Protein 5FJZ (pdb70)

Sequence (1070 aa):
VPENNGILISSIKEVINAEFSRDGTIHSSELKGVLELRINDHHDLSHSNLKLADSIDVRRDKSFQFKTHPNIDKQSFLSTKLISLRDKSKAFPANDQSLGVLRWRKVAPAEDDSLIPLTLTTAVSPSESQQGFDVIIEYESVLETELADVIFTIPVFPQEPVDINTESSTCSDAEVVNMDQEMGTSIKIISKIAANDAGALAFTIEAPYEDALYPMTVSSFQESTRDKLAKSFTGMAIQSVVMANDHDQELPYDDVITSLKSDEYLVQVPENNGILISIKEVINAEFSRDGTIHSSELKGVLELRINDHHDLSHSNLKLADSIIDVRDKKSFQFKTHPNIDKQSFLSTKLISSLRDKSKAFPANDQSLGVLRWRKVAPAEDDSLIPLTLTTAVSPSESQQGFDVIIEYESVLETELADVIFTIPVFPQEPVDINTESSSDAEVVNMDQEMGTSIKIISKIAANDAGALAFTIEAPYEDALYPMTVSSFQESTRDKLAKSFTGMAIQSVVMANDHDQELPYDVITSSLKSDEYLVQVPENNGILISSIKEVINAEFSSRDGTIHSSELKGVLELRINDHHDLSHSNLKLADDSIDDVRDKSFQFKTHPNIDKKQSFLSTKLISLRDKSKAFPANDQSLGVLRWRKVAPAEDDSLIPLTLTTAVSPSESQQGFDVIIEYESVLETELADVIFTIPVFPQEPVDINTESSTCSSDAEVVNMDQEMGTSIKIISKIAANDAGALAFTIEAPYEDALYPMTVSFQESTRDKLAKSFTGMAIQSVVMANDHDQELPYDVITSLKSDEYLVQVPENNGILISSIKEVINAEFSRDGTIHSSELKGVLELRINDHDLSHSNLKLLADSIDVRDKSFQFKTHPNIDKQSFLSTKLISLRDKSKAFPANDQSLGVLRWRKVAPAEDDSLIPLTLTTAVSPSESQQGFDVIIEYESVLETELADVIFTIPVFPQEPVDINTESSTCSDAEVVNMDQEMGTSIKIISKIAANDAGALAFTIEAPYEDALYPMTVSSFQESTRDKLAKSFTGMAIQSVVMANDHDQELPYDVITSLKSDEYLVQDWNWEVDWNWEVDWNWEVDWNWEV

Structure (mmCIF, N/CA/C/O backbone):
data_5FJZ
#
_entry.id   5FJZ
#
_cell.length_a   72.810
_cell.length_b   72.810
_cell.length_c   343.290
_cell.angle_alpha   90.00
_cell.angle_beta   90.00
_cell.angle_gamma   120.00
#
_symmetry.space_group_name_H-M   'P 31 2 1'
#
loop_
_entity.id
_entity.type
_entity.pdbx_description
1 polymer 'COATOMER SUBUNIT DELTA'
2 polymer 'PROTEIN TRANSPORT PROTEIN DSL1'
3 water water
#
loop_
_atom_site.group_PDB
_atom_site.id
_atom_site.type_symbol
_atom_site.label_atom_id
_atom_site.label_alt_id
_atom_site.label_comp_id
_atom_site.label_asym_id
_atom_site.label_entity_id
_atom_site.label_seq_id
_atom_site.pdbx_PDB_ins_code
_atom_site.Cartn_x
_atom_site.Cartn_y
_atom_site.Cartn_z
_atom_site.occupancy
_atom_site.B_iso_or_equiv
_atom_site.auth_seq_id
_atom_site.auth_comp_id
_atom_site.auth_asym_id
_atom_site.auth_atom_id
_atom_site.pdbx_PDB_model_num
ATOM 1 N N . VAL A 1 9 ? 14.768 0.955 -28.064 1.00 45.36 285 VAL A N 1
ATOM 2 C CA . VAL A 1 9 ? 15.779 -0.106 -28.299 1.00 43.72 285 VAL A CA 1
ATOM 3 C C . VAL A 1 9 ? 15.127 -1.339 -28.927 1.00 36.21 285 VAL A C 1
ATOM 4 O O . VAL A 1 9 ? 14.330 -2.011 -28.312 1.00 40.55 285 VAL A O 1
ATOM 8 N N . PRO A 1 10 ? 15.478 -1.635 -30.168 1.00 32.84 286 PRO A N 1
ATOM 9 C CA . PRO A 1 10 ? 14.938 -2.831 -30.823 1.00 30.41 286 PRO A CA 1
ATOM 10 C C . PRO A 1 10 ? 15.304 -4.114 -30.086 1.00 29.23 286 PRO A C 1
ATOM 11 O O . PRO A 1 10 ? 16.364 -4.184 -29.487 1.00 31.74 286 PRO A O 1
ATOM 15 N N . GLU A 1 11 ? 14.421 -5.104 -30.092 1.00 31.44 287 GLU A N 1
ATOM 16 C CA . GLU A 1 11 ? 14.697 -6.377 -29.437 1.00 35.19 287 GLU A CA 1
ATOM 17 C C . GLU A 1 11 ? 15.617 -7.235 -30.288 1.00 30.90 287 GLU A C 1
ATOM 18 O O . GLU A 1 11 ? 15.570 -7.217 -31.514 1.00 33.18 287 GLU A O 1
ATOM 24 N N . ASN A 1 12 ? 16.501 -7.922 -29.608 1.00 24.88 288 ASN A N 1
ATOM 25 C CA . ASN A 1 12 ? 17.467 -8.805 -30.202 1.00 26.28 288 ASN A CA 1
ATOM 26 C C . ASN A 1 12 ? 17.089 -10.194 -29.774 1.00 28.54 288 ASN A C 1
ATOM 27 O O . ASN A 1 12 ? 17.004 -10.454 -28.580 1.00 28.17 288 ASN A O 1
ATOM 32 N N . ASN A 1 13 ? 16.925 -11.117 -30.728 1.00 26.51 289 ASN A N 1
ATOM 33 C CA . ASN A 1 13 ? 16.552 -12.504 -30.363 1.00 29.61 289 ASN A CA 1
ATOM 34 C C . ASN A 1 13 ? 17.734 -13.487 -30.386 1.00 30.43 289 ASN A C 1
ATOM 35 O O . ASN A 1 13 ? 17.593 -14.721 -30.190 1.00 26.26 289 ASN A O 1
ATOM 40 N N . GLY A 1 14 ? 18.920 -12.924 -30.615 1.00 29.63 290 GLY A N 1
ATOM 41 C CA . GLY A 1 14 ? 20.167 -13.651 -30.681 1.00 29.01 290 GLY A CA 1
ATOM 42 C C . GLY A 1 14 ? 21.267 -12.849 -31.342 1.00 26.89 290 GLY A C 1
ATOM 43 O O . GLY A 1 14 ? 22.244 -12.379 -30.699 1.00 25.44 290 GLY A O 1
ATOM 44 N N . ILE A 1 15 ? 21.134 -12.694 -32.638 1.00 22.76 291 ILE A N 1
ATOM 45 C CA . ILE A 1 15 ? 21.955 -11.797 -33.449 1.00 22.47 291 ILE A CA 1
ATOM 46 C C . ILE A 1 15 ? 21.072 -10.727 -34.050 1.00 22.30 291 ILE A C 1
ATOM 47 O O . ILE A 1 15 ? 20.079 -11.031 -34.715 1.00 22.64 291 ILE A O 1
ATOM 52 N N . LEU A 1 16 ? 21.486 -9.459 -33.889 1.00 20.55 292 LEU A N 1
ATOM 53 C CA . LEU A 1 16 ? 20.830 -8.362 -34.571 1.00 19.52 292 LEU A CA 1
ATOM 54 C C . LEU A 1 16 ? 21.840 -7.507 -35.228 1.00 17.63 292 LEU A C 1
ATOM 55 O O . LEU A 1 16 ? 22.759 -6.986 -34.549 1.00 20.45 292 LEU A O 1
ATOM 60 N N . ILE A 1 17 ? 21.682 -7.317 -36.556 1.00 18.02 293 ILE A N 1
ATOM 61 C CA . ILE A 1 17 ? 22.588 -6.501 -37.329 1.00 16.63 293 ILE A CA 1
ATOM 62 C C . ILE A 1 17 ? 21.885 -5.208 -37.722 1.00 17.48 293 ILE A C 1
ATOM 63 O O . ILE A 1 17 ? 20.752 -5.243 -38.209 1.00 20.68 293 ILE A O 1
ATOM 68 N N . SER A 1 18 ? 22.529 -4.056 -37.462 1.00 17.75 294 SER A N 1
ATOM 69 C CA A SER A 1 18 ? 21.962 -2.761 -37.767 0.50 20.30 294 SER A CA 1
ATOM 70 C CA B SER A 1 18 ? 21.949 -2.770 -37.760 0.50 16.90 294 SER A CA 1
ATOM 71 C C . SER A 1 18 ? 22.833 -2.088 -38.803 1.00 20.50 294 SER A C 1
ATOM 72 O O . SER A 1 18 ? 24.037 -1.934 -38.612 1.00 22.26 294 SER A O 1
ATOM 77 N N . ILE A 1 19 ? 22.220 -1.666 -39.938 1.00 17.18 295 ILE A N 1
ATOM 78 C CA . ILE A 1 19 ? 22.953 -0.955 -40.933 1.00 19.19 295 ILE A CA 1
ATOM 79 C C . ILE A 1 19 ? 22.430 0.477 -40.931 1.00 22.14 295 ILE A C 1
ATOM 80 O O . ILE A 1 19 ? 21.224 0.723 -41.285 1.00 23.41 295 ILE A O 1
ATOM 85 N N . LYS A 1 20 ? 23.265 1.399 -40.460 1.00 18.21 296 LYS A N 1
ATOM 86 C CA . LYS A 1 20 ? 22.779 2.770 -40.174 1.00 18.51 296 LYS A CA 1
ATOM 87 C C . LYS A 1 20 ? 23.463 3.749 -41.054 1.00 18.18 296 LYS A C 1
ATOM 88 O O . LYS A 1 20 ? 24.704 3.761 -41.108 1.00 20.61 296 LYS A O 1
ATOM 94 N N . GLU A 1 21 ? 22.716 4.519 -41.834 1.00 15.03 297 GLU A N 1
ATOM 95 C CA . GLU A 1 21 ? 23.275 5.576 -42.697 1.00 17.38 297 GLU A CA 1
ATOM 96 C C . GLU A 1 21 ? 22.765 6.943 -42.344 1.00 16.50 297 GLU A C 1
ATOM 97 O O . GLU A 1 21 ? 21.577 7.127 -41.910 1.00 16.23 297 GLU A O 1
ATOM 103 N N . VAL A 1 22 ? 23.673 7.901 -42.359 1.00 16.10 298 VAL A N 1
ATOM 104 C CA . VAL A 1 22 ? 23.380 9.311 -42.058 1.00 15.41 298 VAL A CA 1
ATOM 105 C C . VAL A 1 22 ? 23.808 10.198 -43.210 1.00 16.07 298 VAL A C 1
ATOM 106 O O . VAL A 1 22 ? 24.866 10.029 -43.755 1.00 15.03 298 VAL A O 1
ATOM 110 N N . ILE A 1 23 ? 22.906 11.091 -43.627 1.00 13.68 299 ILE A N 1
ATOM 111 C CA . ILE A 1 23 ? 23.110 11.893 -44.821 1.00 13.74 299 ILE A CA 1
ATOM 112 C C . ILE A 1 23 ? 23.155 13.354 -44.435 1.00 15.82 299 ILE A C 1
ATOM 113 O O . ILE A 1 23 ? 22.206 13.849 -43.821 1.00 16.00 299 ILE A O 1
ATOM 118 N N . ASN A 1 24 ? 24.201 14.031 -44.878 1.00 15.47 300 ASN A N 1
ATOM 119 C CA . ASN A 1 24 ? 24.321 15.463 -44.893 1.00 15.89 300 ASN A CA 1
ATOM 120 C C . ASN A 1 24 ? 24.180 15.953 -46.354 1.00 16.13 300 ASN A C 1
ATOM 121 O O . ASN A 1 24 ? 24.723 15.314 -47.323 1.00 12.98 300 ASN A O 1
ATOM 126 N N . ALA A 1 25 ? 23.494 17.075 -46.503 1.00 15.47 301 ALA A N 1
ATOM 127 C CA . ALA A 1 25 ? 23.339 17.684 -47.810 1.00 13.90 301 ALA A CA 1
ATOM 128 C C . ALA A 1 25 ? 23.097 19.186 -47.636 1.00 14.81 301 ALA A C 1
ATOM 129 O O . ALA A 1 25 ? 22.358 19.618 -46.698 1.00 17.40 301 ALA A O 1
ATOM 131 N N . GLU A 1 26 ? 23.648 20.005 -48.511 1.00 15.74 302 GLU A N 1
ATOM 132 C CA . GLU A 1 26 ? 23.409 21.450 -48.524 1.00 13.61 302 GLU A CA 1
ATOM 133 C C . GLU A 1 26 ? 23.005 21.987 -49.913 1.00 14.58 302 GLU A C 1
ATOM 134 O O . GLU A 1 26 ? 23.576 21.561 -50.958 1.00 14.90 302 GLU A O 1
ATOM 140 N N . PHE A 1 27 ? 22.053 22.874 -49.903 1.00 13.90 303 PHE A N 1
ATOM 141 C CA . PHE A 1 27 ? 21.407 23.432 -51.166 1.00 13.52 303 PHE A CA 1
ATOM 142 C C . PHE A 1 27 ? 21.450 24.922 -51.102 1.00 15.26 303 PHE A C 1
ATOM 143 O O . PHE A 1 27 ? 21.435 25.513 -50.025 1.00 16.69 303 PHE A O 1
ATOM 151 N N . SER A 1 28 ? 21.696 25.597 -52.253 1.00 18.10 304 SER A N 1
ATOM 152 C CA . SER A 1 28 ? 21.424 26.960 -52.342 1.00 20.08 304 SER A CA 1
ATOM 153 C C . SER A 1 28 ? 19.900 27.201 -52.271 1.00 18.48 304 SER A C 1
ATOM 154 O O . SER A 1 28 ? 19.095 26.295 -52.448 1.00 17.10 304 SER A O 1
ATOM 157 N N . ARG A 1 29 ? 19.472 28.444 -52.079 1.00 20.39 305 ARG A N 1
ATOM 158 C CA . ARG A 1 29 ? 18.005 28.692 -51.932 1.00 19.85 305 ARG A CA 1
ATOM 159 C C . ARG A 1 29 ? 17.253 28.311 -53.180 1.00 22.89 305 ARG A C 1
ATOM 160 O O . ARG A 1 29 ? 16.105 27.896 -53.063 1.00 28.51 305 ARG A O 1
ATOM 168 N N . ASP A 1 30 ? 17.890 28.360 -54.349 1.00 24.21 306 ASP A N 1
ATOM 169 C CA . ASP A 1 30 ? 17.249 27.967 -55.591 1.00 25.51 306 ASP A CA 1
ATOM 170 C C . ASP A 1 30 ? 17.331 26.482 -55.898 1.00 23.27 306 ASP A C 1
ATOM 171 O O . ASP A 1 30 ? 16.840 26.052 -56.914 1.00 22.78 306 ASP A O 1
ATOM 176 N N . GLY A 1 31 ? 17.818 25.682 -54.951 1.00 22.06 307 GLY A N 1
ATOM 177 C CA . GLY A 1 31 ? 17.843 24.281 -55.098 1.00 17.36 307 GLY A CA 1
ATOM 178 C C . GLY A 1 31 ? 19.133 23.750 -55.714 1.00 20.11 307 GLY A C 1
ATOM 179 O O . GLY A 1 31 ? 19.226 22.560 -55.937 1.00 23.43 307 GLY A O 1
ATOM 180 N N . THR A 1 32 ? 20.094 24.596 -56.024 1.00 17.92 308 THR A N 1
ATOM 181 C CA . THR A 1 32 ? 21.349 24.042 -56.574 1.00 17.83 308 THR A CA 1
ATOM 182 C C . THR A 1 32 ? 22.078 23.277 -55.474 1.00 17.34 308 THR A C 1
ATOM 183 O O . THR A 1 32 ? 22.294 23.851 -54.398 1.00 19.83 308 THR A O 1
ATOM 187 N N . ILE A 1 33 ? 22.478 22.056 -55.747 1.00 16.12 309 ILE A N 1
ATOM 188 C CA . ILE A 1 33 ? 23.210 21.211 -54.773 1.00 17.41 309 ILE A CA 1
ATOM 189 C C . ILE A 1 33 ? 24.604 21.770 -54.576 1.00 17.45 309 ILE A C 1
ATOM 190 O O . ILE A 1 33 ? 25.385 21.928 -55.526 1.00 16.80 309 ILE A O 1
ATOM 195 N N . HIS A 1 34 ? 24.958 22.109 -53.340 1.00 13.72 310 HIS A N 1
ATOM 196 C CA . HIS A 1 34 ? 26.349 22.401 -52.961 1.00 12.71 310 HIS A CA 1
ATOM 197 C C . HIS A 1 34 ? 27.243 21.259 -52.576 1.00 15.29 310 HIS A C 1
ATOM 198 O O . HIS A 1 34 ? 28.365 21.200 -53.026 1.00 14.18 310 HIS A O 1
ATOM 205 N N . SER A 1 35 ? 26.705 20.255 -51.841 1.00 13.36 311 SER A N 1
ATOM 206 C CA . SER A 1 35 ? 27.509 19.205 -51.294 1.00 13.89 311 SER A CA 1
ATOM 207 C C . SER A 1 35 ? 26.660 18.248 -50.622 1.00 13.23 311 SER A C 1
ATOM 208 O O . SER A 1 35 ? 25.468 18.533 -50.334 1.00 13.27 311 SER A O 1
ATOM 211 N N . SER A 1 36 ? 27.227 17.064 -50.389 1.00 13.60 312 SER A N 1
ATOM 212 C CA . SER A 1 36 ? 26.599 16.022 -49.678 1.00 15.67 312 SER A CA 1
ATOM 213 C C . SER A 1 36 ? 27.656 15.073 -49.096 1.00 16.83 312 SER A C 1
ATOM 214 O O . SER A 1 36 ? 28.779 14.957 -49.576 1.00 17.48 312 SER A O 1
ATOM 217 N N . GLU A 1 37 ? 27.253 14.362 -48.064 1.00 16.15 313 GLU A N 1
ATOM 218 C CA . GLU A 1 37 ? 28.099 13.421 -47.390 1.00 16.87 313 GLU A CA 1
ATOM 219 C C . GLU A 1 37 ? 27.275 12.400 -46.677 1.00 16.47 313 GLU A C 1
ATOM 220 O O . GLU A 1 37 ? 26.381 12.711 -45.868 1.00 14.36 313 GLU A O 1
ATOM 226 N N . LEU A 1 38 ? 27.528 11.148 -47.004 1.00 15.21 314 LEU A N 1
ATOM 227 C CA . LEU A 1 38 ? 26.868 10.011 -46.429 1.00 18.29 314 LEU A CA 1
ATOM 228 C C . LEU A 1 38 ? 27.860 9.269 -45.506 1.00 16.42 314 LEU A C 1
ATOM 229 O O . LEU A 1 38 ? 28.935 8.884 -45.945 1.00 21.82 314 LEU A O 1
ATOM 234 N N . LYS A 1 39 ? 27.414 8.912 -44.318 1.00 16.70 315 LYS A N 1
ATOM 235 C CA . LYS A 1 39 ? 28.228 8.107 -43.382 1.00 15.67 315 LYS A CA 1
ATOM 236 C C . LYS A 1 39 ? 27.521 6.928 -43.011 1.00 14.16 315 LYS A C 1
ATOM 237 O O . LYS A 1 39 ? 26.274 6.982 -42.769 1.00 15.00 315 LYS A O 1
ATOM 243 N N . GLY A 1 40 ? 28.180 5.777 -42.987 1.00 12.70 316 GLY A N 1
ATOM 244 C CA . GLY A 1 40 ? 27.459 4.552 -42.561 1.00 13.66 316 GLY A CA 1
ATOM 245 C C . GLY A 1 40 ? 28.202 3.733 -41.561 1.00 13.88 316 GLY A C 1
ATOM 246 O O . GLY A 1 40 ? 29.403 3.807 -41.522 1.00 14.91 316 GLY A O 1
ATOM 247 N N . VAL A 1 41 ? 27.474 2.915 -40.828 1.00 16.06 317 VAL A N 1
ATOM 248 C CA . VAL A 1 41 ? 28.075 1.949 -39.930 1.00 16.27 317 VAL A CA 1
ATOM 249 C C . VAL A 1 41 ? 27.278 0.701 -39.951 1.00 14.14 317 VAL A C 1
ATOM 250 O O . VAL A 1 41 ? 26.013 0.722 -40.010 1.00 15.35 317 VAL A O 1
ATOM 254 N N . LEU A 1 42 ? 27.961 -0.442 -39.792 1.00 14.80 318 LEU A N 1
ATOM 255 C CA . LEU A 1 42 ? 27.370 -1.712 -39.587 1.00 18.80 318 LEU A CA 1
ATOM 256 C C . LEU A 1 42 ? 27.635 -2.133 -38.135 1.00 16.70 318 LEU A C 1
ATOM 257 O O . LEU A 1 42 ? 28.769 -2.254 -37.734 1.00 17.42 318 LEU A O 1
ATOM 262 N N . GLU A 1 43 ? 26.574 -2.282 -37.349 1.00 16.85 319 GLU A N 1
ATOM 263 C CA . GLU A 1 43 ? 26.646 -2.628 -35.947 1.00 17.72 319 GLU A CA 1
ATOM 264 C C . GLU A 1 43 ? 26.109 -4.035 -35.745 1.00 18.89 319 GLU A C 1
ATOM 265 O O . GLU A 1 43 ? 25.097 -4.452 -36.354 1.00 16.64 319 GLU A O 1
ATOM 271 N N . LEU A 1 44 ? 26.781 -4.770 -34.886 1.00 18.37 320 LEU A N 1
ATOM 272 C CA . LEU A 1 44 ? 26.406 -6.114 -34.497 1.00 15.57 320 LEU A CA 1
ATOM 273 C C . LEU A 1 44 ? 26.064 -6.170 -33.014 1.00 19.73 320 LEU A C 1
ATOM 274 O O . LEU A 1 44 ? 26.839 -5.667 -32.213 1.00 18.24 320 LEU A O 1
ATOM 279 N N . ARG A 1 45 ? 24.912 -6.739 -32.678 1.00 15.40 321 ARG A N 1
ATOM 280 C CA . ARG A 1 45 ? 24.505 -7.027 -31.320 1.00 19.10 321 ARG A CA 1
ATOM 281 C C . ARG A 1 45 ? 24.327 -8.546 -31.225 1.00 20.81 321 ARG A C 1
ATOM 282 O O . ARG A 1 45 ? 23.587 -9.182 -32.016 1.00 24.92 321 ARG A O 1
ATOM 290 N N . ILE A 1 46 ? 24.958 -9.121 -30.230 1.00 20.59 322 ILE A N 1
ATOM 291 C CA . ILE A 1 46 ? 24.798 -10.514 -29.910 1.00 20.33 322 ILE A CA 1
ATOM 292 C C . ILE A 1 46 ? 24.435 -10.733 -28.448 1.00 23.96 322 ILE A C 1
ATOM 293 O O . ILE A 1 46 ? 25.070 -10.191 -27.553 1.00 19.89 322 ILE A O 1
ATOM 298 N N . ASN A 1 47 ? 23.369 -11.488 -28.194 1.00 18.72 323 ASN A N 1
ATOM 299 C CA . ASN A 1 47 ? 22.950 -11.662 -26.821 1.00 24.74 323 ASN A CA 1
ATOM 300 C C . ASN A 1 47 ? 22.812 -13.116 -26.420 1.00 26.83 323 ASN A C 1
ATOM 301 O O . ASN A 1 47 ? 22.350 -13.391 -25.331 1.00 29.68 323 ASN A O 1
ATOM 306 N N . ASP A 1 48 ? 23.320 -14.011 -27.266 1.00 29.08 324 ASP A N 1
ATOM 307 C CA . ASP A 1 48 ? 23.349 -15.481 -26.989 1.00 29.24 324 ASP A CA 1
ATOM 308 C C . ASP A 1 48 ? 24.740 -15.974 -27.226 1.00 31.13 324 ASP A C 1
ATOM 309 O O . ASP A 1 48 ? 25.261 -15.921 -28.347 1.00 29.89 324 ASP A O 1
ATOM 314 N N . HIS A 1 49 ? 25.383 -16.438 -26.171 1.00 28.88 325 HIS A N 1
ATOM 315 C CA A HIS A 1 49 ? 26.756 -16.877 -26.229 0.50 32.09 325 HIS A CA 1
ATOM 316 C CA B HIS A 1 49 ? 26.799 -16.885 -26.258 0.50 31.08 325 HIS A CA 1
ATOM 317 C C . HIS A 1 49 ? 27.027 -17.957 -27.324 1.00 29.34 325 HIS A C 1
ATOM 318 O O . HIS A 1 49 ? 28.097 -18.053 -27.866 1.00 29.81 325 HIS A O 1
ATOM 331 N N . ASP A 1 50 ? 26.025 -18.790 -27.577 1.00 29.32 326 ASP A N 1
ATOM 332 C CA . ASP A 1 50 ? 26.126 -19.824 -28.601 1.00 34.54 326 ASP A CA 1
ATOM 333 C C . ASP A 1 50 ? 26.253 -19.248 -29.986 1.00 32.83 326 ASP A C 1
ATOM 334 O O . ASP A 1 50 ? 26.631 -19.944 -30.890 1.00 35.54 326 ASP A O 1
ATOM 339 N N . LEU A 1 51 ? 25.962 -17.953 -30.147 1.00 31.00 327 LEU A N 1
ATOM 340 C CA . LEU A 1 51 ? 26.036 -17.312 -31.445 1.00 29.05 327 LEU A CA 1
ATOM 341 C C . LEU A 1 51 ? 27.239 -16.362 -31.643 1.00 27.67 327 LEU A C 1
ATOM 342 O O . LEU A 1 51 ? 27.322 -15.675 -32.649 1.00 24.12 327 LEU A O 1
ATOM 347 N N . SER A 1 52 ? 28.162 -16.339 -30.664 1.00 25.72 328 SER A N 1
ATOM 348 C CA . SER A 1 52 ? 29.171 -15.349 -30.547 1.00 25.37 328 SER A CA 1
ATOM 349 C C . SER A 1 52 ? 30.386 -15.686 -31.386 1.00 30.02 328 SER A C 1
ATOM 350 O O . SER A 1 52 ? 31.188 -14.814 -31.642 1.00 26.61 328 SER A O 1
ATOM 353 N N . HIS A 1 53 ? 30.509 -16.940 -31.819 1.00 30.12 329 HIS A N 1
ATOM 354 C CA . HIS A 1 53 ? 31.645 -17.362 -32.684 1.00 34.06 329 HIS A CA 1
ATOM 355 C C . HIS A 1 53 ? 31.188 -17.396 -34.122 1.00 34.94 329 HIS A C 1
ATOM 356 O O . HIS A 1 53 ? 31.150 -18.450 -34.748 1.00 36.71 329 HIS A O 1
ATOM 363 N N . SER A 1 54 ? 30.777 -16.228 -34.604 1.00 31.41 330 SER A N 1
ATOM 364 C CA . SER A 1 54 ? 30.057 -16.092 -35.849 1.00 30.42 330 SER A CA 1
ATOM 365 C C . SER A 1 54 ? 30.775 -15.148 -36.768 1.00 28.51 330 SER A C 1
ATOM 366 O O . SER A 1 54 ? 31.661 -14.359 -36.363 1.00 27.45 330 SER A O 1
ATOM 369 N N . ASN A 1 55 ? 30.487 -15.282 -38.059 1.00 27.53 331 ASN A N 1
ATOM 370 C CA . ASN A 1 55 ? 31.000 -14.404 -39.052 1.00 22.88 331 ASN A CA 1
ATOM 371 C C . ASN A 1 55 ? 29.873 -13.954 -39.958 1.00 22.24 331 ASN A C 1
ATOM 372 O O . ASN A 1 55 ? 28.873 -14.655 -40.138 1.00 25.74 331 ASN A O 1
ATOM 377 N N . LEU A 1 56 ? 29.975 -12.733 -40.480 1.00 23.26 332 LEU A N 1
ATOM 378 C CA . LEU A 1 56 ? 28.859 -12.136 -41.260 1.00 28.12 332 LEU A CA 1
ATOM 379 C C . LEU A 1 56 ? 29.307 -12.127 -42.685 1.00 27.42 332 LEU A C 1
ATOM 380 O O . LEU A 1 56 ? 30.417 -11.762 -42.934 1.00 28.77 332 LEU A O 1
ATOM 385 N N . LYS A 1 57 ? 28.444 -12.563 -43.609 1.00 34.72 333 LYS A N 1
ATOM 386 C CA . LYS A 1 57 ? 28.768 -12.481 -45.033 1.00 33.84 333 LYS A CA 1
ATOM 387 C C . LYS A 1 57 ? 27.948 -11.357 -45.603 1.00 22.92 333 LYS A C 1
ATOM 388 O O . LYS A 1 57 ? 26.740 -11.381 -45.515 1.00 23.21 333 LYS A O 1
ATOM 394 N N . LEU A 1 58 ? 28.617 -10.363 -46.174 1.00 26.08 334 LEU A N 1
ATOM 395 C CA . LEU A 1 58 ? 27.877 -9.271 -46.784 1.00 25.62 334 LEU A CA 1
ATOM 396 C C . LEU A 1 58 ? 27.298 -9.729 -48.109 1.00 26.01 334 LEU A C 1
ATOM 397 O O . LEU A 1 58 ? 27.867 -10.606 -48.740 1.00 24.97 334 LEU A O 1
ATOM 402 N N . ALA A 1 59 ? 26.235 -9.064 -48.557 1.00 27.73 335 ALA A N 1
ATOM 403 C CA . ALA A 1 59 ? 25.564 -9.392 -49.850 1.00 24.28 335 ALA A CA 1
ATOM 404 C C . ALA A 1 59 ? 26.526 -9.305 -51.030 1.00 20.35 335 ALA A C 1
ATOM 405 O O . ALA A 1 59 ? 27.487 -8.501 -51.090 1.00 18.94 335 ALA A O 1
ATOM 407 N N . ASP A 1 60 ? 26.353 -10.262 -51.933 1.00 23.43 336 ASP A N 1
ATOM 408 C CA . ASP A 1 60 ? 27.273 -10.407 -53.061 1.00 23.83 336 ASP A CA 1
ATOM 409 C C . ASP A 1 60 ? 27.222 -9.146 -53.929 1.00 23.37 336 ASP A C 1
ATOM 410 O O . ASP A 1 60 ? 28.195 -8.819 -54.648 1.00 31.64 336 ASP A O 1
ATOM 415 N N . SER A 1 61 ? 26.113 -8.413 -53.856 1.00 28.45 337 SER A N 1
ATOM 416 C CA . SER A 1 61 ? 25.948 -7.177 -54.689 1.00 28.40 337 SER A CA 1
ATOM 417 C C . SER A 1 61 ? 26.802 -6.012 -54.247 1.00 30.61 337 SER A C 1
ATOM 418 O O . SER A 1 61 ? 26.860 -5.017 -54.944 1.00 29.79 337 SER A O 1
ATOM 421 N N . ILE A 1 62 ? 27.460 -6.119 -53.096 1.00 29.96 338 ILE A N 1
ATOM 422 C CA . ILE A 1 62 ? 28.236 -4.980 -52.575 1.00 30.67 338 ILE A CA 1
ATOM 423 C C . ILE A 1 62 ? 29.585 -5.008 -53.151 1.00 26.76 338 ILE A C 1
ATOM 424 O O . ILE A 1 62 ? 30.287 -6.055 -53.110 1.00 23.43 338 ILE A O 1
ATOM 429 N N . ASP A 1 63 ? 30.045 -3.839 -53.530 1.00 20.62 339 ASP A N 1
ATOM 430 C CA . ASP A 1 63 ? 31.447 -3.739 -53.898 1.00 19.21 339 ASP A CA 1
ATOM 431 C C . ASP A 1 63 ? 32.341 -3.201 -52.741 1.00 21.90 339 ASP A C 1
ATOM 432 O O . ASP A 1 63 ? 32.525 -1.988 -52.577 1.00 25.93 339 ASP A O 1
ATOM 437 N N . VAL A 1 64 ? 33.076 -4.112 -52.133 1.00 20.40 340 VAL A N 1
ATOM 438 C CA . VAL A 1 64 ? 33.978 -3.747 -51.003 1.00 26.42 340 VAL A CA 1
ATOM 439 C C . VAL A 1 64 ? 35.333 -3.118 -51.446 1.00 23.18 340 VAL A C 1
ATOM 440 O O . VAL A 1 64 ? 36.113 -2.676 -50.607 1.00 24.33 340 VAL A O 1
ATOM 444 N N . ARG A 1 65 ? 35.581 -3.086 -52.772 1.00 23.69 341 ARG A N 1
ATOM 445 C CA A ARG A 1 65 ? 36.793 -2.422 -53.298 0.50 22.28 341 ARG A CA 1
ATOM 446 C CA B ARG A 1 65 ? 36.785 -2.449 -53.352 0.50 21.95 341 ARG A CA 1
ATOM 447 C C . ARG A 1 65 ? 36.479 -1.074 -53.923 1.00 19.99 341 ARG A C 1
ATOM 448 O O . ARG A 1 65 ? 37.293 -0.482 -54.624 1.00 19.61 341 ARG A O 1
ATOM 463 N N . ASP A 1 66 ? 35.297 -0.541 -53.641 1.00 17.43 342 ASP A N 1
ATOM 464 C CA . ASP A 1 66 ? 34.963 0.797 -54.129 1.00 19.08 342 ASP A CA 1
ATOM 465 C C . ASP A 1 66 ? 35.640 1.766 -53.141 1.00 19.84 342 ASP A C 1
ATOM 466 O O . ASP A 1 66 ? 35.163 1.967 -52.024 1.00 17.20 342 ASP A O 1
ATOM 471 N N . LYS A 1 67 ? 36.727 2.343 -53.587 1.00 18.13 343 LYS A N 1
ATOM 472 C CA . LYS A 1 67 ? 37.516 3.180 -52.685 1.00 23.16 343 LYS A CA 1
ATOM 473 C C . LYS A 1 67 ? 36.748 4.486 -52.281 1.00 21.10 343 LYS A C 1
ATOM 474 O O . LYS A 1 67 ? 37.099 5.130 -51.288 1.00 22.32 343 LYS A O 1
ATOM 480 N N . SER A 1 68 ? 35.800 4.919 -53.118 1.00 19.52 344 SER A N 1
ATOM 481 C CA . SER A 1 68 ? 35.097 6.198 -52.810 1.00 17.93 344 SER A CA 1
ATOM 482 C C . SER A 1 68 ? 34.261 6.013 -51.532 1.00 17.19 344 SER A C 1
ATOM 483 O O . SER A 1 68 ? 33.797 7.043 -50.970 1.00 18.18 344 SER A O 1
ATOM 486 N N . PHE A 1 69 ? 34.043 4.785 -51.067 1.00 14.43 345 PHE A N 1
ATOM 487 C CA . PHE A 1 69 ? 33.367 4.527 -49.801 1.00 18.87 345 PHE A CA 1
ATOM 488 C C . PHE A 1 69 ? 34.256 4.485 -48.533 1.00 15.32 345 PHE A C 1
ATOM 489 O O . PHE A 1 69 ? 33.717 4.555 -47.458 1.00 16.05 345 PHE A O 1
ATOM 497 N N . GLN A 1 70 ? 35.567 4.495 -48.707 1.00 18.73 346 GLN A N 1
ATOM 498 C CA . GLN A 1 70 ? 36.585 4.270 -47.656 1.00 21.36 346 GLN A CA 1
ATOM 499 C C . GLN A 1 70 ? 36.051 3.325 -46.578 1.00 19.74 346 GLN A C 1
ATOM 500 O O . GLN A 1 70 ? 35.841 3.768 -45.451 1.00 20.27 346 GLN A O 1
ATOM 506 N N . PHE A 1 71 ? 35.776 2.110 -46.956 1.00 19.50 347 PHE A N 1
ATOM 507 C CA . PHE A 1 71 ? 35.356 1.038 -46.062 1.00 18.88 347 PHE A CA 1
ATOM 508 C C . PHE A 1 71 ? 36.479 0.864 -45.026 1.00 19.71 347 PHE A C 1
ATOM 509 O O . PHE A 1 71 ? 37.658 0.835 -45.346 1.00 21.77 347 PHE A O 1
ATOM 517 N N . LYS A 1 72 ? 36.086 0.855 -43.779 1.00 17.13 348 LYS A N 1
ATOM 518 C CA . LYS A 1 72 ? 37.089 0.847 -42.675 1.00 20.78 348 LYS A CA 1
ATOM 519 C C . LYS A 1 72 ? 36.554 -0.132 -41.684 1.00 17.24 348 LYS A C 1
ATOM 520 O O . LYS A 1 72 ? 35.400 -0.035 -41.257 1.00 15.33 348 LYS A O 1
ATOM 526 N N . THR A 1 73 ? 37.334 -1.166 -41.422 1.00 18.93 349 THR A N 1
ATOM 527 C CA . THR A 1 73 ? 36.964 -2.195 -40.466 1.00 22.77 349 THR A CA 1
ATOM 528 C C . THR A 1 73 ? 37.504 -1.809 -39.074 1.00 19.55 349 THR A C 1
ATOM 529 O O . THR A 1 73 ? 38.477 -1.074 -38.882 1.00 20.95 349 THR A O 1
ATOM 533 N N . HIS A 1 74 ? 36.746 -2.217 -38.107 1.00 20.63 350 HIS A N 1
ATOM 534 C CA . HIS A 1 74 ? 37.152 -1.998 -36.711 1.00 22.72 350 HIS A CA 1
ATOM 535 C C . HIS A 1 74 ? 38.526 -2.617 -36.494 1.00 20.65 350 HIS A C 1
ATOM 536 O O . HIS A 1 74 ? 38.824 -3.682 -37.096 1.00 23.32 350 HIS A O 1
ATOM 543 N N . PRO A 1 75 ? 39.392 -1.989 -35.654 1.00 22.04 351 PRO A N 1
ATOM 544 C CA . PRO A 1 75 ? 40.709 -2.608 -35.367 1.00 23.78 351 PRO A CA 1
ATOM 545 C C . PRO A 1 75 ? 40.731 -4.108 -35.068 1.00 19.94 351 PRO A C 1
ATOM 546 O O . PRO A 1 75 ? 41.655 -4.809 -35.544 1.00 21.93 351 PRO A O 1
ATOM 550 N N . ASN A 1 76 ? 39.713 -4.643 -34.421 1.00 22.21 352 ASN A N 1
ATOM 551 C CA . ASN A 1 76 ? 39.609 -6.077 -34.117 1.00 28.23 352 ASN A CA 1
ATOM 552 C C . ASN A 1 76 ? 39.054 -6.960 -35.215 1.00 27.11 352 ASN A C 1
ATOM 553 O O . ASN A 1 76 ? 38.975 -8.171 -35.048 1.00 27.14 352 ASN A O 1
ATOM 558 N N . ILE A 1 77 ? 38.670 -6.376 -36.331 1.00 27.59 353 ILE A N 1
ATOM 559 C CA . ILE A 1 77 ? 38.052 -7.097 -37.434 1.00 24.41 353 ILE A CA 1
ATOM 560 C C . ILE A 1 77 ? 39.204 -7.276 -38.434 1.00 20.68 353 ILE A C 1
ATOM 561 O O . ILE A 1 77 ? 40.033 -6.402 -38.639 1.00 22.72 353 ILE A O 1
ATOM 566 N N . ASP A 1 78 ? 39.188 -8.416 -39.095 1.00 27.20 354 ASP A N 1
ATOM 567 C CA . ASP A 1 78 ? 40.191 -8.808 -40.102 1.00 29.13 354 ASP A CA 1
ATOM 568 C C . ASP A 1 78 ? 39.930 -8.140 -41.496 1.00 28.10 354 ASP A C 1
ATOM 569 O O . ASP A 1 78 ? 38.976 -8.510 -42.208 1.00 27.43 354 ASP A O 1
ATOM 574 N N . LYS A 1 79 ? 40.713 -7.110 -41.786 1.00 28.37 355 LYS A N 1
ATOM 575 C CA . LYS A 1 79 ? 40.548 -6.316 -43.010 1.00 31.53 355 LYS A CA 1
ATOM 576 C C . LYS A 1 79 ? 40.711 -7.170 -44.256 1.00 34.31 355 LYS A C 1
ATOM 577 O O . LYS A 1 79 ? 39.933 -7.046 -45.212 1.00 26.48 355 LYS A O 1
ATOM 583 N N . GLN A 1 80 ? 41.679 -8.096 -44.228 1.00 41.14 356 GLN A N 1
ATOM 584 C CA . GLN A 1 80 ? 41.945 -8.931 -45.428 1.00 35.24 356 GLN A CA 1
ATOM 585 C C . GLN A 1 80 ? 40.797 -9.815 -45.780 1.00 33.17 356 GLN A C 1
ATOM 586 O O . GLN A 1 80 ? 40.450 -9.904 -46.969 1.00 34.06 356 GLN A O 1
ATOM 592 N N . SER A 1 81 ? 40.177 -10.468 -44.793 1.00 31.98 357 SER A N 1
ATOM 593 C CA . SER A 1 81 ? 38.948 -11.253 -45.042 1.00 34.88 357 SER A CA 1
ATOM 594 C C . SER A 1 81 ? 37.743 -10.415 -45.545 1.00 30.48 357 SER A C 1
ATOM 595 O O . SER A 1 81 ? 36.936 -10.907 -46.324 1.00 29.63 357 SER A O 1
ATOM 598 N N . PHE A 1 82 ? 37.621 -9.190 -45.072 1.00 26.87 358 PHE A N 1
ATOM 599 C CA . PHE A 1 82 ? 36.552 -8.333 -45.579 1.00 24.42 358 PHE A CA 1
ATOM 600 C C . PHE A 1 82 ? 36.749 -8.019 -47.079 1.00 26.93 358 PHE A C 1
ATOM 601 O O . PHE A 1 82 ? 35.832 -8.134 -47.943 1.00 30.06 358 PHE A O 1
ATOM 609 N N . LEU A 1 83 ? 37.977 -7.639 -47.388 1.00 23.86 359 LEU A N 1
ATOM 610 C CA . LEU A 1 83 ? 38.356 -7.303 -48.761 1.00 30.39 359 LEU A CA 1
ATOM 611 C C . LEU A 1 83 ? 38.324 -8.518 -49.707 1.00 34.31 359 LEU A C 1
ATOM 612 O O . LEU A 1 83 ? 37.822 -8.417 -50.841 1.00 35.65 359 LEU A O 1
ATOM 617 N N . SER A 1 84 ? 38.787 -9.664 -49.219 1.00 37.44 360 SER A N 1
ATOM 618 C CA . SER A 1 84 ? 38.868 -10.904 -50.032 1.00 37.95 360 SER A CA 1
ATOM 619 C C . SER A 1 84 ? 37.570 -11.576 -50.292 1.00 34.64 360 SER A C 1
ATOM 620 O O . SER A 1 84 ? 37.285 -11.948 -51.428 1.00 35.58 360 SER A O 1
ATOM 623 N N . THR A 1 85 ? 36.740 -11.708 -49.271 1.00 38.72 361 THR A N 1
ATOM 624 C CA . THR A 1 85 ? 35.500 -12.487 -49.370 1.00 35.18 361 THR A CA 1
ATOM 625 C C . THR A 1 85 ? 34.238 -11.832 -48.834 1.00 34.56 361 THR A C 1
ATOM 626 O O . THR A 1 85 ? 33.204 -12.518 -48.746 1.00 30.43 361 THR A O 1
ATOM 630 N N . LYS A 1 86 ? 34.306 -10.546 -48.459 1.00 27.37 362 LYS A N 1
ATOM 631 C CA . LYS A 1 86 ? 33.131 -9.799 -47.948 1.00 26.47 362 LYS A CA 1
ATOM 632 C C . LYS A 1 86 ? 32.643 -10.353 -46.653 1.00 25.31 362 LYS A C 1
ATOM 633 O O . LYS A 1 86 ? 31.435 -10.457 -46.434 1.00 24.38 362 LYS A O 1
ATOM 639 N N . LEU A 1 87 ? 33.601 -10.794 -45.864 1.00 24.68 363 LEU A N 1
ATOM 640 C CA . LEU A 1 87 ? 33.381 -11.528 -44.601 1.00 28.16 363 LEU A CA 1
ATOM 641 C C . LEU A 1 87 ? 33.775 -10.639 -43.452 1.00 21.46 363 LEU A C 1
ATOM 642 O O . LEU A 1 87 ? 34.738 -9.919 -43.548 1.00 28.16 363 LEU A O 1
ATOM 647 N N . ILE A 1 88 ? 32.892 -10.532 -42.471 1.00 27.14 364 ILE A N 1
ATOM 648 C CA . ILE A 1 88 ? 33.216 -9.832 -41.234 1.00 25.74 364 ILE A CA 1
ATOM 649 C C . ILE A 1 88 ? 33.566 -10.940 -40.232 1.00 23.34 364 ILE A C 1
ATOM 650 O O . ILE A 1 88 ? 32.688 -11.713 -39.878 1.00 29.14 364 ILE A O 1
ATOM 655 N N . SER A 1 89 ? 34.787 -10.875 -39.727 1.00 23.54 365 SER A N 1
ATOM 656 C CA . SER A 1 89 ? 35.394 -11.925 -38.885 1.00 27.52 365 SER A CA 1
ATOM 657 C C . SER A 1 89 ? 36.434 -11.254 -38.019 1.00 25.12 365 SER A C 1
ATOM 658 O O . SER A 1 89 ? 37.017 -10.236 -38.417 1.00 25.17 365 SER A O 1
ATOM 661 N N . LEU A 1 90 ? 36.719 -11.827 -36.843 1.00 28.87 366 LEU A N 1
ATOM 662 C CA . LEU A 1 90 ? 37.760 -11.268 -35.947 1.00 28.15 366 LEU A CA 1
ATOM 663 C C . LEU A 1 90 ? 39.182 -11.465 -36.457 1.00 27.85 366 LEU A C 1
ATOM 664 O O . LEU A 1 90 ? 39.481 -12.469 -37.073 1.00 28.79 366 LEU A O 1
ATOM 669 N N . ARG A 1 91 ? 40.039 -10.471 -36.220 1.00 32.67 367 ARG A N 1
ATOM 670 C CA . ARG A 1 91 ? 41.466 -10.528 -36.620 1.00 33.19 367 ARG A CA 1
ATOM 671 C C . ARG A 1 91 ? 42.183 -11.592 -35.727 1.00 36.49 367 ARG A C 1
ATOM 672 O O . ARG A 1 91 ? 42.986 -12.369 -36.225 1.00 30.11 367 ARG A O 1
ATOM 680 N N . ASP A 1 92 ? 41.763 -11.766 -34.470 1.00 33.93 368 ASP A N 1
ATOM 681 C CA . ASP A 1 92 ? 42.246 -12.889 -33.597 1.00 36.14 368 ASP A CA 1
ATOM 682 C C . ASP A 1 92 ? 41.290 -14.043 -33.650 1.00 28.65 368 ASP A C 1
ATOM 683 O O . ASP A 1 92 ? 40.206 -13.991 -33.072 1.00 28.06 368 ASP A O 1
ATOM 688 N N . LYS A 1 93 ? 41.661 -15.123 -34.346 1.00 32.02 369 LYS A N 1
ATOM 689 C CA . LYS A 1 93 ? 40.677 -16.204 -34.660 1.00 37.49 369 LYS A CA 1
ATOM 690 C C . LYS A 1 93 ? 40.322 -17.042 -33.410 1.00 32.53 369 LYS A C 1
ATOM 691 O O . LYS A 1 93 ? 39.374 -17.791 -33.407 1.00 35.16 369 LYS A O 1
ATOM 697 N N . SER A 1 94 ? 41.081 -16.905 -32.325 1.00 31.83 370 SER A N 1
ATOM 698 C CA . SER A 1 94 ? 40.685 -17.601 -31.126 1.00 34.30 370 SER A CA 1
ATOM 699 C C . SER A 1 94 ? 39.617 -16.843 -30.314 1.00 32.59 370 SER A C 1
ATOM 700 O O . SER A 1 94 ? 39.155 -17.371 -29.346 1.00 32.62 370 SER A O 1
ATOM 703 N N . LYS A 1 95 ? 39.272 -15.599 -30.653 1.00 28.80 371 LYS A N 1
ATOM 704 C CA . LYS A 1 95 ? 38.319 -14.873 -29.818 1.00 30.88 371 LYS A CA 1
ATOM 705 C C . LYS A 1 95 ? 36.931 -14.936 -30.371 1.00 30.94 371 LYS A C 1
ATOM 706 O O . LYS A 1 95 ? 36.734 -15.452 -31.440 1.00 38.09 371 LYS A O 1
ATOM 712 N N . ALA A 1 96 ? 35.957 -14.415 -29.637 1.00 28.77 372 ALA A N 1
ATOM 713 C CA . ALA A 1 96 ? 34.572 -14.407 -30.094 1.00 33.68 372 ALA A CA 1
ATOM 714 C C . ALA A 1 96 ? 34.028 -13.016 -29.876 1.00 29.22 372 ALA A C 1
ATOM 715 O O . ALA A 1 96 ? 34.668 -12.188 -29.197 1.00 26.65 372 ALA A O 1
ATOM 717 N N . PHE A 1 97 ? 32.867 -12.722 -30.452 1.00 27.86 373 PHE A N 1
ATOM 718 C CA . PHE A 1 97 ? 32.298 -11.398 -30.255 1.00 21.67 373 PHE A CA 1
ATOM 719 C C . PHE A 1 97 ? 31.733 -11.251 -28.872 1.00 20.84 373 PHE A C 1
ATOM 720 O O . PHE A 1 97 ? 31.058 -12.152 -28.364 1.00 22.20 373 PHE A O 1
ATOM 728 N N . PRO A 1 98 ? 31.969 -10.123 -28.232 1.00 21.38 374 PRO A N 1
ATOM 729 C CA . PRO A 1 98 ? 31.155 -9.897 -27.052 1.00 20.07 374 PRO A CA 1
ATOM 730 C C . PRO A 1 98 ? 29.666 -10.167 -27.234 1.00 22.75 374 PRO A C 1
ATOM 731 O O . PRO A 1 98 ? 29.063 -9.672 -28.172 1.00 23.15 374 PRO A O 1
ATOM 735 N N . ALA A 1 99 ? 29.081 -10.903 -26.292 1.00 20.13 375 ALA A N 1
ATOM 736 C CA . ALA A 1 99 ? 27.758 -11.416 -26.381 1.00 22.10 375 ALA A CA 1
ATOM 737 C C . ALA A 1 99 ? 26.884 -11.000 -25.227 1.00 21.28 375 ALA A C 1
ATOM 738 O O . ALA A 1 99 ? 25.968 -11.718 -24.869 1.00 27.80 375 ALA A O 1
ATOM 740 N N . ASN A 1 100 ? 27.088 -9.778 -24.721 1.00 20.36 376 ASN A N 1
ATOM 741 C CA . ASN A 1 100 ? 26.145 -9.153 -23.794 1.00 22.64 376 ASN A CA 1
ATOM 742 C C . ASN A 1 100 ? 25.384 -7.947 -24.396 1.00 21.35 376 ASN A C 1
ATOM 743 O O . ASN A 1 100 ? 25.182 -6.917 -23.723 1.00 22.87 376 ASN A O 1
ATOM 748 N N . ASP A 1 101 ? 24.838 -8.182 -25.593 1.00 19.66 377 ASP A N 1
ATOM 749 C CA . ASP A 1 101 ? 23.989 -7.291 -26.311 1.00 21.38 377 ASP A CA 1
ATOM 750 C C . ASP A 1 101 ? 24.559 -5.876 -26.470 1.00 19.50 377 ASP A C 1
ATOM 751 O O . ASP A 1 101 ? 23.828 -4.938 -26.526 1.00 24.51 377 ASP A O 1
ATOM 756 N N . GLN A 1 102 ? 25.859 -5.760 -26.558 1.00 18.76 378 GLN A N 1
ATOM 757 C CA . GLN A 1 102 ? 26.531 -4.467 -26.832 1.00 19.89 378 GLN A CA 1
ATOM 758 C C . GLN A 1 102 ? 26.562 -4.192 -28.294 1.00 17.54 378 GLN A C 1
ATOM 759 O O . GLN A 1 102 ? 26.747 -5.123 -29.134 1.00 19.69 378 GLN A O 1
ATOM 765 N N . SER A 1 103 ? 26.414 -2.923 -28.636 1.00 15.70 379 SER A N 1
ATOM 766 C CA . SER A 1 103 ? 26.390 -2.539 -30.070 1.00 17.25 379 SER A CA 1
ATOM 767 C C . SER A 1 103 ? 27.839 -2.467 -30.517 1.00 20.12 379 SER A C 1
ATOM 768 O O . SER A 1 103 ? 28.626 -1.599 -30.065 1.00 23.12 379 SER A O 1
ATOM 771 N N . LEU A 1 104 ? 28.216 -3.358 -31.394 1.00 15.78 380 LEU A N 1
ATOM 772 C CA . LEU A 1 104 ? 29.589 -3.466 -31.839 1.00 17.76 380 LEU A CA 1
ATOM 773 C C . LEU A 1 104 ? 29.709 -2.927 -33.266 1.00 18.47 380 LEU A C 1
ATOM 774 O O . LEU A 1 104 ? 29.165 -3.529 -34.206 1.00 17.50 380 LEU A O 1
ATOM 779 N N . GLY A 1 105 ? 30.327 -1.752 -33.418 1.00 17.80 381 GLY A N 1
ATOM 780 C CA . GLY A 1 105 ? 30.605 -1.138 -34.740 1.00 19.31 381 GLY A CA 1
ATOM 781 C C . GLY A 1 105 ? 31.710 -1.905 -35.440 1.00 18.63 381 GLY A C 1
ATOM 782 O O . GLY A 1 105 ? 32.832 -2.056 -34.885 1.00 19.72 381 GLY A O 1
ATOM 783 N N . VAL A 1 106 ? 31.396 -2.550 -36.546 1.00 17.81 382 VAL A N 1
ATOM 784 C CA . VAL A 1 106 ? 32.400 -3.458 -37.161 1.00 17.68 382 VAL A CA 1
ATOM 785 C C . VAL A 1 106 ? 32.937 -2.904 -38.460 1.00 19.91 382 VAL A C 1
ATOM 786 O O . VAL A 1 106 ? 34.002 -3.291 -38.923 1.00 19.36 382 VAL A O 1
ATOM 790 N N . LEU A 1 107 ? 32.143 -2.075 -39.099 1.00 17.86 383 LEU A N 1
ATOM 791 C CA . LEU A 1 107 ? 32.476 -1.561 -40.393 1.00 17.76 383 LEU A CA 1
ATOM 792 C C . LEU A 1 107 ? 31.855 -0.192 -40.541 1.00 13.23 383 LEU A C 1
ATOM 793 O O . LEU A 1 107 ? 30.700 0.031 -40.113 1.00 17.60 383 LEU A O 1
ATOM 798 N N . ARG A 1 108 ? 32.574 0.714 -41.139 1.00 15.00 384 ARG A N 1
ATOM 799 C CA . ARG A 1 108 ? 32.115 2.079 -41.423 1.00 16.32 384 ARG A CA 1
ATOM 800 C C . ARG A 1 108 ? 32.504 2.485 -42.845 1.00 15.30 384 ARG A C 1
ATOM 801 O O . ARG A 1 108 ? 33.421 1.908 -43.463 1.00 13.89 384 ARG A O 1
ATOM 809 N N . TRP A 1 109 ? 31.760 3.440 -43.383 1.00 16.06 385 TRP A N 1
ATOM 810 C CA . TRP A 1 109 ? 31.944 3.940 -44.719 1.00 13.15 385 TRP A CA 1
ATOM 811 C C . TRP A 1 109 ? 31.568 5.387 -44.755 1.00 13.57 385 TRP A C 1
ATOM 812 O O . TRP A 1 109 ? 30.835 5.859 -43.928 1.00 12.93 385 TRP A O 1
ATOM 823 N N . ARG A 1 110 ? 32.067 6.094 -45.759 1.00 14.32 386 ARG A N 1
ATOM 824 C CA . ARG A 1 110 ? 31.781 7.487 -45.963 1.00 15.87 386 ARG A CA 1
ATOM 825 C C . ARG A 1 110 ? 31.983 7.859 -47.412 1.00 15.55 386 ARG A C 1
ATOM 826 O O . ARG A 1 110 ? 33.029 7.549 -47.987 1.00 16.23 386 ARG A O 1
ATOM 834 N N . LYS A 1 111 ? 31.049 8.607 -47.954 1.00 15.34 387 LYS A N 1
ATOM 835 C CA . LYS A 1 111 ? 31.213 9.052 -49.331 1.00 15.94 387 LYS A CA 1
ATOM 836 C C . LYS A 1 111 ? 30.709 10.435 -49.434 1.00 15.07 387 LYS A C 1
ATOM 837 O O . LYS A 1 111 ? 29.730 10.822 -48.748 1.00 14.34 387 LYS A O 1
ATOM 843 N N . VAL A 1 112 ? 31.395 11.215 -50.267 1.00 15.97 388 VAL A N 1
ATOM 844 C CA . VAL A 1 112 ? 31.088 12.582 -50.490 1.00 16.81 388 VAL A CA 1
ATOM 845 C C . VAL A 1 112 ? 30.667 12.826 -51.936 1.00 18.93 388 VAL A C 1
ATOM 846 O O . VAL A 1 112 ? 31.116 12.152 -52.877 1.00 19.60 388 VAL A O 1
ATOM 850 N N . ALA A 1 113 ? 29.923 13.888 -52.123 1.00 18.51 389 ALA A N 1
ATOM 851 C CA . ALA A 1 113 ? 29.616 14.306 -53.500 1.00 18.34 389 ALA A CA 1
ATOM 852 C C . ALA A 1 113 ? 29.590 15.804 -53.558 1.00 18.23 389 ALA A C 1
ATOM 853 O O . ALA A 1 113 ? 29.316 16.527 -52.535 1.00 16.50 389 ALA A O 1
ATOM 855 N N . PRO A 1 114 ? 30.031 16.374 -54.699 1.00 15.08 390 PRO A N 1
ATOM 856 C CA . PRO A 1 114 ? 30.232 17.809 -54.839 1.00 15.26 390 PRO A CA 1
ATOM 857 C C . PRO A 1 114 ? 28.974 18.597 -55.365 1.00 16.41 390 PRO A C 1
ATOM 858 O O . PRO A 1 114 ? 27.881 18.053 -55.384 1.00 17.66 390 PRO A O 1
ATOM 862 N N . ALA A 1 115 ? 29.198 19.811 -55.770 1.00 17.81 391 ALA A N 1
ATOM 863 C CA . ALA A 1 115 ? 28.148 20.700 -56.261 1.00 18.32 391 ALA A CA 1
ATOM 864 C C . ALA A 1 115 ? 27.459 20.050 -57.477 1.00 19.96 391 ALA A C 1
ATOM 865 O O . ALA A 1 115 ? 28.101 19.335 -58.262 1.00 18.71 391 ALA A O 1
ATOM 867 N N . GLU A 1 116 ? 26.158 20.163 -57.489 1.00 22.28 392 GLU A N 1
ATOM 868 C CA . GLU A 1 116 ? 25.292 19.705 -58.596 1.00 21.81 392 GLU A CA 1
ATOM 869 C C . GLU A 1 116 ? 25.273 18.164 -58.785 1.00 25.52 392 GLU A C 1
ATOM 870 O O . GLU A 1 116 ? 24.868 17.698 -59.817 1.00 26.18 392 GLU A O 1
ATOM 876 N N . ASP A 1 117 ? 25.671 17.373 -57.775 1.00 24.17 393 ASP A N 1
ATOM 877 C CA . ASP A 1 117 ? 25.658 15.930 -57.903 1.00 25.02 393 ASP A CA 1
ATOM 878 C C . ASP A 1 117 ? 24.647 15.373 -56.922 1.00 24.66 393 ASP A C 1
ATOM 879 O O . ASP A 1 117 ? 24.794 15.634 -55.705 1.00 23.81 393 ASP A O 1
ATOM 884 N N . ASP A 1 118 ? 23.621 14.674 -57.421 1.00 24.25 394 ASP A N 1
ATOM 885 C CA . ASP A 1 118 ? 22.507 14.206 -56.607 1.00 24.51 394 ASP A CA 1
ATOM 886 C C . ASP A 1 118 ? 22.579 12.751 -56.241 1.00 23.68 394 ASP A C 1
ATOM 887 O O . ASP A 1 118 ? 21.602 12.196 -55.673 1.00 23.55 394 ASP A O 1
ATOM 892 N N . SER A 1 119 ? 23.704 12.098 -56.512 1.00 22.03 395 SER A N 1
ATOM 893 C CA . SER A 1 119 ? 23.756 10.664 -56.337 1.00 25.70 395 SER A CA 1
ATOM 894 C C . SER A 1 119 ? 23.549 10.172 -54.924 1.00 26.68 395 SER A C 1
ATOM 895 O O . SER A 1 119 ? 23.019 9.038 -54.702 1.00 21.27 395 SER A O 1
ATOM 898 N N . LEU A 1 120 ? 23.868 11.015 -53.938 1.00 18.83 396 LEU A N 1
ATOM 899 C CA . LEU A 1 120 ? 23.699 10.621 -52.549 1.00 18.40 396 LEU A CA 1
ATOM 900 C C . LEU A 1 120 ? 22.456 11.186 -51.868 1.00 15.89 396 LEU A C 1
ATOM 901 O O . LEU A 1 120 ? 22.302 10.967 -50.659 1.00 16.60 396 LEU A O 1
ATOM 906 N N . ILE A 1 121 ? 21.659 11.995 -52.583 1.00 16.61 397 ILE A N 1
ATOM 907 C CA . ILE A 1 121 ? 20.559 12.775 -51.965 1.00 16.72 397 ILE A CA 1
ATOM 908 C C . ILE A 1 121 ? 19.221 12.028 -52.075 1.00 17.42 397 ILE A C 1
ATOM 909 O O . ILE A 1 121 ? 18.799 11.713 -53.197 1.00 20.37 397 ILE A O 1
ATOM 914 N N . PRO A 1 122 ? 18.595 11.704 -50.951 1.00 16.26 398 PRO A N 1
ATOM 915 C CA . PRO A 1 122 ? 17.277 11.109 -51.033 1.00 19.98 398 PRO A CA 1
ATOM 916 C C . PRO A 1 122 ? 16.136 12.157 -51.313 1.00 19.55 398 PRO A C 1
ATOM 917 O O . PRO A 1 122 ? 15.071 11.775 -51.773 1.00 20.68 398 PRO A O 1
ATOM 921 N N . LEU A 1 123 ? 16.337 13.378 -50.875 1.00 16.54 399 LEU A N 1
ATOM 922 C CA . LEU A 1 123 ? 15.312 14.445 -50.902 1.00 16.40 399 LEU A CA 1
ATOM 923 C C . LEU A 1 123 ? 15.892 15.761 -51.355 1.00 15.75 399 LEU A C 1
ATOM 924 O O . LEU A 1 123 ? 16.703 16.373 -50.655 1.00 16.19 399 LEU A O 1
ATOM 929 N N . THR A 1 124 ? 15.517 16.233 -52.544 1.00 17.57 400 THR A N 1
ATOM 930 C CA . THR A 1 124 ? 15.980 17.502 -53.079 1.00 17.67 400 THR A CA 1
ATOM 931 C C . THR A 1 124 ? 15.066 18.588 -52.613 1.00 19.13 400 THR A C 1
ATOM 932 O O . THR A 1 124 ? 13.936 18.338 -52.319 1.00 16.75 400 THR A O 1
ATOM 936 N N . LEU A 1 125 ? 15.644 19.778 -52.414 1.00 18.19 401 LEU A N 1
ATOM 937 C CA . LEU A 1 125 ? 14.960 20.938 -51.849 1.00 18.06 401 LEU A CA 1
ATOM 938 C C . LEU A 1 125 ? 15.185 22.214 -52.654 1.00 17.70 401 LEU A C 1
ATOM 939 O O . LEU A 1 125 ? 16.274 22.433 -53.189 1.00 19.80 401 LEU A O 1
ATOM 944 N N . THR A 1 126 ? 14.163 23.082 -52.723 1.00 17.00 402 THR A N 1
ATOM 945 C CA . THR A 1 126 ? 14.230 24.330 -53.301 1.00 18.25 402 THR A CA 1
ATOM 946 C C . THR A 1 126 ? 13.296 25.246 -52.557 1.00 18.37 402 THR A C 1
ATOM 947 O O . THR A 1 126 ? 12.282 24.778 -52.004 1.00 15.93 402 THR A O 1
ATOM 951 N N . THR A 1 127 ? 13.606 26.512 -52.541 1.00 16.28 403 THR A N 1
ATOM 952 C CA . THR A 1 127 ? 12.737 27.458 -51.842 1.00 19.67 403 THR A CA 1
ATOM 953 C C . THR A 1 127 ? 12.380 28.631 -52.738 1.00 20.67 403 THR A C 1
ATOM 954 O O . THR A 1 127 ? 13.180 29.041 -53.573 1.00 20.22 403 THR A O 1
ATOM 958 N N . ALA A 1 128 ? 11.208 29.215 -52.456 1.00 19.20 404 ALA A N 1
ATOM 959 C CA . ALA A 1 128 ? 10.758 30.445 -53.081 1.00 21.76 404 ALA A CA 1
ATOM 960 C C . ALA A 1 128 ? 10.149 31.299 -51.991 1.00 22.12 404 ALA A C 1
ATOM 961 O O . ALA A 1 128 ? 9.429 30.837 -51.152 1.00 21.15 404 ALA A O 1
ATOM 963 N N . VAL A 1 129 ? 10.553 32.541 -51.942 1.00 19.59 405 VAL A N 1
ATOM 964 C CA . VAL A 1 129 ? 10.129 33.436 -50.878 1.00 21.56 405 VAL A CA 1
ATOM 965 C C . VAL A 1 129 ? 9.618 34.755 -51.495 1.00 21.71 405 VAL A C 1
ATOM 966 O O . VAL A 1 129 ? 10.198 35.222 -52.452 1.00 23.60 405 VAL A O 1
ATOM 970 N N . SER A 1 130 ? 8.589 35.355 -50.906 1.00 26.47 406 SER A N 1
ATOM 971 C CA . SER A 1 130 ? 8.151 36.697 -51.291 1.00 26.28 406 SER A CA 1
ATOM 972 C C . SER A 1 130 ? 7.442 37.385 -50.099 1.00 28.71 406 SER A C 1
ATOM 973 O O . SER A 1 130 ? 6.947 36.718 -49.202 1.00 23.76 406 SER A O 1
ATOM 976 N N . PRO A 1 131 ? 7.421 38.730 -50.081 1.00 30.62 407 PRO A N 1
ATOM 977 C CA . PRO A 1 131 ? 6.873 39.443 -48.936 1.00 31.41 407 PRO A CA 1
ATOM 978 C C . PRO A 1 131 ? 5.433 39.119 -48.808 1.00 32.79 407 PRO A C 1
ATOM 979 O O . PRO A 1 131 ? 4.788 38.979 -49.812 1.00 33.13 407 PRO A O 1
ATOM 983 N N . SER A 1 132 ? 4.947 38.950 -47.602 1.00 36.84 408 SER A N 1
ATOM 984 C CA . SER A 1 132 ? 3.561 38.591 -47.407 1.00 40.67 408 SER A CA 1
ATOM 985 C C . SER A 1 132 ? 2.634 39.792 -47.470 1.00 45.88 408 SER A C 1
ATOM 986 O O . SER A 1 132 ? 3.032 40.933 -47.280 1.00 36.94 408 SER A O 1
ATOM 989 N N . GLU A 1 133 ? 1.392 39.465 -47.806 1.00 54.17 409 GLU A N 1
ATOM 990 C CA . GLU A 1 133 ? 0.299 40.405 -47.963 1.00 66.58 409 GLU A CA 1
ATOM 991 C C . GLU A 1 133 ? -0.499 40.556 -46.654 1.00 61.36 409 GLU A C 1
ATOM 992 O O . GLU A 1 133 ? -1.484 41.270 -46.617 1.00 58.82 409 GLU A O 1
ATOM 998 N N . SER A 1 134 ? -0.069 39.895 -45.584 1.00 62.98 410 SER A N 1
ATOM 999 C CA . SER A 1 134 ? -0.816 39.961 -44.318 1.00 62.60 410 SER A CA 1
ATOM 1000 C C . SER A 1 134 ? 0.068 40.167 -43.096 1.00 58.40 410 SER A C 1
ATOM 1001 O O . SER A 1 134 ? -0.197 41.046 -42.259 1.00 58.42 410 SER A O 1
ATOM 1004 N N . GLN A 1 135 ? 1.063 39.289 -42.958 1.00 44.00 411 GLN A N 1
ATOM 1005 C CA . GLN A 1 135 ? 1.984 39.332 -41.831 1.00 42.49 411 GLN A CA 1
ATOM 1006 C C . GLN A 1 135 ? 3.136 40.257 -42.175 1.00 41.29 411 GLN A C 1
ATOM 1007 O O . GLN A 1 135 ? 3.294 40.618 -43.343 1.00 43.23 411 GLN A O 1
ATOM 1013 N N . GLN A 1 136 ? 3.921 40.642 -41.169 1.00 47.04 412 GLN A N 1
ATOM 1014 C CA . GLN A 1 136 ? 5.179 41.391 -41.345 1.00 47.28 412 GLN A CA 1
ATOM 1015 C C . GLN A 1 136 ? 6.347 40.400 -41.586 1.00 43.05 412 GLN A C 1
ATOM 1016 O O . GLN A 1 136 ? 7.179 40.076 -40.706 1.00 34.14 412 GLN A O 1
ATOM 1022 N N . GLY A 1 137 ? 6.398 39.914 -42.816 1.00 34.93 413 GLY A N 1
ATOM 1023 C CA . GLY A 1 137 ? 7.243 38.753 -43.089 1.00 34.49 413 GLY A CA 1
ATOM 1024 C C . GLY A 1 137 ? 6.948 38.197 -44.448 1.00 28.23 413 GLY A C 1
ATOM 1025 O O . GLY A 1 137 ? 6.763 38.967 -45.384 1.00 27.02 413 GLY A O 1
ATOM 1026 N N . PHE A 1 138 ? 7.005 36.878 -44.556 1.00 25.42 414 PHE A N 1
ATOM 1027 C CA . PHE A 1 138 ? 7.211 36.265 -45.836 1.00 22.78 414 PHE A CA 1
ATOM 1028 C C . PHE A 1 138 ? 6.366 35.037 -46.123 1.00 20.48 414 PHE A C 1
ATOM 1029 O O . PHE A 1 138 ? 6.064 34.255 -45.257 1.00 21.21 414 PHE A O 1
ATOM 1037 N N . ASP A 1 139 ? 5.984 34.904 -47.402 1.00 20.98 415 ASP A N 1
ATOM 1038 C CA . ASP A 1 139 ? 5.282 33.784 -47.926 1.00 19.09 415 ASP A CA 1
ATOM 1039 C C . ASP A 1 139 ? 6.373 32.861 -48.512 1.00 20.98 415 ASP A C 1
ATOM 1040 O O . ASP A 1 139 ? 7.130 33.222 -49.421 1.00 21.16 415 ASP A O 1
ATOM 1045 N N . VAL A 1 140 ? 6.541 31.714 -47.873 1.00 17.97 416 VAL A N 1
ATOM 1046 C CA . VAL A 1 140 ? 7.541 30.766 -48.198 1.00 17.76 416 VAL A CA 1
ATOM 1047 C C . VAL A 1 140 ? 6.973 29.571 -48.848 1.00 18.38 416 VAL A C 1
ATOM 1048 O O . VAL A 1 140 ? 5.949 29.038 -48.393 1.00 18.04 416 VAL A O 1
ATOM 1052 N N . ILE A 1 141 ? 7.679 29.053 -49.851 1.00 16.68 417 ILE A N 1
ATOM 1053 C CA . ILE A 1 141 ? 7.368 27.783 -50.423 1.00 18.06 417 ILE A CA 1
ATOM 1054 C C . ILE A 1 141 ? 8.647 26.927 -50.437 1.00 16.95 417 ILE A C 1
ATOM 1055 O O . ILE A 1 141 ? 9.684 27.322 -50.974 1.00 18.50 417 ILE A O 1
ATOM 1060 N N . ILE A 1 142 ? 8.542 25.790 -49.810 1.00 17.12 418 ILE A N 1
ATOM 1061 C CA . ILE A 1 142 ? 9.579 24.794 -49.853 1.00 19.73 418 ILE A CA 1
ATOM 1062 C C . ILE A 1 142 ? 9.093 23.689 -50.753 1.00 19.30 418 ILE A C 1
ATOM 1063 O O . ILE A 1 142 ? 8.128 22.945 -50.445 1.00 19.88 418 ILE A O 1
ATOM 1068 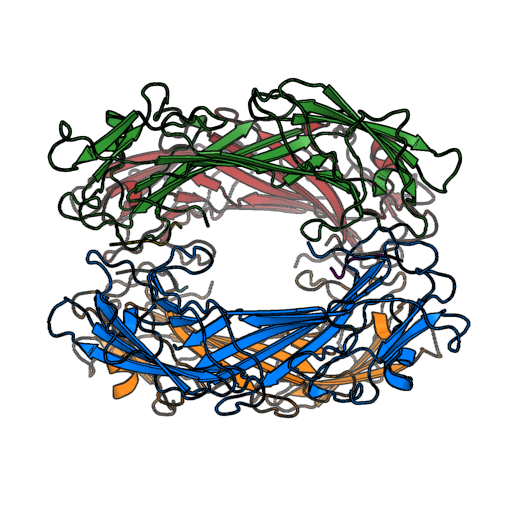N N . GLU A 1 143 ? 9.863 23.454 -51.794 1.00 16.11 419 GLU A N 1
ATOM 1069 C CA . GLU A 1 143 ? 9.593 22.350 -52.688 1.00 21.66 419 GLU A CA 1
ATOM 1070 C C . GLU A 1 143 ? 10.571 21.257 -52.530 1.00 17.51 419 GLU A C 1
ATOM 1071 O O . GLU A 1 143 ? 11.723 21.468 -52.406 1.00 23.84 419 GLU A O 1
ATOM 1077 N N . TYR A 1 144 ? 10.045 20.075 -52.463 1.00 18.06 420 TYR A N 1
ATOM 1078 C CA . TYR A 1 144 ? 10.818 18.873 -52.229 1.00 18.88 420 TYR A CA 1
ATOM 1079 C C . TYR A 1 144 ? 10.481 17.789 -53.249 1.00 21.65 420 TYR A C 1
ATOM 1080 O O . TYR A 1 144 ? 9.345 17.702 -53.765 1.00 21.84 420 TYR A O 1
ATOM 1089 N N . GLU A 1 145 ? 11.467 16.939 -53.546 1.00 20.97 421 GLU A N 1
ATOM 1090 C CA . GLU A 1 145 ? 11.287 15.777 -54.353 1.00 19.73 421 GLU A CA 1
ATOM 1091 C C . GLU A 1 145 ? 12.074 14.608 -53.768 1.00 20.74 421 GLU A C 1
ATOM 1092 O O . GLU A 1 145 ? 13.285 14.734 -53.526 1.00 22.01 421 GLU A O 1
ATOM 1098 N N . SER A 1 146 ? 11.374 13.531 -53.476 1.00 16.42 422 SER A N 1
ATOM 1099 C CA . SER A 1 146 ? 11.937 12.297 -52.989 1.00 18.53 422 SER A CA 1
ATOM 1100 C C . SER A 1 146 ? 12.330 11.400 -54.117 1.00 25.17 422 SER A C 1
ATOM 1101 O O . SER A 1 146 ? 11.554 11.214 -55.063 1.00 25.21 422 SER A O 1
ATOM 1104 N N . VAL A 1 147 ? 13.505 10.799 -54.006 1.00 23.42 423 VAL A N 1
ATOM 1105 C CA . VAL A 1 147 ? 13.857 9.669 -54.858 1.00 24.39 423 VAL A CA 1
ATOM 1106 C C . VAL A 1 147 ? 13.852 8.313 -54.131 1.00 25.64 423 VAL A C 1
ATOM 1107 O O . VAL A 1 147 ? 14.294 7.316 -54.627 1.00 27.46 423 VAL A O 1
ATOM 1111 N N . LEU A 1 148 ? 13.295 8.265 -52.939 1.00 25.48 424 LEU A N 1
ATOM 1112 C CA . LEU A 1 148 ? 13.213 7.027 -52.239 1.00 27.72 424 LEU A CA 1
ATOM 1113 C C . LEU A 1 148 ? 12.057 6.156 -52.732 1.00 25.03 424 LEU A C 1
ATOM 1114 O O . LEU A 1 148 ? 11.042 6.676 -53.217 1.00 24.10 424 LEU A O 1
ATOM 1119 N N . GLU A 1 149 ? 12.212 4.850 -52.555 1.00 32.72 425 GLU A N 1
ATOM 1120 C CA . GLU A 1 149 ? 11.161 3.848 -52.900 1.00 32.92 425 GLU A CA 1
ATOM 1121 C C . GLU A 1 149 ? 10.186 3.647 -51.792 1.00 34.71 425 GLU A C 1
ATOM 1122 O O . GLU A 1 149 ? 9.219 2.898 -51.949 1.00 34.48 425 GLU A O 1
ATOM 1128 N N . THR A 1 150 ? 10.435 4.266 -50.648 1.00 33.28 426 THR A N 1
ATOM 1129 C CA . THR A 1 150 ? 9.495 4.143 -49.536 1.00 37.00 426 THR A CA 1
ATOM 1130 C C . THR A 1 150 ? 9.143 5.534 -49.086 1.00 33.74 426 THR A C 1
ATOM 1131 O O . THR A 1 150 ? 9.814 6.495 -49.453 1.00 27.12 426 THR A O 1
ATOM 1135 N N . GLU A 1 151 ? 8.046 5.637 -48.352 1.00 31.37 427 GLU A N 1
ATOM 1136 C CA . GLU A 1 151 ? 7.538 6.916 -47.877 1.00 31.09 427 GLU A CA 1
ATOM 1137 C C . GLU A 1 151 ? 8.469 7.438 -46.768 1.00 32.03 427 GLU A C 1
ATOM 1138 O O . GLU A 1 151 ? 9.102 6.645 -46.044 1.00 27.36 427 GLU A O 1
ATOM 1144 N N . LEU A 1 152 ? 8.586 8.765 -46.654 1.00 28.29 428 LEU A N 1
ATOM 1145 C CA . LEU A 1 152 ? 9.138 9.367 -45.453 1.00 26.83 428 LEU A CA 1
ATOM 1146 C C . LEU A 1 152 ? 7.971 9.890 -44.617 1.00 26.30 428 LEU A C 1
ATOM 1147 O O . LEU A 1 152 ? 7.095 10.622 -45.141 1.00 27.78 428 LEU A O 1
ATOM 1152 N N . ALA A 1 153 ? 7.935 9.499 -43.348 1.00 23.90 429 ALA A N 1
ATOM 1153 C CA . ALA A 1 153 ? 6.862 9.916 -42.460 1.00 26.41 429 ALA A CA 1
ATOM 1154 C C . ALA A 1 153 ? 7.375 10.964 -41.497 1.00 24.10 429 ALA A C 1
ATOM 1155 O O . ALA A 1 153 ? 8.578 10.949 -41.153 1.00 25.36 429 ALA A O 1
ATOM 1157 N N . ASP A 1 154 ? 6.521 11.894 -41.107 1.00 23.88 430 ASP A N 1
ATOM 1158 C CA . ASP A 1 154 ? 6.871 12.898 -40.075 1.00 22.90 430 ASP A CA 1
ATOM 1159 C C . ASP A 1 154 ? 8.161 13.620 -40.358 1.00 21.59 430 ASP A C 1
ATOM 1160 O O . ASP A 1 154 ? 9.078 13.710 -39.496 1.00 23.50 430 ASP A O 1
ATOM 1165 N N . VAL A 1 155 ? 8.236 14.252 -41.516 1.00 20.62 431 VAL A N 1
ATOM 1166 C CA . VAL A 1 155 ? 9.365 15.103 -41.935 1.00 21.12 431 VAL A CA 1
ATOM 1167 C C . VAL A 1 155 ? 9.186 16.538 -41.396 1.00 21.02 431 VAL A C 1
ATOM 1168 O O . VAL A 1 155 ? 8.109 17.116 -41.462 1.00 21.73 431 VAL A O 1
ATOM 1172 N N . ILE A 1 156 ? 10.227 17.064 -40.802 1.00 20.45 432 ILE A N 1
ATOM 1173 C CA . ILE A 1 156 ? 10.193 18.310 -40.084 1.00 18.81 432 ILE A CA 1
ATOM 1174 C C . ILE A 1 156 ? 11.080 19.346 -40.742 1.00 19.66 432 ILE A C 1
ATOM 1175 O O . ILE A 1 156 ? 12.293 19.132 -41.000 1.00 20.84 432 ILE A O 1
ATOM 1180 N N . PHE A 1 157 ? 10.466 20.471 -41.081 1.00 18.50 433 PHE A N 1
ATOM 1181 C CA . PHE A 1 157 ? 11.209 21.648 -41.572 1.00 15.42 433 PHE A CA 1
ATOM 1182 C C . PHE A 1 157 ? 11.345 22.723 -40.503 1.00 14.89 433 PHE A C 1
ATOM 1183 O O . PHE A 1 157 ? 10.338 23.065 -39.832 1.00 16.26 433 PHE A O 1
ATOM 1191 N N . THR A 1 158 ? 12.547 23.213 -40.304 1.00 14.69 434 THR A N 1
ATOM 1192 C CA . THR A 1 158 ? 12.823 24.206 -39.240 1.00 16.58 434 THR A CA 1
ATOM 1193 C C . THR A 1 158 ? 13.334 25.490 -39.878 1.00 15.80 434 THR A C 1
ATOM 1194 O O . THR A 1 158 ? 14.237 25.498 -40.673 1.00 16.61 434 THR A O 1
ATOM 1198 N N . ILE A 1 159 ? 12.705 26.589 -39.501 1.00 13.88 435 ILE A N 1
ATOM 1199 C CA . ILE A 1 159 ? 13.028 27.901 -39.895 1.00 15.39 435 ILE A CA 1
ATOM 1200 C C . ILE A 1 159 ? 13.574 28.610 -38.677 1.00 17.83 435 ILE A C 1
ATOM 1201 O O . ILE A 1 159 ? 12.898 28.652 -37.631 1.00 16.50 435 ILE A O 1
ATOM 1206 N N . PRO A 1 160 ? 14.780 29.239 -38.781 1.00 16.82 436 PRO A N 1
ATOM 1207 C CA . PRO A 1 160 ? 15.496 29.849 -37.602 1.00 20.74 436 PRO A CA 1
ATOM 1208 C C . PRO A 1 160 ? 15.036 31.253 -37.127 1.00 20.73 436 PRO A C 1
ATOM 1209 O O . PRO A 1 160 ? 15.852 32.156 -36.895 1.00 18.47 436 PRO A O 1
ATOM 1213 N N . VAL A 1 161 ? 13.745 31.353 -36.860 1.00 22.04 437 VAL A N 1
ATOM 1214 C CA . VAL A 1 161 ? 13.137 32.589 -36.430 1.00 21.64 437 VAL A CA 1
ATOM 1215 C C . VAL A 1 161 ? 12.162 32.214 -35.355 1.00 19.82 437 VAL A C 1
ATOM 1216 O O . VAL A 1 161 ? 11.765 31.050 -35.232 1.00 16.11 437 VAL A O 1
ATOM 1220 N N . PHE A 1 162 ? 11.809 33.184 -34.530 1.00 21.31 438 PHE A N 1
ATOM 1221 C CA . PHE A 1 162 ? 10.842 32.950 -33.456 1.00 20.48 438 PHE A CA 1
ATOM 1222 C C . PHE A 1 162 ? 9.778 34.058 -33.542 1.00 22.85 438 PHE A C 1
ATOM 1223 O O . PHE A 1 162 ? 9.969 35.117 -32.923 1.00 24.87 438 PHE A O 1
ATOM 1231 N N . PRO A 1 163 ? 8.734 33.865 -34.344 1.00 24.88 439 PRO A N 1
ATOM 1232 C CA . PRO A 1 163 ? 7.922 35.049 -34.643 1.00 29.90 439 PRO A CA 1
ATOM 1233 C C . PRO A 1 163 ? 6.937 35.344 -33.526 1.00 36.79 439 PRO A C 1
ATOM 1234 O O . PRO A 1 163 ? 6.506 34.415 -32.855 1.00 37.48 439 PRO A O 1
ATOM 1238 N N . GLN A 1 164 ? 6.601 36.621 -33.345 1.00 38.92 440 GLN A N 1
ATOM 1239 C CA . GLN A 1 164 ? 5.510 37.032 -32.432 1.00 44.45 440 GLN A CA 1
ATOM 1240 C C . GLN A 1 164 ? 4.216 36.333 -32.897 1.00 41.27 440 GLN A C 1
ATOM 1241 O O . GLN A 1 164 ? 3.642 35.519 -32.159 1.00 46.03 440 GLN A O 1
ATOM 1247 N N . GLU A 1 165 ? 3.873 36.488 -34.175 1.00 31.62 441 GLU A N 1
ATOM 1248 C CA . GLU A 1 165 ? 2.571 35.984 -34.707 1.00 31.77 441 GLU A CA 1
ATOM 1249 C C . GLU A 1 165 ? 2.638 34.495 -35.031 1.00 27.87 441 GLU A C 1
ATOM 1250 O O . GLU A 1 165 ? 3.677 34.034 -35.452 1.00 27.13 441 GLU A O 1
ATOM 1256 N N . PRO A 1 166 ? 1.523 33.763 -34.909 1.00 25.28 442 PRO A N 1
ATOM 1257 C CA . PRO A 1 166 ? 1.460 32.374 -35.394 1.00 27.82 442 PRO A CA 1
ATOM 1258 C C . PRO A 1 166 ? 1.788 32.186 -36.873 1.00 28.83 442 PRO A C 1
ATOM 1259 O O . PRO A 1 166 ? 1.390 32.997 -37.705 1.00 28.11 442 PRO A O 1
ATOM 1263 N N . VAL A 1 167 ? 2.460 31.082 -37.196 1.00 25.54 443 VAL A N 1
ATOM 1264 C CA . VAL A 1 167 ? 2.636 30.670 -38.597 1.00 22.53 443 VAL A CA 1
ATOM 1265 C C . VAL A 1 167 ? 1.301 30.274 -39.206 1.00 25.09 443 VAL A C 1
ATOM 1266 O O . VAL A 1 167 ? 0.561 29.557 -38.598 1.00 25.01 443 VAL A O 1
ATOM 1270 N N . ASP A 1 168 ? 1.064 30.659 -40.461 1.00 20.83 444 ASP A N 1
ATOM 1271 C CA . ASP A 1 168 ? -0.122 30.363 -41.221 1.00 26.67 444 ASP A CA 1
ATOM 1272 C C . ASP A 1 168 ? 0.269 29.456 -42.350 1.00 23.41 444 ASP A C 1
ATOM 1273 O O . ASP A 1 168 ? 1.071 29.836 -43.212 1.00 23.53 444 ASP A O 1
ATOM 1278 N N . ILE A 1 169 ? -0.151 28.223 -42.223 1.00 19.56 445 ILE A N 1
ATOM 1279 C CA . ILE A 1 169 ? 0.059 27.144 -43.215 1.00 20.73 445 ILE A CA 1
ATOM 1280 C C . ILE A 1 169 ? -0.834 27.423 -44.408 1.00 19.96 445 ILE A C 1
ATOM 1281 O O . ILE A 1 169 ? -2.048 27.602 -44.244 1.00 25.09 445 ILE A O 1
ATOM 1286 N N . ASN A 1 170 ? -0.256 27.563 -45.590 1.00 21.30 446 ASN A N 1
ATOM 1287 C CA . ASN A 1 170 ? -1.031 27.860 -46.799 1.00 22.24 446 ASN A CA 1
ATOM 1288 C C . ASN A 1 170 ? -1.381 26.558 -47.487 1.00 24.60 446 ASN A C 1
ATOM 1289 O O . ASN A 1 170 ? -0.652 26.001 -48.317 1.00 22.36 446 ASN A O 1
ATOM 1294 N N . THR A 1 171 ? -2.543 26.027 -47.101 1.00 26.63 447 THR A N 1
ATOM 1295 C CA . THR A 1 171 ? -2.967 24.702 -47.495 1.00 28.05 447 THR A CA 1
ATOM 1296 C C . THR A 1 171 ? -3.199 24.623 -49.015 1.00 29.79 447 THR A C 1
ATOM 1297 O O . THR A 1 171 ? -3.068 23.582 -49.594 1.00 23.71 447 THR A O 1
ATOM 1301 N N . GLU A 1 172 ? -3.484 25.760 -49.650 1.00 31.54 448 GLU A N 1
ATOM 1302 C CA . GLU A 1 172 ? -3.773 25.762 -51.107 1.00 34.55 448 GLU A CA 1
ATOM 1303 C C . GLU A 1 172 ? -2.519 25.522 -51.943 1.00 28.61 448 GLU A C 1
ATOM 1304 O O . GLU A 1 172 ? -2.607 25.202 -53.113 1.00 25.80 448 GLU A O 1
ATOM 1310 N N . SER A 1 173 ? -1.354 25.791 -51.358 1.00 24.29 449 SER A N 1
ATOM 1311 C CA . SER A 1 173 ? -0.098 25.578 -52.064 1.00 21.63 449 SER A CA 1
ATOM 1312 C C . SER A 1 173 ? 0.798 24.540 -51.375 1.00 19.31 449 SER A C 1
ATOM 1313 O O . SER A 1 173 ? 1.989 24.597 -51.540 1.00 21.20 449 SER A O 1
ATOM 1316 N N . SER A 1 174 ? 0.222 23.675 -50.544 1.00 19.78 450 SER A N 1
ATOM 1317 C CA . SER A 1 174 ? 0.912 22.601 -49.907 1.00 20.51 450 SER A CA 1
ATOM 1318 C C . SER A 1 174 ? 0.372 21.274 -50.347 1.00 23.03 450 SER A C 1
ATOM 1319 O O . SER A 1 174 ? -0.852 21.099 -50.600 1.00 28.37 450 SER A O 1
ATOM 1322 N N . THR A 1 175 ? 1.245 20.286 -50.363 1.00 20.36 451 THR A N 1
ATOM 1323 C CA . THR A 1 175 ? 0.843 18.957 -50.668 1.00 20.85 451 THR A CA 1
ATOM 1324 C C . THR A 1 175 ? 0.005 18.296 -49.545 1.00 25.05 451 THR A C 1
ATOM 1325 O O . THR A 1 175 ? -0.965 17.602 -49.831 1.00 30.87 451 THR A O 1
ATOM 1329 N N . CYS A 1 176 ? 0.422 18.414 -48.296 1.00 29.51 452 CYS A N 1
ATOM 1330 C CA . CYS A 1 176 ? -0.211 17.672 -47.169 1.00 35.03 452 CYS A CA 1
ATOM 1331 C C . CYS A 1 176 ? -1.057 18.739 -46.407 1.00 36.29 452 CYS A C 1
ATOM 1332 O O . CYS A 1 176 ? -0.492 19.513 -45.651 1.00 27.31 452 CYS A O 1
ATOM 1335 N N . SER A 1 177 ? -2.367 18.932 -46.708 1.00 44.99 453 SER A N 1
ATOM 1336 C CA . SER A 1 177 ? -3.191 19.851 -45.859 1.00 48.67 453 SER A CA 1
ATOM 1337 C C . SER A 1 177 ? -3.319 18.866 -44.735 1.00 50.02 453 SER A C 1
ATOM 1338 O O . SER A 1 177 ? -3.873 17.771 -44.953 1.00 64.96 453 SER A O 1
ATOM 1341 N N . ASP A 1 178 ? -2.827 19.260 -43.569 1.00 41.61 454 ASP A N 1
ATOM 1342 C CA . ASP A 1 178 ? -2.270 18.337 -42.578 1.00 45.47 454 ASP A CA 1
ATOM 1343 C C . ASP A 1 178 ? -0.982 18.838 -41.847 1.00 38.97 454 ASP A C 1
ATOM 1344 O O . ASP A 1 178 ? -0.698 18.439 -40.700 1.00 36.77 454 ASP A O 1
ATOM 1349 N N . ALA A 1 179 ? -0.204 19.695 -42.528 1.00 26.74 455 ALA A N 1
ATOM 1350 C CA . ALA A 1 179 ? 1.079 20.236 -42.012 1.00 26.02 455 ALA A CA 1
ATOM 1351 C C . ALA A 1 179 ? 0.753 20.980 -40.752 1.00 25.88 455 ALA A C 1
ATOM 1352 O O . ALA A 1 179 ? -0.306 21.593 -40.694 1.00 18.04 455 ALA A O 1
ATOM 1354 N N . GLU A 1 180 ? 1.652 20.971 -39.776 1.00 24.39 456 GLU A N 1
ATOM 1355 C CA . GLU A 1 180 ? 1.378 21.664 -38.535 1.00 26.51 456 GLU A CA 1
ATOM 1356 C C . GLU A 1 180 ? 2.684 22.040 -37.831 1.00 21.34 456 GLU A C 1
ATOM 1357 O O . GLU A 1 180 ? 3.643 21.325 -37.940 1.00 18.22 456 GLU A O 1
ATOM 1363 N N . VAL A 1 181 ? 2.647 23.132 -37.075 1.00 18.74 457 VAL A N 1
ATOM 1364 C CA . VAL A 1 181 ? 3.776 23.458 -36.251 1.00 20.66 457 VAL A CA 1
ATOM 1365 C C . VAL A 1 181 ? 3.894 22.408 -35.165 1.00 19.53 457 VAL A C 1
ATOM 1366 O O . VAL A 1 181 ? 2.868 21.915 -34.623 1.00 20.50 457 VAL A O 1
ATOM 1370 N N . VAL A 1 182 ? 5.131 22.075 -34.838 1.00 15.40 458 VAL A N 1
ATOM 1371 C CA . VAL A 1 182 ? 5.465 21.101 -33.810 1.00 16.27 458 VAL A CA 1
ATOM 1372 C C . VAL A 1 182 ? 6.644 21.590 -32.995 1.00 16.82 458 VAL A C 1
ATOM 1373 O O . VAL A 1 182 ? 7.443 22.409 -33.442 1.00 14.44 458 VAL A O 1
ATOM 1377 N N . ASN A 1 183 ? 6.726 21.083 -31.759 1.00 20.94 459 ASN A N 1
ATOM 1378 C CA . ASN A 1 183 ? 7.857 21.370 -30.981 1.00 19.87 459 ASN A CA 1
ATOM 1379 C C . ASN A 1 183 ? 8.947 20.349 -31.418 1.00 22.48 459 ASN A C 1
ATOM 1380 O O . ASN A 1 183 ? 8.715 19.186 -31.408 1.00 26.39 459 ASN A O 1
ATOM 1385 N N . MET A 1 184 ? 10.127 20.835 -31.670 1.00 25.56 460 MET A N 1
ATOM 1386 C CA . MET A 1 184 ? 11.216 20.026 -32.109 1.00 28.71 460 MET A CA 1
ATOM 1387 C C . MET A 1 184 ? 12.442 20.746 -31.585 1.00 29.45 460 MET A C 1
ATOM 1388 O O . MET A 1 184 ? 12.980 21.666 -32.197 1.00 29.59 460 MET A O 1
ATOM 1393 N N . ASP A 1 185 ? 12.959 20.319 -30.448 1.00 28.39 461 ASP A N 1
ATOM 1394 C CA . ASP A 1 185 ? 14.058 21.145 -29.961 1.00 32.62 461 ASP A CA 1
ATOM 1395 C C . ASP A 1 185 ? 15.509 20.724 -30.346 1.00 31.48 461 ASP A C 1
ATOM 1396 O O . ASP A 1 185 ? 16.435 21.395 -29.945 1.00 25.91 461 ASP A O 1
ATOM 1401 N N . GLN A 1 186 ? 15.652 19.702 -31.188 1.00 29.19 462 GLN A N 1
ATOM 1402 C CA . GLN A 1 186 ? 16.934 19.332 -31.842 1.00 31.18 462 GLN A CA 1
ATOM 1403 C C . GLN A 1 186 ? 17.394 20.407 -32.859 1.00 30.99 462 GLN A C 1
ATOM 1404 O O . GLN A 1 186 ? 18.514 20.372 -33.305 1.00 31.22 462 GLN A O 1
ATOM 1410 N N . GLU A 1 187 ? 16.504 21.295 -33.304 1.00 28.33 463 GLU A N 1
ATOM 1411 C CA . GLU A 1 187 ? 16.885 22.384 -34.187 1.00 29.60 463 GLU A CA 1
ATOM 1412 C C . GLU A 1 187 ? 16.329 23.666 -33.625 1.00 27.55 463 GLU A C 1
ATOM 1413 O O . GLU A 1 187 ? 15.248 23.695 -33.035 1.00 29.11 463 GLU A O 1
ATOM 1419 N N . MET A 1 188 ? 17.043 24.734 -33.809 1.00 29.02 464 MET A N 1
ATOM 1420 C CA . MET A 1 188 ? 16.630 25.999 -33.299 1.00 30.19 464 MET A CA 1
ATOM 1421 C C . MET A 1 188 ? 15.657 26.736 -34.248 1.00 25.07 464 MET A C 1
ATOM 1422 O O . MET A 1 188 ? 15.976 26.986 -35.411 1.00 24.59 464 MET A O 1
ATOM 1427 N N . GLY A 1 189 ? 14.540 27.202 -33.692 1.00 26.00 465 GLY A N 1
ATOM 1428 C CA . GLY A 1 189 ? 13.596 28.082 -34.442 1.00 22.21 465 GLY A CA 1
ATOM 1429 C C . GLY A 1 189 ? 12.231 27.462 -34.413 1.00 23.21 465 GLY A C 1
ATOM 1430 O O . GLY A 1 189 ? 11.845 26.812 -33.448 1.00 20.20 465 GLY A O 1
ATOM 1431 N N . THR A 1 190 ? 11.483 27.694 -35.480 1.00 19.29 466 THR A N 1
ATOM 1432 C CA . THR A 1 190 ? 10.109 27.252 -35.592 1.00 18.37 466 THR A CA 1
ATOM 1433 C C . THR A 1 190 ? 10.007 26.048 -36.546 1.00 18.31 466 THR A C 1
ATOM 1434 O O . THR A 1 190 ? 10.530 26.079 -37.633 1.00 17.45 466 THR A O 1
ATOM 1438 N N . SER A 1 191 ? 9.320 25.001 -36.117 1.00 18.69 467 SER A N 1
ATOM 1439 C CA . SER A 1 191 ? 9.328 23.715 -36.785 1.00 17.89 467 SER A CA 1
ATOM 1440 C C . SER A 1 191 ? 7.932 23.336 -37.264 1.00 17.61 467 SER A C 1
ATOM 1441 O O . SER A 1 191 ? 6.939 23.405 -36.506 1.00 20.80 467 SER A O 1
ATOM 1444 N N . ILE A 1 192 ? 7.878 22.881 -38.500 1.00 13.33 468 ILE A N 1
ATOM 1445 C CA . ILE A 1 192 ? 6.623 22.455 -39.172 1.00 13.80 468 ILE A CA 1
ATOM 1446 C C . ILE A 1 192 ? 6.790 21.052 -39.635 1.00 14.64 468 ILE A C 1
ATOM 1447 O O . ILE A 1 192 ? 7.736 20.719 -40.357 1.00 19.43 468 ILE A O 1
ATOM 1452 N N . LYS A 1 193 ? 5.847 20.206 -39.286 1.00 16.29 469 LYS A N 1
ATOM 1453 C CA . LYS A 1 193 ? 5.901 18.845 -39.661 1.00 14.95 469 LYS A CA 1
ATOM 1454 C C . LYS A 1 193 ? 4.943 18.540 -40.722 1.00 18.57 469 LYS A C 1
ATOM 1455 O O . LYS A 1 193 ? 3.789 18.947 -40.649 1.00 20.26 469 LYS A O 1
ATOM 1461 N N . ILE A 1 194 ? 5.370 17.707 -41.644 1.00 17.93 470 ILE A N 1
ATOM 1462 C CA A ILE A 1 194 ? 4.504 17.130 -42.640 0.50 21.35 470 ILE A CA 1
ATOM 1463 C CA B ILE A 1 194 ? 4.451 17.156 -42.602 0.50 18.75 470 ILE A CA 1
ATOM 1464 C C . ILE A 1 194 ? 4.353 15.637 -42.365 1.00 22.37 470 ILE A C 1
ATOM 1465 O O . ILE A 1 194 ? 5.330 14.939 -42.038 1.00 20.18 470 ILE A O 1
ATOM 1474 N N . SER A 1 195 ? 3.143 15.136 -42.494 1.00 22.02 471 SER A N 1
ATOM 1475 C CA . SER A 1 195 ? 2.853 13.739 -42.159 1.00 23.69 471 SER A CA 1
ATOM 1476 C C . SER A 1 195 ? 3.547 12.707 -43.003 1.00 24.06 471 SER A C 1
ATOM 1477 O O . SER A 1 195 ? 4.077 11.732 -42.474 1.00 17.94 471 SER A O 1
ATOM 1480 N N . LYS A 1 196 ? 3.594 12.935 -44.322 1.00 25.20 472 LYS A N 1
ATOM 1481 C CA . LYS A 1 196 ? 4.206 12.025 -45.260 1.00 26.18 472 LYS A CA 1
ATOM 1482 C C . LYS A 1 196 ? 4.793 12.722 -46.478 1.00 22.50 472 LYS A C 1
ATOM 1483 O O . LYS A 1 196 ? 4.205 13.694 -46.987 1.00 23.63 472 LYS A O 1
ATOM 1489 N N . ILE A 1 197 ? 5.847 12.139 -46.985 1.00 21.54 473 ILE A N 1
ATOM 1490 C CA . ILE A 1 197 ? 6.367 12.359 -48.341 1.00 25.37 473 ILE A CA 1
ATOM 1491 C C . ILE A 1 197 ? 6.388 11.005 -49.031 1.00 25.66 473 ILE A C 1
ATOM 1492 O O . ILE A 1 197 ? 7.229 10.153 -48.727 1.00 22.20 473 ILE A O 1
ATOM 1497 N N . ALA A 1 198 ? 5.443 10.817 -49.965 1.00 24.84 474 ALA A N 1
ATOM 1498 C CA . ALA A 1 198 ? 5.296 9.568 -50.674 1.00 27.87 474 ALA A CA 1
ATOM 1499 C C . ALA A 1 198 ? 6.551 9.201 -51.496 1.00 29.12 474 ALA A C 1
ATOM 1500 O O . ALA A 1 198 ? 7.334 10.077 -51.912 1.00 23.48 474 ALA A O 1
ATOM 1502 N N . ALA A 1 199 ? 6.775 7.897 -51.655 1.00 30.68 475 ALA A N 1
ATOM 1503 C CA . ALA A 1 199 ? 7.874 7.415 -52.494 1.00 35.18 475 ALA A CA 1
ATOM 1504 C C . ALA A 1 199 ? 7.852 8.099 -53.837 1.00 32.45 475 ALA A C 1
ATOM 1505 O O . ALA A 1 199 ? 6.785 8.233 -54.466 1.00 27.94 475 ALA A O 1
ATOM 1507 N N . ASN A 1 200 ? 9.013 8.556 -54.266 1.00 29.80 476 ASN A N 1
ATOM 1508 C CA . ASN A 1 200 ? 9.207 9.150 -55.588 1.00 28.56 476 ASN A CA 1
ATOM 1509 C C . ASN A 1 200 ? 8.402 10.414 -55.910 1.00 32.60 476 ASN A C 1
ATOM 1510 O O . ASN A 1 200 ? 8.324 10.852 -57.036 1.00 36.18 476 ASN A O 1
ATOM 1515 N N . ASP A 1 201 ? 7.824 11.030 -54.890 1.00 35.67 477 ASP A N 1
ATOM 1516 C CA . ASP A 1 201 ? 6.905 12.123 -55.126 1.00 31.57 477 ASP A CA 1
ATOM 1517 C C . ASP A 1 201 ? 7.630 13.455 -55.039 1.00 26.67 477 ASP A C 1
ATOM 1518 O O . ASP A 1 201 ? 8.582 13.586 -54.276 1.00 25.61 477 ASP A O 1
ATOM 1523 N N . ALA A 1 202 ? 7.072 14.447 -55.723 1.00 20.65 478 ALA A N 1
ATOM 1524 C CA . ALA A 1 202 ? 7.409 15.821 -55.590 1.00 22.55 478 ALA A CA 1
ATOM 1525 C C . ALA A 1 202 ? 6.220 16.597 -54.992 1.00 25.20 478 ALA A C 1
ATOM 1526 O O . ALA A 1 202 ? 5.044 16.376 -55.318 1.00 26.77 478 ALA A O 1
ATOM 1528 N N . GLY A 1 203 ? 6.517 17.429 -54.043 1.00 20.28 479 GLY A N 1
ATOM 1529 C CA . GLY A 1 203 ? 5.487 18.159 -53.318 1.00 18.34 479 GLY A CA 1
ATOM 1530 C C . GLY A 1 203 ? 6.007 19.451 -52.813 1.00 15.38 479 GLY A C 1
ATOM 1531 O O . GLY A 1 203 ? 7.139 19.859 -53.105 1.00 14.93 479 GLY A O 1
ATOM 1532 N N . ALA A 1 204 ? 5.210 20.096 -51.966 1.00 17.10 480 ALA A N 1
ATOM 1533 C CA . ALA A 1 204 ? 5.542 21.433 -51.499 1.00 17.04 480 ALA A CA 1
ATOM 1534 C C . ALA A 1 204 ? 4.931 21.702 -50.175 1.00 15.34 480 ALA A C 1
ATOM 1535 O O . ALA A 1 204 ? 3.784 21.208 -49.850 1.00 15.03 480 ALA A O 1
ATOM 1537 N N . LEU A 1 205 ? 5.616 22.529 -49.428 1.00 15.92 481 LEU A N 1
ATOM 1538 C CA . LEU A 1 205 ? 5.045 23.115 -48.188 1.00 17.32 481 LEU A CA 1
ATOM 1539 C C . LEU A 1 205 ? 5.066 24.619 -48.307 1.00 13.50 481 LEU A C 1
ATOM 1540 O O . LEU A 1 205 ? 6.135 25.232 -48.485 1.00 15.49 481 LEU A O 1
ATOM 1545 N N . ALA A 1 206 ? 3.942 25.249 -47.959 1.00 15.26 482 ALA A N 1
ATOM 1546 C CA . ALA A 1 206 ? 3.817 26.647 -48.079 1.00 13.31 482 ALA A CA 1
ATOM 1547 C C . ALA A 1 206 ? 3.236 27.275 -46.839 1.00 14.04 482 ALA A C 1
ATOM 1548 O O . ALA A 1 206 ? 2.266 26.761 -46.268 1.00 16.83 482 ALA A O 1
ATOM 1550 N N . PHE A 1 207 ? 3.820 28.374 -46.411 1.00 16.91 483 PHE A N 1
ATOM 1551 C CA . PHE A 1 207 ? 3.390 29.063 -45.193 1.00 17.73 483 PHE A CA 1
ATOM 1552 C C . PHE A 1 207 ? 3.825 30.467 -45.200 1.00 17.74 483 PHE A C 1
ATOM 1553 O O . PHE A 1 207 ? 4.707 30.858 -45.985 1.00 23.17 483 PHE A O 1
ATOM 1561 N N . THR A 1 208 ? 3.249 31.255 -44.280 1.00 17.58 484 THR A N 1
ATOM 1562 C CA . THR A 1 208 ? 3.644 32.568 -44.034 1.00 18.74 484 THR A CA 1
ATOM 1563 C C . THR A 1 208 ? 4.181 32.703 -42.609 1.00 17.77 484 THR A C 1
ATOM 1564 O O . THR A 1 208 ? 3.572 32.219 -41.700 1.00 19.33 484 THR A O 1
ATOM 1568 N N . ILE A 1 209 ? 5.305 33.328 -42.494 1.00 18.31 485 ILE A N 1
ATOM 1569 C CA . ILE A 1 209 ? 6.016 33.451 -41.234 1.00 22.01 485 ILE A CA 1
ATOM 1570 C C . ILE A 1 209 ? 6.616 34.820 -41.149 1.00 21.60 485 ILE A C 1
ATOM 1571 O O . ILE A 1 209 ? 7.109 35.370 -42.132 1.00 20.42 485 ILE A O 1
ATOM 1576 N N . GLU A 1 210 ? 6.611 35.403 -39.940 1.00 30.03 486 GLU A N 1
ATOM 1577 C CA . GLU A 1 210 ? 7.281 36.701 -39.678 1.00 29.66 486 GLU A CA 1
ATOM 1578 C C . GLU A 1 210 ? 8.793 36.573 -39.582 1.00 30.85 486 GLU A C 1
ATOM 1579 O O . GLU A 1 210 ? 9.262 35.687 -38.909 1.00 35.82 486 GLU A O 1
ATOM 1585 N N . ALA A 1 211 ? 9.525 37.479 -40.227 1.00 28.11 487 ALA A N 1
ATOM 1586 C CA . ALA A 1 211 ? 10.935 37.606 -40.086 1.00 30.29 487 ALA A CA 1
ATOM 1587 C C . ALA A 1 211 ? 11.309 39.026 -40.423 1.00 35.03 487 ALA A C 1
ATOM 1588 O O . ALA A 1 211 ? 10.608 39.681 -41.194 1.00 37.25 487 ALA A O 1
ATOM 1590 N N . PRO A 1 212 ? 12.466 39.499 -39.914 1.00 40.91 488 PRO A N 1
ATOM 1591 C CA . PRO A 1 212 ? 12.853 40.883 -40.157 1.00 38.84 488 PRO A CA 1
ATOM 1592 C C . PRO A 1 212 ? 13.395 41.182 -41.544 1.00 39.85 488 PRO A C 1
ATOM 1593 O O . PRO A 1 212 ? 13.272 42.313 -42.008 1.00 41.04 488 PRO A O 1
ATOM 1597 N N . TYR A 1 213 ? 14.018 40.202 -42.190 1.00 30.15 489 TYR A N 1
ATOM 1598 C CA . TYR A 1 213 ? 14.484 40.330 -43.587 1.00 27.86 489 TYR A CA 1
ATOM 1599 C C . TYR A 1 213 ? 14.633 38.908 -44.107 1.00 25.63 489 TYR A C 1
ATOM 1600 O O . TYR A 1 213 ? 14.682 37.977 -43.330 1.00 24.33 489 TYR A O 1
ATOM 1609 N N . GLU A 1 214 ? 14.569 38.773 -45.438 1.00 27.06 490 GLU A N 1
ATOM 1610 C CA . GLU A 1 214 ? 14.576 37.514 -46.135 1.00 27.03 490 GLU A CA 1
ATOM 1611 C C . GLU A 1 214 ? 15.706 36.577 -45.668 1.00 24.94 490 GLU A C 1
ATOM 1612 O O . GLU A 1 214 ? 15.458 35.402 -45.418 1.00 25.76 490 GLU A O 1
ATOM 1618 N N . ASP A 1 215 ? 16.914 37.102 -45.519 1.00 28.02 491 ASP A N 1
ATOM 1619 C CA . ASP A 1 215 ? 18.099 36.268 -45.209 1.00 26.70 491 ASP A CA 1
ATOM 1620 C C . ASP A 1 215 ? 18.010 35.630 -43.802 1.00 22.02 491 ASP A C 1
ATOM 1621 O O . ASP A 1 215 ? 18.657 34.629 -43.575 1.00 21.01 491 ASP A O 1
ATOM 1626 N N . ALA A 1 216 ? 17.128 36.131 -42.948 1.00 21.84 492 ALA A N 1
ATOM 1627 C CA . ALA A 1 216 ? 16.903 35.627 -41.616 1.00 21.88 492 ALA A CA 1
ATOM 1628 C C . ALA A 1 216 ? 16.151 34.320 -41.606 1.00 22.26 492 ALA A C 1
ATOM 1629 O O . ALA A 1 216 ? 16.133 33.577 -40.612 1.00 21.90 492 ALA A O 1
ATOM 1631 N N . LEU A 1 217 ? 15.518 34.014 -42.741 1.00 17.78 493 LEU A N 1
ATOM 1632 C CA . LEU A 1 217 ? 14.781 32.789 -42.850 1.00 19.11 493 LEU A CA 1
ATOM 1633 C C . LEU A 1 217 ? 15.728 31.609 -43.078 1.00 17.26 493 LEU A C 1
ATOM 1634 O O . LEU A 1 217 ? 15.269 30.483 -43.142 1.00 16.84 493 LEU A O 1
ATOM 1639 N N . TYR A 1 218 ? 17.032 31.866 -43.303 1.00 16.96 494 TYR A N 1
ATOM 1640 C CA . TYR A 1 218 ? 17.966 30.813 -43.664 1.00 18.48 494 TYR A CA 1
ATOM 1641 C C . TYR A 1 218 ? 19.100 30.679 -42.612 1.00 21.98 494 TYR A C 1
ATOM 1642 O O . TYR A 1 218 ? 19.379 31.655 -41.917 1.00 20.85 494 TYR A O 1
ATOM 1651 N N . PRO A 1 219 ? 19.710 29.485 -42.428 1.00 20.66 495 PRO A N 1
ATOM 1652 C CA . PRO A 1 219 ? 19.436 28.179 -43.074 1.00 20.45 495 PRO A CA 1
ATOM 1653 C C . PRO A 1 219 ? 18.102 27.527 -42.661 1.00 17.89 495 PRO A C 1
ATOM 1654 O O . PRO A 1 219 ? 17.695 27.525 -41.492 1.00 17.61 495 PRO A O 1
ATOM 1658 N N . MET A 1 220 ? 17.392 26.963 -43.610 1.00 19.27 496 MET A N 1
ATOM 1659 C CA . MET A 1 220 ? 16.257 26.124 -43.302 1.00 20.19 496 MET A CA 1
ATOM 1660 C C . MET A 1 220 ? 16.745 24.668 -43.225 1.00 18.71 496 MET A C 1
ATOM 1661 O O . MET A 1 220 ? 17.433 24.190 -44.126 1.00 21.29 496 MET A O 1
ATOM 1666 N N . THR A 1 221 ? 16.337 23.959 -42.184 1.00 17.97 497 THR A N 1
ATOM 1667 C CA . THR A 1 221 ? 16.815 22.630 -41.940 1.00 19.71 497 THR A CA 1
ATOM 1668 C C . THR A 1 221 ? 15.692 21.652 -42.107 1.00 19.87 497 THR A C 1
ATOM 1669 O O . THR A 1 221 ? 14.532 21.916 -41.717 1.00 23.76 497 THR A O 1
ATOM 1673 N N . VAL A 1 222 ? 16.000 20.496 -42.623 1.00 18.49 498 VAL A N 1
ATOM 1674 C CA . VAL A 1 222 ? 15.035 19.402 -42.704 1.00 19.69 498 VAL A CA 1
ATOM 1675 C C . VAL A 1 222 ? 15.494 18.189 -41.856 1.00 18.67 498 VAL A C 1
ATOM 1676 O O . VAL A 1 222 ? 16.715 17.883 -41.808 1.00 19.68 498 VAL A O 1
ATOM 1680 N N . SER A 1 223 ? 14.524 17.545 -41.224 1.00 17.36 499 SER A N 1
ATOM 1681 C CA A SER A 1 223 ? 14.775 16.401 -40.357 0.50 18.67 499 SER A CA 1
ATOM 1682 C CA B SER A 1 223 ? 14.793 16.380 -40.365 0.50 17.93 499 SER A CA 1
ATOM 1683 C C . SER A 1 223 ? 13.859 15.253 -40.753 1.00 18.94 499 SER A C 1
ATOM 1684 O O . SER A 1 223 ? 12.616 15.429 -40.782 1.00 18.31 499 SER A O 1
ATOM 1689 N N . PHE A 1 224 ? 14.458 14.090 -41.029 1.00 16.75 500 PHE A N 1
ATOM 1690 C CA . PHE A 1 224 ? 13.758 12.886 -41.352 1.00 18.06 500 PHE A CA 1
ATOM 1691 C C . PHE A 1 224 ? 14.565 11.650 -40.990 1.00 17.63 500 PHE A C 1
ATOM 1692 O O . PHE A 1 224 ? 15.774 11.707 -40.741 1.00 17.18 500 PHE A O 1
ATOM 1700 N N . GLN A 1 225 ? 13.857 10.551 -40.838 1.00 19.48 501 GLN A N 1
ATOM 1701 C CA . GLN A 1 225 ? 14.446 9.304 -40.385 1.00 24.43 501 GLN A CA 1
ATOM 1702 C C . GLN A 1 225 ? 13.519 8.208 -40.822 1.00 23.41 501 GLN A C 1
ATOM 1703 O O . GLN A 1 225 ? 12.335 8.248 -40.513 1.00 28.35 501 GLN A O 1
ATOM 1709 N N . GLU A 1 226 ? 14.052 7.160 -41.408 1.00 19.59 502 GLU A N 1
ATOM 1710 C CA . GLU A 1 226 ? 13.263 5.932 -41.613 1.00 27.56 502 GLU A CA 1
ATOM 1711 C C . GLU A 1 226 ? 14.041 4.663 -41.305 1.00 24.95 502 GLU A C 1
ATOM 1712 O O . GLU A 1 226 ? 15.245 4.654 -41.442 1.00 20.09 502 GLU A O 1
ATOM 1718 N N . SER A 1 227 ? 13.357 3.599 -40.865 1.00 24.37 503 SER A N 1
ATOM 1719 C CA . SER A 1 227 ? 14.017 2.310 -40.623 1.00 23.43 503 SER A CA 1
ATOM 1720 C C . SER A 1 227 ? 13.120 1.129 -40.984 1.00 23.40 503 SER A C 1
ATOM 1721 O O . SER A 1 227 ? 11.876 1.249 -40.949 1.00 24.39 503 SER A O 1
ATOM 1724 N N . THR A 1 228 ? 13.739 0.011 -41.308 1.00 25.46 504 THR A N 1
ATOM 1725 C CA . THR A 1 228 ? 13.020 -1.230 -41.691 1.00 26.13 504 THR A CA 1
ATOM 1726 C C . THR A 1 228 ? 13.689 -2.421 -40.965 1.00 26.58 504 THR A C 1
ATOM 1727 O O . THR A 1 228 ? 14.879 -2.510 -40.967 1.00 22.30 504 THR A O 1
ATOM 1731 N N . ARG A 1 229 ? 12.900 -3.287 -40.338 1.00 26.81 505 ARG A N 1
ATOM 1732 C CA . ARG A 1 229 ? 13.396 -4.553 -39.817 1.00 24.30 505 ARG A CA 1
ATOM 1733 C C . ARG A 1 229 ? 13.016 -5.657 -40.779 1.00 27.41 505 ARG A C 1
ATOM 1734 O O . ARG A 1 229 ? 11.819 -5.892 -40.977 1.00 22.45 505 ARG A O 1
ATOM 1742 N N . ASP A 1 230 ? 14.007 -6.309 -41.390 1.00 27.14 506 ASP A N 1
ATOM 1743 C CA . ASP A 1 230 ? 13.810 -7.372 -42.386 1.00 28.78 506 ASP A CA 1
ATOM 1744 C C . ASP A 1 230 ? 15.192 -7.959 -42.662 1.00 28.60 506 ASP A C 1
ATOM 1745 O O . ASP A 1 230 ? 16.095 -7.234 -43.055 1.00 29.94 506 ASP A O 1
ATOM 1750 N N . LYS A 1 231 ? 15.348 -9.287 -42.510 1.00 26.34 507 LYS A N 1
ATOM 1751 C CA . LYS A 1 231 ? 16.596 -9.973 -42.856 1.00 28.70 507 LYS A CA 1
ATOM 1752 C C . LYS A 1 231 ? 17.209 -9.586 -44.173 1.00 20.99 507 LYS A C 1
ATOM 1753 O O . LYS A 1 231 ? 18.447 -9.618 -44.361 1.00 27.20 507 LYS A O 1
ATOM 1759 N N . LEU A 1 232 ? 16.357 -9.311 -45.148 1.00 20.76 508 LEU A N 1
ATOM 1760 C CA . LEU A 1 232 ? 16.754 -9.070 -46.524 1.00 24.57 508 LEU A CA 1
ATOM 1761 C C . LEU A 1 232 ? 16.812 -7.553 -46.857 1.00 28.46 508 LEU A C 1
ATOM 1762 O O . LEU A 1 232 ? 17.123 -7.169 -47.980 1.00 24.68 508 LEU A O 1
ATOM 1767 N N . ALA A 1 233 ? 16.590 -6.704 -45.848 1.00 29.39 509 ALA A N 1
ATOM 1768 C CA . ALA A 1 233 ? 16.631 -5.246 -46.017 1.00 30.29 509 ALA A CA 1
ATOM 1769 C C . ALA A 1 233 ? 17.963 -4.830 -46.564 1.00 28.90 509 ALA A C 1
ATOM 1770 O O . ALA A 1 233 ? 19.005 -5.347 -46.147 1.00 27.55 509 ALA A O 1
ATOM 1772 N N . LYS A 1 234 ? 17.909 -3.841 -47.447 1.00 27.83 510 LYS A N 1
ATOM 1773 C CA . LYS A 1 234 ? 19.094 -3.186 -47.977 1.00 27.88 510 LYS A CA 1
ATOM 1774 C C . LYS A 1 234 ? 19.050 -1.739 -47.479 1.00 24.08 510 LYS A C 1
ATOM 1775 O O . LYS A 1 234 ? 17.996 -1.092 -47.622 1.00 25.69 510 LYS A O 1
ATOM 1781 N N . SER A 1 235 ? 20.192 -1.165 -47.129 1.00 22.80 511 SER A N 1
ATOM 1782 C CA . SER A 1 235 ? 20.345 0.259 -46.837 1.00 24.67 511 SER A CA 1
ATOM 1783 C C . SER A 1 235 ? 20.168 1.130 -48.060 1.00 22.75 511 SER A C 1
ATOM 1784 O O . SER A 1 235 ? 20.193 0.633 -49.224 1.00 24.95 511 SER A O 1
ATOM 1787 N N . PHE A 1 236 ? 20.124 2.432 -47.823 1.00 20.36 512 PHE A N 1
ATOM 1788 C CA . PHE A 1 236 ? 20.172 3.443 -48.891 1.00 20.57 512 PHE A CA 1
ATOM 1789 C C . PHE A 1 236 ? 21.262 3.189 -49.947 1.00 22.75 512 PHE A C 1
ATOM 1790 O O . PHE A 1 236 ? 21.029 3.347 -51.137 1.00 25.22 512 PHE A O 1
ATOM 1798 N N . THR A 1 237 ? 22.469 2.912 -49.530 1.00 21.61 513 THR A N 1
ATOM 1799 C CA . THR A 1 237 ? 23.561 2.782 -50.537 1.00 22.00 513 THR A CA 1
ATOM 1800 C C . THR A 1 237 ? 23.614 1.335 -51.044 1.00 21.41 513 THR A C 1
ATOM 1801 O O . THR A 1 237 ? 24.495 1.003 -51.818 1.00 23.66 513 THR A O 1
ATOM 1805 N N . GLY A 1 238 ? 22.718 0.473 -50.579 1.00 19.47 514 GLY A N 1
ATOM 1806 C CA . GLY A 1 238 ? 22.768 -0.964 -50.969 1.00 21.96 514 GLY A CA 1
ATOM 1807 C C . GLY A 1 238 ? 23.443 -1.941 -50.035 1.00 21.81 514 GLY A C 1
ATOM 1808 O O . GLY A 1 238 ? 23.600 -3.091 -50.379 1.00 23.07 514 GLY A O 1
ATOM 1809 N N . MET A 1 239 ? 23.919 -1.506 -48.850 1.00 21.90 515 MET A N 1
ATOM 1810 C CA . MET A 1 239 ? 24.489 -2.442 -47.913 1.00 21.37 515 MET A CA 1
ATOM 1811 C C . MET A 1 239 ? 23.439 -3.415 -47.372 1.00 20.92 515 MET A C 1
ATOM 1812 O O . MET A 1 239 ? 22.315 -3.035 -47.057 1.00 18.62 515 MET A O 1
ATOM 1817 N N . ALA A 1 240 ? 23.844 -4.676 -47.256 1.00 17.43 516 ALA A N 1
ATOM 1818 C CA . ALA A 1 240 ? 22.926 -5.746 -46.856 1.00 19.86 516 ALA A CA 1
ATOM 1819 C C . ALA A 1 240 ? 23.762 -7.003 -46.509 1.00 18.00 516 ALA A C 1
ATOM 1820 O O . ALA A 1 240 ? 24.920 -7.098 -46.813 1.00 21.20 516 ALA A O 1
ATOM 1822 N N . ILE A 1 241 ? 23.108 -7.952 -45.835 1.00 21.87 517 ILE A N 1
ATOM 1823 C CA . ILE A 1 241 ? 23.709 -9.149 -45.344 1.00 23.32 517 ILE A CA 1
ATOM 1824 C C . ILE A 1 241 ? 23.169 -10.331 -46.171 1.00 26.06 517 ILE A C 1
ATOM 1825 O O . ILE A 1 241 ? 21.966 -10.424 -46.438 1.00 23.02 517 ILE A O 1
ATOM 1830 N N . GLN A 1 242 ? 24.073 -11.218 -46.507 1.00 26.04 518 GLN A N 1
ATOM 1831 C CA . GLN A 1 242 ? 23.715 -12.464 -47.245 1.00 27.16 518 GLN A CA 1
ATOM 1832 C C . GLN A 1 242 ? 23.446 -13.611 -46.304 1.00 24.35 518 GLN A C 1
ATOM 1833 O O . GLN A 1 242 ? 22.472 -14.333 -46.420 1.00 20.90 518 GLN A O 1
ATOM 1839 N N . SER A 1 243 ? 24.339 -13.784 -45.337 1.00 20.78 519 SER A N 1
ATOM 1840 C CA . SER A 1 243 ? 24.091 -14.781 -44.331 1.00 22.88 519 SER A CA 1
ATOM 1841 C C . SER A 1 243 ? 24.982 -14.490 -43.130 1.00 21.69 519 SER A C 1
ATOM 1842 O O . SER A 1 243 ? 25.938 -13.675 -43.170 1.00 25.25 519 SER A O 1
ATOM 1845 N N . VAL A 1 244 ? 24.665 -15.220 -42.076 1.00 26.08 520 VAL A N 1
ATOM 1846 C CA . VAL A 1 244 ? 25.527 -15.306 -40.926 1.00 22.43 520 VAL A CA 1
ATOM 1847 C C . VAL A 1 244 ? 25.829 -16.826 -40.687 1.00 26.66 520 VAL A C 1
ATOM 1848 O O . VAL A 1 244 ? 24.933 -17.661 -40.736 1.00 22.36 520 VAL A O 1
ATOM 1852 N N . VAL A 1 245 ? 27.058 -17.097 -40.268 1.00 23.15 521 VAL A N 1
ATOM 1853 C CA . VAL A 1 245 ? 27.644 -18.366 -40.361 1.00 30.39 521 VAL A CA 1
ATOM 1854 C C . VAL A 1 245 ? 28.557 -18.564 -39.133 1.00 32.27 521 VAL A C 1
ATOM 1855 O O . VAL A 1 245 ? 29.127 -17.621 -38.624 1.00 32.21 521 VAL A O 1
ATOM 1859 N N . MET A 1 246 ? 28.733 -19.810 -38.727 1.00 34.62 522 MET A N 1
ATOM 1860 C CA . MET A 1 246 ? 29.730 -20.185 -37.731 1.00 31.43 522 MET A CA 1
ATOM 1861 C C . MET A 1 246 ? 31.088 -19.862 -38.266 1.00 33.02 522 MET A C 1
ATOM 1862 O O . MET A 1 246 ? 31.359 -20.127 -39.443 1.00 40.33 522 MET A O 1
ATOM 1867 N N . ALA A 1 247 ? 31.942 -19.290 -37.415 1.00 30.53 523 ALA A N 1
ATOM 1868 C CA . ALA A 1 247 ? 33.242 -18.841 -37.834 1.00 34.56 523 ALA A CA 1
ATOM 1869 C C . ALA A 1 247 ? 34.084 -20.021 -38.284 1.00 39.36 523 ALA A C 1
ATOM 1870 O O . ALA A 1 247 ? 34.921 -19.878 -39.161 1.00 39.13 523 ALA A O 1
ATOM 1872 N N . ASN A 1 248 ? 33.871 -21.180 -37.684 1.00 48.22 524 ASN A N 1
ATOM 1873 C CA . ASN A 1 248 ? 34.689 -22.342 -38.015 1.00 57.41 524 ASN A CA 1
ATOM 1874 C C . ASN A 1 248 ? 34.058 -23.296 -39.035 1.00 59.74 524 ASN A C 1
ATOM 1875 O O . ASN A 1 248 ? 34.709 -24.203 -39.527 1.00 59.88 524 ASN A O 1
ATOM 1880 N N . ASP A 1 249 ? 32.791 -23.064 -39.355 1.00 58.36 525 ASP A N 1
ATOM 1881 C CA . ASP A 1 249 ? 32.096 -23.857 -40.347 1.00 55.10 525 ASP A CA 1
ATOM 1882 C C . ASP A 1 249 ? 31.142 -22.993 -41.150 1.00 48.80 525 ASP A C 1
ATOM 1883 O O . ASP A 1 249 ? 29.970 -22.814 -40.773 1.00 37.81 525 ASP A O 1
ATOM 1888 N N . HIS A 1 250 ? 31.638 -22.489 -42.278 1.00 48.02 526 HIS A N 1
ATOM 1889 C CA . HIS A 1 250 ? 30.863 -21.568 -43.111 1.00 47.23 526 HIS A CA 1
ATOM 1890 C C . HIS A 1 250 ? 29.619 -22.169 -43.787 1.00 54.11 526 HIS A C 1
ATOM 1891 O O . HIS A 1 250 ? 28.832 -21.419 -44.323 1.00 70.16 526 HIS A O 1
ATOM 1898 N N . ASP A 1 251 ? 29.433 -23.484 -43.720 1.00 53.77 527 ASP A N 1
ATOM 1899 C CA . ASP A 1 251 ? 28.189 -24.154 -44.141 1.00 59.50 527 ASP A CA 1
ATOM 1900 C C . ASP A 1 251 ? 27.094 -24.117 -43.098 1.00 60.63 527 ASP A C 1
ATOM 1901 O O . ASP A 1 251 ? 25.925 -24.354 -43.421 1.00 65.14 527 ASP A O 1
ATOM 1906 N N . GLN A 1 252 ? 27.464 -23.845 -41.845 1.00 58.67 528 GLN A N 1
ATOM 1907 C CA . GLN A 1 252 ? 26.505 -23.807 -40.751 1.00 49.49 528 GLN A CA 1
ATOM 1908 C C . GLN A 1 252 ? 26.026 -22.360 -40.561 1.00 47.47 528 GLN A C 1
ATOM 1909 O O . GLN A 1 252 ? 26.739 -21.532 -39.994 1.00 34.07 528 GLN A O 1
ATOM 1915 N N . GLU A 1 253 ? 24.807 -22.092 -41.027 1.00 51.04 529 GLU A N 1
ATOM 1916 C CA . GLU A 1 253 ? 24.207 -20.776 -40.963 1.00 45.58 529 GLU A CA 1
ATOM 1917 C C . GLU A 1 253 ? 23.508 -20.606 -39.641 1.00 45.10 529 GLU A C 1
ATOM 1918 O O . GLU A 1 253 ? 23.061 -21.594 -39.021 1.00 39.49 529 GLU A O 1
ATOM 1924 N N . LEU A 1 254 ? 23.430 -19.351 -39.191 1.00 34.29 530 LEU A N 1
ATOM 1925 C CA . LEU A 1 254 ? 22.868 -19.045 -37.889 1.00 32.31 530 LEU A CA 1
ATOM 1926 C C . LEU A 1 254 ? 21.633 -18.145 -38.064 1.00 27.94 530 LEU A C 1
ATOM 1927 O O . LEU A 1 254 ? 21.583 -17.395 -39.004 1.00 26.39 530 LEU A O 1
ATOM 1932 N N . PRO A 1 255 ? 20.730 -18.135 -37.089 1.00 25.26 531 PRO A N 1
ATOM 1933 C CA . PRO A 1 255 ? 19.567 -17.269 -37.177 1.00 24.75 531 PRO A CA 1
ATOM 1934 C C . PRO A 1 255 ? 19.986 -15.806 -36.854 1.00 26.20 531 PRO A C 1
ATOM 1935 O O . PRO A 1 255 ? 20.882 -15.574 -36.040 1.00 25.64 531 PRO A O 1
ATOM 1939 N N . TYR A 1 256 ? 19.327 -14.858 -37.478 1.00 21.71 532 TYR A N 1
ATOM 1940 C CA . TYR A 1 256 ? 19.679 -13.433 -37.251 1.00 22.03 532 TYR A CA 1
ATOM 1941 C C . TYR A 1 256 ? 18.570 -12.544 -37.822 1.00 21.54 532 TYR A C 1
ATOM 1942 O O . TYR A 1 256 ? 17.687 -13.015 -38.531 1.00 22.45 532 TYR A O 1
ATOM 1951 N N . ASP A 1 257 ? 18.598 -11.265 -37.452 1.00 22.47 533 ASP A N 1
ATOM 1952 C CA A ASP A 1 257 ? 17.718 -10.259 -38.015 0.50 25.73 533 ASP A CA 1
ATOM 1953 C CA B ASP A 1 257 ? 17.708 -10.256 -38.060 0.50 22.11 533 ASP A CA 1
ATOM 1954 C C . ASP A 1 257 ? 18.539 -9.038 -38.379 1.00 21.91 533 ASP A C 1
ATOM 1955 O O . ASP A 1 257 ? 19.683 -8.867 -37.883 1.00 19.61 533 ASP A O 1
ATOM 1964 N N . VAL A 1 258 ? 17.966 -8.166 -39.202 1.00 21.10 534 VAL A N 1
ATOM 1965 C CA . VAL A 1 258 ? 18.637 -6.987 -39.722 1.00 20.50 534 VAL A CA 1
ATOM 1966 C C . VAL A 1 258 ? 17.643 -5.829 -39.637 1.00 19.00 534 VAL A C 1
ATOM 1967 O O . VAL A 1 258 ? 16.458 -6.005 -39.998 1.00 19.42 534 VAL A O 1
ATOM 1971 N N . ILE A 1 259 ? 18.138 -4.699 -39.135 1.00 19.00 535 ILE A N 1
ATOM 1972 C CA . ILE A 1 259 ? 17.484 -3.422 -39.225 1.00 19.34 535 ILE A CA 1
ATOM 1973 C C . ILE A 1 259 ? 18.294 -2.503 -40.118 1.00 22.24 535 ILE A C 1
ATOM 1974 O O . ILE A 1 259 ? 19.516 -2.367 -39.900 1.00 23.07 535 ILE A O 1
ATOM 1979 N N . THR A 1 260 ? 17.675 -1.860 -41.137 1.00 23.08 536 THR A N 1
ATOM 1980 C CA . THR A 1 260 ? 18.314 -0.758 -41.862 1.00 21.36 536 THR A CA 1
ATOM 1981 C C . THR A 1 260 ? 17.694 0.585 -41.537 1.00 23.33 536 THR A C 1
ATOM 1982 O O . THR A 1 260 ? 16.491 0.651 -41.203 1.00 20.26 536 THR A O 1
ATOM 1986 N N . SER A 1 261 ? 18.507 1.626 -41.519 1.00 18.37 537 SER A N 1
ATOM 1987 C CA . SER A 1 261 ? 18.017 3.036 -41.215 1.00 22.17 537 SER A CA 1
ATOM 1988 C C . SER A 1 261 ? 18.739 4.087 -42.035 1.00 20.77 537 SER A C 1
ATOM 1989 O O . SER A 1 261 ? 19.898 3.887 -42.481 1.00 19.47 537 SER A O 1
ATOM 1992 N N . LEU A 1 262 ? 18.053 5.226 -42.240 1.00 18.14 538 LEU A N 1
ATOM 1993 C CA . LEU A 1 262 ? 18.592 6.436 -42.892 1.00 17.83 538 LEU A CA 1
ATOM 1994 C C . LEU A 1 262 ? 18.015 7.640 -42.180 1.00 18.55 538 LEU A C 1
ATOM 1995 O O . LEU A 1 262 ? 16.800 7.625 -41.851 1.00 17.25 538 LEU A O 1
ATOM 2000 N N . LYS A 1 263 ? 18.900 8.522 -41.732 1.00 16.55 539 LYS A N 1
ATOM 2001 C CA . LYS A 1 263 ? 18.628 9.660 -40.892 1.00 20.24 539 LYS A CA 1
ATOM 2002 C C . LYS A 1 263 ? 19.338 10.840 -41.562 1.00 18.93 539 LYS A C 1
ATOM 2003 O O . LYS A 1 263 ? 20.515 10.742 -41.977 1.00 14.79 539 LYS A O 1
ATOM 2009 N N . SER A 1 264 ? 18.635 11.969 -41.667 1.00 15.39 540 SER A N 1
ATOM 2010 C CA . SER A 1 264 ? 19.313 13.251 -41.940 1.00 14.81 540 SER A CA 1
ATOM 2011 C C . SER A 1 264 ? 20.154 13.731 -40.755 1.00 15.84 540 SER A C 1
ATOM 2012 O O . SER A 1 264 ? 19.890 13.440 -39.615 1.00 19.54 540 SER A O 1
ATOM 2015 N N . ASP A 1 265 ? 21.206 14.459 -41.026 1.00 15.58 541 ASP A N 1
ATOM 2016 C CA . ASP A 1 265 ? 21.954 15.214 -39.973 1.00 16.91 541 ASP A CA 1
ATOM 2017 C C . ASP A 1 265 ? 21.993 16.692 -40.410 1.00 17.25 541 ASP A C 1
ATOM 2018 O O . ASP A 1 265 ? 21.013 17.413 -40.230 1.00 20.30 541 ASP A O 1
ATOM 2023 N N . GLU A 1 266 ? 23.037 17.156 -41.051 1.00 15.55 542 GLU A N 1
ATOM 2024 C CA . GLU A 1 266 ? 23.122 18.542 -41.485 1.00 17.16 542 GLU A CA 1
ATOM 2025 C C . GLU A 1 266 ? 22.562 18.673 -42.920 1.00 15.41 542 GLU A C 1
ATOM 2026 O O . GLU A 1 266 ? 23.270 18.467 -43.845 1.00 13.59 542 GLU A O 1
ATOM 2032 N N . TYR A 1 267 ? 21.254 18.901 -43.004 1.00 14.36 543 TYR A N 1
ATOM 2033 C CA . TYR A 1 267 ? 20.500 18.719 -44.195 1.00 14.64 543 TYR A CA 1
ATOM 2034 C C . TYR A 1 267 ? 19.758 20.037 -44.342 1.00 16.01 543 TYR A C 1
ATOM 2035 O O . TYR A 1 267 ? 18.712 20.264 -43.693 1.00 17.37 543 TYR A O 1
ATOM 2044 N N . LEU A 1 268 ? 20.323 20.913 -45.150 1.00 13.33 544 LEU A N 1
ATOM 204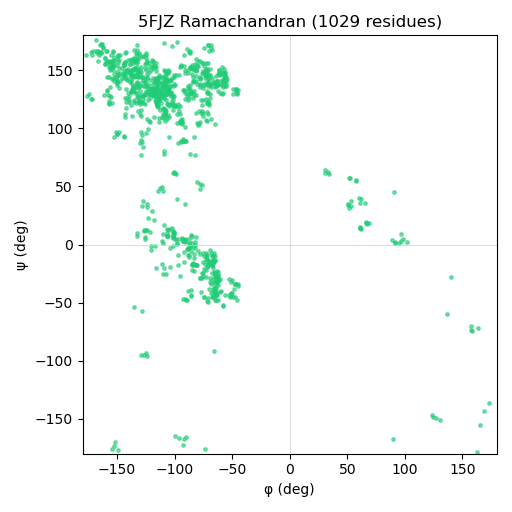5 C CA . LEU A 1 268 ? 19.834 22.270 -45.184 1.00 14.94 544 LEU A CA 1
ATOM 2046 C C . LEU A 1 268 ? 19.897 23.117 -46.487 1.00 16.59 544 LEU A C 1
ATOM 2047 O O . LEU A 1 268 ? 20.659 22.852 -47.331 1.00 14.95 544 LEU A O 1
ATOM 2052 N N . VAL A 1 269 ? 19.114 24.185 -46.485 1.00 14.91 545 VAL A N 1
ATOM 2053 C CA . VAL A 1 269 ? 19.129 25.199 -47.530 1.00 18.61 545 VAL A CA 1
ATOM 2054 C C . VAL A 1 269 ? 19.574 26.506 -46.969 1.00 16.86 545 VAL A C 1
ATOM 2055 O O . VAL A 1 269 ? 19.097 27.012 -45.963 1.00 16.84 545 VAL A O 1
ATOM 2059 N N . GLN A 1 270 ? 20.505 27.098 -47.660 1.00 22.20 546 GLN A N 1
ATOM 2060 C CA . GLN A 1 270 ? 21.237 28.208 -47.159 1.00 29.01 546 GLN A CA 1
ATOM 2061 C C . GLN A 1 270 ? 21.412 29.286 -48.228 1.00 33.82 546 GLN A C 1
ATOM 2062 O O . GLN A 1 270 ? 21.289 30.475 -47.955 1.00 33.75 546 GLN A O 1
ATOM 2069 N N . VAL B 1 9 ? 49.629 36.910 -31.288 1.00 34.68 285 VAL B N 1
ATOM 2070 C CA . VAL B 1 9 ? 48.635 37.886 -31.830 1.00 30.90 285 VAL B CA 1
ATOM 2071 C C . VAL B 1 9 ? 49.295 38.886 -32.758 1.00 30.10 285 VAL B C 1
ATOM 2072 O O . VAL B 1 9 ? 50.112 39.696 -32.327 1.00 26.35 285 VAL B O 1
ATOM 2076 N N . PRO B 1 10 ? 48.986 38.828 -34.042 1.00 26.60 286 PRO B N 1
ATOM 2077 C CA . PRO B 1 10 ? 49.590 39.772 -34.982 1.00 27.43 286 PRO B CA 1
ATOM 2078 C C . PRO B 1 10 ? 49.234 41.192 -34.561 1.00 29.64 286 PRO B C 1
ATOM 2079 O O . PRO B 1 10 ? 48.102 41.401 -34.064 1.00 30.09 286 PRO B O 1
ATOM 2083 N N . GLU B 1 11 ? 50.109 42.146 -34.820 1.00 26.84 287 GLU B N 1
ATOM 2084 C CA . GLU B 1 11 ? 49.853 43.523 -34.474 1.00 35.68 287 GLU B CA 1
ATOM 2085 C C . GLU B 1 11 ? 48.983 44.194 -35.589 1.00 30.48 287 GLU B C 1
ATOM 2086 O O . GLU B 1 11 ? 49.039 43.840 -36.768 1.00 26.59 287 GLU B O 1
ATOM 2092 N N . ASN B 1 12 ? 48.057 45.019 -35.124 1.00 29.58 288 ASN B N 1
ATOM 2093 C CA . ASN B 1 12 ? 47.093 45.719 -35.933 1.00 27.57 288 ASN B CA 1
ATOM 2094 C C . ASN B 1 12 ? 47.443 47.194 -35.870 1.00 27.36 288 ASN B C 1
ATOM 2095 O O . ASN B 1 12 ? 47.389 47.770 -34.788 1.00 24.87 288 ASN B O 1
ATOM 2100 N N . ASN B 1 13 ? 47.695 47.814 -37.041 1.00 24.59 289 ASN B N 1
ATOM 2101 C CA . ASN B 1 13 ? 48.046 49.196 -37.093 1.00 27.45 289 ASN B CA 1
ATOM 2102 C C . ASN B 1 13 ? 46.806 50.105 -37.249 1.00 30.63 289 ASN B C 1
ATOM 2103 O O . ASN B 1 13 ? 46.945 51.337 -37.310 1.00 28.83 289 ASN B O 1
ATOM 2108 N N . GLY B 1 14 ? 45.623 49.497 -37.264 1.00 23.94 290 GLY B N 1
ATOM 2109 C CA . GLY B 1 14 ? 44.338 50.249 -37.487 1.00 22.94 290 GLY B CA 1
ATOM 2110 C C . GLY B 1 14 ? 43.269 49.317 -38.003 1.00 24.23 290 GLY B C 1
ATOM 2111 O O . GLY B 1 14 ? 42.344 48.984 -37.289 1.00 23.60 290 GLY B O 1
ATOM 2112 N N . ILE B 1 15 ? 43.462 48.879 -39.268 1.00 20.67 291 ILE B N 1
ATOM 2113 C CA . ILE B 1 15 ? 42.691 47.832 -39.868 1.00 20.99 291 ILE B CA 1
ATOM 2114 C C . ILE B 1 15 ? 43.567 46.607 -40.194 1.00 17.73 291 ILE B C 1
ATOM 2115 O O . ILE B 1 15 ? 44.598 46.699 -40.849 1.00 21.74 291 ILE B O 1
ATOM 2120 N N . LEU B 1 16 ? 43.147 45.453 -39.718 1.00 21.35 292 LEU B N 1
ATOM 2121 C CA . LEU B 1 16 ? 43.832 44.189 -40.080 1.00 20.83 292 LEU B CA 1
ATOM 2122 C C . LEU B 1 16 ? 42.825 43.166 -40.515 1.00 16.82 292 LEU B C 1
ATOM 2123 O O . LEU B 1 16 ? 41.871 42.835 -39.776 1.00 19.31 292 LEU B O 1
ATOM 2128 N N . ILE B 1 17 ? 43.002 42.679 -41.732 1.00 16.05 293 ILE B N 1
ATOM 2129 C CA . ILE B 1 17 ? 42.141 41.746 -42.348 1.00 17.53 293 ILE B CA 1
ATOM 2130 C C . ILE B 1 17 ? 42.834 40.396 -42.405 1.00 18.66 293 ILE B C 1
ATOM 2131 O O . ILE B 1 17 ? 43.958 40.281 -42.923 1.00 18.69 293 ILE B O 1
ATOM 2136 N N . SER B 1 18 ? 42.178 39.371 -41.845 1.00 18.98 294 SER B N 1
ATOM 2137 C CA . SER B 1 18 ? 42.710 37.993 -41.871 1.00 20.83 294 SER B CA 1
ATOM 2138 C C . SER B 1 18 ? 41.812 37.106 -42.758 1.00 17.55 294 SER B C 1
ATOM 2139 O O . SER B 1 18 ? 40.578 37.004 -42.583 1.00 20.79 294 SER B O 1
ATOM 2142 N N . ILE B 1 19 ? 42.413 36.465 -43.750 1.00 15.12 295 ILE B N 1
ATOM 2143 C CA . ILE B 1 19 ? 41.738 35.523 -44.624 1.00 18.08 295 ILE B CA 1
ATOM 2144 C C . ILE B 1 19 ? 42.246 34.151 -44.259 1.00 20.94 295 ILE B C 1
ATOM 2145 O O . ILE B 1 19 ? 43.461 33.813 -44.511 1.00 18.33 295 ILE B O 1
ATOM 2150 N N . LYS B 1 20 ? 41.394 33.358 -43.583 1.00 16.41 296 LYS B N 1
ATOM 2151 C CA . LYS B 1 20 ? 41.822 32.069 -43.054 1.00 16.81 296 LYS B CA 1
ATOM 2152 C C . LYS B 1 20 ? 41.114 30.877 -43.738 1.00 18.88 296 LYS B C 1
ATOM 2153 O O . LYS B 1 20 ? 39.884 30.853 -43.747 1.00 14.94 296 LYS B O 1
ATOM 2159 N N . GLU B 1 21 ? 41.863 29.910 -44.326 1.00 15.52 297 GLU B N 1
ATOM 2160 C CA . GLU B 1 21 ? 41.303 28.716 -44.903 1.00 14.02 297 GLU B CA 1
ATOM 2161 C C . GLU B 1 21 ? 41.823 27.487 -44.153 1.00 12.95 297 GLU B C 1
ATOM 2162 O O . GLU B 1 21 ? 42.978 27.435 -43.697 1.00 12.34 297 GLU B O 1
ATOM 2168 N N . VAL B 1 22 ? 40.921 26.559 -43.977 1.00 12.83 298 VAL B N 1
ATOM 2169 C CA . VAL B 1 22 ? 41.203 25.260 -43.375 1.00 13.44 298 VAL B CA 1
ATOM 2170 C C . VAL B 1 22 ? 40.864 24.195 -44.336 1.00 13.91 298 VAL B C 1
ATOM 2171 O O . VAL B 1 22 ? 39.759 24.208 -44.957 1.00 18.33 298 VAL B O 1
ATOM 2175 N N . ILE B 1 23 ? 41.774 23.256 -44.532 1.00 13.73 299 ILE B N 1
ATOM 2176 C CA . ILE B 1 23 ? 41.590 22.189 -45.528 1.00 12.40 299 ILE B CA 1
ATOM 2177 C C . ILE B 1 23 ? 41.530 20.813 -44.834 1.00 13.18 299 ILE B C 1
ATOM 2178 O O . ILE B 1 23 ? 42.397 20.484 -44.106 1.00 15.33 299 ILE B O 1
ATOM 2183 N N . ASN B 1 24 ? 40.487 20.075 -45.146 1.00 11.89 300 ASN B N 1
ATOM 2184 C CA . ASN B 1 24 ? 40.357 18.709 -44.887 1.00 15.34 300 ASN B CA 1
ATOM 2185 C C . ASN B 1 24 ? 40.628 17.964 -46.213 1.00 15.87 300 ASN B C 1
ATOM 2186 O O . ASN B 1 24 ? 40.051 18.274 -47.282 1.00 17.14 300 ASN B O 1
ATOM 2191 N N . ALA B 1 25 ? 41.285 16.824 -46.051 1.00 14.43 301 ALA B N 1
ATOM 2192 C CA . ALA B 1 25 ? 41.452 15.872 -47.201 1.00 16.45 301 ALA B CA 1
ATOM 2193 C C . ALA B 1 25 ? 41.700 14.452 -46.716 1.00 18.08 301 ALA B C 1
ATOM 2194 O O . ALA B 1 25 ? 42.315 14.253 -45.648 1.00 19.44 301 ALA B O 1
ATOM 2196 N N . GLU B 1 26 ? 41.157 13.457 -47.439 1.00 19.18 302 GLU B N 1
ATOM 2197 C CA . GLU B 1 26 ? 41.339 12.016 -47.080 1.00 17.38 302 GLU B CA 1
ATOM 2198 C C . GLU B 1 26 ? 41.793 11.218 -48.300 1.00 17.81 302 GLU B C 1
ATOM 2199 O O . GLU B 1 26 ? 41.274 11.410 -49.428 1.00 19.06 302 GLU B O 1
ATOM 2205 N N . PHE B 1 27 ? 42.758 10.349 -48.072 1.00 20.25 303 PHE B N 1
ATOM 2206 C CA . PHE B 1 27 ? 43.390 9.500 -49.103 1.00 19.91 303 PHE B CA 1
ATOM 2207 C C . PHE B 1 27 ? 43.289 8.080 -48.712 1.00 21.05 303 PHE B C 1
ATOM 2208 O O . PHE B 1 27 ? 43.352 7.748 -47.528 1.00 19.92 303 PHE B O 1
ATOM 2216 N N . SER B 1 28 ? 43.154 7.198 -49.700 1.00 19.59 304 SER B N 1
ATOM 2217 C CA . SER B 1 28 ? 43.445 5.799 -49.465 1.00 24.13 304 SER B CA 1
ATOM 2218 C C . SER B 1 28 ? 44.992 5.584 -49.274 1.00 22.75 304 SER B C 1
ATOM 2219 O O . SER B 1 28 ? 45.766 6.414 -49.626 1.00 19.23 304 SER B O 1
ATOM 2222 N N . ARG B 1 29 ? 45.398 4.406 -48.787 1.00 23.95 305 ARG B N 1
ATOM 2223 C CA . ARG B 1 29 ? 46.841 4.193 -48.542 1.00 27.64 305 ARG B CA 1
ATOM 2224 C C . ARG B 1 29 ? 47.641 4.317 -49.784 1.00 25.97 305 ARG B C 1
ATOM 2225 O O . ARG B 1 29 ? 48.792 4.728 -49.740 1.00 25.98 305 ARG B O 1
ATOM 2233 N N . ASP B 1 30 ? 47.043 3.983 -50.947 1.00 31.24 306 ASP B N 1
ATOM 2234 C CA . ASP B 1 30 ? 47.770 4.053 -52.234 1.00 29.70 306 ASP B CA 1
ATOM 2235 C C . ASP B 1 30 ? 47.710 5.400 -52.859 1.00 27.00 306 ASP B C 1
ATOM 2236 O O . ASP B 1 30 ? 48.174 5.589 -53.977 1.00 25.18 306 ASP B O 1
ATOM 2241 N N . GLY B 1 31 ? 47.133 6.382 -52.146 1.00 22.61 307 GLY B N 1
ATOM 2242 C CA . GLY B 1 31 ? 47.140 7.767 -52.648 1.00 17.69 307 GLY B CA 1
ATOM 2243 C C . GLY B 1 31 ? 45.938 8.153 -53.397 1.00 14.30 307 GLY B C 1
ATOM 2244 O O . GLY B 1 31 ? 45.848 9.291 -53.824 1.00 17.97 307 GLY B O 1
ATOM 2245 N N . THR B 1 32 ? 44.960 7.259 -53.541 1.00 17.74 308 THR B N 1
ATOM 2246 C CA . THR B 1 32 ? 43.761 7.694 -54.302 1.00 19.86 308 THR B CA 1
ATOM 2247 C C . THR B 1 32 ? 42.978 8.708 -53.421 1.00 20.73 308 THR B C 1
ATOM 2248 O O . THR B 1 32 ? 42.743 8.409 -52.243 1.00 18.08 308 THR B O 1
ATOM 2252 N N . ILE B 1 33 ? 42.610 9.865 -53.980 1.00 20.02 309 ILE B N 1
ATOM 2253 C CA . ILE B 1 33 ? 41.847 10.871 -53.227 1.00 18.39 309 ILE B CA 1
ATOM 2254 C C . ILE B 1 33 ? 40.455 10.310 -52.986 1.00 18.12 309 ILE B C 1
ATOM 2255 O O . ILE B 1 33 ? 39.746 9.944 -53.910 1.00 19.12 309 ILE B O 1
ATOM 2260 N N . HIS B 1 34 ? 40.049 10.291 -51.708 1.00 18.00 310 HIS B N 1
ATOM 2261 C CA . HIS B 1 34 ? 38.693 10.031 -51.358 1.00 16.75 310 HIS B CA 1
ATOM 2262 C C . HIS B 1 34 ? 37.808 11.250 -51.375 1.00 16.10 310 HIS B C 1
ATOM 2263 O O . HIS B 1 34 ? 36.681 11.209 -51.839 1.00 14.49 310 HIS B O 1
ATOM 2270 N N . SER B 1 35 ? 38.279 12.359 -50.827 1.00 15.81 311 SER B N 1
ATOM 2271 C CA . SER B 1 35 ? 37.426 13.503 -50.565 1.00 16.81 311 SER B CA 1
ATOM 2272 C C . SER B 1 35 ? 38.287 14.660 -50.139 1.00 16.46 311 SER B C 1
ATOM 2273 O O . SER B 1 35 ? 39.376 14.478 -49.621 1.00 19.42 311 SER B O 1
ATOM 2276 N N . SER B 1 36 ? 37.690 15.861 -50.202 1.00 18.63 312 SER B N 1
ATOM 2277 C CA . SER B 1 36 ? 38.289 17.031 -49.559 1.00 17.77 312 SER B CA 1
ATOM 2278 C C . SER B 1 36 ? 37.188 18.096 -49.219 1.00 17.92 312 SER B C 1
ATOM 2279 O O . SER B 1 36 ? 36.071 18.100 -49.801 1.00 18.71 312 SER B O 1
ATOM 2282 N N . GLU B 1 37 ? 37.537 19.021 -48.348 1.00 17.00 313 GLU B N 1
ATOM 2283 C CA . GLU B 1 37 ? 36.606 20.102 -47.926 1.00 16.45 313 GLU B CA 1
ATOM 2284 C C . GLU B 1 37 ? 37.438 21.259 -47.421 1.00 17.65 313 GLU B C 1
ATOM 2285 O O . GLU B 1 37 ? 38.319 21.117 -46.519 1.00 15.14 313 GLU B O 1
ATOM 2291 N N . LEU B 1 38 ? 37.234 22.390 -48.063 1.00 16.77 314 LEU B N 1
ATOM 2292 C CA . LEU B 1 38 ? 37.866 23.654 -47.726 1.00 16.93 314 LEU B CA 1
ATOM 2293 C C . LEU B 1 38 ? 36.874 24.580 -47.041 1.00 15.15 314 LEU B C 1
ATOM 2294 O O . LEU B 1 38 ? 35.774 24.836 -47.548 1.00 17.99 314 LEU B O 1
ATOM 2299 N N . LYS B 1 39 ? 37.247 25.173 -45.945 1.00 15.13 315 LYS B N 1
ATOM 2300 C CA . LYS B 1 39 ? 36.363 26.145 -45.212 1.00 14.50 315 LYS B CA 1
ATOM 2301 C C . LYS B 1 39 ? 37.152 27.409 -45.016 1.00 14.15 315 LYS B C 1
ATOM 2302 O O . LYS B 1 39 ? 38.328 27.359 -44.764 1.00 14.57 315 LYS B O 1
ATOM 2308 N N . GLY B 1 40 ? 36.534 28.568 -45.241 1.00 13.10 316 GLY B N 1
ATOM 2309 C CA . GLY B 1 40 ? 37.256 29.809 -45.181 1.00 12.98 316 GLY B CA 1
ATOM 2310 C C . GLY B 1 40 ? 36.448 30.834 -44.370 1.00 16.08 316 GLY B C 1
ATOM 2311 O O . GLY B 1 40 ? 35.234 30.735 -44.319 1.00 12.67 316 GLY B O 1
ATOM 2312 N N . VAL B 1 41 ? 37.147 31.816 -43.846 1.00 13.68 317 VAL B N 1
ATOM 2313 C CA . VAL B 1 41 ? 36.564 32.933 -43.102 1.00 16.64 317 VAL B CA 1
ATOM 2314 C C . VAL B 1 41 ? 37.416 34.155 -43.368 1.00 15.01 317 VAL B C 1
ATOM 2315 O O . VAL B 1 41 ? 38.636 34.079 -43.420 1.00 16.94 317 VAL B O 1
ATOM 2319 N N . LEU B 1 42 ? 36.770 35.298 -43.518 1.00 16.05 318 LEU B N 1
ATOM 2320 C CA . LEU B 1 42 ? 37.373 36.602 -43.604 1.00 14.92 318 LEU B CA 1
ATOM 2321 C C . LEU B 1 42 ? 37.066 37.327 -42.308 1.00 16.95 318 LEU B C 1
ATOM 2322 O O . LEU B 1 42 ? 35.884 37.525 -41.965 1.00 15.10 318 LEU B O 1
ATOM 2327 N N . GLU B 1 43 ? 38.084 37.606 -41.503 1.00 17.05 319 GLU B N 1
ATOM 2328 C CA . GLU B 1 43 ? 37.984 38.251 -40.220 1.00 19.91 319 GLU B CA 1
ATOM 2329 C C . GLU B 1 43 ? 38.510 39.676 -40.322 1.00 19.89 319 GLU B C 1
ATOM 2330 O O . GLU B 1 43 ? 39.519 39.982 -41.017 1.00 19.21 319 GLU B O 1
ATOM 2336 N N . LEU B 1 44 ? 37.822 40.596 -39.634 1.00 17.21 320 LEU B N 1
ATOM 2337 C CA . LEU B 1 44 ? 38.189 42.014 -39.664 1.00 16.67 320 LEU B CA 1
ATOM 2338 C C . LEU B 1 44 ? 38.515 42.405 -38.220 1.00 16.35 320 LEU B C 1
ATOM 2339 O O . LEU B 1 44 ? 37.766 42.128 -37.346 1.00 18.35 320 LEU B O 1
ATOM 2344 N N . ARG B 1 45 ? 39.647 43.029 -37.984 1.00 17.10 321 ARG B N 1
ATOM 2345 C CA . ARG B 1 45 ? 39.963 43.669 -36.716 1.00 17.36 321 ARG B CA 1
ATOM 2346 C C . ARG B 1 45 ? 40.216 45.151 -36.948 1.00 20.37 321 ARG B C 1
ATOM 2347 O O . ARG B 1 45 ? 40.991 45.575 -37.880 1.00 19.57 321 ARG B O 1
ATOM 2355 N N . ILE B 1 46 ? 39.602 45.939 -36.093 1.00 17.96 322 ILE B N 1
ATOM 2356 C CA . ILE B 1 46 ? 39.713 47.374 -36.152 1.00 20.31 322 ILE B CA 1
ATOM 2357 C C . ILE B 1 46 ? 40.017 47.906 -34.751 1.00 20.27 322 ILE B C 1
ATOM 2358 O O . ILE B 1 46 ? 39.335 47.616 -33.778 1.00 21.99 322 ILE B O 1
ATOM 2363 N N . ASN B 1 47 ? 41.072 48.699 -34.663 1.00 21.80 323 ASN B N 1
ATOM 2364 C CA . ASN B 1 47 ? 41.439 49.200 -33.324 1.00 22.41 323 ASN B CA 1
ATOM 2365 C C . ASN B 1 47 ? 41.546 50.711 -33.225 1.00 25.39 323 ASN B C 1
ATOM 2366 O O . ASN B 1 47 ? 42.044 51.221 -32.236 1.00 31.64 323 ASN B O 1
ATOM 2371 N N . ASP B 1 48 ? 41.059 51.387 -34.250 1.00 29.96 324 ASP B N 1
ATOM 2372 C CA . ASP B 1 48 ? 41.055 52.865 -34.354 1.00 27.67 324 ASP B CA 1
ATOM 2373 C C . ASP B 1 48 ? 39.634 53.251 -34.771 1.00 31.54 324 ASP B C 1
ATOM 2374 O O . ASP B 1 48 ? 39.191 52.972 -35.851 1.00 30.58 324 ASP B O 1
ATOM 2379 N N . HIS B 1 49 ? 38.973 53.940 -33.873 1.00 29.24 325 HIS B N 1
ATOM 2380 C CA A HIS B 1 49 ? 37.623 54.394 -34.024 0.50 29.43 325 HIS B CA 1
ATOM 2381 C CA B HIS B 1 49 ? 37.597 54.387 -34.050 0.50 29.58 325 HIS B CA 1
ATOM 2382 C C . HIS B 1 49 ? 37.403 55.244 -35.313 1.00 29.85 325 HIS B C 1
ATOM 2383 O O . HIS B 1 49 ? 36.344 55.213 -35.933 1.00 31.07 325 HIS B O 1
ATOM 2396 N N . ASP B 1 50 ? 38.435 55.937 -35.741 1.00 28.43 326 ASP B N 1
ATOM 2397 C CA . ASP B 1 50 ? 38.399 56.667 -37.015 1.00 32.72 326 ASP B CA 1
ATOM 2398 C C . ASP B 1 50 ? 38.314 55.761 -38.233 1.00 32.54 326 ASP B C 1
ATOM 2399 O O . ASP B 1 50 ? 38.002 56.248 -39.308 1.00 32.11 326 ASP B O 1
ATOM 2404 N N . LEU B 1 51 ? 38.576 54.449 -38.080 1.00 29.12 327 LEU B N 1
ATOM 2405 C CA . LEU B 1 51 ? 38.576 53.535 -39.214 1.00 25.77 327 LEU B CA 1
ATOM 2406 C C . LEU B 1 51 ? 37.415 52.574 -39.211 1.00 29.90 327 LEU B C 1
ATOM 2407 O O . LEU B 1 51 ? 37.353 51.713 -40.069 1.00 33.05 327 LEU B O 1
ATOM 2412 N N . SER B 1 52 ? 36.445 52.791 -38.304 1.00 28.15 328 SER B N 1
ATOM 2413 C CA . SER B 1 52 ? 35.397 51.882 -38.031 1.00 27.83 328 SER B CA 1
ATOM 2414 C C . SER B 1 52 ? 34.221 52.017 -38.991 1.00 24.78 328 SER B C 1
ATOM 2415 O O . SER B 1 52 ? 33.429 51.114 -39.056 1.00 29.48 328 SER B O 1
ATOM 2418 N N . HIS B 1 53 ? 34.130 53.131 -39.696 1.00 23.74 329 HIS B N 1
ATOM 2419 C CA . HIS B 1 53 ? 33.081 53.369 -40.673 1.00 25.73 329 HIS B CA 1
ATOM 2420 C C . HIS B 1 53 ? 33.703 53.110 -42.032 1.00 29.90 329 HIS B C 1
ATOM 2421 O O . HIS B 1 53 ? 33.749 54.015 -42.919 1.00 28.56 329 HIS B O 1
ATOM 2428 N N . SER B 1 54 ? 34.140 51.870 -42.201 1.00 24.87 330 SER B N 1
ATOM 2429 C CA . SER B 1 54 ? 34.872 51.434 -43.377 1.00 25.74 330 SER B CA 1
ATOM 2430 C C . SER B 1 54 ? 34.115 50.322 -44.109 1.00 22.57 330 SER B C 1
ATOM 2431 O O . SER B 1 54 ? 33.235 49.640 -43.542 1.00 20.96 330 SER B O 1
ATOM 2434 N N . ASN B 1 55 ? 34.450 50.156 -45.393 1.00 22.21 331 ASN B N 1
ATOM 2435 C CA . ASN B 1 55 ? 33.968 49.048 -46.194 1.00 24.57 331 ASN B CA 1
ATOM 2436 C C . ASN B 1 55 ? 35.182 48.378 -46.888 1.00 24.39 331 ASN B C 1
ATOM 2437 O O . ASN B 1 55 ? 36.137 49.033 -47.234 1.00 25.27 331 ASN B O 1
ATOM 2442 N N . LEU B 1 56 ? 35.101 47.067 -47.114 1.00 23.36 332 LEU B N 1
ATOM 2443 C CA . LEU B 1 56 ? 36.203 46.316 -47.720 1.00 22.61 332 LEU B CA 1
ATOM 2444 C C . LEU B 1 56 ? 35.826 45.983 -49.131 1.00 22.37 332 LEU B C 1
ATOM 2445 O O . LEU B 1 56 ? 34.670 45.564 -49.350 1.00 19.79 332 LEU B O 1
ATOM 2450 N N . LYS B 1 57 ? 36.710 46.223 -50.091 1.00 20.73 333 LYS B N 1
ATOM 2451 C CA . LYS B 1 57 ? 36.401 45.841 -51.464 1.00 23.44 333 LYS B CA 1
ATOM 2452 C C . LYS B 1 57 ? 37.151 44.603 -51.722 1.00 18.85 333 LYS B C 1
ATOM 2453 O O . LYS B 1 57 ? 38.396 44.595 -51.648 1.00 21.26 333 LYS B O 1
ATOM 2459 N N . LEU B 1 58 ? 36.448 43.525 -52.069 1.00 18.65 334 LEU B N 1
ATOM 2460 C CA . LEU B 1 58 ? 37.136 42.296 -52.372 1.00 19.35 334 LEU B CA 1
ATOM 2461 C C . LEU B 1 58 ? 37.758 42.410 -53.767 1.00 19.26 334 LEU B C 1
ATOM 2462 O O . LEU B 1 58 ? 37.245 43.122 -54.621 1.00 19.14 334 LEU B O 1
ATOM 2467 N N . ALA B 1 59 ? 38.798 41.630 -54.013 1.00 22.16 335 ALA B N 1
ATOM 2468 C CA . ALA B 1 59 ? 39.426 41.588 -55.351 1.00 19.65 335 ALA B CA 1
ATOM 2469 C C . ALA B 1 59 ? 38.449 41.282 -56.457 1.00 20.32 335 ALA B C 1
ATOM 2470 O O . ALA B 1 59 ? 37.554 40.419 -56.350 1.00 15.87 335 ALA B O 1
ATOM 2472 N N . ASP B 1 60 ? 38.665 41.936 -57.593 1.00 20.50 336 ASP B N 1
ATOM 2473 C CA . ASP B 1 60 ? 37.790 41.765 -58.727 1.00 22.85 336 ASP B CA 1
ATOM 2474 C C . ASP B 1 60 ? 37.843 40.362 -59.255 1.00 21.44 336 ASP B C 1
ATOM 2475 O O . ASP B 1 60 ? 36.877 39.872 -59.876 1.00 23.67 336 ASP B O 1
ATOM 2480 N N . SER B 1 61 ? 38.942 39.655 -59.017 1.00 19.95 337 SER B N 1
ATOM 2481 C CA . SER B 1 61 ? 39.053 38.278 -59.501 1.00 19.29 337 SER B CA 1
ATOM 2482 C C . SER B 1 61 ? 38.128 37.279 -58.813 1.00 21.08 337 SER B C 1
ATOM 2483 O O . SER B 1 61 ? 38.055 36.167 -59.273 1.00 15.51 337 SER B O 1
ATOM 2486 N N . ILE B 1 62 ? 37.418 37.667 -57.763 1.00 16.77 338 ILE B N 1
ATOM 2487 C CA A ILE B 1 62 ? 36.599 36.674 -57.015 0.50 19.81 338 ILE B CA 1
ATOM 2488 C CA B ILE B 1 62 ? 36.596 36.676 -57.013 0.50 19.74 338 ILE B CA 1
ATOM 2489 C C . ILE B 1 62 ? 35.222 36.566 -57.638 1.00 17.32 338 ILE B C 1
ATOM 2490 O O . ILE B 1 62 ? 34.561 37.573 -57.814 1.00 22.61 338 ILE B O 1
ATOM 2499 N N . ASP B 1 63 ? 34.812 35.369 -58.013 1.00 18.91 339 ASP B N 1
ATOM 2500 C CA . ASP B 1 63 ? 33.425 35.172 -58.450 1.00 20.60 339 ASP B CA 1
ATOM 2501 C C . ASP B 1 63 ? 32.531 34.973 -57.208 1.00 20.12 339 ASP B C 1
ATOM 2502 O O . ASP B 1 63 ? 32.346 33.854 -56.777 1.00 20.82 339 ASP B O 1
ATOM 2507 N N . VAL B 1 64 ? 31.962 36.057 -56.716 1.00 22.29 340 VAL B N 1
ATOM 2508 C CA . VAL B 1 64 ? 31.073 36.016 -55.534 1.00 23.07 340 VAL B CA 1
ATOM 2509 C C . VAL B 1 64 ? 29.711 35.323 -55.783 1.00 22.02 340 VAL B C 1
ATOM 2510 O O . VAL B 1 64 ? 28.961 35.119 -54.815 1.00 25.44 340 VAL B O 1
ATOM 2514 N N . ARG B 1 65 ? 29.390 34.906 -57.027 1.00 19.72 341 ARG B N 1
ATOM 2515 C CA . ARG B 1 65 ? 28.140 34.243 -57.342 1.00 22.70 341 ARG B CA 1
ATOM 2516 C C . ARG B 1 65 ? 28.376 32.760 -57.599 1.00 22.49 341 ARG B C 1
ATOM 2517 O O . ARG B 1 65 ? 27.508 32.070 -58.038 1.00 22.80 341 ARG B O 1
ATOM 2525 N N . ASP B 1 66 ? 29.599 32.284 -57.358 1.00 17.99 342 ASP B N 1
ATOM 2526 C CA . ASP B 1 66 ? 29.898 30.874 -57.481 1.00 20.75 342 ASP B CA 1
ATOM 2527 C C . ASP B 1 66 ? 29.265 30.120 -56.318 1.00 19.73 342 ASP B C 1
ATOM 2528 O O . ASP B 1 66 ? 29.763 30.185 -55.190 1.00 21.54 342 ASP B O 1
ATOM 2533 N N . LYS B 1 67 ? 28.210 29.398 -56.646 1.00 17.19 343 LYS B N 1
ATOM 2534 C CA A LYS B 1 67 ? 27.428 28.739 -55.636 0.50 18.04 343 LYS B CA 1
ATOM 2535 C CA B LYS B 1 67 ? 27.372 28.697 -55.703 0.50 18.71 343 LYS B CA 1
ATOM 2536 C C . LYS B 1 67 ? 28.163 27.609 -54.975 1.00 16.84 343 LYS B C 1
ATOM 2537 O O . LYS B 1 67 ? 27.812 27.238 -53.854 1.00 15.54 343 LYS B O 1
ATOM 2548 N N . SER B 1 68 ? 29.186 27.050 -55.643 1.00 18.40 344 SER B N 1
ATOM 2549 C CA . SER B 1 68 ? 29.937 25.926 -55.061 1.00 18.87 344 SER B CA 1
ATOM 2550 C C . SER B 1 68 ? 30.752 26.375 -53.863 1.00 16.63 344 SER B C 1
ATOM 2551 O O . SER B 1 68 ? 31.163 25.514 -53.057 1.00 18.30 344 SER B O 1
ATOM 2554 N N . PHE B 1 69 ? 30.965 27.670 -53.710 1.00 14.25 345 PHE B N 1
ATOM 2555 C CA . PHE B 1 69 ? 31.569 28.251 -52.441 1.00 17.19 345 PHE B CA 1
ATOM 2556 C C . PHE B 1 69 ? 30.665 28.540 -51.234 1.00 15.19 345 PHE B C 1
ATOM 2557 O O . PHE B 1 69 ? 31.136 28.784 -50.181 1.00 15.17 345 PHE B O 1
ATOM 2565 N N . GLN B 1 70 ? 29.352 28.474 -51.458 1.00 17.62 346 GLN B N 1
ATOM 2566 C CA . GLN B 1 70 ? 28.325 28.950 -50.472 1.00 18.71 346 GLN B CA 1
ATOM 2567 C C . GLN B 1 70 ? 28.818 30.104 -49.623 1.00 17.28 346 GLN B C 1
ATOM 2568 O O . GLN B 1 70 ? 28.983 29.960 -48.423 1.00 16.07 346 GLN B O 1
ATOM 2574 N N . PHE B 1 71 ? 29.147 31.239 -50.270 1.00 15.17 347 PHE B N 1
ATOM 2575 C CA . PHE B 1 71 ? 29.550 32.419 -49.625 1.00 15.41 347 PHE B CA 1
ATOM 2576 C C . PHE B 1 71 ? 28.377 32.855 -48.719 1.00 16.29 347 PHE B C 1
ATOM 2577 O O . PHE B 1 71 ? 27.246 32.888 -49.105 1.00 15.58 347 PHE B O 1
ATOM 2585 N N . LYS B 1 72 ? 28.693 33.147 -47.471 1.00 17.03 348 LYS B N 1
ATOM 2586 C CA . LYS B 1 72 ? 27.715 33.509 -46.519 1.00 16.94 348 LYS B CA 1
ATOM 2587 C C . LYS B 1 72 ? 28.267 34.715 -45.779 1.00 17.07 348 LYS B C 1
ATOM 2588 O O . LYS B 1 72 ? 29.328 34.668 -45.176 1.00 14.78 348 LYS B O 1
ATOM 2594 N N . THR B 1 73 ? 27.521 35.787 -45.823 1.00 15.48 349 THR B N 1
ATOM 2595 C CA . THR B 1 73 ? 27.840 36.978 -45.040 1.00 17.49 349 THR B CA 1
ATOM 2596 C C . THR B 1 73 ? 27.300 36.930 -43.597 1.00 17.98 349 THR B C 1
ATOM 2597 O O . THR B 1 73 ? 26.304 36.257 -43.249 1.00 20.72 349 THR B O 1
ATOM 2601 N N . HIS B 1 74 ? 28.001 37.605 -42.727 1.00 16.12 350 HIS B N 1
ATOM 2602 C CA . HIS B 1 74 ? 27.540 37.661 -41.300 1.00 18.41 350 HIS B CA 1
ATOM 2603 C C . HIS B 1 74 ? 26.164 38.354 -41.277 1.00 17.71 350 HIS B C 1
ATOM 2604 O O . HIS B 1 74 ? 25.889 39.185 -42.174 1.00 14.27 350 HIS B O 1
ATOM 2611 N N . PRO B 1 75 ? 25.262 37.964 -40.350 1.00 19.94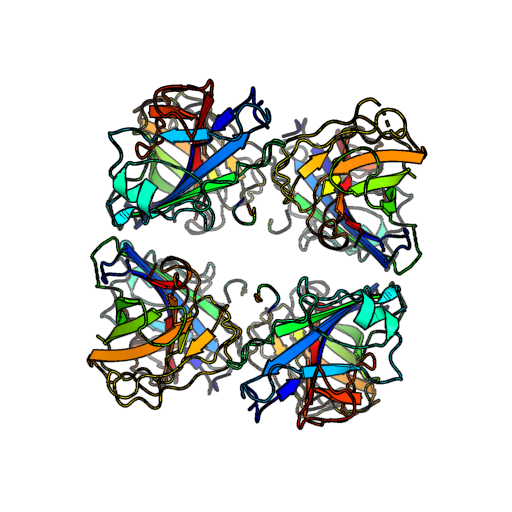 351 PRO B N 1
ATOM 2612 C CA . PRO B 1 75 ? 23.932 38.621 -40.340 1.00 19.63 351 PRO B CA 1
ATOM 2613 C C . PRO B 1 75 ? 23.947 40.168 -40.422 1.00 22.71 351 PRO B C 1
ATOM 2614 O O . PRO B 1 75 ? 23.050 40.725 -41.035 1.00 21.39 351 PRO B O 1
ATOM 2618 N N . ASN B 1 76 ? 24.945 40.829 -39.837 1.00 22.21 352 ASN B N 1
ATOM 2619 C CA . ASN B 1 76 ? 25.061 42.236 -39.821 1.00 24.52 352 ASN B CA 1
ATOM 2620 C C . ASN B 1 76 ? 25.736 42.811 -41.049 1.00 23.79 352 ASN B C 1
ATOM 2621 O O . ASN B 1 76 ? 25.772 44.007 -41.182 1.00 20.77 352 ASN B O 1
ATOM 2626 N N . ILE B 1 77 ? 26.117 41.963 -41.995 1.00 18.74 353 ILE B N 1
ATOM 2627 C CA . ILE B 1 77 ? 26.768 42.400 -43.236 1.00 18.47 353 ILE B CA 1
ATOM 2628 C C . ILE B 1 77 ? 25.722 42.338 -44.328 1.00 20.99 353 ILE B C 1
ATOM 2629 O O . ILE B 1 77 ? 24.827 41.483 -44.330 1.00 18.95 353 ILE B O 1
ATOM 2634 N N . ASP B 1 78 ? 25.782 43.324 -45.192 1.00 20.23 354 ASP B N 1
ATOM 2635 C CA . ASP B 1 78 ? 24.859 43.434 -46.300 1.00 25.04 354 ASP B CA 1
ATOM 2636 C C . ASP B 1 78 ? 25.160 42.462 -47.410 1.00 19.76 354 ASP B C 1
ATOM 2637 O O . ASP B 1 78 ? 26.100 42.674 -48.210 1.00 17.47 354 ASP B O 1
ATOM 2642 N N . LYS B 1 79 ? 24.265 41.458 -47.577 1.00 22.02 355 LYS B N 1
ATOM 2643 C CA . LYS B 1 79 ? 24.449 40.460 -48.617 1.00 25.06 355 LYS B CA 1
ATOM 2644 C C . LYS B 1 79 ? 24.397 41.068 -50.026 1.00 25.81 355 LYS B C 1
ATOM 2645 O O . LYS B 1 79 ? 25.157 40.683 -50.911 1.00 25.09 355 LYS B O 1
ATOM 2651 N N . GLN B 1 80 ? 23.476 42.000 -50.243 1.00 27.73 356 GLN B N 1
ATOM 2652 C CA . GLN B 1 80 ? 23.261 42.538 -51.593 1.00 33.26 356 GLN B CA 1
ATOM 2653 C C . GLN B 1 80 ? 24.452 43.261 -52.140 1.00 29.05 356 GLN B C 1
ATOM 2654 O O . GLN B 1 80 ? 24.788 43.084 -53.305 1.00 28.56 356 GLN B O 1
ATOM 2660 N N . SER B 1 81 ? 25.077 44.077 -51.289 1.00 25.99 357 SER B N 1
ATOM 2661 C CA . SER B 1 81 ? 26.278 44.735 -51.628 1.00 26.40 357 SER B CA 1
ATOM 2662 C C . SER B 1 81 ? 27.434 43.795 -51.902 1.00 22.27 357 SER B C 1
ATOM 2663 O O . SER B 1 81 ? 28.286 44.106 -52.737 1.00 24.86 357 SER B O 1
ATOM 2666 N N . PHE B 1 82 ? 27.479 42.661 -51.212 1.00 20.55 358 PHE B N 1
ATOM 2667 C CA . PHE B 1 82 ? 28.511 41.689 -51.435 1.00 18.63 358 PHE B CA 1
ATOM 2668 C C . PHE B 1 82 ? 28.357 41.077 -52.801 1.00 17.91 358 PHE B C 1
ATOM 2669 O O . PHE B 1 82 ? 29.316 41.019 -53.631 1.00 17.87 358 PHE B O 1
ATOM 2677 N N . LEU B 1 83 ? 27.111 40.731 -53.110 1.00 17.63 359 LEU B N 1
ATOM 2678 C CA . LEU B 1 83 ? 26.805 40.139 -54.403 1.00 20.87 359 LEU B CA 1
ATOM 2679 C C . LEU B 1 83 ? 27.022 41.121 -55.571 1.00 22.17 359 LEU B C 1
ATOM 2680 O O . LEU B 1 83 ? 27.501 40.731 -56.658 1.00 23.81 359 LEU B O 1
ATOM 2685 N N . SER B 1 84 ? 26.552 42.331 -55.388 1.00 22.11 360 SER B N 1
ATOM 2686 C CA . SER B 1 84 ? 26.530 43.321 -56.436 1.00 25.09 360 SER B CA 1
ATOM 2687 C C . SER B 1 84 ? 27.869 43.889 -56.802 1.00 25.10 360 SER B C 1
ATOM 2688 O O . SER B 1 84 ? 28.182 44.057 -57.978 1.00 24.91 360 SER B O 1
ATOM 2691 N N . THR B 1 85 ? 28.614 44.290 -55.798 1.00 27.58 361 THR B N 1
ATOM 2692 C CA . THR B 1 85 ? 29.875 45.028 -55.992 1.00 30.91 361 THR B CA 1
ATOM 2693 C C . THR B 1 85 ? 31.074 44.431 -55.317 1.00 26.52 361 THR B C 1
ATOM 2694 O O . THR B 1 85 ? 32.118 45.078 -55.296 1.00 22.78 361 THR B O 1
ATOM 2698 N N . LYS B 1 86 ? 30.921 43.257 -54.692 1.00 23.79 362 LYS B N 1
ATOM 2699 C CA . LYS B 1 86 ? 32.045 42.578 -53.972 1.00 23.92 362 LYS B CA 1
ATOM 2700 C C . LYS B 1 86 ? 32.533 43.448 -52.836 1.00 24.36 362 LYS B C 1
ATOM 2701 O O . LYS B 1 86 ? 33.733 43.562 -52.560 1.00 26.03 362 LYS B O 1
ATOM 2707 N N . LEU B 1 87 ? 31.582 44.088 -52.176 1.00 21.87 363 LEU B N 1
ATOM 2708 C CA . LEU B 1 87 ? 31.813 44.982 -51.106 1.00 25.42 363 LEU B CA 1
ATOM 2709 C C . LEU B 1 87 ? 31.377 44.342 -49.790 1.00 23.75 363 LEU B C 1
ATOM 2710 O O . LEU B 1 87 ? 30.363 43.688 -49.737 1.00 24.43 363 LEU B O 1
ATOM 2715 N N . ILE B 1 88 ? 32.170 44.514 -48.733 1.00 22.50 364 ILE B N 1
ATOM 2716 C CA . ILE B 1 88 ? 31.787 44.107 -47.378 1.00 18.47 364 ILE B CA 1
ATOM 2717 C C . ILE B 1 88 ? 31.449 45.396 -46.657 1.00 20.60 364 ILE B C 1
ATOM 2718 O O . ILE B 1 88 ? 32.286 46.257 -46.483 1.00 22.70 364 ILE B O 1
ATOM 2723 N N . SER B 1 89 ? 30.197 45.496 -46.209 1.00 23.50 365 SER B N 1
ATOM 2724 C CA A SER B 1 89 ? 29.605 46.741 -45.645 0.50 20.99 365 SER B CA 1
ATOM 2725 C CA B SER B 1 89 ? 29.621 46.743 -45.646 0.50 21.26 365 SER B CA 1
ATOM 2726 C C . SER B 1 89 ? 28.504 46.309 -44.705 1.00 21.37 365 SER B C 1
ATOM 2727 O O . SER B 1 89 ? 27.958 45.223 -44.856 1.00 20.70 365 SER B O 1
ATOM 2732 N N . LEU B 1 90 ? 28.153 47.133 -43.730 1.00 22.09 366 LEU B N 1
ATOM 2733 C CA . LEU B 1 90 ? 27.069 46.789 -42.772 1.00 25.68 366 LEU B CA 1
ATOM 2734 C C . LEU B 1 90 ? 25.682 46.871 -43.370 1.00 25.88 366 LEU B C 1
ATOM 2735 O O . LEU B 1 90 ? 25.421 47.701 -44.219 1.00 26.44 366 LEU B O 1
ATOM 2740 N N . ARG B 1 91 ? 24.799 45.958 -42.957 1.00 30.29 367 ARG B N 1
ATOM 2741 C CA . ARG B 1 91 ? 23.397 45.930 -43.440 1.00 32.62 367 ARG B CA 1
ATOM 2742 C C . ARG B 1 91 ? 22.648 47.173 -42.963 1.00 32.30 367 ARG B C 1
ATOM 2743 O O . ARG B 1 91 ? 21.848 47.742 -43.679 1.00 38.66 367 ARG B O 1
ATOM 2751 N N . ASP B 1 92 ? 22.944 47.590 -41.745 1.00 32.48 368 ASP B N 1
ATOM 2752 C CA . ASP B 1 92 ? 22.402 48.814 -41.171 1.00 37.37 368 ASP B CA 1
ATOM 2753 C C . ASP B 1 92 ? 23.422 49.921 -41.405 1.00 34.67 368 ASP B C 1
ATOM 2754 O O . ASP B 1 92 ? 24.441 49.996 -40.736 1.00 30.61 368 ASP B O 1
ATOM 2759 N N . LYS B 1 93 ? 23.130 50.804 -42.356 1.00 44.67 369 LYS B N 1
ATOM 2760 C CA . LYS B 1 93 ? 24.106 51.805 -42.816 1.00 39.71 369 LYS B CA 1
ATOM 2761 C C . LYS B 1 93 ? 24.405 52.888 -41.775 1.00 35.78 369 LYS B C 1
ATOM 2762 O O . LYS B 1 93 ? 25.448 53.580 -41.909 1.00 26.85 369 LYS B O 1
ATOM 2768 N N . SER B 1 94 ? 23.545 53.019 -40.745 1.00 29.44 370 SER B N 1
ATOM 2769 C CA . SER B 1 94 ? 23.792 53.903 -39.563 1.00 31.04 370 SER B CA 1
ATOM 2770 C C . SER B 1 94 ? 24.678 53.323 -38.454 1.00 37.29 370 SER B C 1
ATOM 2771 O O . SER B 1 94 ? 24.807 53.933 -37.384 1.00 35.98 370 SER B O 1
ATOM 2774 N N . LYS B 1 95 ? 25.208 52.110 -38.631 1.00 39.82 371 LYS B N 1
ATOM 2775 C CA . LYS B 1 95 ? 26.084 51.546 -37.594 1.00 34.99 371 LYS B CA 1
ATOM 2776 C C . LYS B 1 95 ? 27.501 51.497 -38.062 1.00 32.57 371 LYS B C 1
ATOM 2777 O O . LYS B 1 95 ? 27.781 51.850 -39.210 1.00 27.16 371 LYS B O 1
ATOM 2783 N N . ALA B 1 96 ? 28.445 51.128 -37.172 1.00 30.21 372 ALA B N 1
ATOM 2784 C CA . ALA B 1 96 ? 29.876 50.996 -37.535 1.00 24.73 372 ALA B CA 1
ATOM 2785 C C . ALA B 1 96 ? 30.409 49.688 -36.984 1.00 23.08 372 ALA B C 1
ATOM 2786 O O . ALA B 1 96 ? 29.789 49.127 -36.129 1.00 18.13 372 ALA B O 1
ATOM 2788 N N . PHE B 1 97 ? 31.577 49.256 -37.461 1.00 20.51 373 PHE B N 1
ATOM 2789 C CA . PHE B 1 97 ? 32.213 48.072 -36.924 1.00 19.70 373 PHE B CA 1
ATOM 2790 C C . PHE B 1 97 ? 32.685 48.320 -35.517 1.00 21.04 373 PHE B C 1
ATOM 2791 O O . PHE B 1 97 ? 33.358 49.322 -35.213 1.00 22.69 373 PHE B O 1
ATOM 2799 N N . PRO B 1 98 ? 32.427 47.365 -34.629 1.00 19.82 374 PRO B N 1
ATOM 2800 C CA . PRO B 1 98 ? 33.212 47.429 -33.397 1.00 19.32 374 PRO B CA 1
ATOM 2801 C C . PRO B 1 98 ? 34.711 47.652 -33.559 1.00 20.15 374 PRO B C 1
ATOM 2802 O O . PRO B 1 98 ? 35.365 46.991 -34.354 1.00 19.33 374 PRO B O 1
ATOM 2806 N N . ALA B 1 99 ? 35.265 48.569 -32.761 1.00 19.05 375 ALA B N 1
ATOM 2807 C CA . ALA B 1 99 ? 36.593 49.066 -32.965 1.00 20.96 375 ALA B CA 1
ATOM 2808 C C . ALA B 1 99 ? 37.467 48.969 -31.732 1.00 20.86 375 ALA B C 1
ATOM 2809 O O . ALA B 1 99 ? 38.382 49.785 -31.543 1.00 25.52 375 ALA B O 1
ATOM 2811 N N . ASN B 1 100 ? 37.307 47.889 -30.981 1.00 20.15 376 ASN B N 1
ATOM 2812 C CA . ASN B 1 100 ? 38.207 47.536 -29.886 1.00 19.65 376 ASN B CA 1
ATOM 2813 C C . ASN B 1 100 ? 39.002 46.230 -30.132 1.00 19.71 376 ASN B C 1
ATOM 2814 O O . ASN B 1 100 ? 39.108 45.370 -29.267 1.00 20.23 376 ASN B O 1
ATOM 2819 N N . ASP B 1 101 ? 39.553 46.138 -31.351 1.00 22.72 377 ASP B N 1
ATOM 2820 C CA . ASP B 1 101 ? 40.377 45.100 -31.814 1.00 20.74 377 ASP B CA 1
ATOM 2821 C C . ASP B 1 101 ? 39.793 43.698 -31.573 1.00 23.17 377 ASP B C 1
ATOM 2822 O O . ASP B 1 101 ? 40.545 42.779 -31.403 1.00 26.28 377 ASP B O 1
ATOM 2827 N N . GLN B 1 102 ? 38.484 43.556 -31.657 1.00 19.41 378 GLN B N 1
ATOM 2828 C CA . GLN B 1 102 ? 37.828 42.268 -31.680 1.00 21.47 378 GLN B CA 1
ATOM 2829 C C . GLN B 1 102 ? 37.868 41.644 -33.107 1.00 20.00 378 GLN B C 1
ATOM 2830 O O . GLN B 1 102 ? 37.739 42.353 -34.123 1.00 19.08 378 GLN B O 1
ATOM 2836 N N . SER B 1 103 ? 38.086 40.313 -33.178 1.00 19.75 379 SER B N 1
ATOM 2837 C CA . SER B 1 103 ? 38.064 39.607 -34.487 1.00 21.14 379 SER B CA 1
ATOM 2838 C C . SER B 1 103 ? 36.619 39.424 -34.939 1.00 22.30 379 SER B C 1
ATOM 2839 O O . SER B 1 103 ? 35.844 38.723 -34.306 1.00 21.39 379 SER B O 1
ATOM 2842 N N . LEU B 1 104 ? 36.256 40.084 -36.052 1.00 18.64 380 LEU B N 1
ATOM 2843 C CA . LEU B 1 104 ? 34.919 40.008 -36.532 1.00 18.24 380 LEU B CA 1
ATOM 2844 C C . LEU B 1 104 ? 34.854 39.165 -37.801 1.00 18.42 380 LEU B C 1
ATOM 2845 O O . LEU B 1 104 ? 35.466 39.560 -38.815 1.00 14.99 380 LEU B O 1
ATOM 2850 N N . GLY B 1 105 ? 34.218 37.993 -37.716 1.00 17.22 381 GLY B N 1
ATOM 2851 C CA . GLY B 1 105 ? 33.950 37.153 -38.855 1.00 19.75 381 GLY B CA 1
ATOM 2852 C C . GLY B 1 105 ? 32.891 37.825 -39.709 1.00 19.19 381 GLY B C 1
ATOM 2853 O O . GLY B 1 105 ? 31.761 38.106 -39.219 1.00 24.59 381 GLY B O 1
ATOM 2854 N N . VAL B 1 106 ? 33.213 38.137 -40.963 1.00 16.45 382 VAL B N 1
ATOM 2855 C CA . VAL B 1 106 ? 32.241 38.866 -41.846 1.00 16.93 382 VAL B CA 1
ATOM 2856 C C . VAL B 1 106 ? 31.793 38.083 -43.023 1.00 15.83 382 VAL B C 1
ATOM 2857 O O . VAL B 1 106 ? 30.767 38.392 -43.646 1.00 17.03 382 VAL B O 1
ATOM 2861 N N . LEU B 1 107 ? 32.567 37.045 -43.408 1.00 16.14 383 LEU B N 1
ATOM 2862 C CA . LEU B 1 107 ? 32.244 36.273 -44.594 1.00 14.51 383 LEU B CA 1
ATOM 2863 C C . LEU B 1 107 ? 32.820 34.890 -44.377 1.00 12.22 383 LEU B C 1
ATOM 2864 O O . LEU B 1 107 ? 33.964 34.753 -43.849 1.00 13.52 383 LEU B O 1
ATOM 2869 N N . ARG B 1 108 ? 32.090 33.893 -44.784 1.00 12.97 384 ARG B N 1
ATOM 2870 C CA . ARG B 1 108 ? 32.554 32.489 -44.778 1.00 14.87 384 ARG B CA 1
ATOM 2871 C C . ARG B 1 108 ? 32.281 31.812 -46.098 1.00 12.98 384 ARG B C 1
ATOM 2872 O O . ARG B 1 108 ? 31.359 32.229 -46.850 1.00 16.41 384 ARG B O 1
ATOM 2880 N N . TRP B 1 109 ? 32.986 30.739 -46.361 1.00 14.00 385 TRP B N 1
ATOM 2881 C CA . TRP B 1 109 ? 32.819 29.943 -47.530 1.00 14.07 385 TRP B CA 1
ATOM 2882 C C . TRP B 1 109 ? 33.224 28.558 -47.291 1.00 15.07 385 TRP B C 1
ATOM 2883 O O . TRP B 1 109 ? 33.909 28.285 -46.324 1.00 13.36 385 TRP B O 1
ATOM 2894 N N . ARG B 1 110 ? 32.771 27.662 -48.146 1.00 13.87 386 ARG B N 1
ATOM 2895 C CA . ARG B 1 110 ? 32.965 26.223 -47.956 1.00 14.19 386 ARG B CA 1
ATOM 2896 C C . ARG B 1 110 ? 32.830 25.546 -49.291 1.00 14.37 386 ARG B C 1
ATOM 2897 O O . ARG B 1 110 ? 31.871 25.753 -50.015 1.00 14.66 386 ARG B O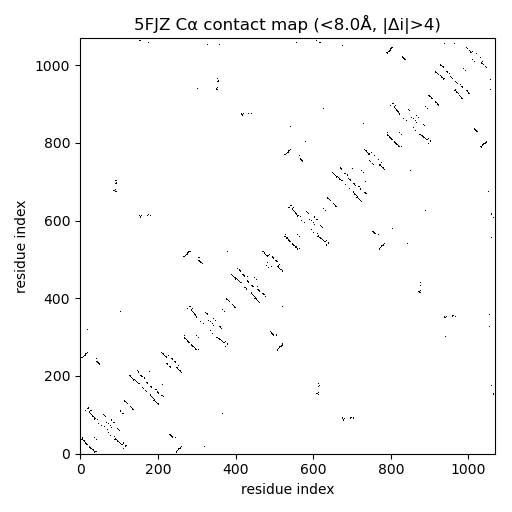 1
ATOM 2905 N N . LYS B 1 111 ? 33.819 24.730 -49.622 1.00 13.17 387 LYS B N 1
ATOM 2906 C CA . LYS B 1 111 ? 33.715 23.956 -50.857 1.00 13.99 387 LYS B CA 1
ATOM 2907 C C . LYS B 1 111 ? 34.182 22.545 -50.701 1.00 14.58 387 LYS B C 1
ATOM 2908 O O . LYS B 1 111 ? 35.127 22.336 -49.935 1.00 16.96 387 LYS B O 1
ATOM 2914 N N . VAL B 1 112 ? 33.555 21.608 -51.417 1.00 15.33 388 VAL B N 1
ATOM 2915 C CA . VAL B 1 112 ? 33.890 20.203 -51.313 1.00 14.42 388 VAL B CA 1
ATOM 2916 C C . VAL B 1 112 ? 34.374 19.650 -52.673 1.00 18.93 388 VAL B C 1
ATOM 2917 O O . VAL B 1 112 ? 33.941 20.119 -53.763 1.00 15.72 388 VAL B O 1
ATOM 2921 N N . ALA B 1 113 ? 35.113 18.567 -52.599 1.00 16.72 389 ALA B N 1
ATOM 2922 C CA . ALA B 1 113 ? 35.469 17.824 -53.835 1.00 18.45 389 ALA B CA 1
ATOM 2923 C C . ALA B 1 113 ? 35.501 16.364 -53.595 1.00 18.53 389 ALA B C 1
ATOM 2924 O O . ALA B 1 113 ? 35.670 15.918 -52.418 1.00 19.07 389 ALA B O 1
ATOM 2926 N N . PRO B 1 114 ? 35.174 15.557 -54.639 1.00 20.08 390 PRO B N 1
ATOM 2927 C CA . PRO B 1 114 ? 34.908 14.167 -54.473 1.00 20.93 390 PRO B CA 1
ATOM 2928 C C . PRO B 1 114 ? 36.138 13.324 -54.770 1.00 20.77 390 PRO B C 1
ATOM 2929 O O . PRO B 1 114 ? 37.259 13.866 -54.770 1.00 18.85 390 PRO B O 1
ATOM 2933 N N . ALA B 1 115 ? 35.926 12.022 -54.920 1.00 23.23 391 ALA B N 1
ATOM 2934 C CA . ALA B 1 115 ? 37.001 11.072 -55.138 1.00 26.78 391 ALA B CA 1
ATOM 2935 C C . ALA B 1 115 ? 37.807 11.507 -56.396 1.00 25.21 391 ALA B C 1
ATOM 2936 O O . ALA B 1 115 ? 37.225 11.994 -57.357 1.00 24.92 391 ALA B O 1
ATOM 2938 N N . GLU B 1 116 ? 39.113 11.436 -56.295 1.00 25.25 392 GLU B N 1
ATOM 2939 C CA . GLU B 1 116 ? 40.045 11.658 -57.393 1.00 32.34 392 GLU B CA 1
ATOM 2940 C C . GLU B 1 116 ? 40.121 13.057 -57.892 1.00 31.20 392 GLU B C 1
ATOM 2941 O O . GLU B 1 116 ? 40.543 13.265 -58.995 1.00 34.23 392 GLU B O 1
ATOM 2947 N N . ASP B 1 117 ? 39.662 14.037 -57.102 1.00 27.07 393 ASP B N 1
ATOM 2948 C CA . ASP B 1 117 ? 39.660 15.394 -57.590 1.00 21.79 393 ASP B CA 1
ATOM 2949 C C . ASP B 1 117 ? 40.610 16.113 -56.715 1.00 23.55 393 ASP B C 1
ATOM 2950 O O . ASP B 1 117 ? 40.374 16.132 -55.481 1.00 19.93 393 ASP B O 1
ATOM 2955 N N . ASP B 1 118 ? 41.680 16.683 -57.288 1.00 22.43 394 ASP B N 1
ATOM 2956 C CA . ASP B 1 118 ? 42.751 17.352 -56.496 1.00 27.14 394 ASP B CA 1
ATOM 2957 C C . ASP B 1 118 ? 42.669 18.865 -56.477 1.00 27.17 394 ASP B C 1
ATOM 2958 O O . ASP B 1 118 ? 43.608 19.572 -56.023 1.00 21.99 394 ASP B O 1
ATOM 2963 N N . SER B 1 119 ? 41.574 19.413 -56.933 1.00 22.94 395 SER B N 1
ATOM 2964 C CA . SER B 1 119 ? 41.496 20.867 -57.077 1.00 23.65 395 SER B CA 1
ATOM 2965 C C . SER B 1 119 ? 41.554 21.678 -55.779 1.00 22.69 395 SER B C 1
ATOM 2966 O O . SER B 1 119 ? 42.028 22.795 -55.787 1.00 23.06 395 SER B O 1
ATOM 2969 N N . LEU B 1 120 ? 41.120 21.103 -54.674 1.00 20.55 396 LEU B N 1
ATOM 2970 C CA . LEU B 1 120 ? 41.219 21.766 -53.347 1.00 23.17 396 LEU B CA 1
ATOM 2971 C C . LEU B 1 120 ? 42.411 21.329 -52.519 1.00 20.08 396 LEU B C 1
ATOM 2972 O O . LEU B 1 120 ? 42.580 21.819 -51.392 1.00 19.61 396 LEU B O 1
ATOM 2977 N N . ILE B 1 121 ? 43.245 20.427 -53.033 1.00 21.77 397 ILE B N 1
ATOM 2978 C CA . ILE B 1 121 ? 44.296 19.823 -52.202 1.00 20.98 397 ILE B CA 1
ATOM 2979 C C . ILE B 1 121 ? 45.649 20.500 -52.443 1.00 22.44 397 ILE B C 1
ATOM 2980 O O . ILE B 1 121 ? 46.107 20.494 -53.566 1.00 22.33 397 ILE B O 1
ATOM 2985 N N . PRO B 1 122 ? 46.257 21.102 -51.412 1.00 22.15 398 PRO B N 1
ATOM 2986 C CA . PRO B 1 122 ? 47.582 21.617 -51.528 1.00 22.59 398 PRO B CA 1
ATOM 2987 C C . PRO B 1 122 ? 48.701 20.584 -51.506 1.00 18.73 398 PRO B C 1
ATOM 2988 O O . PRO B 1 122 ? 49.786 20.811 -52.105 1.00 20.32 398 PRO B O 1
ATOM 2992 N N . LEU B 1 123 ? 48.465 19.402 -50.898 1.00 19.23 399 LEU B N 1
ATOM 2993 C CA . LEU B 1 123 ? 49.534 18.392 -50.741 1.00 18.23 399 LEU B CA 1
ATOM 2994 C C . LEU B 1 123 ? 49.015 16.983 -50.911 1.00 20.92 399 LEU B C 1
ATOM 2995 O O . LEU B 1 123 ? 48.166 16.530 -50.098 1.00 25.50 399 LEU B O 1
ATOM 3000 N N . THR B 1 124 ? 49.381 16.328 -52.012 1.00 18.77 400 THR B N 1
ATOM 3001 C CA . THR B 1 124 ? 48.968 14.972 -52.287 1.00 21.92 400 THR B CA 1
ATOM 3002 C C . THR B 1 124 ? 49.872 13.997 -51.580 1.00 21.41 400 THR B C 1
ATOM 3003 O O . THR B 1 124 ? 50.976 14.323 -51.241 1.00 26.22 400 THR B O 1
ATOM 3007 N N . LEU B 1 125 ? 49.352 12.837 -51.260 1.00 19.73 401 LEU B N 1
ATOM 3008 C CA . LEU B 1 125 ? 50.008 11.846 -50.361 1.00 20.79 401 LEU B CA 1
ATOM 3009 C C . LEU B 1 125 ? 49.823 10.458 -50.907 1.00 21.27 401 LEU B C 1
ATOM 3010 O O . LEU B 1 125 ? 48.710 10.076 -51.314 1.00 22.26 401 LEU B O 1
ATOM 3015 N N . THR B 1 126 ? 50.860 9.639 -50.812 1.00 25.89 402 THR B N 1
ATOM 3016 C CA . THR B 1 126 ? 50.753 8.200 -51.033 1.00 26.60 402 THR B CA 1
ATOM 3017 C C . THR B 1 126 ? 51.621 7.506 -49.986 1.00 23.59 402 THR B C 1
ATOM 3018 O O . THR B 1 126 ? 52.620 8.072 -49.519 1.00 26.43 402 THR B O 1
ATOM 3022 N N . THR B 1 127 ? 51.232 6.328 -49.565 1.00 25.65 403 THR B N 1
ATOM 3023 C CA . THR B 1 127 ? 52.040 5.589 -48.638 1.00 25.13 403 THR B CA 1
ATOM 3024 C C . THR B 1 127 ? 52.361 4.180 -49.157 1.00 27.13 403 THR B C 1
ATOM 3025 O O . THR B 1 127 ? 51.664 3.608 -49.954 1.00 25.49 403 THR B O 1
ATOM 3029 N N . ALA B 1 128 ? 53.458 3.646 -48.654 1.00 31.02 404 ALA B N 1
ATOM 3030 C CA . ALA B 1 128 ? 53.908 2.281 -48.951 1.00 31.51 404 ALA B CA 1
ATOM 3031 C C . ALA B 1 128 ? 54.483 1.756 -47.635 1.00 32.90 404 ALA B C 1
ATOM 3032 O O . ALA B 1 128 ? 55.293 2.420 -46.998 1.00 32.03 404 ALA B O 1
ATOM 3034 N N . VAL B 1 129 ? 54.113 0.544 -47.286 1.00 30.03 405 VAL B N 1
ATOM 3035 C CA . VAL B 1 129 ? 54.567 -0.056 -46.070 1.00 35.67 405 VAL B CA 1
ATOM 3036 C C . VAL B 1 129 ? 54.938 -1.501 -46.283 1.00 36.10 405 VAL B C 1
ATOM 3037 O O . VAL B 1 129 ? 54.193 -2.211 -46.985 1.00 28.61 405 VAL B O 1
ATOM 3041 N N . SER B 1 130 ? 55.999 -1.955 -45.609 1.00 33.01 406 SER B N 1
ATOM 3042 C CA . SER B 1 130 ? 56.322 -3.398 -45.606 1.00 35.46 406 SER B CA 1
ATOM 3043 C C . SER B 1 130 ? 57.184 -3.699 -44.340 1.00 36.50 406 SER B C 1
ATOM 3044 O O . SER B 1 130 ? 57.822 -2.787 -43.778 1.00 26.73 406 SER B O 1
ATOM 3047 N N . PRO B 1 131 ? 57.196 -4.976 -43.881 1.00 37.28 407 PRO B N 1
ATOM 3048 C CA . PRO B 1 131 ? 57.993 -5.331 -42.691 1.00 36.29 407 PRO B CA 1
ATOM 3049 C C . PRO B 1 131 ? 59.442 -4.923 -42.913 1.00 36.49 407 PRO B C 1
ATOM 3050 O O . PRO B 1 131 ? 59.926 -5.104 -44.015 1.00 38.63 407 PRO B O 1
ATOM 3054 N N . SER B 1 132 ? 60.112 -4.351 -41.926 1.00 26.89 408 SER B N 1
ATOM 3055 C CA . SER B 1 132 ? 61.499 -4.041 -42.089 1.00 28.05 408 SER B CA 1
ATOM 3056 C C . SER B 1 132 ? 62.359 -5.303 -42.071 1.00 31.82 408 SER B C 1
ATOM 3057 O O . SER B 1 132 ? 62.074 -6.218 -41.296 1.00 29.60 408 SER B O 1
ATOM 3060 N N . GLU B 1 133 ? 63.430 -5.296 -42.872 1.00 31.73 409 GLU B N 1
ATOM 3061 C CA . GLU B 1 133 ? 64.326 -6.432 -42.980 1.00 39.79 409 GLU B CA 1
ATOM 3062 C C . GLU B 1 133 ? 65.731 -6.235 -42.405 1.00 44.74 409 GLU B C 1
ATOM 3063 O O . GLU B 1 133 ? 66.611 -7.153 -42.462 1.00 41.37 409 GLU B O 1
ATOM 3069 N N . SER B 1 134 ? 65.941 -5.050 -41.821 1.00 37.60 410 SER B N 1
ATOM 3070 C CA . SER B 1 134 ? 67.214 -4.718 -41.234 1.00 39.39 410 SER B CA 1
ATOM 3071 C C . SER B 1 134 ? 67.055 -4.403 -39.735 1.00 36.80 410 SER B C 1
ATOM 3072 O O . SER B 1 134 ? 68.046 -4.224 -39.083 1.00 32.02 410 SER B O 1
ATOM 3075 N N . GLN B 1 135 ? 65.827 -4.368 -39.198 1.00 39.10 411 GLN B N 1
ATOM 3076 C CA . GLN B 1 135 ? 65.599 -4.043 -37.774 1.00 42.07 411 GLN B CA 1
ATOM 3077 C C . GLN B 1 135 ? 64.140 -4.387 -37.455 1.00 41.66 411 GLN B C 1
ATOM 3078 O O . GLN B 1 135 ? 63.409 -4.756 -38.344 1.00 39.19 411 GLN B O 1
ATOM 3084 N N . GLN B 1 136 ? 63.739 -4.245 -36.188 1.00 39.02 412 GLN B N 1
ATOM 3085 C CA . GLN B 1 136 ? 62.336 -4.463 -35.788 1.00 43.72 412 GLN B CA 1
ATOM 3086 C C . GLN B 1 136 ? 61.311 -3.462 -36.412 1.00 38.41 412 GLN B C 1
ATOM 3087 O O . GLN B 1 136 ? 61.599 -2.317 -36.539 1.00 34.03 412 GLN B O 1
ATOM 3093 N N . GLY B 1 137 ? 60.097 -3.896 -36.728 1.00 38.20 413 GLY B N 1
ATOM 3094 C CA . GLY B 1 137 ? 59.029 -3.001 -37.270 1.00 37.87 413 GLY B CA 1
ATOM 3095 C C . GLY B 1 137 ? 58.899 -2.780 -38.787 1.00 31.49 413 GLY B C 1
ATOM 3096 N N . PHE B 1 138 ? 58.084 -1.746 -39.153 1.00 27.10 414 PHE B N 1
ATOM 3097 C CA . PHE B 1 138 ? 57.637 -1.544 -40.489 1.00 26.44 414 PHE B CA 1
ATOM 3098 C C . PHE B 1 138 ? 58.397 -0.409 -41.133 1.00 28.02 414 PHE B C 1
ATOM 3099 O O . PHE B 1 138 ? 58.655 0.578 -40.497 1.00 28.87 414 PHE B O 1
ATOM 3107 N N . ASP B 1 139 ? 58.714 -0.558 -42.425 1.00 27.01 415 ASP B N 1
ATOM 3108 C CA . ASP B 1 139 ? 59.400 0.483 -43.204 1.00 26.88 415 ASP B CA 1
ATOM 3109 C C . ASP B 1 139 ? 58.278 1.160 -43.903 1.00 27.59 415 ASP B C 1
ATOM 3110 O O . ASP B 1 139 ? 57.567 0.555 -44.732 1.00 29.06 415 ASP B O 1
ATOM 3115 N N . VAL B 1 140 ? 58.149 2.441 -43.597 1.00 25.62 416 VAL B N 1
ATOM 3116 C CA . VAL B 1 140 ? 57.112 3.235 -44.158 1.00 21.85 416 VAL B CA 1
ATOM 3117 C C . VAL B 1 140 ? 57.729 4.224 -45.143 1.00 20.78 416 VAL B C 1
ATOM 3118 O O . VAL B 1 140 ? 58.767 4.828 -44.863 1.00 22.52 416 VAL B O 1
ATOM 3122 N N . ILE B 1 141 ? 57.020 4.463 -46.237 1.00 21.93 417 ILE B N 1
ATOM 3123 C CA . ILE B 1 141 ? 57.358 5.582 -47.118 1.00 22.09 417 ILE B CA 1
ATOM 3124 C C . ILE B 1 141 ? 56.115 6.396 -47.335 1.00 23.31 417 ILE B C 1
ATOM 3125 O O . ILE B 1 141 ? 55.091 5.868 -47.772 1.00 28.68 417 ILE B O 1
ATOM 3130 N N . ILE B 1 142 ? 56.229 7.664 -47.039 1.00 22.20 418 ILE B N 1
ATOM 3131 C CA . ILE B 1 142 ? 55.191 8.589 -47.331 1.00 23.57 418 ILE B CA 1
ATOM 3132 C C . ILE B 1 142 ? 55.668 9.483 -48.438 1.00 22.79 418 ILE B C 1
ATOM 3133 O O . ILE B 1 142 ? 56.657 10.252 -48.316 1.00 20.35 418 ILE B O 1
ATOM 3138 N N . GLU B 1 143 ? 54.988 9.409 -49.548 1.00 24.60 419 GLU B N 1
ATOM 3139 C CA . GLU B 1 143 ? 55.285 10.290 -50.652 1.00 28.48 419 GLU B CA 1
ATOM 3140 C C . GLU B 1 143 ? 54.354 11.432 -50.727 1.00 26.90 419 GLU B C 1
ATOM 3141 O O . GLU B 1 143 ? 53.167 11.257 -50.602 1.00 26.93 419 GLU B O 1
ATOM 3147 N N . TYR B 1 144 ? 54.894 12.600 -50.983 1.00 23.11 420 TYR B N 1
ATOM 3148 C CA . TYR B 1 144 ? 54.101 13.799 -51.017 1.00 28.28 420 TYR B CA 1
ATOM 3149 C C . TYR B 1 144 ? 54.440 14.650 -52.248 1.00 28.90 420 TYR B C 1
ATOM 3150 O O . TYR B 1 144 ? 55.568 14.591 -52.762 1.00 33.33 420 TYR B O 1
ATOM 3159 N N . GLU B 1 145 ? 53.466 15.417 -52.706 1.00 28.91 421 GLU B N 1
ATOM 3160 C CA . GLU B 1 145 ? 53.677 16.383 -53.771 1.00 27.66 421 GLU B CA 1
ATOM 3161 C C . GLU B 1 145 ? 52.849 17.634 -53.458 1.00 25.48 421 GLU B C 1
ATOM 3162 O O . GLU B 1 145 ? 51.642 17.552 -53.233 1.00 26.59 421 GLU B O 1
ATOM 3168 N N . SER B 1 146 ? 53.526 18.731 -53.374 1.00 20.19 422 SER B N 1
ATOM 3169 C CA . SER B 1 146 ? 52.903 20.041 -53.191 1.00 25.53 422 SER B CA 1
ATOM 3170 C C . SER B 1 146 ? 52.454 20.649 -54.503 1.00 27.13 422 SER B C 1
ATOM 3171 O O . SER B 1 146 ? 53.242 20.632 -55.489 1.00 33.51 422 SER B O 1
ATOM 3174 N N . VAL B 1 147 ? 51.273 21.286 -54.505 1.00 27.50 423 VAL B N 1
ATOM 3175 C CA . VAL B 1 147 ? 50.918 22.171 -55.626 1.00 30.13 423 VAL B CA 1
ATOM 3176 C C . VAL B 1 147 ? 50.908 23.640 -55.257 1.00 33.82 423 VAL B C 1
ATOM 3177 O O . VAL B 1 147 ? 50.385 24.494 -55.982 1.00 35.78 423 VAL B O 1
ATOM 3181 N N . LEU B 1 148 ? 51.529 23.985 -54.147 1.00 29.37 424 LEU B N 1
ATOM 3182 C CA . LEU B 1 148 ? 51.525 25.362 -53.735 1.00 29.21 424 LEU B CA 1
ATOM 3183 C C . LEU B 1 148 ? 52.627 26.096 -54.415 1.00 33.53 424 LEU B C 1
ATOM 3184 O O . LEU B 1 148 ? 53.642 25.481 -54.755 1.00 27.28 424 LEU B O 1
ATOM 3189 N N . GLU B 1 149 ? 52.441 27.413 -54.558 1.00 38.24 425 GLU B N 1
ATOM 3190 C CA . GLU B 1 149 ? 53.432 28.301 -55.160 1.00 36.98 425 GLU B CA 1
ATOM 3191 C C . GLU B 1 149 ? 54.390 28.828 -54.131 1.00 39.70 425 GLU B C 1
ATOM 3192 O O . GLU B 1 149 ? 55.332 29.562 -54.470 1.00 38.16 425 GLU B O 1
ATOM 3198 N N . THR B 1 150 ? 54.176 28.497 -52.860 1.00 34.92 426 THR B N 1
ATOM 3199 C CA . THR B 1 150 ? 55.129 28.882 -51.804 1.00 33.31 426 THR B CA 1
ATOM 3200 C C . THR B 1 150 ? 55.561 27.620 -51.057 1.00 33.55 426 THR B C 1
ATOM 3201 O O . THR B 1 150 ? 54.896 26.589 -51.195 1.00 31.20 426 THR B O 1
ATOM 3205 N N . GLU B 1 151 ? 56.649 27.720 -50.288 1.00 29.62 427 GLU B N 1
ATOM 3206 C CA . GLU B 1 151 ? 57.179 26.599 -49.524 1.00 32.45 427 GLU B CA 1
ATOM 3207 C C . GLU B 1 151 ? 56.285 26.300 -48.299 1.00 29.92 427 GLU B C 1
ATOM 3208 O O . GLU B 1 151 ? 55.623 27.207 -47.766 1.00 25.67 427 GLU B O 1
ATOM 3214 N N . LEU B 1 152 ? 56.178 25.024 -47.923 1.00 28.17 428 LEU B N 1
ATOM 3215 C CA . LEU B 1 152 ? 55.538 24.668 -46.616 1.00 27.73 428 LEU B CA 1
ATOM 3216 C C . LEU B 1 152 ? 56.676 24.334 -45.696 1.00 29.40 428 LEU B C 1
ATOM 3217 O O . LEU B 1 152 ? 57.534 23.510 -46.032 1.00 36.12 428 LEU B O 1
ATOM 3222 N N . ALA B 1 153 ? 56.698 24.974 -44.532 1.00 29.12 429 ALA B N 1
ATOM 3223 C CA . ALA B 1 153 ? 57.671 24.690 -43.556 1.00 27.29 429 ALA B CA 1
ATOM 3224 C C . ALA B 1 153 ? 57.072 23.876 -42.426 1.00 30.75 429 ALA B C 1
ATOM 3225 O O . ALA B 1 153 ? 55.915 24.059 -42.092 1.00 22.29 429 ALA B O 1
ATOM 3227 N N . ASP B 1 154 ? 57.889 23.018 -41.802 1.00 25.07 430 ASP B N 1
ATOM 3228 C CA . ASP B 1 154 ? 57.499 22.335 -40.540 1.00 28.15 430 ASP B CA 1
ATOM 3229 C C . ASP B 1 154 ? 56.228 21.510 -40.640 1.00 27.07 430 ASP B C 1
ATOM 3230 O O . ASP B 1 154 ? 55.277 21.690 -39.887 1.00 26.24 430 ASP B O 1
ATOM 3235 N N . VAL B 1 155 ? 56.217 20.607 -41.600 1.00 22.02 431 VAL B N 1
ATOM 3236 C CA . VAL B 1 155 ? 55.093 19.774 -41.883 1.00 22.75 431 VAL B CA 1
ATOM 3237 C C . VAL B 1 155 ? 55.212 18.543 -41.016 1.00 21.46 431 VAL B C 1
ATOM 3238 O O . VAL B 1 155 ? 56.290 17.936 -40.941 1.00 19.41 431 VAL B O 1
ATOM 3242 N N . ILE B 1 156 ? 54.138 18.194 -40.305 1.00 19.92 432 ILE B N 1
ATOM 3243 C CA . ILE B 1 156 ? 54.176 17.108 -39.293 1.00 21.42 432 ILE B CA 1
ATOM 3244 C C . ILE B 1 156 ? 53.333 15.929 -39.660 1.00 21.49 432 ILE B C 1
ATOM 3245 O O . ILE B 1 156 ? 52.177 16.065 -40.017 1.00 23.34 432 ILE B O 1
ATOM 3250 N N . PHE B 1 157 ? 53.960 14.755 -39.716 1.00 18.39 433 PHE B N 1
ATOM 3251 C CA . PHE B 1 157 ? 53.299 13.505 -40.005 1.00 20.39 433 PHE B CA 1
ATOM 3252 C C . PHE B 1 157 ? 53.174 12.718 -38.686 1.00 21.01 433 PHE B C 1
ATOM 3253 O O . PHE B 1 157 ? 54.143 12.600 -37.951 1.00 21.78 433 PHE B O 1
ATOM 3261 N N . THR B 1 158 ? 51.991 12.177 -38.427 1.00 19.28 434 THR B N 1
ATOM 3262 C CA . THR B 1 158 ? 51.713 11.462 -37.174 1.00 17.71 434 THR B CA 1
ATOM 3263 C C . THR B 1 158 ? 51.198 10.095 -37.434 1.00 16.44 434 THR B C 1
ATOM 3264 O O . THR B 1 158 ? 50.255 9.895 -38.211 1.00 14.83 434 THR B O 1
ATOM 3268 N N . ILE B 1 159 ? 51.834 9.124 -36.751 1.00 16.55 435 ILE B N 1
ATOM 3269 C CA . ILE B 1 159 ? 51.499 7.747 -36.897 1.00 19.32 435 ILE B CA 1
ATOM 3270 C C . ILE B 1 159 ? 50.921 7.298 -35.550 1.00 16.88 435 ILE B C 1
ATOM 3271 O O . ILE B 1 159 ? 51.527 7.605 -34.545 1.00 14.92 435 ILE B O 1
ATOM 3276 N N . PRO B 1 160 ? 49.711 6.739 -35.536 1.00 18.75 436 PRO B N 1
ATOM 3277 C CA . PRO B 1 160 ? 48.965 6.497 -34.260 1.00 20.08 436 PRO B CA 1
ATOM 3278 C C . PRO B 1 160 ? 49.451 5.251 -33.446 1.00 21.22 436 PRO B C 1
ATOM 3279 O O . PRO B 1 160 ? 48.652 4.466 -33.052 1.00 23.04 436 PRO B O 1
ATOM 3283 N N . VAL B 1 161 ? 50.750 5.190 -33.197 1.00 22.75 437 VAL B N 1
ATOM 3284 C CA . VAL B 1 161 ? 51.324 4.114 -32.441 1.00 20.70 437 VAL B CA 1
ATOM 3285 C C . VAL B 1 161 ? 52.258 4.750 -31.451 1.00 20.40 437 VAL B C 1
ATOM 3286 O O . VAL B 1 161 ? 52.676 5.918 -31.605 1.00 20.73 437 VAL B O 1
ATOM 3290 N N . PHE B 1 162 ? 52.613 3.989 -30.403 1.00 22.31 438 PHE B N 1
ATOM 3291 C CA . PHE B 1 162 ? 53.496 4.463 -29.376 1.00 24.88 438 PHE B CA 1
ATOM 3292 C C . PHE B 1 162 ? 54.599 3.422 -29.175 1.00 31.70 438 PHE B C 1
ATOM 3293 O O . PHE B 1 162 ? 54.523 2.634 -28.257 1.00 31.80 438 PHE B O 1
ATOM 3301 N N . PRO B 1 163 ? 55.594 3.378 -30.080 1.00 34.35 439 PRO B N 1
ATOM 3302 C CA . PRO B 1 163 ? 56.523 2.236 -29.996 1.00 38.06 439 PRO B CA 1
ATOM 3303 C C . PRO B 1 163 ? 57.472 2.270 -28.813 1.00 39.83 439 PRO B C 1
ATOM 3304 O O . PRO B 1 163 ? 57.921 3.337 -28.400 1.00 31.74 439 PRO B O 1
ATOM 3308 N N . GLN B 1 164 ? 57.830 1.065 -28.345 1.00 48.54 440 GLN B N 1
ATOM 3309 C CA . GLN B 1 164 ? 58.872 0.886 -27.329 1.00 53.30 440 GLN B CA 1
ATOM 3310 C C . GLN B 1 164 ? 60.186 1.524 -27.897 1.00 53.36 440 GLN B C 1
ATOM 3311 O O . GLN B 1 164 ? 60.741 2.434 -27.287 1.00 52.30 440 GLN B O 1
ATOM 3317 N N . GLU B 1 165 ? 60.582 1.129 -29.117 1.00 50.63 441 GLU B N 1
ATOM 3318 C CA . GLU B 1 165 ? 61.887 1.497 -29.737 1.00 50.92 441 GLU B CA 1
ATOM 3319 C C . GLU B 1 165 ? 61.847 2.853 -30.452 1.00 46.09 441 GLU B C 1
ATOM 3320 O O . GLU B 1 165 ? 60.808 3.176 -31.011 1.00 43.23 441 GLU B O 1
ATOM 3326 N N . PRO B 1 166 ? 62.967 3.630 -30.455 1.00 36.46 442 PRO B N 1
ATOM 3327 C CA . PRO B 1 166 ? 63.048 4.861 -31.245 1.00 36.13 442 PRO B CA 1
ATOM 3328 C C . PRO B 1 166 ? 62.803 4.664 -32.752 1.00 38.55 442 PRO B C 1
ATOM 3329 O O . PRO B 1 166 ? 63.233 3.684 -33.335 1.00 27.92 442 PRO B O 1
ATOM 3333 N N . VAL B 1 167 ? 62.090 5.606 -33.339 1.00 34.69 443 VAL B N 1
ATOM 3334 C CA . VAL B 1 167 ? 61.865 5.659 -34.742 1.00 30.51 443 VAL B CA 1
ATOM 3335 C C . VAL B 1 167 ? 63.193 5.867 -35.431 1.00 30.51 443 VAL B C 1
ATOM 3336 O O . VAL B 1 167 ? 63.953 6.731 -35.048 1.00 22.37 443 VAL B O 1
ATOM 3340 N N . ASP B 1 168 ? 63.405 5.129 -36.504 1.00 30.18 444 ASP B N 1
ATOM 3341 C CA . ASP B 1 168 ? 64.601 5.311 -37.319 1.00 27.49 444 ASP B CA 1
ATOM 3342 C C . ASP B 1 168 ? 64.229 5.969 -38.633 1.00 26.63 444 ASP B C 1
ATOM 3343 O O . ASP B 1 168 ? 63.538 5.388 -39.454 1.00 24.13 444 ASP B O 1
ATOM 3348 N N . ILE B 1 169 ? 64.721 7.168 -38.796 1.00 26.00 445 ILE B N 1
ATOM 3349 C CA . ILE B 1 169 ? 64.511 7.991 -40.025 1.00 33.31 445 ILE B CA 1
ATOM 3350 C C . ILE B 1 169 ? 65.448 7.438 -41.093 1.00 35.95 445 ILE B C 1
ATOM 3351 O O . ILE B 1 169 ? 66.650 7.355 -40.876 1.00 35.90 445 ILE B O 1
ATOM 3356 N N . ASN B 1 170 ? 64.912 7.058 -42.232 1.00 35.89 446 ASN B N 1
ATOM 3357 C CA . ASN B 1 170 ? 65.751 6.458 -43.267 1.00 40.78 446 ASN B CA 1
ATOM 3358 C C . ASN B 1 170 ? 66.191 7.586 -44.139 1.00 50.67 446 ASN B C 1
ATOM 3359 O O . ASN B 1 170 ? 65.565 7.961 -45.125 1.00 46.93 446 ASN B O 1
ATOM 3364 N N . THR B 1 171 ? 67.320 8.117 -43.680 1.00 62.75 447 THR B N 1
ATOM 3365 C CA . THR B 1 171 ? 67.938 9.328 -44.135 1.00 70.47 447 THR B CA 1
ATOM 3366 C C . THR B 1 171 ? 68.364 9.148 -45.628 1.00 73.20 447 THR B C 1
ATOM 3367 O O . THR B 1 171 ? 68.238 10.052 -46.475 1.00 63.24 447 THR B O 1
ATOM 3371 N N . GLU B 1 172 ? 68.720 7.923 -45.980 1.00 84.38 448 GLU B N 1
ATOM 3372 C CA . GLU B 1 172 ? 69.001 7.625 -47.378 1.00 87.34 448 GLU B CA 1
ATOM 3373 C C . GLU B 1 172 ? 67.832 7.963 -48.311 1.00 86.19 448 GLU B C 1
ATOM 3374 O O . GLU B 1 172 ? 68.054 8.544 -49.354 1.00 91.97 448 GLU B O 1
ATOM 3380 N N . SER B 1 173 ? 66.593 7.631 -47.948 1.00 78.97 449 SER B N 1
ATOM 3381 C CA . SER B 1 173 ? 65.478 7.758 -48.910 1.00 79.93 449 SER B CA 1
ATOM 3382 C C . SER B 1 173 ? 64.681 9.096 -48.808 1.00 77.17 449 SER B C 1
ATOM 3383 O O . SER B 1 173 ? 64.115 9.593 -49.801 1.00 77.13 449 SER B O 1
ATOM 3386 N N . SER B 1 174 ? 64.655 9.720 -47.633 1.00 69.71 450 SER B N 1
ATOM 3387 C CA . SER B 1 174 ? 63.908 10.978 -47.543 1.00 53.45 450 SER B CA 1
ATOM 3388 C C . SER B 1 174 ? 64.645 12.003 -48.456 1.00 61.15 450 SER B C 1
ATOM 3389 O O . SER B 1 174 ? 64.252 13.165 -48.621 1.00 65.67 450 SER B O 1
ATOM 3392 N N . SER B 1 177 ? 66.845 12.968 -44.642 1.00 47.93 453 SER B N 1
ATOM 3393 C CA . SER B 1 177 ? 68.033 13.694 -44.166 1.00 42.48 453 SER B CA 1
ATOM 3394 C C . SER B 1 177 ? 67.707 14.517 -42.900 1.00 42.32 453 SER B C 1
ATOM 3395 O O . SER B 1 177 ? 68.353 14.307 -41.890 1.00 45.94 453 SER B O 1
ATOM 3398 N N . ASP B 1 178 ? 66.756 15.461 -42.979 1.00 39.39 454 ASP B N 1
ATOM 3399 C CA . ASP B 1 178 ? 66.495 16.471 -41.888 1.00 38.39 454 ASP B CA 1
ATOM 3400 C C . ASP B 1 178 ? 65.334 16.190 -40.846 1.00 33.13 454 ASP B C 1
ATOM 3401 O O . ASP B 1 178 ? 65.222 16.798 -39.793 1.00 35.16 454 ASP B O 1
ATOM 3406 N N . ALA B 1 179 ? 64.483 15.271 -41.259 1.00 21.08 455 ALA B N 1
ATOM 3407 C CA . ALA B 1 179 ? 63.228 14.888 -40.603 1.00 21.92 455 ALA B CA 1
ATOM 3408 C C . ALA B 1 179 ? 63.598 14.509 -39.234 1.00 22.93 455 ALA B C 1
ATOM 3409 O O . ALA B 1 179 ? 64.724 13.988 -39.004 1.00 19.30 455 ALA B O 1
ATOM 3411 N N . GLU B 1 180 ? 62.708 14.730 -38.291 1.00 20.80 456 GLU B N 1
ATOM 3412 C CA . GLU B 1 180 ? 63.007 14.364 -36.898 1.00 25.04 456 GLU B CA 1
ATOM 3413 C C . GLU B 1 180 ? 61.733 14.127 -36.129 1.00 21.52 456 GLU B C 1
ATOM 3414 O O . GLU B 1 180 ? 60.727 14.793 -36.395 1.00 19.75 456 GLU B O 1
ATOM 3420 N N . VAL B 1 181 ? 61.797 13.294 -35.134 1.00 20.18 457 VAL B N 1
ATOM 3421 C CA . VAL B 1 181 ? 60.655 13.142 -34.273 1.00 24.29 457 VAL B CA 1
ATOM 3422 C C . VAL B 1 181 ? 60.498 14.381 -33.397 1.00 23.88 457 VAL B C 1
ATOM 3423 O O . VAL B 1 181 ? 61.470 15.051 -33.009 1.00 23.62 457 VAL B O 1
ATOM 3427 N N . VAL B 1 182 ? 59.225 14.779 -33.225 1.00 23.26 458 VAL B N 1
ATOM 3428 C CA . VAL B 1 182 ? 58.891 15.954 -32.422 1.00 20.65 458 VAL B CA 1
ATOM 3429 C C . VAL B 1 182 ? 57.686 15.605 -31.520 1.00 21.13 458 VAL B C 1
ATOM 3430 O O . VAL B 1 182 ? 56.895 14.683 -31.806 1.00 22.07 458 VAL B O 1
ATOM 3434 N N . ASN B 1 183 ? 57.537 16.369 -30.473 1.00 17.29 459 ASN B N 1
ATOM 3435 C CA . ASN B 1 183 ? 56.362 16.348 -29.645 1.00 22.30 459 ASN B CA 1
ATOM 3436 C C . ASN B 1 183 ? 55.280 17.241 -30.267 1.00 21.42 459 ASN B C 1
ATOM 3437 O O . ASN B 1 183 ? 55.532 18.356 -30.628 1.00 18.67 459 ASN B O 1
ATOM 3442 N N . MET B 1 184 ? 54.105 16.670 -30.469 1.00 24.95 460 MET B N 1
ATOM 3443 C CA . MET B 1 184 ? 53.019 17.351 -31.121 1.00 28.70 460 MET B CA 1
ATOM 3444 C C . MET B 1 184 ? 51.755 16.766 -30.521 1.00 25.46 460 MET B C 1
ATOM 3445 O O . MET B 1 184 ? 51.281 15.683 -30.934 1.00 26.51 460 MET B O 1
ATOM 3450 N N . ASP B 1 185 ? 51.190 17.394 -29.511 1.00 29.38 461 ASP B N 1
ATOM 3451 C CA . ASP B 1 185 ? 50.076 16.674 -28.880 1.00 33.13 461 ASP B CA 1
ATOM 3452 C C . ASP B 1 185 ? 48.664 16.930 -29.414 1.00 37.52 461 ASP B C 1
ATOM 3453 O O . ASP B 1 185 ? 47.723 16.346 -28.899 1.00 34.34 461 ASP B O 1
ATOM 3458 N N . GLN B 1 186 ? 48.564 17.729 -30.477 1.00 35.47 462 GLN B N 1
ATOM 3459 C CA . GLN B 1 186 ? 47.323 17.934 -31.234 1.00 33.00 462 GLN B CA 1
ATOM 3460 C C . GLN B 1 186 ? 46.895 16.694 -31.987 1.00 32.63 462 GLN B C 1
ATOM 3461 O O . GLN B 1 186 ? 45.774 16.636 -32.447 1.00 31.75 462 GLN B O 1
ATOM 3467 N N . GLU B 1 187 ? 47.790 15.721 -32.162 1.00 28.33 463 GLU B N 1
ATOM 3468 C CA . GLU B 1 187 ? 47.445 14.464 -32.770 1.00 29.09 463 GLU B CA 1
ATOM 3469 C C . GLU B 1 187 ? 48.041 13.358 -31.936 1.00 30.55 463 GLU B C 1
ATOM 3470 O O . GLU B 1 187 ? 49.040 13.509 -31.303 1.00 29.92 463 GLU B O 1
ATOM 3476 N N . MET B 1 188 ? 47.334 12.262 -31.875 1.00 28.36 464 MET B N 1
ATOM 3477 C CA . MET B 1 188 ? 47.730 11.171 -31.046 1.00 31.11 464 MET B CA 1
ATOM 3478 C C . MET B 1 188 ? 48.709 10.257 -31.785 1.00 22.55 464 MET B C 1
ATOM 3479 O O . MET B 1 188 ? 48.404 9.744 -32.865 1.00 26.81 464 MET B O 1
ATOM 3484 N N . GLY B 1 189 ? 49.810 9.980 -31.129 1.00 20.15 465 GLY B N 1
ATOM 3485 C CA . GLY B 1 189 ? 50.799 8.965 -31.634 1.00 21.53 465 GLY B CA 1
ATOM 3486 C C . GLY B 1 189 ? 52.170 9.547 -31.700 1.00 19.29 465 GLY B C 1
ATOM 3487 O O . GLY B 1 189 ? 52.512 10.443 -30.910 1.00 27.25 465 GLY B O 1
ATOM 3488 N N . THR B 1 190 ? 52.950 9.062 -32.652 1.00 17.86 466 THR B N 1
ATOM 3489 C CA . THR B 1 190 ? 54.344 9.501 -32.806 1.00 18.94 466 THR B CA 1
ATOM 3490 C C . THR B 1 190 ? 54.474 10.448 -34.017 1.00 15.91 466 THR B C 1
ATOM 3491 O O . THR B 1 190 ? 53.977 10.173 -35.117 1.00 19.79 466 THR B O 1
ATOM 3495 N N . SER B 1 191 ? 55.098 11.571 -33.808 1.00 15.93 467 SER B N 1
ATOM 3496 C CA . SER B 1 191 ? 55.069 12.617 -34.777 1.00 17.90 467 SER B CA 1
ATOM 3497 C C . SER B 1 191 ? 56.497 12.850 -35.327 1.00 17.46 467 SER B C 1
ATOM 3498 O O . SER B 1 191 ? 57.443 13.057 -34.547 1.00 18.68 467 SER B O 1
ATOM 3501 N N . ILE B 1 192 ? 56.560 13.031 -36.643 1.00 17.02 468 ILE B N 1
ATOM 3502 C CA . ILE B 1 192 ? 57.820 13.342 -37.372 1.00 16.47 468 ILE B CA 1
ATOM 3503 C C . ILE B 1 192 ? 57.686 14.595 -38.231 1.00 15.27 468 ILE B C 1
ATOM 3504 O O . ILE B 1 192 ? 56.693 14.728 -38.998 1.00 17.12 468 ILE B O 1
ATOM 3509 N N . LYS B 1 193 ? 58.601 15.532 -38.089 1.00 14.38 469 LYS B N 1
ATOM 3510 C CA . LYS B 1 193 ? 58.498 16.755 -38.719 1.00 16.45 469 LYS B CA 1
ATOM 3511 C C . LYS B 1 193 ? 59.461 16.823 -39.842 1.00 21.38 469 LYS B C 1
ATOM 3512 O O . LYS B 1 193 ? 60.593 16.457 -39.668 1.00 20.03 469 LYS B O 1
ATOM 3518 N N . ILE B 1 194 ? 59.005 17.342 -40.984 1.00 21.18 470 ILE B N 1
ATOM 3519 C CA A ILE B 1 194 ? 59.924 17.664 -42.068 0.50 21.89 470 ILE B CA 1
ATOM 3520 C CA B ILE B 1 194 ? 59.925 17.648 -42.068 0.50 20.84 470 ILE B CA 1
ATOM 3521 C C . ILE B 1 194 ? 60.107 19.149 -42.172 1.00 20.65 470 ILE B C 1
ATOM 3522 O O . ILE B 1 194 ? 59.131 19.945 -42.021 1.00 23.18 470 ILE B O 1
ATOM 3531 N N . SER B 1 195 ? 61.352 19.597 -42.346 1.00 25.74 471 SER B N 1
ATOM 3532 C CA . SER B 1 195 ? 61.651 21.034 -42.292 1.00 29.19 471 SER B CA 1
ATOM 3533 C C . SER B 1 195 ? 60.962 21.856 -43.416 1.00 27.11 471 SER B C 1
ATOM 3534 O O . SER B 1 195 ? 60.446 22.941 -43.111 1.00 24.78 471 SER B O 1
ATOM 3537 N N . LYS B 1 196 ? 60.961 21.351 -44.633 1.00 26.28 472 LYS B N 1
ATOM 3538 C CA . LYS B 1 196 ? 60.448 22.103 -45.805 1.00 30.15 472 LYS B CA 1
ATOM 3539 C C . LYS B 1 196 ? 59.954 21.238 -46.899 1.00 28.31 472 LYS B C 1
ATOM 3540 O O . LYS B 1 196 ? 60.479 20.100 -47.086 1.00 31.32 472 LYS B O 1
ATOM 3546 N N . ILE B 1 197 ? 58.878 21.705 -47.550 1.00 27.44 473 ILE B N 1
ATOM 3547 C CA . ILE B 1 197 ? 58.416 21.179 -48.800 1.00 25.45 473 ILE B CA 1
ATOM 3548 C C . ILE B 1 197 ? 58.378 22.415 -49.736 1.00 27.21 473 ILE B C 1
ATOM 3549 O O . ILE B 1 197 ? 57.509 23.245 -49.625 1.00 32.53 473 ILE B O 1
ATOM 3554 N N . ALA B 1 198 ? 59.324 22.465 -50.677 1.00 27.32 474 ALA B N 1
ATOM 3555 C CA . ALA B 1 198 ? 59.428 23.525 -51.648 1.00 24.90 474 ALA B CA 1
ATOM 3556 C C . ALA B 1 198 ? 58.147 23.659 -52.509 1.00 23.34 474 ALA B C 1
ATOM 3557 O O . ALA B 1 198 ? 57.418 22.676 -52.776 1.00 25.73 474 ALA B O 1
ATOM 3559 N N . ALA B 1 199 ? 57.900 24.864 -52.997 1.00 29.38 475 ALA B N 1
ATOM 3560 C CA . ALA B 1 199 ? 56.814 25.092 -53.950 1.00 29.91 475 ALA B CA 1
ATOM 3561 C C . ALA B 1 199 ? 56.850 24.090 -55.094 1.00 35.76 475 ALA B C 1
ATOM 3562 O O . ALA B 1 199 ? 57.924 23.835 -55.677 1.00 38.01 475 ALA B O 1
ATOM 3564 N N . ASN B 1 200 ? 55.698 23.471 -55.352 1.00 30.30 476 ASN B N 1
ATOM 3565 C CA . ASN B 1 200 ? 55.520 22.545 -56.462 1.00 38.99 476 ASN B CA 1
ATOM 3566 C C . ASN B 1 200 ? 56.414 21.280 -56.443 1.00 42.68 476 ASN B C 1
ATOM 3567 O O . ASN B 1 200 ? 56.488 20.565 -57.433 1.00 40.75 476 ASN B O 1
ATOM 3572 N N . ASP B 1 201 ? 57.052 20.993 -55.305 1.00 38.73 477 ASP B N 1
ATOM 3573 C CA . ASP B 1 201 ? 58.012 19.899 -55.213 1.00 40.18 477 ASP B CA 1
ATOM 3574 C C . ASP B 1 201 ? 57.368 18.597 -54.772 1.00 40.60 477 ASP B C 1
ATOM 3575 O O . ASP B 1 201 ? 56.308 18.587 -54.135 1.00 33.43 477 ASP B O 1
ATOM 3580 N N . ALA B 1 202 ? 57.997 17.504 -55.177 1.00 35.21 478 ALA B N 1
ATOM 3581 C CA . ALA B 1 202 ? 57.610 16.197 -54.750 1.00 36.40 478 ALA B CA 1
ATOM 3582 C C . ALA B 1 202 ? 58.761 15.638 -53.923 1.00 34.92 478 ALA B C 1
ATOM 3583 O O . ALA B 1 202 ? 59.922 15.895 -54.202 1.00 33.11 478 ALA B O 1
ATOM 3585 N N . GLY B 1 203 ? 58.433 14.902 -52.888 1.00 31.23 479 GLY B N 1
ATOM 3586 C CA . GLY B 1 203 ? 59.439 14.312 -52.003 1.00 28.16 479 GLY B CA 1
ATOM 3587 C C . GLY B 1 203 ? 58.937 13.072 -51.371 1.00 26.23 479 GLY B C 1
ATOM 3588 O O . GLY B 1 203 ? 57.798 12.618 -51.631 1.00 26.31 479 GLY B O 1
ATOM 3589 N N . ALA B 1 204 ? 59.723 12.539 -50.450 1.00 27.72 480 ALA B N 1
ATOM 3590 C CA . ALA B 1 204 ? 59.329 11.384 -49.702 1.00 28.07 480 ALA B CA 1
ATOM 3591 C C . ALA B 1 204 ? 59.901 11.389 -48.272 1.00 28.19 480 ALA B C 1
ATOM 3592 O O . ALA B 1 204 ? 60.956 11.937 -48.020 1.00 25.74 480 ALA B O 1
ATOM 3594 N N . LEU B 1 205 ? 59.147 10.812 -47.336 1.00 23.96 481 LEU B N 1
ATOM 3595 C CA . LEU B 1 205 ? 59.598 10.600 -45.978 1.00 25.78 481 LEU B CA 1
ATOM 3596 C C . LEU B 1 205 ? 59.607 9.162 -45.720 1.00 25.79 481 LEU B C 1
ATOM 3597 O O . LEU B 1 205 ? 58.560 8.465 -45.815 1.00 24.99 481 LEU B O 1
ATOM 3602 N N . ALA B 1 206 ? 60.745 8.696 -45.253 1.00 22.86 482 ALA B N 1
ATOM 3603 C CA . ALA B 1 206 ? 60.939 7.280 -45.101 1.00 21.45 482 ALA B CA 1
ATOM 3604 C C . ALA B 1 206 ? 61.491 6.976 -43.725 1.00 20.54 482 ALA B C 1
ATOM 3605 O O . ALA B 1 206 ? 62.456 7.638 -43.242 1.00 23.28 482 ALA B O 1
ATOM 3607 N N . PHE B 1 207 ? 60.831 6.085 -43.033 1.00 19.11 483 PHE B N 1
ATOM 3608 C CA . PHE B 1 207 ? 61.276 5.704 -41.641 1.00 20.12 483 PHE B CA 1
ATOM 3609 C C . PHE B 1 207 ? 60.829 4.291 -41.322 1.00 19.36 483 PHE B C 1
ATOM 3610 O O . PHE B 1 207 ? 60.034 3.708 -42.027 1.00 23.03 483 PHE B O 1
ATOM 3618 N N . THR B 1 208 ? 61.411 3.742 -40.236 1.00 20.44 484 THR B N 1
ATOM 3619 C CA . THR B 1 208 ? 61.023 2.516 -39.725 1.00 22.48 484 THR B CA 1
ATOM 3620 C C . THR B 1 208 ? 60.442 2.707 -38.330 1.00 21.23 484 THR B C 1
ATOM 3621 O O . THR B 1 208 ? 61.043 3.376 -37.529 1.00 22.68 484 THR B O 1
ATOM 3625 N N . ILE B 1 209 ? 59.281 2.112 -38.075 1.00 20.43 485 ILE B N 1
ATOM 3626 C CA . ILE B 1 209 ? 58.599 2.278 -36.775 1.00 20.89 485 ILE B CA 1
ATOM 3627 C C . ILE B 1 209 ? 58.023 0.946 -36.361 1.00 23.17 485 ILE B C 1
ATOM 3628 O O . ILE B 1 209 ? 57.538 0.195 -37.188 1.00 29.40 485 ILE B O 1
ATOM 3633 N N . GLU B 1 210 ? 57.982 0.691 -35.060 1.00 27.22 486 GLU B N 1
ATOM 3634 C CA . GLU B 1 210 ? 57.349 -0.514 -34.513 1.00 28.08 486 GLU B CA 1
ATOM 3635 C C . GLU B 1 210 ? 55.851 -0.380 -34.416 1.00 32.81 486 GLU B C 1
ATOM 3636 O O . GLU B 1 210 ? 55.345 0.628 -33.981 1.00 36.55 486 GLU B O 1
ATOM 3642 N N . ALA B 1 211 ? 55.152 -1.411 -34.770 1.00 31.87 487 ALA B N 1
ATOM 3643 C CA . ALA B 1 211 ? 53.690 -1.488 -34.620 1.00 37.01 487 ALA B CA 1
ATOM 3644 C C . ALA B 1 211 ? 53.333 -2.932 -34.548 1.00 34.63 487 ALA B C 1
ATOM 3645 O O . ALA B 1 211 ? 54.058 -3.763 -35.120 1.00 34.16 487 ALA B O 1
ATOM 3647 N N . PRO B 1 212 ? 52.160 -3.253 -33.966 1.00 46.47 488 PRO B N 1
ATOM 3648 C CA . PRO B 1 212 ? 51.779 -4.674 -33.836 1.00 44.91 488 PRO B CA 1
ATOM 3649 C C . PRO B 1 212 ? 51.296 -5.365 -35.111 1.00 47.13 488 PRO B C 1
ATOM 3650 O O . PRO B 1 212 ? 51.455 -6.578 -35.241 1.00 46.64 488 PRO B O 1
ATOM 3654 N N . TYR B 1 213 ? 50.735 -4.610 -36.044 1.00 41.16 489 TYR B N 1
ATOM 3655 C CA . TYR B 1 213 ? 50.357 -5.116 -37.363 1.00 43.59 489 TYR B CA 1
ATOM 3656 C C . TYR B 1 213 ? 50.233 -3.905 -38.268 1.00 39.13 489 TYR B C 1
ATOM 3657 O O . TYR B 1 213 ? 50.092 -2.762 -37.796 1.00 36.59 489 TYR B O 1
ATOM 3666 N N . GLU B 1 214 ? 50.296 -4.139 -39.564 1.00 33.05 490 GLU B N 1
ATOM 3667 C CA . GLU B 1 214 ? 50.293 -3.064 -40.568 1.00 34.62 490 GLU B CA 1
ATOM 3668 C C . GLU B 1 214 ? 49.140 -2.045 -40.409 1.00 32.56 490 GLU B C 1
ATOM 3669 O O . GLU B 1 214 ? 49.335 -0.821 -40.488 1.00 28.68 490 GLU B O 1
ATOM 3675 N N . ASP B 1 215 ? 47.927 -2.545 -40.184 1.00 36.20 491 ASP B N 1
ATOM 3676 C CA . ASP B 1 215 ? 46.740 -1.652 -40.154 1.00 37.25 491 ASP B CA 1
ATOM 3677 C C . ASP B 1 215 ? 46.759 -0.686 -38.965 1.00 29.57 491 ASP B C 1
ATOM 3678 O O . ASP B 1 215 ? 46.069 0.314 -39.000 1.00 32.90 491 ASP B O 1
ATOM 3683 N N . ALA B 1 216 ? 47.633 -0.928 -37.989 1.00 30.65 492 ALA B N 1
ATOM 3684 C CA . ALA B 1 216 ? 47.784 -0.099 -36.797 1.00 27.53 492 ALA B CA 1
ATOM 3685 C C . ALA B 1 216 ? 48.506 1.212 -37.114 1.00 28.18 492 ALA B C 1
ATOM 3686 O O . ALA B 1 216 ? 48.469 2.155 -36.349 1.00 22.42 492 ALA B O 1
ATOM 3688 N N . LEU B 1 217 ? 49.230 1.212 -38.212 1.00 25.92 493 LEU B N 1
ATOM 3689 C CA . LEU B 1 217 ? 49.922 2.387 -38.678 1.00 24.99 493 LEU B CA 1
ATOM 3690 C C . LEU B 1 217 ? 48.971 3.448 -39.263 1.00 19.10 493 LEU B C 1
ATOM 3691 O O . LEU B 1 217 ? 49.377 4.538 -39.507 1.00 19.11 493 LEU B O 1
ATOM 3696 N N . TYR B 1 218 ? 47.688 3.123 -39.458 1.00 23.80 494 TYR B N 1
ATOM 3697 C CA . TYR B 1 218 ? 46.742 4.045 -40.055 1.00 22.08 494 TYR B CA 1
ATOM 3698 C C . TYR B 1 218 ? 45.634 4.400 -39.064 1.00 23.93 494 TYR B C 1
ATOM 3699 O O . TYR B 1 218 ? 45.282 3.599 -38.217 1.00 22.50 494 TYR B O 1
ATOM 3708 N N . PRO B 1 219 ? 45.028 5.578 -39.200 1.00 20.85 495 PRO B N 1
ATOM 3709 C CA . PRO B 1 219 ? 45.217 6.671 -40.170 1.00 22.26 495 PRO B CA 1
ATOM 3710 C C . PRO B 1 219 ? 46.488 7.432 -39.850 1.00 20.61 495 PRO B C 1
ATOM 3711 O O . PRO B 1 219 ? 46.843 7.689 -38.686 1.00 22.65 495 PRO B O 1
ATOM 3715 N N . MET B 1 220 ? 47.224 7.764 -40.878 1.00 23.97 496 MET B N 1
ATOM 3716 C CA . MET B 1 220 ? 48.311 8.685 -40.740 1.00 22.17 496 MET B CA 1
ATOM 3717 C C . MET B 1 220 ? 47.841 10.106 -41.024 1.00 23.94 496 MET B C 1
ATOM 3718 O O . MET B 1 220 ? 47.155 10.352 -42.010 1.00 22.76 496 MET B O 1
ATOM 3723 N N . THR B 1 221 ? 48.220 11.029 -40.143 1.00 21.49 497 THR B N 1
ATOM 3724 C CA . THR B 1 221 ? 47.735 12.349 -40.176 1.00 22.89 497 THR B CA 1
ATOM 3725 C C . THR B 1 221 ? 48.830 13.306 -40.501 1.00 19.14 497 THR B C 1
ATOM 3726 O O . THR B 1 221 ? 49.978 13.147 -40.087 1.00 18.36 497 THR B O 1
ATOM 3730 N N . VAL B 1 222 ? 48.525 14.291 -41.322 1.00 18.99 498 VAL B N 1
ATOM 3731 C CA . VAL B 1 222 ? 49.483 15.345 -41.586 1.00 18.04 498 VAL B CA 1
ATOM 3732 C C . VAL B 1 222 ? 48.987 16.641 -40.988 1.00 21.70 498 VAL B C 1
ATOM 3733 O O . VAL B 1 222 ? 47.772 16.992 -41.129 1.00 21.94 498 VAL B O 1
ATOM 3737 N N . SER B 1 223 ? 49.914 17.437 -40.493 1.00 17.87 499 SER B N 1
ATOM 3738 C CA A SER B 1 223 ? 49.610 18.760 -39.931 0.50 20.75 499 SER B CA 1
ATOM 3739 C CA B SER B 1 223 ? 49.585 18.766 -39.923 0.50 18.23 499 SER B CA 1
ATOM 3740 C C . SER B 1 223 ? 50.533 19.833 -40.543 1.00 19.13 499 SER B C 1
ATOM 3741 O O . SER B 1 223 ? 51.783 19.638 -40.609 1.00 19.99 499 SER B O 1
ATOM 3746 N N . PHE B 1 224 ? 49.961 20.941 -41.037 1.00 17.93 500 PHE B N 1
ATOM 3747 C CA . PHE B 1 224 ? 50.707 22.051 -41.672 1.00 16.08 500 PHE B CA 1
ATOM 3748 C C . PHE B 1 224 ? 49.900 23.347 -41.503 1.00 19.57 500 PHE B C 1
ATOM 3749 O O . PHE B 1 224 ? 48.698 23.331 -41.467 1.00 17.54 500 PHE B O 1
ATOM 3757 N N . GLN B 1 225 ? 50.614 24.451 -41.501 1.00 19.37 501 GLN B N 1
ATOM 3758 C CA . GLN B 1 225 ? 50.030 25.773 -41.365 1.00 24.00 501 GLN B CA 1
ATOM 3759 C C . GLN B 1 225 ? 50.967 26.763 -41.989 1.00 25.73 501 GLN B C 1
ATOM 3760 O O . GLN B 1 225 ? 52.191 26.686 -41.781 1.00 22.71 501 GLN B O 1
ATOM 3766 N N . GLU B 1 226 ? 50.469 27.591 -42.908 1.00 24.76 502 GLU B N 1
ATOM 3767 C CA . GLU B 1 226 ? 51.310 28.641 -43.467 1.00 28.79 502 GLU B CA 1
ATOM 3768 C C . GLU B 1 226 ? 50.506 29.925 -43.441 1.00 28.93 502 GLU B C 1
ATOM 3769 O O . GLU B 1 226 ? 49.317 29.903 -43.641 1.00 23.55 502 GLU B O 1
ATOM 3775 N N . SER B 1 227 ? 51.175 31.035 -43.203 1.00 28.47 503 SER B N 1
ATOM 3776 C CA . SER B 1 227 ? 50.568 32.328 -43.310 1.00 29.83 503 SER B CA 1
ATOM 3777 C C . SER B 1 227 ? 51.505 33.313 -43.978 1.00 30.41 503 SER B C 1
ATOM 3778 O O . SER B 1 227 ? 52.732 33.113 -43.951 1.00 23.77 503 SER B O 1
ATOM 3781 N N . THR B 1 228 ? 50.927 34.349 -44.593 1.00 24.07 504 THR B N 1
ATOM 3782 C CA . THR B 1 228 ? 51.714 35.479 -45.110 1.00 28.87 504 THR B CA 1
ATOM 3783 C C . THR B 1 228 ? 51.048 36.795 -44.739 1.00 26.02 504 THR B C 1
ATOM 3784 O O . THR B 1 228 ? 49.820 36.906 -44.790 1.00 23.02 504 THR B O 1
ATOM 3788 N N . ARG B 1 229 ? 51.842 37.813 -44.454 1.00 25.02 505 ARG B N 1
ATOM 3789 C CA . ARG B 1 229 ? 51.300 39.211 -44.271 1.00 25.43 505 ARG B CA 1
ATOM 3790 C C . ARG B 1 229 ? 51.723 40.087 -45.429 1.00 25.33 505 ARG B C 1
ATOM 3791 O O . ARG B 1 229 ? 52.889 40.317 -45.594 1.00 30.50 505 ARG B O 1
ATOM 3799 N N . ASP B 1 230 ? 50.771 40.607 -46.204 1.00 22.14 506 ASP B N 1
ATOM 3800 C CA . ASP B 1 230 ? 51.017 41.409 -47.421 1.00 28.46 506 ASP B CA 1
ATOM 3801 C C . ASP B 1 230 ? 49.636 41.888 -47.866 1.00 25.23 506 ASP B C 1
ATOM 3802 O O . ASP B 1 230 ? 48.719 41.069 -48.026 1.00 24.40 506 ASP B O 1
ATOM 3807 N N . LYS B 1 231 ? 49.514 43.187 -48.103 1.00 26.93 507 LYS B N 1
ATOM 3808 C CA . LYS B 1 231 ? 48.297 43.772 -48.615 1.00 24.09 507 LYS B CA 1
ATOM 3809 C C . LYS B 1 231 ? 47.693 43.023 -49.794 1.00 25.38 507 LYS B C 1
ATOM 3810 O O . LYS B 1 231 ? 46.475 43.051 -49.970 1.00 22.32 507 LYS B O 1
ATOM 3816 N N . LEU B 1 232 ? 48.554 42.441 -50.641 1.00 23.20 508 LEU B N 1
ATOM 3817 C CA . LEU B 1 232 ? 48.161 41.788 -51.892 1.00 30.94 508 LEU B CA 1
ATOM 3818 C C . LEU B 1 232 ? 48.119 40.282 -51.780 1.00 30.25 508 LEU B C 1
ATOM 3819 O O . LEU B 1 232 ? 47.885 39.593 -52.781 1.00 30.81 508 LEU B O 1
ATOM 3824 N N . ALA B 1 233 ? 48.285 39.749 -50.565 1.00 28.26 509 ALA B N 1
ATOM 3825 C CA . ALA B 1 233 ? 48.234 38.289 -50.331 1.00 28.50 509 ALA B CA 1
ATOM 3826 C C . ALA B 1 233 ? 46.893 37.756 -50.707 1.00 25.61 509 ALA B C 1
ATOM 3827 O O . ALA B 1 233 ? 45.865 38.461 -50.565 1.00 27.90 509 ALA B O 1
ATOM 3829 N N . LYS B 1 234 ? 46.919 36.597 -51.364 1.00 27.58 510 LYS B N 1
ATOM 3830 C CA . LYS B 1 234 ? 45.744 35.914 -51.821 1.00 28.28 510 LYS B CA 1
ATOM 3831 C C . LYS B 1 234 ? 45.700 34.596 -51.055 1.00 24.81 510 LYS B C 1
ATOM 3832 O O . LYS B 1 234 ? 46.727 33.956 -50.958 1.00 26.68 510 LYS B O 1
ATOM 3838 N N . SER B 1 235 ? 44.512 34.157 -50.691 1.00 22.99 511 SER B N 1
ATOM 3839 C CA . SER B 1 235 ? 44.329 32.893 -50.028 1.00 20.71 511 SER B CA 1
ATOM 3840 C C . SER B 1 235 ? 44.505 31.743 -51.032 1.00 22.74 511 SER B C 1
ATOM 3841 O O . SER B 1 235 ? 44.554 31.959 -52.259 1.00 21.97 511 SER B O 1
ATOM 3844 N N . PHE B 1 236 ? 44.584 30.527 -50.500 1.00 21.51 512 PHE B N 1
ATOM 3845 C CA . PHE B 1 236 ? 44.662 29.327 -51.360 1.00 24.10 512 PHE B CA 1
ATOM 3846 C C . PHE B 1 236 ? 43.582 29.317 -52.424 1.00 22.58 512 PHE B C 1
ATOM 3847 O O . PHE B 1 236 ? 43.826 28.909 -53.583 1.00 24.25 512 PHE B O 1
ATOM 3855 N N . THR B 1 237 ? 42.373 29.688 -52.093 1.00 20.59 513 THR B N 1
ATOM 3856 C CA . THR B 1 237 ? 41.309 29.665 -53.118 1.00 21.35 513 THR B CA 1
ATOM 3857 C C . THR B 1 237 ? 41.232 30.956 -53.949 1.00 22.49 513 THR B C 1
ATOM 3858 O O . THR B 1 237 ? 40.447 31.007 -54.905 1.00 23.49 513 THR B O 1
ATOM 3862 N N . GLY B 1 238 ? 42.062 31.929 -53.653 1.00 20.39 514 GLY B N 1
ATOM 3863 C CA . GLY B 1 238 ? 42.080 33.196 -54.340 1.00 22.57 514 GLY B CA 1
ATOM 3864 C C . GLY B 1 238 ? 41.438 34.362 -53.688 1.00 22.35 514 GLY B C 1
ATOM 3865 O O . GLY B 1 238 ? 41.340 35.420 -54.296 1.00 26.34 514 GLY B O 1
ATOM 3866 N N . MET B 1 239 ? 40.923 34.187 -52.492 1.00 19.58 515 MET B N 1
ATOM 3867 C CA . MET B 1 239 ? 40.320 35.301 -51.773 1.00 18.95 515 MET B CA 1
ATOM 3868 C C . MET B 1 239 ? 41.375 36.354 -51.445 1.00 19.67 515 MET B C 1
ATOM 3869 O O . MET B 1 239 ? 42.501 36.059 -51.051 1.00 19.61 515 MET B O 1
ATOM 3874 N N . ALA B 1 240 ? 40.993 37.627 -51.676 1.00 17.06 516 ALA B N 1
ATOM 3875 C CA . ALA B 1 240 ? 41.936 38.736 -51.503 1.00 17.80 516 ALA B CA 1
ATOM 3876 C C . ALA B 1 240 ? 41.179 40.030 -51.440 1.00 19.56 516 ALA B C 1
ATOM 3877 O O . ALA B 1 240 ? 40.002 40.070 -51.838 1.00 18.99 516 ALA B O 1
ATOM 3879 N N . ILE B 1 241 ? 41.850 41.089 -50.980 1.00 18.99 517 ILE B N 1
ATOM 3880 C CA . ILE B 1 241 ? 41.298 42.391 -50.820 1.00 22.78 517 ILE B CA 1
ATOM 3881 C C . ILE B 1 241 ? 41.886 43.336 -51.888 1.00 25.18 517 ILE B C 1
ATOM 3882 O O . ILE B 1 241 ? 43.106 43.333 -52.145 1.00 25.19 517 ILE B O 1
ATOM 3887 N N . GLN B 1 242 ? 41.021 44.151 -52.479 1.00 25.26 518 GLN B N 1
ATOM 3888 C CA . GLN B 1 242 ? 41.407 45.174 -53.501 1.00 27.24 518 GLN B CA 1
ATOM 3889 C C . GLN B 1 242 ? 41.741 46.487 -52.818 1.00 27.85 518 GLN B C 1
ATOM 3890 O O . GLN B 1 242 ? 42.730 47.130 -53.112 1.00 27.29 518 GLN B O 1
ATOM 3896 N N . SER B 1 243 ? 40.876 46.907 -51.919 1.00 21.79 519 SER B N 1
ATOM 3897 C CA . SER B 1 243 ? 41.081 48.045 -51.160 1.00 21.29 519 SER B CA 1
ATOM 3898 C C . SER B 1 243 ? 40.162 48.066 -49.945 1.00 20.49 519 SER B C 1
ATOM 3899 O O . SER B 1 243 ? 39.184 47.320 -49.837 1.00 18.51 519 SER B O 1
ATOM 3902 N N . VAL B 1 244 ? 40.446 49.065 -49.103 1.00 22.36 520 VAL B N 1
ATOM 3903 C CA . VAL B 1 244 ? 39.551 49.454 -48.018 1.00 23.01 520 VAL B CA 1
ATOM 3904 C C . VAL B 1 244 ? 39.241 50.955 -48.178 1.00 24.22 520 VAL B C 1
ATOM 3905 O O . VAL B 1 244 ? 40.151 51.762 -48.369 1.00 26.57 520 VAL B O 1
ATOM 3909 N N . VAL B 1 245 ? 37.993 51.304 -47.956 1.00 24.68 521 VAL B N 1
ATOM 3910 C CA . VAL B 1 245 ? 37.434 52.551 -48.347 1.00 28.00 521 VAL B CA 1
ATOM 3911 C C . VAL B 1 245 ? 36.459 53.055 -47.262 1.00 27.25 521 VAL B C 1
ATOM 3912 O O . VAL B 1 245 ? 35.882 52.258 -46.469 1.00 22.97 521 VAL B O 1
ATOM 3916 N N . MET B 1 246 ? 36.330 54.353 -47.142 1.00 25.60 522 MET B N 1
ATOM 3917 C CA . MET B 1 246 ? 35.338 54.988 -46.219 1.00 28.32 522 MET B CA 1
ATOM 3918 C C . MET B 1 246 ? 33.974 54.612 -46.687 1.00 28.53 522 MET B C 1
ATOM 3919 O O . MET B 1 246 ? 33.730 54.549 -47.914 1.00 30.13 522 MET B O 1
ATOM 3924 N N . ALA B 1 247 ? 33.094 54.264 -45.753 1.00 26.67 523 ALA B N 1
ATOM 3925 C CA . ALA B 1 247 ? 31.750 53.776 -46.135 1.00 25.73 523 ALA B CA 1
ATOM 3926 C C . ALA B 1 247 ? 30.962 54.868 -46.846 1.00 28.91 523 ALA B C 1
ATOM 3927 O O . ALA B 1 247 ? 30.137 54.573 -47.662 1.00 30.07 523 ALA B O 1
ATOM 3929 N N . ASN B 1 248 ? 31.240 56.115 -46.512 1.00 31.39 524 ASN B N 1
ATOM 3930 C CA . ASN B 1 248 ? 30.529 57.243 -47.095 1.00 37.72 524 ASN B CA 1
ATOM 3931 C C . ASN B 1 248 ? 31.169 57.818 -48.312 1.00 39.18 524 ASN B C 1
ATOM 3932 O O . ASN B 1 248 ? 30.557 58.650 -48.995 1.00 34.34 524 ASN B O 1
ATOM 3937 N N . ASP B 1 249 ? 32.430 57.461 -48.539 1.00 31.83 525 ASP B N 1
ATOM 3938 C CA . ASP B 1 249 ? 33.145 57.959 -49.710 1.00 32.80 525 ASP B CA 1
ATOM 3939 C C . ASP B 1 249 ? 34.074 56.877 -50.251 1.00 32.79 525 ASP B C 1
ATOM 3940 O O . ASP B 1 249 ? 35.223 56.776 -49.807 1.00 30.03 525 ASP B O 1
ATOM 3945 N N . HIS B 1 250 ? 33.579 56.111 -51.208 1.00 32.65 526 HIS B N 1
ATOM 3946 C CA . HIS B 1 250 ? 34.359 55.024 -51.797 1.00 41.45 526 HIS B CA 1
ATOM 3947 C C . HIS B 1 250 ? 35.621 55.446 -52.572 1.00 43.62 526 HIS B C 1
ATOM 3948 O O . HIS B 1 250 ? 36.419 54.601 -52.890 1.00 43.86 526 HIS B O 1
ATOM 3955 N N . ASP B 1 251 ? 35.805 56.744 -52.820 1.00 43.34 527 ASP B N 1
ATOM 3956 C CA . ASP B 1 251 ? 37.053 57.329 -53.352 1.00 47.50 527 ASP B CA 1
ATOM 3957 C C . ASP B 1 251 ? 38.163 57.412 -52.296 1.00 45.17 527 ASP B C 1
ATOM 3958 O O . ASP B 1 251 ? 39.331 57.558 -52.647 1.00 41.14 527 ASP B O 1
ATOM 3963 N N . GLN B 1 252 ? 37.775 57.462 -51.019 1.00 41.14 528 GLN B N 1
ATOM 3964 C CA . GLN B 1 252 ? 38.719 57.713 -49.922 1.00 38.16 528 GLN B CA 1
ATOM 3965 C C . GLN B 1 252 ? 39.148 56.380 -49.372 1.00 40.52 528 GLN B C 1
ATOM 3966 O O . GLN B 1 252 ? 38.378 55.701 -48.665 1.00 33.56 528 GLN B O 1
ATOM 3972 N N . GLU B 1 253 ? 40.372 56.003 -49.718 1.00 38.12 529 GLU B N 1
ATOM 3973 C CA . GLU B 1 253 ? 40.933 54.748 -49.297 1.00 37.24 529 GLU B CA 1
ATOM 3974 C C . GLU B 1 253 ? 41.551 54.913 -47.915 1.00 33.26 529 GLU B C 1
ATOM 3975 O O . GLU B 1 253 ? 42.014 55.983 -47.547 1.00 30.08 529 GLU B O 1
ATOM 3981 N N . LEU B 1 254 ? 41.586 53.828 -47.176 1.00 26.13 530 LEU B N 1
ATOM 3982 C CA . LEU B 1 254 ? 42.102 53.821 -45.809 1.00 29.67 530 LEU B CA 1
ATOM 3983 C C . LEU B 1 254 ? 43.304 52.899 -45.710 1.00 29.23 530 LEU B C 1
ATOM 3984 O O . LEU B 1 254 ? 43.403 51.939 -46.477 1.00 25.48 530 LEU B O 1
ATOM 3989 N N . PRO B 1 255 ? 44.210 53.158 -44.755 1.00 28.93 531 PRO B N 1
ATOM 3990 C CA . PRO B 1 255 ? 45.317 52.231 -44.573 1.00 28.80 531 PRO B CA 1
ATOM 3991 C C . PRO B 1 255 ? 44.850 50.903 -44.002 1.00 25.55 531 PRO B C 1
ATOM 3992 O O . PRO B 1 255 ? 43.944 50.868 -43.145 1.00 25.87 531 PRO B O 1
ATOM 3996 N N . TYR B 1 256 ? 45.494 49.800 -44.399 1.00 24.94 532 TYR B N 1
ATOM 3997 C CA . TYR B 1 256 ? 45.165 48.498 -43.846 1.00 23.44 532 TYR B CA 1
ATOM 3998 C C . TYR B 1 256 ? 46.289 47.469 -44.105 1.00 23.66 532 TYR B C 1
ATOM 3999 O O . TYR B 1 256 ? 47.275 47.727 -44.886 1.00 20.96 532 TYR B O 1
ATOM 4008 N N . ASP B 1 257 ? 46.179 46.317 -43.473 1.00 21.87 533 ASP B N 1
ATOM 4009 C CA . ASP B 1 257 ? 47.052 45.174 -43.882 1.00 22.99 533 ASP B CA 1
ATOM 4010 C C . ASP B 1 257 ? 46.207 43.914 -43.968 1.00 19.68 533 ASP B C 1
ATOM 4011 O O . ASP B 1 257 ? 45.079 43.878 -43.417 1.00 16.65 533 ASP B O 1
ATOM 4016 N N . VAL B 1 258 ? 46.773 42.865 -44.570 1.00 22.37 534 VAL B N 1
ATOM 4017 C CA . VAL B 1 258 ? 46.095 41.564 -44.784 1.00 18.58 534 VAL B CA 1
ATOM 4018 C C . VAL B 1 258 ? 47.065 40.462 -44.446 1.00 18.48 534 VAL B C 1
ATOM 4019 O O . VAL B 1 258 ? 48.296 40.554 -44.780 1.00 17.71 534 VAL B O 1
ATOM 4023 N N . ILE B 1 259 ? 46.560 39.489 -43.710 1.00 16.56 535 ILE B N 1
ATOM 4024 C CA . ILE B 1 259 ? 47.203 38.237 -43.466 1.00 17.39 535 ILE B CA 1
ATOM 4025 C C . ILE B 1 259 ? 46.378 37.125 -44.069 1.00 18.07 535 ILE B C 1
ATOM 4026 O O . ILE B 1 259 ? 45.155 37.075 -43.844 1.00 21.86 535 ILE B O 1
ATOM 4031 N N . THR B 1 260 ? 46.999 36.239 -44.865 1.00 18.98 536 THR B N 1
ATOM 4032 C CA . THR B 1 260 ? 46.323 35.013 -45.287 1.00 20.06 536 THR B CA 1
ATOM 4033 C C . THR B 1 260 ? 46.909 33.807 -44.610 1.00 17.91 536 THR B C 1
ATOM 4034 O O . THR B 1 260 ? 48.101 33.813 -44.314 1.00 20.35 536 THR B O 1
ATOM 4038 N N . SER B 1 261 ? 46.079 32.788 -44.390 1.00 16.38 537 SER B N 1
ATOM 4039 C CA A SER B 1 261 ? 46.567 31.520 -43.825 0.50 16.60 537 SER B CA 1
ATOM 4040 C CA B SER B 1 261 ? 46.494 31.527 -43.769 0.50 17.14 537 SER B CA 1
ATOM 4041 C C . SER B 1 261 ? 45.849 30.329 -44.410 1.00 15.77 537 SER B C 1
ATOM 4042 O O . SER B 1 261 ? 44.732 30.435 -44.934 1.00 14.50 537 SER B O 1
ATOM 4047 N N . LEU B 1 262 ? 46.518 29.217 -44.339 1.00 17.05 538 LEU B N 1
ATOM 4048 C CA . LEU B 1 262 ? 46.013 27.885 -44.730 1.00 19.40 538 LEU B CA 1
ATOM 4049 C C . LEU B 1 262 ? 46.563 26.976 -43.662 1.00 17.35 538 LEU B C 1
ATOM 4050 O O . LEU B 1 262 ? 47.755 26.990 -43.367 1.00 19.80 538 LEU B O 1
ATOM 4055 N N . LYS B 1 263 ? 45.662 26.185 -43.117 1.00 19.30 539 LYS B N 1
ATOM 4056 C CA . LYS B 1 263 ? 45.899 25.240 -42.074 1.00 20.76 539 LYS B CA 1
ATOM 4057 C C . LYS B 1 263 ? 45.189 23.945 -42.417 1.00 18.90 539 LYS B C 1
ATOM 4058 O O . LYS B 1 263 ? 44.052 23.918 -42.921 1.00 20.96 539 LYS B O 1
ATOM 4064 N N . SER B 1 264 ? 45.859 22.830 -42.219 1.00 19.08 540 SER B N 1
ATOM 4065 C CA . SER B 1 264 ? 45.229 21.523 -42.318 1.00 19.23 540 SER B CA 1
ATOM 4066 C C . SER B 1 264 ? 44.365 21.319 -41.088 1.00 18.01 540 SER B C 1
ATOM 4067 O O . SER B 1 264 ? 44.609 21.849 -40.027 1.00 20.06 540 SER B O 1
ATOM 4070 N N . ASP B 1 265 ? 43.354 20.509 -41.224 1.00 16.61 541 ASP B N 1
ATOM 4071 C CA . ASP B 1 265 ? 42.636 20.003 -40.089 1.00 18.54 541 ASP B CA 1
ATOM 4072 C C . ASP B 1 265 ? 42.601 18.471 -40.199 1.00 16.86 541 ASP B C 1
ATOM 4073 O O . ASP B 1 265 ? 43.541 17.820 -39.769 1.00 20.59 541 ASP B O 1
ATOM 4078 N N . GLU B 1 266 ? 41.518 17.850 -40.762 1.00 17.33 542 GLU B N 1
ATOM 4079 C CA . GLU B 1 266 ? 41.416 16.417 -40.795 1.00 19.06 542 GLU B CA 1
ATOM 4080 C C . GLU B 1 266 ? 42.026 16.033 -42.162 1.00 20.27 542 GLU B C 1
ATOM 4081 O O . GLU B 1 266 ? 41.315 15.945 -43.162 1.00 15.76 542 GLU B O 1
ATOM 4087 N N . TYR B 1 267 ? 43.338 15.821 -42.128 1.00 17.58 543 TYR B N 1
ATOM 4088 C CA . TYR B 1 267 ? 44.099 15.647 -43.340 1.00 16.84 543 TYR B CA 1
ATOM 4089 C C . TYR B 1 267 ? 44.829 14.325 -43.186 1.00 17.37 543 TYR B C 1
ATOM 4090 O O . TYR B 1 267 ? 45.872 14.261 -42.493 1.00 20.18 543 TYR B O 1
ATOM 4099 N N . LEU B 1 268 ? 44.243 13.273 -43.723 1.00 15.60 544 LEU B N 1
ATOM 4100 C CA . LEU B 1 268 ? 44.779 11.959 -43.442 1.00 20.13 544 LEU B CA 1
ATOM 4101 C C . LEU B 1 268 ? 44.799 10.920 -44.527 1.00 21.36 544 LEU B C 1
ATOM 4102 O O . LEU B 1 268 ? 44.036 10.994 -45.510 1.00 18.70 544 LEU B O 1
ATOM 4107 N N . VAL B 1 269 ? 45.562 9.875 -44.270 1.00 21.16 545 VAL B N 1
ATOM 4108 C CA . VAL B 1 269 ? 45.540 8.669 -45.095 1.00 23.04 545 VAL B CA 1
ATOM 4109 C C . VAL B 1 269 ? 45.106 7.443 -44.277 1.00 21.35 545 VAL B C 1
ATOM 4110 O O . VAL B 1 269 ? 45.585 7.184 -43.196 1.00 19.65 545 VAL B O 1
ATOM 4114 N N . GLN B 1 270 ? 44.221 6.684 -44.861 1.00 23.32 546 GLN B N 1
ATOM 4115 C CA . GLN B 1 270 ? 43.431 5.670 -44.170 1.00 28.74 546 GLN B CA 1
ATOM 4116 C C . GLN B 1 270 ? 43.203 4.433 -45.084 1.00 36.16 546 GLN B C 1
ATOM 4117 O O . GLN B 1 270 ? 42.963 4.573 -46.318 1.00 28.42 546 GLN B O 1
ATOM 4124 N N . VAL C 1 9 ? 7.841 13.763 -27.446 1.00 36.37 285 VAL C N 1
ATOM 4125 C CA . VAL C 1 9 ? 7.507 15.174 -27.215 1.00 29.70 285 VAL C CA 1
ATOM 4126 C C . VAL C 1 9 ? 6.204 15.230 -26.416 1.00 28.97 285 VAL C C 1
ATOM 4127 O O . VAL C 1 9 ? 5.125 14.930 -26.915 1.00 29.35 285 VAL C O 1
ATOM 4131 N N . PRO C 1 10 ? 6.278 15.725 -25.191 1.00 23.85 286 PRO C N 1
ATOM 4132 C CA . PRO C 1 10 ? 5.011 15.901 -24.447 1.00 24.87 286 PRO C CA 1
ATOM 4133 C C . PRO C 1 10 ? 4.031 16.854 -25.125 1.00 25.74 286 PRO C C 1
ATOM 4134 O O . PRO C 1 10 ? 4.463 17.834 -25.758 1.00 20.60 286 PRO C O 1
ATOM 4138 N N . GLU C 1 11 ? 2.740 16.612 -24.982 1.00 24.93 287 GLU C N 1
ATOM 4139 C CA . GLU C 1 11 ? 1.789 17.509 -25.616 1.00 27.27 287 GLU C CA 1
ATOM 4140 C C . GLU C 1 11 ? 1.648 18.785 -24.800 1.00 22.91 287 GLU C C 1
ATOM 4141 O O . GLU C 1 11 ? 1.617 18.773 -23.576 1.00 21.65 287 GLU C O 1
ATOM 4147 N N . ASN C 1 12 ? 1.472 19.875 -25.517 1.00 22.45 288 ASN C N 1
ATOM 4148 C CA . ASN C 1 12 ? 1.155 21.201 -24.954 1.00 21.70 288 ASN C CA 1
ATOM 4149 C C . ASN C 1 12 ? -0.279 21.553 -25.319 1.00 23.12 288 ASN C C 1
ATOM 4150 O O . ASN C 1 12 ? -0.635 21.493 -26.467 1.00 19.45 288 ASN C O 1
ATOM 4155 N N . ASN C 1 13 ? -1.074 21.928 -24.320 1.00 22.39 289 ASN C N 1
ATOM 4156 C CA . ASN C 1 13 ? -2.465 22.256 -24.514 1.00 28.97 289 ASN C CA 1
ATOM 4157 C C . ASN C 1 13 ? -2.715 23.745 -24.442 1.00 30.13 289 ASN C C 1
ATOM 4158 O O . ASN C 1 13 ? -3.852 24.188 -24.347 1.00 28.23 289 ASN C O 1
ATOM 4163 N N . GLY C 1 14 ? -1.618 24.509 -24.479 1.00 24.66 290 GLY C N 1
ATOM 4164 C CA . GLY C 1 14 ? -1.652 25.940 -24.481 1.00 22.12 290 GLY C CA 1
ATOM 4165 C C . GLY C 1 14 ? -0.285 26.441 -23.962 1.00 20.02 290 GLY C C 1
ATOM 4166 O O . GLY C 1 14 ? 0.482 27.080 -24.677 1.00 19.15 290 GLY C O 1
ATOM 4167 N N . ILE C 1 15 ? -0.109 26.289 -22.647 1.00 15.81 291 ILE C N 1
ATOM 4168 C CA . ILE C 1 15 ? 1.109 26.696 -21.945 1.00 16.45 291 ILE C CA 1
ATOM 4169 C C . ILE C 1 15 ? 1.636 25.487 -21.252 1.00 14.96 291 ILE C C 1
ATOM 4170 O O . ILE C 1 15 ? 0.871 24.719 -20.561 1.00 16.27 291 ILE C O 1
ATOM 4175 N N . LEU C 1 16 ? 2.875 25.170 -21.549 1.00 14.40 292 LEU C N 1
ATOM 4176 C CA . LEU C 1 16 ? 3.510 24.035 -20.899 1.00 14.38 292 LEU C CA 1
ATOM 4177 C C . LEU C 1 16 ? 4.839 24.467 -20.371 1.00 14.39 292 LEU C C 1
ATOM 4178 O O . LEU C 1 16 ? 5.696 24.941 -21.129 1.00 16.19 292 LEU C O 1
ATOM 4183 N N . ILE C 1 17 ? 4.990 24.324 -19.056 1.00 15.55 293 ILE C N 1
ATOM 4184 C CA . ILE C 1 17 ? 6.213 24.691 -18.348 1.00 16.13 293 ILE C CA 1
ATOM 4185 C C . ILE C 1 17 ? 6.969 23.399 -18.008 1.00 16.56 293 ILE C C 1
ATOM 4186 O O . ILE C 1 17 ? 6.390 22.482 -17.379 1.00 17.00 293 ILE C O 1
ATOM 4191 N N . SER C 1 18 ? 8.264 23.344 -18.344 1.00 14.72 294 SER C N 1
ATOM 4192 C CA A SER C 1 18 ? 9.113 22.190 -18.067 0.50 17.34 294 SER C CA 1
ATOM 4193 C CA B SER C 1 18 ? 9.111 22.187 -18.047 0.50 15.70 294 SER C CA 1
ATOM 4194 C C . SER C 1 18 ? 10.283 22.598 -17.169 1.00 17.48 294 SER C C 1
ATOM 4195 O O . SER C 1 18 ? 10.943 23.617 -17.414 1.00 18.02 294 SER C O 1
ATOM 4200 N N . ILE C 1 19 ? 10.429 21.928 -16.049 1.00 16.00 295 ILE C N 1
ATOM 4201 C CA . ILE C 1 19 ? 11.451 22.251 -15.062 1.00 15.84 295 ILE C CA 1
ATOM 4202 C C . ILE C 1 19 ? 12.354 21.036 -15.108 1.00 16.96 295 ILE C C 1
ATOM 4203 O O . ILE C 1 19 ? 11.954 19.922 -14.666 1.00 20.21 295 ILE C O 1
ATOM 4208 N N . LYS C 1 20 ? 13.516 21.210 -15.728 1.00 18.00 296 LYS C N 1
ATOM 4209 C CA . LYS C 1 20 ? 14.404 20.085 -16.066 1.00 17.79 296 LYS C CA 1
ATOM 4210 C C . LYS C 1 20 ? 15.669 20.201 -15.277 1.00 16.78 296 LYS C C 1
ATOM 4211 O O . LYS C 1 20 ? 16.331 21.230 -15.316 1.00 18.40 296 LYS C O 1
ATOM 4217 N N . GLU C 1 21 ? 15.945 19.194 -14.419 1.00 16.35 297 GLU C N 1
ATOM 4218 C CA . GLU C 1 21 ? 17.185 19.150 -13.673 1.00 14.46 297 GLU C CA 1
ATOM 4219 C C . GLU C 1 21 ? 17.998 17.951 -14.110 1.00 12.45 297 GLU C C 1
ATOM 4220 O O . GLU C 1 21 ? 17.486 16.865 -14.429 1.00 14.59 297 GLU C O 1
ATOM 4226 N N . VAL C 1 22 ? 19.294 18.173 -14.154 1.00 14.33 298 VAL C N 1
ATOM 4227 C CA . VAL C 1 22 ? 20.268 17.161 -14.478 1.00 15.35 298 VAL C CA 1
ATOM 4228 C C . VAL C 1 22 ? 21.230 17.103 -13.308 1.00 14.90 298 VAL C C 1
ATOM 4229 O O . VAL C 1 22 ? 21.807 18.138 -12.868 1.00 17.69 298 VAL C O 1
ATOM 4233 N N . ILE C 1 23 ? 21.526 15.907 -12.902 1.00 16.17 299 ILE C N 1
ATOM 4234 C CA . ILE C 1 23 ? 22.437 15.686 -11.741 1.00 17.08 299 ILE C CA 1
ATOM 4235 C C . ILE C 1 23 ? 23.710 14.892 -12.114 1.00 15.46 299 ILE C C 1
ATOM 4236 O O . ILE C 1 23 ? 23.644 13.840 -12.711 1.00 15.55 299 ILE C O 1
ATOM 4241 N N . ASN C 1 24 ? 24.855 15.454 -11.730 1.00 14.15 300 ASN C N 1
ATOM 4242 C CA . ASN C 1 24 ? 26.147 14.801 -11.829 1.00 17.34 300 ASN C CA 1
ATOM 4243 C C . ASN C 1 24 ? 26.561 14.465 -10.414 1.00 16.36 300 ASN C C 1
ATOM 4244 O O . ASN C 1 24 ? 26.346 15.299 -9.424 1.00 15.35 300 ASN C O 1
ATOM 4249 N N . ALA C 1 25 ? 27.183 13.317 -10.274 1.00 15.07 301 ALA C N 1
ATOM 4250 C CA . ALA C 1 25 ? 27.676 12.908 -8.946 1.00 14.31 301 ALA C CA 1
ATOM 4251 C C . ALA C 1 25 ? 28.772 11.872 -9.157 1.00 14.52 301 ALA C C 1
ATOM 4252 O O . ALA C 1 25 ? 28.677 11.036 -10.058 1.00 16.56 301 ALA C O 1
ATOM 4254 N N . GLU C 1 26 ? 29.769 11.936 -8.294 1.00 17.98 302 GLU C N 1
ATOM 4255 C CA . GLU C 1 26 ? 30.872 10.962 -8.317 1.00 18.37 302 GLU C CA 1
ATOM 4256 C C . GLU C 1 26 ? 31.172 10.441 -6.925 1.00 19.29 302 GLU C C 1
ATOM 4257 O O . GLU C 1 26 ? 31.212 11.227 -5.960 1.00 16.62 302 GLU C O 1
ATOM 4263 N N . PHE C 1 27 ? 31.383 9.136 -6.875 1.00 15.16 303 PHE C N 1
ATOM 4264 C CA . PHE C 1 27 ? 31.572 8.360 -5.635 1.00 17.99 303 PHE C CA 1
ATOM 4265 C C . PHE C 1 27 ? 32.879 7.597 -5.758 1.00 16.80 303 PHE C C 1
ATOM 4266 O O . PHE C 1 27 ? 33.274 7.197 -6.847 1.00 19.42 303 PHE C O 1
ATOM 4274 N N . SER C 1 28 ? 33.627 7.500 -4.668 1.00 20.89 304 SER C N 1
ATOM 4275 C CA A SER C 1 28 ? 34.710 6.544 -4.592 0.50 21.42 304 SER C CA 1
ATOM 4276 C CA B SER C 1 28 ? 34.725 6.534 -4.651 0.50 20.57 304 SER C CA 1
ATOM 4277 C C . SER C 1 28 ? 34.091 5.134 -4.561 1.00 19.25 304 SER C C 1
ATOM 4278 O O . SER C 1 28 ? 32.892 4.950 -4.271 1.00 23.12 304 SER C O 1
ATOM 4283 N N . ARG C 1 29 ? 34.875 4.120 -4.726 1.00 22.28 305 ARG C N 1
ATOM 4284 C CA . ARG C 1 29 ? 34.315 2.741 -4.759 1.00 25.64 305 ARG C CA 1
ATOM 4285 C C . ARG C 1 29 ? 33.633 2.315 -3.453 1.00 25.99 305 ARG C C 1
ATOM 4286 O O . ARG C 1 29 ? 32.707 1.540 -3.511 1.00 28.21 305 ARG C O 1
ATOM 4294 N N . ASP C 1 30 ? 34.104 2.814 -2.318 1.00 27.36 306 ASP C N 1
ATOM 4295 C CA . ASP C 1 30 ? 33.491 2.531 -1.021 1.00 32.43 306 ASP C CA 1
ATOM 4296 C C . ASP C 1 30 ? 32.272 3.391 -0.717 1.00 30.17 306 ASP C C 1
ATOM 4297 O O . ASP C 1 30 ? 31.698 3.288 0.344 1.00 36.88 306 ASP C O 1
ATOM 4302 N N . GLY C 1 31 ? 31.819 4.192 -1.667 1.00 25.41 307 GLY C N 1
ATOM 4303 C CA . GLY C 1 31 ? 30.655 5.014 -1.460 1.00 22.80 307 GLY C CA 1
ATOM 4304 C C . GLY C 1 31 ? 30.930 6.405 -0.935 1.00 24.30 307 GLY C C 1
ATOM 4305 O O . GLY C 1 31 ? 29.980 7.159 -0.746 1.00 25.30 307 GLY C O 1
ATOM 4306 N N . THR C 1 32 ? 32.177 6.808 -0.737 1.00 19.53 308 THR C N 1
ATOM 4307 C CA . THR C 1 32 ? 32.418 8.191 -0.276 1.00 20.36 308 THR C CA 1
ATOM 4308 C C . THR C 1 32 ? 32.102 9.191 -1.406 1.00 20.73 308 THR C C 1
ATOM 4309 O O . THR C 1 32 ? 32.569 9.001 -2.516 1.00 19.06 308 THR C O 1
ATOM 4313 N N . ILE C 1 33 ? 31.311 10.222 -1.107 1.00 17.54 309 ILE C N 1
ATOM 4314 C CA . ILE C 1 33 ? 30.970 11.200 -2.122 1.00 19.01 309 ILE C CA 1
ATOM 4315 C C . ILE C 1 33 ? 32.184 12.095 -2.437 1.00 18.60 309 ILE C C 1
ATOM 4316 O O . ILE C 1 33 ? 32.762 12.680 -1.552 1.00 23.19 309 ILE C O 1
ATOM 4321 N N . HIS C 1 34 ? 32.562 12.170 -3.696 1.00 15.37 310 HIS C N 1
ATOM 4322 C CA . HIS C 1 34 ? 33.603 13.122 -4.169 1.00 15.12 310 HIS C CA 1
ATOM 4323 C C . HIS C 1 34 ? 33.049 14.497 -4.510 1.00 16.32 310 HIS C C 1
ATOM 4324 O O . HIS C 1 34 ? 33.628 15.496 -4.140 1.00 15.24 310 HIS C O 1
ATOM 4331 N N . SER C 1 35 ? 31.903 14.548 -5.195 1.00 15.61 311 SER C N 1
ATOM 4332 C CA . SER C 1 35 ? 31.372 15.783 -5.715 1.00 15.98 311 SER C CA 1
ATOM 4333 C C . SER C 1 35 ? 30.003 15.513 -6.272 1.00 16.87 311 SER C C 1
ATOM 4334 O O . SER C 1 35 ? 29.613 14.379 -6.538 1.00 15.33 311 SER C O 1
ATOM 4337 N N . SER C 1 36 ? 29.294 16.599 -6.503 1.00 18.85 312 SER C N 1
ATOM 4338 C CA . SER C 1 36 ? 28.013 16.571 -7.194 1.00 16.60 312 SER C CA 1
ATOM 4339 C C . SER C 1 36 ? 27.748 17.992 -7.779 1.00 17.08 312 SER C C 1
ATOM 4340 O O . SER C 1 36 ? 28.322 19.035 -7.387 1.00 15.30 312 SER C O 1
ATOM 4343 N N . GLU C 1 37 ? 26.897 18.012 -8.796 1.00 14.98 313 GLU C N 1
ATOM 4344 C CA . GLU C 1 37 ? 26.551 19.210 -9.464 1.00 16.58 313 GLU C CA 1
ATOM 4345 C C . GLU C 1 37 ? 25.177 18.983 -10.105 1.00 14.85 313 GLU C C 1
ATOM 4346 O O . GLU C 1 37 ? 24.965 18.056 -10.882 1.00 17.49 313 GLU C O 1
ATOM 4352 N N . LEU C 1 38 ? 24.300 19.915 -9.794 1.00 13.96 314 LEU C N 1
ATOM 4353 C CA . LEU C 1 38 ? 22.931 19.967 -10.330 1.00 15.57 314 LEU C CA 1
ATOM 4354 C C . LEU C 1 38 ? 22.714 21.192 -11.234 1.00 15.35 314 LEU C C 1
ATOM 4355 O O . LEU C 1 38 ? 23.073 22.303 -10.888 1.00 16.08 314 LEU C O 1
ATOM 4360 N N . LYS C 1 39 ? 22.209 20.960 -12.434 1.00 15.85 315 LYS C N 1
ATOM 4361 C CA . LYS C 1 39 ? 21.986 22.017 -13.370 1.00 18.33 315 LYS C CA 1
ATOM 4362 C C . LYS C 1 39 ? 20.533 21.985 -13.716 1.00 14.60 315 LYS C C 1
ATOM 4363 O O . LYS C 1 39 ? 19.971 20.923 -13.879 1.00 17.74 315 LYS C O 1
ATOM 4369 N N . GLY C 1 40 ? 19.924 23.158 -13.783 1.00 15.77 316 GLY C N 1
ATOM 4370 C CA . GLY C 1 40 ? 18.516 23.205 -14.028 1.00 12.57 316 GLY C CA 1
ATOM 4371 C C . GLY C 1 40 ? 18.138 24.234 -15.072 1.00 11.41 316 GLY C C 1
ATOM 4372 O O . GLY C 1 40 ? 18.841 25.245 -15.253 1.00 10.20 316 GLY C O 1
ATOM 4373 N N . VAL C 1 41 ? 17.056 23.984 -15.783 1.00 12.05 317 VAL C N 1
ATOM 4374 C CA . VAL C 1 41 ? 16.459 25.003 -16.683 1.00 13.73 317 VAL C CA 1
ATOM 4375 C C . VAL C 1 41 ? 14.933 24.964 -16.508 1.00 11.78 317 VAL C C 1
ATOM 4376 O O . VAL C 1 41 ? 14.321 23.916 -16.359 1.00 15.18 317 VAL C O 1
ATOM 4380 N N . LEU C 1 42 ? 14.325 26.102 -16.709 1.00 13.97 318 LEU C N 1
ATOM 4381 C CA . LEU C 1 42 ? 12.904 26.264 -16.772 1.00 13.91 318 LEU C CA 1
ATOM 4382 C C . LEU C 1 42 ? 12.580 26.654 -18.199 1.00 13.81 318 LEU C C 1
ATOM 4383 O O . LEU C 1 42 ? 13.039 27.699 -18.677 1.00 13.31 318 LEU C O 1
ATOM 4388 N N . GLU C 1 43 ? 11.851 25.791 -18.887 1.00 14.79 319 GLU C N 1
ATOM 4389 C CA . GLU C 1 43 ? 11.458 26.007 -20.327 1.00 15.53 319 GLU C CA 1
ATOM 4390 C C . GLU C 1 43 ? 9.963 26.270 -20.404 1.00 15.03 319 GLU C C 1
ATOM 4391 O O . GLU C 1 43 ? 9.160 25.690 -19.648 1.00 15.33 319 GLU C O 1
ATOM 4397 N N . LEU C 1 44 ? 9.619 27.257 -21.202 1.00 14.22 320 LEU C N 1
ATOM 4398 C CA . LEU C 1 44 ? 8.264 27.652 -21.426 1.00 13.97 320 LEU C CA 1
ATOM 4399 C C . LEU C 1 44 ? 7.944 27.296 -22.890 1.00 12.82 320 LEU C C 1
ATOM 4400 O O . LEU C 1 44 ? 8.688 27.634 -23.805 1.00 14.87 320 LEU C O 1
ATOM 4405 N N . ARG C 1 45 ? 6.837 26.629 -23.120 1.00 14.65 321 ARG C N 1
ATOM 4406 C CA . ARG C 1 45 ? 6.322 26.383 -24.465 1.00 13.89 321 ARG C CA 1
ATOM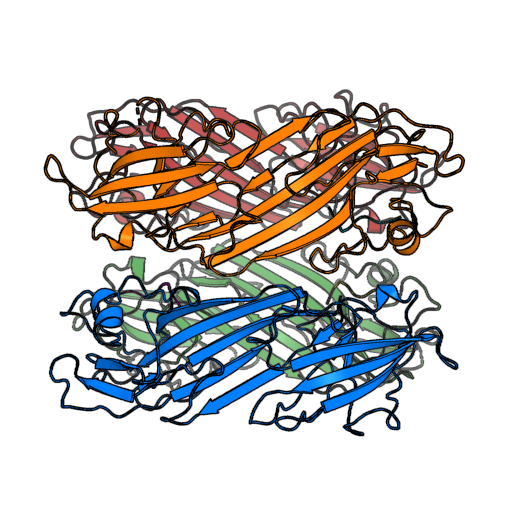 4407 C C . ARG C 1 45 ? 4.914 26.941 -24.520 1.00 16.16 321 ARG C C 1
ATOM 4408 O O . ARG C 1 45 ? 4.055 26.675 -23.619 1.00 15.37 321 ARG C O 1
ATOM 4416 N N . ILE C 1 46 ? 4.647 27.715 -25.557 1.00 15.63 322 ILE C N 1
ATOM 4417 C CA . ILE C 1 46 ? 3.336 28.297 -25.750 1.00 17.40 322 ILE C CA 1
ATOM 4418 C C . ILE C 1 46 ? 2.881 27.983 -27.175 1.00 16.86 322 ILE C C 1
ATOM 4419 O O . ILE C 1 46 ? 3.581 28.280 -28.165 1.00 17.99 322 ILE C O 1
ATOM 4424 N N . ASN C 1 47 ? 1.700 27.428 -27.290 1.00 16.63 323 ASN C N 1
ATOM 4425 C CA . ASN C 1 47 ? 1.210 27.151 -28.641 1.00 19.60 323 ASN C CA 1
ATOM 4426 C C . ASN C 1 47 ? -0.141 27.782 -28.988 1.00 24.62 323 ASN C C 1
ATOM 4427 O O . ASN C 1 47 ? -0.721 27.445 -30.010 1.00 29.26 323 ASN C O 1
ATOM 4432 N N . ASP C 1 48 ? -0.605 28.715 -28.151 1.00 24.28 324 ASP C N 1
ATOM 4433 C CA . ASP C 1 48 ? -1.904 29.425 -28.322 1.00 25.54 324 ASP C CA 1
ATOM 4434 C C . ASP C 1 48 ? -1.591 30.875 -28.175 1.00 23.56 324 ASP C C 1
ATOM 4435 O O . ASP C 1 48 ? -1.171 31.402 -27.116 1.00 19.41 324 ASP C O 1
ATOM 4440 N N . HIS C 1 49 ? -1.724 31.592 -29.260 1.00 24.54 325 HIS C N 1
ATOM 4441 C CA A HIS C 1 49 ? -1.371 32.971 -29.355 0.50 26.73 325 HIS C CA 1
ATOM 4442 C CA B HIS C 1 49 ? -1.362 33.017 -29.307 0.50 25.83 325 HIS C CA 1
ATOM 4443 C C . HIS C 1 49 ? -2.127 33.871 -28.296 1.00 27.28 325 HIS C C 1
ATOM 4444 O O . HIS C 1 49 ? -1.609 34.901 -27.831 1.00 24.29 325 HIS C O 1
ATOM 4457 N N . ASP C 1 50 ? -3.303 33.433 -27.857 1.00 25.53 326 ASP C N 1
ATOM 4458 C CA . ASP C 1 50 ? -4.048 34.156 -26.834 1.00 26.28 326 ASP C CA 1
ATOM 4459 C C . ASP C 1 50 ? -3.354 34.051 -25.479 1.00 27.10 326 ASP C C 1
ATOM 4460 O O . ASP C 1 50 ? -3.684 34.795 -24.561 1.00 23.31 326 ASP C O 1
ATOM 4465 N N . LEU C 1 51 ? -2.414 33.127 -25.330 1.00 22.80 327 LEU C N 1
ATOM 4466 C CA . LEU C 1 51 ? -1.721 32.944 -24.046 1.00 19.89 327 LEU C CA 1
ATOM 4467 C C . LEU C 1 51 ? -0.270 33.459 -24.011 1.00 18.94 327 LEU C C 1
ATOM 4468 O O . LEU C 1 51 ? 0.472 33.201 -23.018 1.00 21.76 327 LEU C O 1
ATOM 4473 N N . SER C 1 52 ? 0.151 34.184 -25.047 1.00 21.23 328 SER C N 1
ATOM 4474 C CA . SER C 1 52 ? 1.537 34.551 -25.291 1.00 20.35 328 SER C CA 1
ATOM 4475 C C . SER C 1 52 ? 1.937 35.759 -24.540 1.00 23.05 328 SER C C 1
ATOM 4476 O O . SER C 1 52 ? 3.107 36.011 -24.406 1.00 19.56 328 SER C O 1
ATOM 4479 N N . HIS C 1 53 ? 0.971 36.519 -24.032 1.00 21.68 329 HIS C N 1
ATOM 4480 C CA . HIS C 1 53 ? 1.242 37.729 -23.280 1.00 26.45 329 HIS C CA 1
ATOM 4481 C C . HIS C 1 53 ? 1.109 37.425 -21.799 1.00 22.72 329 HIS C C 1
ATOM 4482 O O . HIS C 1 53 ? 0.239 38.005 -21.148 1.00 22.71 329 HIS C O 1
ATOM 4489 N N . SER C 1 54 ? 1.947 36.529 -21.308 1.00 18.10 330 SER C N 1
ATOM 4490 C CA . SER C 1 54 ? 1.825 35.906 -20.046 1.00 16.70 330 SER C CA 1
ATOM 4491 C C . SER C 1 54 ? 3.064 36.085 -19.182 1.00 14.83 330 SER C C 1
ATOM 4492 O O . SER C 1 54 ? 4.121 36.434 -19.694 1.00 13.71 330 SER C O 1
ATOM 4495 N N . ASN C 1 55 ? 2.880 35.966 -17.880 1.00 18.04 331 ASN C N 1
ATOM 4496 C CA . ASN C 1 55 ? 4.004 36.014 -16.929 1.00 18.77 331 ASN C CA 1
ATOM 4497 C C . ASN C 1 55 ? 3.838 34.796 -15.998 1.00 22.42 331 ASN C C 1
ATOM 4498 O O . ASN C 1 55 ? 2.727 34.374 -15.691 1.00 23.72 331 ASN C O 1
ATOM 4503 N N . LEU C 1 56 ? 4.962 34.238 -15.519 1.00 20.33 332 LEU C N 1
ATOM 4504 C CA . LEU C 1 56 ? 4.946 33.051 -14.673 1.00 21.26 332 LEU C CA 1
ATOM 4505 C C . LEU C 1 56 ? 5.250 33.550 -13.275 1.00 22.38 332 LEU C C 1
ATOM 4506 O O . LEU C 1 56 ? 6.210 34.261 -13.110 1.00 21.98 332 LEU C O 1
ATOM 4511 N N . LYS C 1 57 ? 4.494 33.118 -12.267 1.00 20.63 333 LYS C N 1
ATOM 4512 C CA . LYS C 1 57 ? 4.890 33.321 -10.876 1.00 22.52 333 LYS C CA 1
ATOM 4513 C C . LYS C 1 57 ? 5.465 32.054 -10.290 1.00 22.99 333 LYS C C 1
ATOM 4514 O O . LYS C 1 57 ? 4.799 31.050 -10.244 1.00 20.97 333 LYS C O 1
ATOM 4520 N N . LEU C 1 58 ? 6.683 32.112 -9.781 1.00 21.23 334 LEU C N 1
ATOM 4521 C CA . LEU C 1 58 ? 7.285 30.947 -9.155 1.00 20.14 334 LEU C CA 1
ATOM 4522 C C . LEU C 1 58 ? 6.741 30.796 -7.756 1.00 24.10 334 LEU C C 1
ATOM 4523 O O . LEU C 1 58 ? 6.386 31.816 -7.105 1.00 20.91 334 LEU C O 1
ATOM 4528 N N . ALA C 1 59 ? 6.811 29.602 -7.229 1.00 23.12 335 ALA C N 1
ATOM 4529 C CA . ALA C 1 59 ? 6.420 29.312 -5.827 1.00 24.21 335 ALA C CA 1
ATOM 4530 C C . ALA C 1 59 ? 7.174 30.165 -4.811 1.00 22.01 335 ALA C C 1
ATOM 4531 O O . ALA C 1 59 ? 8.368 30.412 -4.887 1.00 19.32 335 ALA C O 1
ATOM 4533 N N . ASP C 1 60 ? 6.479 30.539 -3.740 1.00 26.91 336 ASP C N 1
ATOM 4534 C CA A ASP C 1 60 ? 7.036 31.361 -2.709 0.50 28.93 336 ASP C CA 1
ATOM 4535 C CA B ASP C 1 60 ? 7.142 31.396 -2.710 0.50 25.99 336 ASP C CA 1
ATOM 4536 C C . ASP C 1 60 ? 8.187 30.679 -1.961 1.00 30.45 336 ASP C C 1
ATOM 4537 O O . ASP C 1 60 ? 9.038 31.328 -1.385 1.00 34.34 336 ASP C O 1
ATOM 4546 N N . SER C 1 61 ? 8.175 29.345 -1.971 1.00 29.44 337 SER C N 1
ATOM 4547 C CA . SER C 1 61 ? 9.198 28.585 -1.306 1.00 26.98 337 SER C CA 1
ATOM 4548 C C . SER C 1 61 ? 10.569 28.704 -1.912 1.00 36.10 337 SER C C 1
ATOM 4549 O O . SER C 1 61 ? 11.543 28.282 -1.299 1.00 32.84 337 SER C O 1
ATOM 4552 N N . ILE C 1 62 ? 10.674 29.313 -3.095 1.00 29.71 338 ILE C N 1
ATOM 4553 C CA . ILE C 1 62 ? 11.949 29.425 -3.724 1.00 25.81 338 ILE C CA 1
ATOM 4554 C C . ILE C 1 62 ? 12.687 30.669 -3.286 1.00 24.97 338 ILE C C 1
ATOM 4555 O O . ILE C 1 62 ? 12.183 31.766 -3.459 1.00 25.45 338 ILE C O 1
ATOM 4560 N N . ASP C 1 63 ? 13.903 30.539 -2.765 1.00 22.97 339 ASP C N 1
ATOM 4561 C CA A ASP C 1 63 ? 14.728 31.686 -2.538 0.50 24.62 339 ASP C CA 1
ATOM 4562 C CA B ASP C 1 63 ? 14.737 31.724 -2.522 0.50 25.28 339 ASP C CA 1
ATOM 4563 C C . ASP C 1 63 ? 15.500 32.039 -3.828 1.00 22.39 339 ASP C C 1
ATOM 4564 O O . ASP C 1 63 ? 16.540 31.514 -4.087 1.00 22.98 339 ASP C O 1
ATOM 4573 N N . VAL C 1 64 ? 14.966 32.994 -4.581 1.00 24.63 340 VAL C N 1
ATOM 4574 C CA . VAL C 1 64 ? 15.558 33.444 -5.832 1.00 22.55 340 VAL C CA 1
ATOM 4575 C C . VAL C 1 64 ? 16.831 34.296 -5.634 1.00 21.87 340 VAL C C 1
ATOM 4576 O O . VAL C 1 64 ? 17.523 34.612 -6.594 1.00 22.36 340 VAL C O 1
ATOM 4580 N N . ARG C 1 65 ? 17.126 34.718 -4.402 1.00 23.17 341 ARG C N 1
ATOM 4581 C CA . ARG C 1 65 ? 18.364 35.410 -4.060 1.00 22.09 341 ARG C CA 1
ATOM 4582 C C . ARG C 1 65 ? 19.476 34.477 -3.497 1.00 21.63 341 ARG C C 1
ATOM 4583 O O . ARG C 1 65 ? 20.508 34.945 -3.060 1.00 25.62 341 ARG C O 1
ATOM 4591 N N . ASP C 1 66 ? 19.245 33.182 -3.471 1.00 20.97 342 ASP C N 1
ATOM 4592 C CA . ASP C 1 66 ? 20.283 32.207 -3.056 1.00 20.31 342 ASP C CA 1
ATOM 4593 C C . ASP C 1 66 ? 21.356 32.196 -4.101 1.00 18.43 342 ASP C C 1
ATOM 4594 O O . ASP C 1 66 ? 21.181 31.580 -5.166 1.00 20.25 342 ASP C O 1
ATOM 4599 N N . LYS C 1 67 ? 22.476 32.766 -3.719 1.00 16.98 343 LYS C N 1
ATOM 4600 C CA . LYS C 1 67 ? 23.633 32.879 -4.580 1.00 21.22 343 LYS C CA 1
ATOM 4601 C C . LYS C 1 67 ? 24.250 31.520 -4.972 1.00 19.69 343 LYS C C 1
ATOM 4602 O O . LYS C 1 67 ? 24.825 31.412 -6.065 1.00 19.80 343 LYS C O 1
ATOM 4608 N N . SER C 1 68 ? 24.089 30.517 -4.128 1.00 18.53 344 SER C N 1
ATOM 4609 C CA . SER C 1 68 ? 24.685 29.190 -4.418 1.00 19.93 344 SER C CA 1
ATOM 4610 C C . SER C 1 68 ? 23.955 28.475 -5.590 1.00 20.46 344 SER C C 1
ATOM 4611 O O . SER C 1 68 ? 24.507 27.553 -6.146 1.00 19.79 344 SER C O 1
ATOM 4614 N N . PHE C 1 69 ? 22.771 28.967 -5.988 1.00 18.08 345 PHE C N 1
ATOM 4615 C CA . PHE C 1 69 ? 22.109 28.533 -7.184 1.00 19.15 345 PHE C CA 1
ATOM 4616 C C . PHE C 1 69 ? 22.452 29.248 -8.519 1.00 18.42 345 PHE C C 1
ATOM 4617 O O . PHE C 1 69 ? 22.057 28.776 -9.599 1.00 19.88 345 PHE C O 1
ATOM 4625 N N . GLN C 1 70 ? 23.165 30.338 -8.446 1.00 20.97 346 GLN C N 1
ATOM 4626 C CA . GLN C 1 70 ? 23.467 31.235 -9.593 1.00 21.45 346 GLN C CA 1
ATOM 4627 C C . GLN C 1 70 ? 22.314 31.275 -10.590 1.00 18.90 346 GLN C C 1
ATOM 4628 O O . GLN C 1 70 ? 22.466 30.866 -11.777 1.00 13.76 346 GLN C O 1
ATOM 4634 N N . PHE C 1 71 ? 21.152 31.752 -10.134 1.00 18.03 347 PHE C N 1
ATOM 4635 C CA . PHE C 1 71 ? 19.977 31.892 -10.999 1.00 16.46 347 PHE C CA 1
ATOM 4636 C C . PHE C 1 71 ? 20.331 32.881 -12.075 1.00 17.13 347 PHE C C 1
ATOM 4637 O O . PHE C 1 71 ? 20.866 33.982 -11.816 1.00 15.80 347 PHE C O 1
ATOM 4645 N N . LYS C 1 72 ? 20.028 32.516 -13.316 1.00 17.44 348 LYS C N 1
ATOM 4646 C CA . LYS C 1 72 ? 20.336 33.364 -14.413 1.00 19.61 348 LYS C CA 1
ATOM 4647 C C . LYS C 1 72 ? 19.106 33.382 -15.308 1.00 17.52 348 LYS C C 1
ATOM 4648 O O . LYS C 1 72 ? 18.618 32.359 -15.701 1.00 17.65 348 LYS C O 1
ATOM 4654 N N . THR C 1 73 ? 18.588 34.579 -15.582 1.00 14.76 349 THR C N 1
ATOM 4655 C CA . THR C 1 73 ? 17.500 34.756 -16.481 1.00 16.94 349 THR C CA 1
ATOM 4656 C C . THR C 1 73 ? 17.991 34.871 -17.917 1.00 16.70 349 THR C C 1
ATOM 4657 O O . THR C 1 73 ? 19.107 35.414 -18.270 1.00 16.24 349 THR C O 1
ATOM 4661 N N . HIS C 1 74 ? 17.153 34.466 -18.826 1.00 17.50 350 HIS C N 1
ATOM 4662 C CA . HIS C 1 74 ? 17.418 34.730 -20.271 1.00 16.45 350 HIS C CA 1
ATOM 4663 C C . HIS C 1 74 ? 17.583 36.238 -20.533 1.00 15.69 350 HIS C C 1
ATOM 4664 O O . HIS C 1 74 ? 16.946 37.046 -19.921 1.00 17.00 350 HIS C O 1
ATOM 4671 N N . PRO C 1 75 ? 18.431 36.593 -21.526 1.00 17.05 351 PRO C N 1
ATOM 4672 C CA . PRO C 1 75 ? 18.578 38.039 -21.805 1.00 21.91 351 PRO C CA 1
ATOM 4673 C C . PRO C 1 75 ? 17.286 38.824 -21.950 1.00 22.24 351 PRO C C 1
ATOM 4674 O O . PRO C 1 75 ? 17.222 39.985 -21.562 1.00 21.85 351 PRO C O 1
ATOM 4678 N N . ASN C 1 76 ? 16.268 38.246 -22.578 1.00 21.24 352 ASN C N 1
ATOM 4679 C CA . ASN C 1 76 ? 15.005 38.938 -22.790 1.00 24.92 352 ASN C CA 1
ATOM 4680 C C . ASN C 1 76 ? 14.058 38.910 -21.622 1.00 28.08 352 ASN C C 1
ATOM 4681 O O . ASN C 1 76 ? 12.961 39.487 -21.708 1.00 31.41 352 ASN C O 1
ATOM 4686 N N . ILE C 1 77 ? 14.457 38.264 -20.534 1.00 22.66 353 ILE C N 1
ATOM 4687 C CA . ILE C 1 77 ? 13.627 38.213 -19.347 1.00 20.44 353 ILE C CA 1
ATOM 4688 C C . ILE C 1 77 ? 14.099 39.328 -18.419 1.00 20.48 353 ILE C C 1
ATOM 4689 O O . ILE C 1 77 ? 15.309 39.543 -18.295 1.00 27.62 353 ILE C O 1
ATOM 4694 N N . ASP C 1 78 ? 13.153 39.918 -17.675 1.00 22.61 354 ASP C N 1
ATOM 4695 C CA . ASP C 1 78 ? 13.428 40.962 -16.742 1.00 28.10 354 ASP C CA 1
ATOM 4696 C C . ASP C 1 78 ? 13.998 40.408 -15.428 1.00 26.22 354 ASP C C 1
ATOM 4697 O O . ASP C 1 78 ? 13.249 39.832 -14.585 1.00 23.94 354 ASP C O 1
ATOM 4702 N N . LYS C 1 79 ? 15.306 40.562 -15.246 1.00 27.18 355 LYS C N 1
ATOM 4703 C CA A LYS C 1 79 ? 15.986 40.079 -14.034 0.50 28.23 355 LYS C CA 1
ATOM 4704 C CA B LYS C 1 79 ? 15.987 40.078 -14.036 0.50 26.94 355 LYS C CA 1
ATOM 4705 C C . LYS C 1 79 ? 15.433 40.729 -12.751 1.00 25.45 355 LYS C C 1
ATOM 4706 O O . LYS C 1 79 ? 15.263 40.073 -11.729 1.00 23.94 355 LYS C O 1
ATOM 4717 N N . GLN C 1 80 ? 15.159 42.010 -12.800 1.00 33.12 356 GLN C N 1
ATOM 4718 C CA . GLN C 1 80 ? 14.724 42.731 -11.584 1.00 39.63 356 GLN C CA 1
ATOM 4719 C C . GLN C 1 80 ? 13.389 42.286 -11.037 1.00 32.75 356 GLN C C 1
ATOM 4720 O O . GLN C 1 80 ? 13.228 42.076 -9.806 1.00 35.94 356 GLN C O 1
ATOM 4726 N N . SER C 1 81 ? 12.448 42.018 -11.934 1.00 31.71 357 SER C N 1
ATOM 4727 C CA . SER C 1 81 ? 11.169 41.394 -11.542 1.00 30.44 357 SER C CA 1
ATOM 4728 C C . SER C 1 81 ? 11.322 39.978 -11.032 1.00 25.36 357 SER C C 1
ATOM 4729 O O . SER C 1 81 ? 10.519 39.519 -10.189 1.00 26.72 357 SER C O 1
ATOM 4732 N N . PHE C 1 82 ? 12.293 39.223 -11.571 1.00 24.92 358 PHE C N 1
ATOM 4733 C CA . PHE C 1 82 ? 12.515 37.864 -11.048 1.00 16.61 358 PHE C CA 1
ATOM 4734 C C . PHE C 1 82 ? 12.972 37.950 -9.582 1.00 19.55 358 PHE C C 1
ATOM 4735 O O . PHE C 1 82 ? 12.478 37.244 -8.672 1.00 20.31 358 PHE C O 1
ATOM 4743 N N . LEU C 1 83 ? 13.937 38.824 -9.373 1.00 17.50 359 LEU C N 1
ATOM 4744 C CA . LEU C 1 83 ? 14.601 38.966 -8.057 1.00 19.40 359 LEU C CA 1
ATOM 4745 C C . LEU C 1 83 ? 13.599 39.565 -7.043 1.00 22.64 359 LEU C C 1
ATOM 4746 O O . LEU C 1 83 ? 13.506 39.116 -5.892 1.00 25.16 359 LEU C O 1
ATOM 4751 N N . SER C 1 84 ? 12.839 40.534 -7.488 1.00 23.86 360 SER C N 1
ATOM 4752 C CA . SER C 1 84 ? 11.824 41.199 -6.560 1.00 32.81 360 SER C CA 1
ATOM 4753 C C . SER C 1 84 ? 10.618 40.387 -6.167 1.00 31.50 360 SER C C 1
ATOM 4754 O O . SER C 1 84 ? 10.196 40.399 -4.991 1.00 32.30 360 SER C O 1
ATOM 4757 N N . THR C 1 85 ? 9.965 39.801 -7.156 1.00 27.87 361 THR C N 1
ATOM 4758 C CA . THR C 1 85 ? 8.643 39.159 -6.960 1.00 27.40 361 THR C CA 1
ATOM 4759 C C . THR C 1 85 ? 8.557 37.734 -7.405 1.00 26.37 361 THR C C 1
ATOM 4760 O O . THR C 1 85 ? 7.451 37.192 -7.477 1.00 23.44 361 THR C O 1
ATOM 4764 N N . LYS C 1 86 ? 9.706 37.152 -7.807 1.00 23.35 362 LYS C N 1
ATOM 4765 C CA . LYS C 1 86 ? 9.732 35.775 -8.279 1.00 19.63 362 LYS C CA 1
ATOM 4766 C C . LYS C 1 86 ? 8.819 35.607 -9.549 1.00 20.91 362 LYS C C 1
ATOM 4767 O O . LYS C 1 86 ? 8.245 34.553 -9.798 1.00 17.61 362 LYS C O 1
ATOM 4773 N N . LEU C 1 87 ? 8.804 36.632 -10.361 1.00 19.58 363 LEU C N 1
ATOM 4774 C CA . LEU C 1 87 ? 8.014 36.684 -11.602 1.00 23.93 363 LEU C CA 1
ATOM 4775 C C . LEU C 1 87 ? 8.902 36.489 -12.811 1.00 21.01 363 LEU C C 1
ATOM 4776 O O . LEU C 1 87 ? 10.023 37.004 -12.853 1.00 29.55 363 LEU C O 1
ATOM 4781 N N . ILE C 1 88 ? 8.471 35.685 -13.763 1.00 20.28 364 ILE C N 1
ATOM 4782 C CA . ILE C 1 88 ? 9.154 35.568 -15.086 1.00 20.60 364 ILE C CA 1
ATOM 4783 C C . ILE C 1 88 ? 8.339 36.376 -16.050 1.00 21.24 364 ILE C C 1
ATOM 4784 O O . ILE C 1 88 ? 7.172 36.056 -16.298 1.00 19.75 364 ILE C O 1
ATOM 4789 N N . SER C 1 89 ? 8.961 37.389 -16.622 1.00 21.97 365 SER C N 1
ATOM 4790 C CA . SER C 1 89 ? 8.283 38.402 -17.491 1.00 22.93 365 SER C CA 1
ATOM 4791 C C . SER C 1 89 ? 9.302 38.936 -18.459 1.00 24.37 365 SER C C 1
ATOM 4792 O O . SER C 1 89 ? 10.491 38.917 -18.138 1.00 23.21 365 SER C O 1
ATOM 4795 N N . LEU C 1 90 ? 8.861 39.417 -19.625 1.00 25.60 366 LEU C N 1
ATOM 4796 C CA . LEU C 1 90 ? 9.736 40.013 -20.616 1.00 25.98 366 LEU C CA 1
ATOM 4797 C C . LEU C 1 90 ? 10.293 41.381 -20.178 1.00 26.28 366 LEU C C 1
ATOM 4798 O O . LEU C 1 90 ? 9.649 42.160 -19.487 1.00 30.23 366 LEU C O 1
ATOM 4803 N N . ARG C 1 91 ? 11.539 41.623 -20.516 1.00 29.19 367 ARG C N 1
ATOM 4804 C CA . ARG C 1 91 ? 12.203 42.887 -20.245 1.00 36.50 367 ARG C CA 1
ATOM 4805 C C . ARG C 1 91 ? 11.504 44.009 -21.045 1.00 42.62 367 ARG C C 1
ATOM 4806 O O . ARG C 1 91 ? 11.389 45.125 -20.565 1.00 45.29 367 ARG C O 1
ATOM 4814 N N . ASP C 1 92 ? 11.066 43.713 -22.266 1.00 41.23 368 ASP C N 1
ATOM 4815 C CA . ASP C 1 92 ? 10.259 44.659 -23.089 1.00 40.51 368 ASP C CA 1
ATOM 4816 C C . ASP C 1 92 ? 8.785 44.384 -22.913 1.00 38.65 368 ASP C C 1
ATOM 4817 O O . ASP C 1 92 ? 8.280 43.401 -23.425 1.00 36.73 368 ASP C O 1
ATOM 4822 N N . LYS C 1 93 ? 8.097 45.259 -22.194 1.00 36.55 369 LYS C N 1
ATOM 4823 C CA . LYS C 1 93 ? 6.744 44.974 -21.737 1.00 38.95 369 LYS C CA 1
ATOM 4824 C C . LYS C 1 93 ? 5.682 44.997 -22.854 1.00 35.17 369 LYS C C 1
ATOM 4825 O O . LYS C 1 93 ? 4.617 44.460 -22.682 1.00 30.30 369 LYS C O 1
ATOM 4831 N N . SER C 1 94 ? 6.015 45.502 -24.027 1.00 37.35 370 SER C N 1
ATOM 4832 C CA . SER C 1 94 ? 5.043 45.331 -25.131 1.00 40.68 370 SER C CA 1
ATOM 4833 C C . SER C 1 94 ? 5.072 43.969 -25.848 1.00 39.26 370 SER C C 1
ATOM 4834 O O . SER C 1 94 ? 4.125 43.577 -26.568 1.00 32.19 370 SER C O 1
ATOM 4837 N N . LYS C 1 95 ? 6.160 43.237 -25.669 1.00 37.85 371 LYS C N 1
ATOM 4838 C CA . LYS C 1 95 ? 6.385 42.104 -26.517 1.00 32.86 371 LYS C CA 1
ATOM 4839 C C . LYS C 1 95 ? 5.726 40.923 -25.864 1.00 31.44 371 LYS C C 1
ATOM 4840 O O . LYS C 1 95 ? 5.247 41.036 -24.763 1.00 35.02 371 LYS C O 1
ATOM 4846 N N . ALA C 1 96 ? 5.618 39.830 -26.602 1.00 30.52 372 ALA C N 1
ATOM 4847 C CA . ALA C 1 96 ? 4.970 38.648 -26.129 1.00 26.77 372 ALA C CA 1
ATOM 4848 C C . ALA C 1 96 ? 5.927 37.481 -26.374 1.00 23.31 372 ALA C C 1
ATOM 4849 O O . ALA C 1 96 ? 6.888 37.612 -27.147 1.00 26.36 372 ALA C O 1
ATOM 4851 N N . PHE C 1 97 ? 5.708 36.374 -25.694 1.00 22.31 373 PHE C N 1
ATOM 4852 C CA . PHE C 1 97 ? 6.518 35.189 -25.898 1.00 21.25 373 PHE C CA 1
ATOM 4853 C C . PHE C 1 97 ? 6.227 34.578 -27.291 1.00 20.21 373 PHE C C 1
ATOM 4854 O O . PHE C 1 97 ? 5.058 34.457 -27.728 1.00 22.94 373 PHE C O 1
ATOM 4862 N N . PRO C 1 98 ? 7.279 34.163 -27.988 1.00 18.22 374 PRO C N 1
ATOM 4863 C CA . PRO C 1 98 ? 6.973 33.305 -29.136 1.00 18.95 374 PRO C CA 1
ATOM 4864 C C . PRO C 1 98 ? 5.995 32.184 -28.870 1.00 23.03 374 PRO C C 1
ATOM 4865 O O . PRO C 1 98 ? 6.122 31.458 -27.874 1.00 22.97 374 PRO C O 1
ATOM 4869 N N . ALA C 1 99 ? 5.016 32.000 -29.757 1.00 17.90 375 ALA C N 1
ATOM 4870 C CA . ALA C 1 99 ? 3.862 31.191 -29.502 1.00 18.89 375 ALA C CA 1
ATOM 4871 C C . ALA C 1 99 ? 3.610 30.168 -30.586 1.00 18.47 375 ALA C C 1
ATOM 4872 O O . ALA C 1 99 ? 2.489 29.754 -30.825 1.00 22.51 375 ALA C O 1
ATOM 4874 N N . ASN C 1 100 ? 4.698 29.679 -31.183 1.00 19.68 376 ASN C N 1
ATOM 4875 C CA . ASN C 1 100 ? 4.634 28.545 -32.055 1.00 20.15 376 ASN C CA 1
ATOM 4876 C C . ASN C 1 100 ? 5.271 27.257 -31.500 1.00 18.86 376 ASN C C 1
ATOM 4877 O O . ASN C 1 100 ? 6.024 26.554 -32.176 1.00 17.92 376 ASN C O 1
ATOM 4882 N N . ASP C 1 101 ? 4.942 26.970 -30.246 1.00 20.56 377 ASP C N 1
ATOM 4883 C CA . ASP C 1 101 ? 5.402 25.825 -29.531 1.00 18.62 377 ASP C CA 1
ATOM 4884 C C . ASP C 1 101 ? 6.908 25.613 -29.479 1.00 19.10 377 ASP C C 1
ATOM 4885 O O . ASP C 1 101 ? 7.342 24.478 -29.432 1.00 22.81 377 ASP C O 1
ATOM 4890 N N . GLN C 1 102 ? 7.682 26.672 -29.460 1.00 20.66 378 GLN C N 1
ATOM 4891 C CA . GLN C 1 102 ? 9.122 26.585 -29.296 1.00 21.47 378 GLN C CA 1
ATOM 4892 C C . GLN C 1 102 ? 9.472 26.491 -27.839 1.00 20.54 378 GLN C C 1
ATOM 4893 O O . GLN C 1 102 ? 8.856 27.176 -26.997 1.00 20.29 378 GLN C O 1
ATOM 4899 N N . SER C 1 103 ? 10.474 25.660 -27.537 1.00 20.89 379 SER C N 1
ATOM 4900 C CA . SER C 1 103 ? 10.948 25.536 -26.156 1.00 18.14 379 SER C CA 1
ATOM 4901 C C . SER C 1 103 ? 11.820 26.766 -25.827 1.00 18.47 379 SER C C 1
ATOM 4902 O O . SER C 1 103 ? 12.897 26.956 -26.401 1.00 19.65 379 SER C O 1
ATOM 4905 N N . LEU C 1 104 ? 11.335 27.596 -24.920 1.00 16.11 380 LEU C N 1
ATOM 4906 C CA . LEU C 1 104 ? 11.986 28.813 -24.545 1.00 18.04 380 LEU C CA 1
ATOM 4907 C C . LEU C 1 104 ? 12.627 28.618 -23.168 1.00 17.65 380 LEU C C 1
ATOM 4908 O O . LEU C 1 104 ? 11.900 28.574 -22.175 1.00 15.14 380 LEU C O 1
ATOM 4913 N N . GLY C 1 105 ? 13.966 28.570 -23.135 1.00 13.46 381 GLY C N 1
ATOM 4914 C CA . GLY C 1 105 ? 14.735 28.592 -21.874 1.00 15.53 381 GLY C CA 1
ATOM 4915 C C . GLY C 1 105 ? 14.654 29.971 -21.258 1.00 16.09 381 GLY C C 1
ATOM 4916 O O . GLY C 1 105 ? 15.033 30.991 -21.886 1.00 19.30 381 GLY C O 1
ATOM 4917 N N . VAL C 1 106 ? 13.969 30.096 -20.094 1.00 14.88 382 VAL C N 1
ATOM 4918 C CA . VAL C 1 106 ? 13.798 31.393 -19.450 1.00 13.25 382 VAL C CA 1
ATOM 4919 C C . VAL C 1 106 ? 14.559 31.644 -18.161 1.00 12.75 382 VAL C C 1
ATOM 4920 O O . VAL C 1 106 ? 14.865 32.782 -17.806 1.00 16.09 382 VAL C O 1
ATOM 4924 N N . LEU C 1 107 ? 14.970 30.565 -17.506 1.00 13.58 383 LEU C N 1
ATOM 4925 C CA . LEU C 1 107 ? 15.703 30.645 -16.270 1.00 13.14 383 LEU C CA 1
ATOM 4926 C C . LEU C 1 107 ? 16.600 29.406 -16.176 1.00 11.58 383 LEU C C 1
ATOM 4927 O O . LEU C 1 107 ? 16.200 28.284 -16.569 1.00 13.76 383 LEU C O 1
ATOM 4932 N N . ARG C 1 108 ? 17.801 29.590 -15.641 1.00 13.43 384 ARG C N 1
ATOM 4933 C CA . ARG C 1 108 ? 18.752 28.476 -15.370 1.00 13.43 384 ARG C CA 1
ATOM 4934 C C . ARG C 1 108 ? 19.367 28.629 -14.004 1.00 12.01 384 ARG C C 1
ATOM 4935 O O . ARG C 1 108 ? 19.441 29.749 -13.466 1.00 13.52 384 ARG C O 1
ATOM 4943 N N . TRP C 1 109 ? 19.844 27.530 -13.480 1.00 11.51 385 TRP C N 1
ATOM 4944 C CA . TRP C 1 109 ? 20.480 27.506 -12.166 1.00 11.60 385 TRP C CA 1
ATOM 4945 C C . TRP C 1 109 ? 21.490 26.351 -12.151 1.00 11.67 385 TRP C C 1
ATOM 4946 O O . TRP C 1 109 ? 21.422 25.460 -12.964 1.00 10.25 385 TRP C O 1
ATOM 4957 N N . ARG C 1 110 ? 22.458 26.451 -11.236 1.00 13.96 386 ARG C N 1
ATOM 4958 C CA . ARG C 1 110 ? 23.463 25.456 -11.044 1.00 15.06 386 ARG C CA 1
ATOM 4959 C C . ARG C 1 110 ? 23.905 25.469 -9.574 1.00 13.60 386 ARG C C 1
ATOM 4960 O O . ARG C 1 110 ? 24.190 26.491 -9.051 1.00 11.19 386 ARG C O 1
ATOM 4968 N N . LYS C 1 111 ? 24.073 24.312 -9.000 1.00 16.02 387 LYS C N 1
ATOM 4969 C CA . LYS C 1 111 ? 24.610 24.277 -7.656 1.00 13.86 387 LYS C CA 1
ATOM 4970 C C . LYS C 1 111 ? 25.559 23.104 -7.532 1.00 17.48 387 LYS C C 1
ATOM 4971 O O . LYS C 1 111 ? 25.273 22.015 -8.130 1.00 16.11 387 LYS C O 1
ATOM 4977 N N . VAL C 1 112 ? 26.651 23.316 -6.798 1.00 18.44 388 VAL C N 1
ATOM 4978 C CA . VAL C 1 112 ? 27.669 22.267 -6.568 1.00 20.40 388 VAL C CA 1
ATOM 4979 C C . VAL C 1 112 ? 27.773 21.876 -5.083 1.00 25.08 388 VAL C C 1
ATOM 4980 O O . VAL C 1 112 ? 27.470 22.652 -4.147 1.00 19.73 388 VAL C O 1
ATOM 4984 N N . ALA C 1 113 ? 28.182 20.649 -4.862 1.00 28.07 389 ALA C N 1
ATOM 4985 C CA . ALA C 1 113 ? 28.448 20.231 -3.478 1.00 27.19 389 ALA C CA 1
ATOM 4986 C C . ALA C 1 113 ? 29.742 19.405 -3.486 1.00 25.37 389 ALA C C 1
ATOM 4987 O O . ALA C 1 113 ? 30.120 18.753 -4.541 1.00 22.37 389 ALA C O 1
ATOM 4989 N N . PRO C 1 114 ? 30.499 19.510 -2.408 1.00 27.11 390 PRO C N 1
ATOM 4990 C CA . PRO C 1 114 ? 31.836 18.927 -2.324 1.00 28.01 390 PRO C CA 1
ATOM 4991 C C . PRO C 1 114 ? 31.844 17.515 -1.742 1.00 24.28 390 PRO C C 1
ATOM 4992 O O . PRO C 1 114 ? 30.792 16.839 -1.699 1.00 28.24 390 PRO C O 1
ATOM 4996 N N . ALA C 1 115 ? 33.062 17.043 -1.391 1.00 23.82 391 ALA C N 1
ATOM 4997 C CA . ALA C 1 115 ? 33.233 15.727 -0.882 1.00 27.22 391 ALA C CA 1
ATOM 4998 C C . ALA C 1 115 ? 32.334 15.556 0.323 1.00 27.38 391 ALA C C 1
ATOM 4999 O O . ALA C 1 115 ? 32.151 16.465 1.122 1.00 30.17 391 ALA C O 1
ATOM 5001 N N . GLU C 1 116 ? 31.752 14.377 0.427 1.00 28.40 392 GLU C N 1
ATOM 5002 C CA . GLU C 1 116 ? 30.993 13.936 1.589 1.00 33.01 392 GLU C CA 1
ATOM 5003 C C . GLU C 1 116 ? 29.723 14.689 1.849 1.00 36.55 392 GLU C C 1
ATOM 5004 O O . GLU C 1 116 ? 29.153 14.585 2.912 1.00 34.04 392 GLU C O 1
ATOM 5010 N N . ASP C 1 117 ? 29.210 15.386 0.865 1.00 36.30 393 ASP C N 1
ATOM 5011 C CA . ASP C 1 117 ? 27.968 16.114 1.047 1.00 33.27 393 ASP C CA 1
ATOM 5012 C C . ASP C 1 117 ? 26.909 15.484 0.123 1.00 30.24 393 ASP C C 1
ATOM 5013 O O . ASP C 1 117 ? 27.112 15.487 -1.095 1.00 30.24 393 ASP C O 1
ATOM 5018 N N . ASP C 1 118 ? 25.817 14.976 0.708 1.00 28.09 394 ASP C N 1
ATOM 5019 C CA . ASP C 1 118 ? 24.751 14.257 -0.009 1.00 28.02 394 ASP C CA 1
ATOM 5020 C C . ASP C 1 118 ? 23.494 15.077 -0.318 1.00 24.63 394 ASP C C 1
ATOM 5021 O O . ASP C 1 118 ? 22.504 14.528 -0.831 1.00 19.14 394 ASP C O 1
ATOM 5026 N N . SER C 1 119 ? 23.543 16.394 -0.106 1.00 24.54 395 SER C N 1
ATOM 5027 C CA . SER C 1 119 ? 22.322 17.197 -0.270 1.00 30.10 395 SER C CA 1
ATOM 5028 C C . SER C 1 119 ? 21.745 17.217 -1.679 1.00 28.99 395 SER C C 1
ATOM 5029 O O . SER C 1 119 ? 20.538 17.402 -1.838 1.00 28.36 395 SER C O 1
ATOM 5032 N N . LEU C 1 120 ? 22.593 17.050 -2.688 1.00 24.19 396 LEU C N 1
ATOM 5033 C CA . LEU C 1 120 ? 22.118 17.086 -4.080 1.00 25.60 396 LEU C CA 1
ATOM 5034 C C . LEU C 1 120 ? 21.869 15.702 -4.702 1.00 27.21 396 LEU C C 1
ATOM 5035 O O . LEU C 1 120 ? 21.567 15.653 -5.869 1.00 30.21 396 LEU C O 1
ATOM 5040 N N . ILE C 1 121 ? 22.064 14.620 -3.943 1.00 22.80 397 ILE C N 1
ATOM 5041 C CA . ILE C 1 121 ? 22.169 13.295 -4.484 1.00 26.25 397 ILE C CA 1
ATOM 5042 C C . ILE C 1 121 ? 20.914 12.515 -4.269 1.00 21.79 397 ILE C C 1
ATOM 5043 O O . ILE C 1 121 ? 20.506 12.330 -3.124 1.00 22.24 397 ILE C O 1
ATOM 5048 N N . PRO C 1 122 ? 20.278 12.034 -5.363 1.00 19.75 398 PRO C N 1
ATOM 5049 C CA . PRO C 1 122 ? 19.063 11.258 -5.184 1.00 20.62 398 PRO C CA 1
ATOM 5050 C C . PRO C 1 122 ? 19.333 9.762 -4.912 1.00 20.33 398 PRO C C 1
ATOM 5051 O O . PRO C 1 122 ? 18.473 9.059 -4.360 1.00 20.28 398 PRO C O 1
ATOM 5055 N N . LEU C 1 123 ? 20.499 9.307 -5.309 1.00 18.11 399 LEU C N 1
ATOM 5056 C CA . LEU C 1 123 ? 20.793 7.877 -5.228 1.00 20.45 399 LEU C CA 1
ATOM 5057 C C . LEU C 1 123 ? 22.251 7.730 -4.819 1.00 18.64 399 LEU C C 1
ATOM 5058 O O . LEU C 1 123 ? 23.170 8.034 -5.610 1.00 17.93 399 LEU C O 1
ATOM 5063 N N . THR C 1 124 ? 22.464 7.134 -3.664 1.00 20.65 400 THR C N 1
ATOM 5064 C CA . THR C 1 124 ? 23.813 6.837 -3.214 1.00 17.40 400 THR C CA 1
ATOM 5065 C C . THR C 1 124 ? 24.243 5.456 -3.665 1.00 18.25 400 THR C C 1
ATOM 5066 O O . THR C 1 124 ? 23.442 4.628 -3.949 1.00 16.53 400 THR C O 1
ATOM 5070 N N . LEU C 1 125 ? 25.540 5.304 -3.874 1.00 18.21 401 LEU C N 1
ATOM 5071 C CA . LEU C 1 125 ? 26.118 4.087 -4.510 1.00 17.78 401 LEU C CA 1
ATOM 5072 C C . LEU C 1 125 ? 27.359 3.668 -3.783 1.00 18.44 401 LEU C C 1
ATOM 5073 O O . LEU C 1 125 ? 28.178 4.502 -3.373 1.00 20.59 401 LEU C O 1
ATOM 5078 N N . THR C 1 126 ? 27.518 2.344 -3.622 1.00 23.27 402 THR C N 1
ATOM 5079 C CA . THR C 1 126 ? 28.698 1.756 -3.025 1.00 23.36 402 THR C CA 1
ATOM 5080 C C . THR C 1 126 ? 28.938 0.456 -3.764 1.00 25.59 402 THR C C 1
ATOM 5081 O O . THR C 1 126 ? 27.994 -0.194 -4.249 1.00 21.52 402 THR C O 1
ATOM 5085 N N . THR C 1 127 ? 30.198 0.097 -3.922 1.00 27.31 403 THR C N 1
ATOM 5086 C CA . THR C 1 127 ? 30.465 -1.146 -4.594 1.00 24.54 403 THR C CA 1
ATOM 5087 C C . THR C 1 127 ? 31.305 -2.065 -3.662 1.00 26.99 403 THR C C 1
ATOM 5088 O O . THR C 1 127 ? 32.092 -1.577 -2.856 1.00 26.59 403 THR C O 1
ATOM 5092 N N . ALA C 1 128 ? 31.156 -3.358 -3.868 1.00 26.11 404 ALA C N 1
ATOM 5093 C CA . ALA C 1 128 ? 32.000 -4.369 -3.268 1.00 27.98 404 ALA C CA 1
ATOM 5094 C C . ALA C 1 128 ? 32.401 -5.342 -4.346 1.00 25.41 404 ALA C C 1
ATOM 5095 O O . ALA C 1 128 ? 31.615 -5.729 -5.191 1.00 31.66 404 ALA C O 1
ATOM 5097 N N . VAL C 1 129 ? 33.681 -5.613 -4.436 1.00 25.51 405 VAL C N 1
ATOM 5098 C CA . VAL C 1 129 ? 34.213 -6.414 -5.497 1.00 23.47 405 VAL C CA 1
ATOM 5099 C C . VAL C 1 129 ? 35.125 -7.428 -4.869 1.00 27.00 405 VAL C C 1
ATOM 5100 O O . VAL C 1 129 ? 35.803 -7.086 -3.898 1.00 26.59 405 VAL C O 1
ATOM 5104 N N . SER C 1 130 ? 35.162 -8.639 -5.432 1.00 23.85 406 SER C N 1
ATOM 5105 C CA . SER C 1 130 ? 36.135 -9.656 -4.987 1.00 23.88 406 SER C CA 1
ATOM 5106 C C . SER C 1 130 ? 36.364 -10.598 -6.142 1.00 25.87 406 SER C C 1
ATOM 5107 O O . SER C 1 130 ? 35.474 -10.742 -7.048 1.00 24.71 406 SER C O 1
ATOM 5110 N N . PRO C 1 131 ? 37.548 -11.216 -6.182 1.00 28.85 407 PRO C N 1
ATOM 5111 C CA . PRO C 1 131 ? 37.858 -12.084 -7.304 1.00 25.96 407 PRO C CA 1
ATOM 5112 C C . PRO C 1 131 ? 36.870 -13.164 -7.402 1.00 25.30 407 PRO C C 1
ATOM 5113 O O . PRO C 1 131 ? 36.448 -13.659 -6.383 1.00 25.25 407 PRO C O 1
ATOM 5117 N N . SER C 1 132 ? 36.420 -13.502 -8.603 1.00 22.23 408 SER C N 1
ATOM 5118 C CA . SER C 1 132 ? 35.472 -14.562 -8.748 1.00 24.33 408 SER C CA 1
ATOM 5119 C C . SER C 1 132 ? 36.082 -15.938 -8.530 1.00 28.37 408 SER C C 1
ATOM 5120 O O . SER C 1 132 ? 37.218 -16.149 -8.879 1.00 25.15 408 SER C O 1
ATOM 5123 N N . GLU C 1 133 ? 35.227 -16.838 -8.059 1.00 32.30 409 GLU C N 1
ATOM 5124 C CA . GLU C 1 133 ? 35.524 -18.241 -7.915 1.00 43.08 409 GLU C CA 1
ATOM 5125 C C . GLU C 1 133 ? 35.073 -18.981 -9.174 1.00 38.49 409 GLU C C 1
ATOM 5126 O O . GLU C 1 133 ? 35.255 -20.170 -9.274 1.00 34.46 409 GLU C O 1
ATOM 5132 N N . SER C 1 134 ? 34.554 -18.284 -10.194 1.00 39.71 410 SER C N 1
ATOM 5133 C CA . SER C 1 134 ? 34.133 -19.027 -11.398 1.00 40.16 410 SER C CA 1
ATOM 5134 C C . SER C 1 134 ? 34.678 -18.514 -12.724 1.00 35.16 410 SER C C 1
ATOM 5135 O O . SER C 1 134 ? 35.249 -19.270 -13.502 1.00 34.03 410 SER C O 1
ATOM 5138 N N . GLN C 1 135 ? 34.399 -17.244 -13.012 1.00 33.36 411 GLN C N 1
ATOM 5139 C CA . GLN C 1 135 ? 34.874 -16.575 -14.231 1.00 28.27 411 GLN C CA 1
ATOM 5140 C C . GLN C 1 135 ? 36.258 -16.030 -13.925 1.00 28.99 411 GLN C C 1
ATOM 5141 O O . GLN C 1 135 ? 36.645 -15.964 -12.757 1.00 25.54 411 GLN C O 1
ATOM 5147 N N . GLN C 1 136 ? 36.985 -15.624 -14.969 1.00 26.22 412 GLN C N 1
ATOM 5148 C CA . GLN C 1 136 ? 38.272 -14.898 -14.888 1.00 27.67 412 GLN C CA 1
ATOM 5149 C C . GLN C 1 136 ? 37.980 -13.410 -14.669 1.00 29.83 412 GLN C C 1
ATOM 5150 O O . GLN C 1 136 ? 38.055 -12.592 -15.608 1.00 30.38 412 GLN C O 1
ATOM 5156 N N . GLY C 1 137 ? 37.634 -13.057 -13.449 1.00 28.15 413 GLY C N 1
ATOM 5157 C CA . GLY C 1 137 ? 37.071 -11.732 -13.230 1.00 29.25 413 GLY C CA 1
ATOM 5158 C C . GLY C 1 137 ? 36.593 -11.563 -11.841 1.00 29.58 413 GLY C C 1
ATOM 5159 O O . GLY C 1 137 ? 37.309 -11.966 -10.889 1.00 28.20 413 GLY C O 1
ATOM 5160 N N . PHE C 1 138 ? 35.413 -10.971 -11.710 1.00 23.17 414 PHE C N 1
ATOM 5161 C CA . PHE C 1 138 ? 35.050 -10.423 -10.416 1.00 24.56 414 PHE C CA 1
ATOM 5162 C C . PHE C 1 138 ? 33.580 -10.572 -10.101 1.00 24.26 414 PHE C C 1
ATOM 5163 O O . PHE C 1 138 ? 32.712 -10.484 -10.980 1.00 22.64 414 PHE C O 1
ATOM 5171 N N . ASP C 1 139 ? 33.321 -10.756 -8.818 1.00 22.41 415 ASP C N 1
ATOM 5172 C CA . ASP C 1 139 ? 31.978 -10.805 -8.271 1.00 21.99 415 ASP C CA 1
ATOM 5173 C C . ASP C 1 139 ? 31.723 -9.438 -7.742 1.00 20.01 415 ASP C C 1
ATOM 5174 O O . ASP C 1 139 ? 32.475 -8.906 -6.867 1.00 23.29 415 ASP C O 1
ATOM 5179 N N . VAL C 1 140 ? 30.807 -8.767 -8.383 1.00 18.54 416 VAL C N 1
ATOM 5180 C CA . VAL C 1 140 ? 30.509 -7.351 -8.034 1.00 17.65 416 VAL C CA 1
ATOM 5181 C C . VAL C 1 140 ? 29.216 -7.293 -7.312 1.00 14.37 416 VAL C C 1
ATOM 5182 O O . VAL C 1 140 ? 28.244 -7.864 -7.725 1.00 17.08 416 VAL C O 1
ATOM 5186 N N . ILE C 1 141 ? 29.168 -6.421 -6.327 1.00 18.92 417 ILE C N 1
ATOM 5187 C CA . ILE C 1 141 ? 27.927 -6.010 -5.747 1.00 20.68 417 ILE C CA 1
ATOM 5188 C C . ILE C 1 141 ? 27.857 -4.461 -5.815 1.00 17.93 417 ILE C C 1
ATOM 5189 O O . ILE C 1 141 ? 28.698 -3.756 -5.258 1.00 21.45 417 ILE C O 1
ATOM 5194 N N . ILE C 1 142 ? 26.825 -3.938 -6.486 1.00 19.49 418 ILE C N 1
ATOM 5195 C CA . ILE C 1 142 ? 26.512 -2.523 -6.408 1.00 19.32 418 ILE C CA 1
ATOM 5196 C C . ILE C 1 142 ? 25.369 -2.337 -5.415 1.00 20.62 418 ILE C C 1
ATOM 5197 O O . ILE C 1 142 ? 24.204 -2.804 -5.637 1.00 20.82 418 ILE C O 1
ATOM 5202 N N . GLU C 1 143 ? 25.642 -1.583 -4.366 1.00 24.03 419 GLU C N 1
ATOM 5203 C CA . GLU C 1 143 ? 24.588 -1.228 -3.447 1.00 28.51 419 GLU C CA 1
ATOM 5204 C C . GLU C 1 143 ? 24.105 0.184 -3.689 1.00 26.60 419 GLU C C 1
ATOM 5205 O O . GLU C 1 143 ? 24.868 1.101 -3.781 1.00 23.85 419 GLU C O 1
ATOM 5211 N N . TYR C 1 144 ? 22.807 0.340 -3.674 1.00 23.23 420 TYR C N 1
ATOM 5212 C CA . TYR C 1 144 ? 22.226 1.643 -3.898 1.00 21.47 420 TYR C CA 1
ATOM 5213 C C . TYR C 1 144 ? 21.154 1.964 -2.863 1.00 22.00 420 TYR C C 1
ATOM 5214 O O . TYR C 1 144 ? 20.526 1.055 -2.290 1.00 21.21 420 TYR C O 1
ATOM 5223 N N . GLU C 1 145 ? 20.983 3.260 -2.629 1.00 22.08 421 GLU C N 1
ATOM 5224 C CA . GLU C 1 145 ? 19.936 3.733 -1.764 1.00 25.78 421 GLU C CA 1
ATOM 5225 C C . GLU C 1 145 ? 19.378 4.996 -2.372 1.00 24.80 421 GLU C C 1
ATOM 5226 O O . GLU C 1 145 ? 20.105 5.966 -2.568 1.00 22.17 421 GLU C O 1
ATOM 5232 N N . SER C 1 146 ? 18.061 4.991 -2.566 1.00 23.75 422 SER C N 1
ATOM 5233 C CA . SER C 1 146 ? 17.322 6.149 -2.992 1.00 25.60 422 SER C CA 1
ATOM 5234 C C . SER C 1 146 ? 16.899 7.008 -1.803 1.00 29.77 422 SER C C 1
ATOM 5235 O O . SER C 1 146 ? 16.377 6.459 -0.813 1.00 32.49 422 SER C O 1
ATOM 5238 N N . VAL C 1 147 ? 17.091 8.315 -1.911 1.00 24.93 423 VAL C N 1
ATOM 5239 C CA . VAL C 1 147 ? 16.378 9.252 -1.040 1.00 33.18 423 VAL C CA 1
ATOM 5240 C C . VAL C 1 147 ? 15.192 9.968 -1.707 1.00 34.78 423 VAL C C 1
ATOM 5241 O O . VAL C 1 147 ? 14.602 10.910 -1.161 1.00 52.60 423 VAL C O 1
ATOM 5245 N N . LEU C 1 148 ? 14.743 9.492 -2.847 1.00 38.68 424 LEU C N 1
ATOM 5246 C CA . LEU C 1 148 ? 13.597 10.099 -3.484 1.00 41.53 424 LEU C CA 1
ATOM 5247 C C . LEU C 1 148 ? 12.297 9.623 -2.864 1.00 42.93 424 LEU C C 1
ATOM 5248 O O . LEU C 1 148 ? 12.224 8.493 -2.377 1.00 32.77 424 LEU C O 1
ATOM 5253 N N . GLU C 1 149 ? 11.268 10.481 -2.944 1.00 41.39 425 GLU C N 1
ATOM 5254 C CA . GLU C 1 149 ? 9.909 10.160 -2.467 1.00 46.79 425 GLU C CA 1
ATOM 5255 C C . GLU C 1 149 ? 9.083 9.496 -3.570 1.00 44.24 425 GLU C C 1
ATOM 5256 O O . GLU C 1 149 ? 7.954 9.075 -3.315 1.00 48.91 425 GLU C O 1
ATOM 5262 N N . THR C 1 150 ? 9.631 9.351 -4.778 1.00 36.23 426 THR C N 1
ATOM 5263 C CA . THR C 1 150 ? 8.968 8.601 -5.837 1.00 39.40 426 THR C CA 1
ATOM 5264 C C . THR C 1 150 ? 9.912 7.505 -6.342 1.00 33.36 426 THR C C 1
ATOM 5265 O O . THR C 1 150 ? 11.086 7.553 -6.067 1.00 26.08 426 THR C O 1
ATOM 5269 N N . GLU C 1 151 ? 9.365 6.526 -7.054 1.00 35.53 427 GLU C N 1
ATOM 5270 C CA . GLU C 1 151 ? 10.163 5.427 -7.595 1.00 36.28 427 GLU C CA 1
ATOM 5271 C C . GLU C 1 151 ? 11.053 5.887 -8.765 1.00 37.92 427 GLU C C 1
ATOM 5272 O O . GLU C 1 151 ? 10.684 6.833 -9.494 1.00 36.97 427 GLU C O 1
ATOM 5278 N N . LEU C 1 152 ? 12.219 5.239 -8.932 1.00 33.19 428 LEU C N 1
ATOM 5279 C CA . LEU C 1 152 ? 12.993 5.300 -10.174 1.00 30.76 428 LEU C CA 1
ATOM 5280 C C . LEU C 1 152 ? 12.757 4.044 -10.954 1.00 27.02 428 LEU C C 1
ATOM 5281 O O . LEU C 1 152 ? 12.915 2.945 -10.431 1.00 32.19 428 LEU C O 1
ATOM 5286 N N . ALA C 1 153 ? 12.337 4.179 -12.189 1.00 27.13 429 ALA C N 1
ATOM 5287 C CA . ALA C 1 153 ? 12.064 3.035 -13.040 1.00 31.96 429 ALA C CA 1
ATOM 5288 C C . ALA C 1 153 ? 13.177 2.916 -14.066 1.00 33.74 429 ALA C C 1
ATOM 5289 O O . ALA C 1 153 ? 13.775 3.934 -14.457 1.00 26.00 429 ALA C O 1
ATOM 5291 N N . ASP C 1 154 ? 13.458 1.695 -14.506 1.00 29.36 430 ASP C N 1
ATOM 5292 C CA . ASP C 1 154 ? 14.430 1.448 -15.605 1.00 31.19 430 ASP C CA 1
ATOM 5293 C C . ASP C 1 154 ? 15.786 2.116 -15.382 1.00 27.21 430 ASP C C 1
ATOM 5294 O O . ASP C 1 154 ? 16.313 2.823 -16.233 1.00 28.46 430 ASP C O 1
ATOM 5299 N N . VAL C 1 155 ? 16.404 1.776 -14.275 1.00 22.31 431 VAL C N 1
ATOM 5300 C CA . VAL C 1 155 ? 17.731 2.296 -13.924 1.00 21.44 431 VAL C CA 1
ATOM 5301 C C . VAL C 1 155 ? 18.781 1.389 -14.558 1.00 21.89 431 VAL C C 1
ATOM 5302 O O . VAL C 1 155 ? 18.738 0.177 -14.422 1.00 21.84 431 VAL C O 1
ATOM 5306 N N . ILE C 1 156 ? 19.775 1.999 -15.208 1.00 20.25 432 ILE C N 1
ATOM 5307 C CA . ILE C 1 156 ? 20.788 1.247 -15.952 1.00 19.73 432 ILE C CA 1
ATOM 5308 C C . ILE C 1 156 ? 22.189 1.463 -15.346 1.00 14.93 432 ILE C C 1
ATOM 5309 O O . ILE C 1 156 ? 22.660 2.580 -15.181 1.00 19.58 432 ILE C O 1
ATOM 5314 N N . PHE C 1 157 ? 22.816 0.374 -14.999 1.00 16.87 433 PHE C N 1
ATOM 5315 C CA . PHE C 1 157 ? 24.195 0.359 -14.565 1.00 15.52 433 PHE C CA 1
ATOM 5316 C C . PHE C 1 157 ? 25.126 -0.146 -15.733 1.00 16.77 433 PHE C C 1
ATOM 5317 O O . PHE C 1 157 ? 24.870 -1.178 -16.358 1.00 16.61 433 PHE C O 1
ATOM 5325 N N . THR C 1 158 ? 26.169 0.604 -16.047 1.00 14.94 434 THR C N 1
ATOM 5326 C CA . THR C 1 158 ? 27.128 0.212 -17.066 1.00 14.40 434 THR C CA 1
ATOM 5327 C C . THR C 1 158 ? 28.523 -0.024 -16.504 1.00 15.94 434 THR C C 1
ATOM 5328 O O . THR C 1 158 ? 29.066 0.824 -15.804 1.00 17.88 434 THR C O 1
ATOM 5332 N N . ILE C 1 159 ? 29.138 -1.125 -16.934 1.00 17.12 435 ILE C N 1
ATOM 5333 C CA . ILE C 1 159 ? 30.507 -1.488 -16.576 1.00 15.16 435 ILE C CA 1
ATOM 5334 C C . ILE C 1 159 ? 31.353 -1.395 -17.884 1.00 16.54 435 ILE C C 1
ATOM 5335 O O . ILE C 1 159 ? 30.959 -1.992 -18.861 1.00 17.44 435 ILE C O 1
ATOM 5340 N N . PRO C 1 160 ? 32.488 -0.668 -17.890 1.00 18.89 436 PRO C N 1
ATOM 5341 C CA . PRO C 1 160 ? 33.292 -0.365 -19.145 1.00 19.49 436 PRO C CA 1
ATOM 5342 C C . PRO C 1 160 ? 34.184 -1.478 -19.679 1.00 20.56 436 PRO C C 1
ATOM 5343 O O . PRO C 1 160 ? 35.382 -1.293 -19.890 1.00 19.78 436 PRO C O 1
ATOM 5347 N N . VAL C 1 161 ? 33.628 -2.679 -19.793 1.00 19.40 437 VAL C N 1
ATOM 5348 C CA . VAL C 1 161 ? 34.384 -3.830 -20.214 1.00 19.07 437 VAL C CA 1
ATOM 5349 C C . VAL C 1 161 ? 33.491 -4.459 -21.259 1.00 18.95 437 VAL C C 1
ATOM 5350 O O . VAL C 1 161 ? 32.245 -4.306 -21.228 1.00 21.77 437 VAL C O 1
ATOM 5354 N N . PHE C 1 162 ? 34.080 -5.264 -22.102 1.00 21.05 438 PHE C N 1
ATOM 5355 C CA . PHE C 1 162 ? 33.326 -6.068 -23.044 1.00 21.25 438 PHE C CA 1
ATOM 5356 C C . PHE C 1 162 ? 33.752 -7.541 -22.954 1.00 23.64 438 PHE C C 1
ATOM 5357 O O . PHE C 1 162 ? 34.610 -7.950 -23.679 1.00 26.35 438 PHE C O 1
ATOM 5365 N N . PRO C 1 163 ? 33.121 -8.344 -22.067 1.00 22.26 439 PRO C N 1
ATOM 5366 C CA . PRO C 1 163 ? 33.749 -9.659 -21.758 1.00 22.05 439 PRO C CA 1
ATOM 5367 C C . PRO C 1 163 ? 33.419 -10.707 -22.820 1.00 27.19 439 PRO C C 1
ATOM 5368 O O . PRO C 1 163 ? 32.360 -10.628 -23.432 1.00 26.21 439 PRO C O 1
ATOM 5372 N N . GLN C 1 164 ? 34.343 -11.641 -23.012 1.00 26.56 440 GLN C N 1
ATOM 5373 C CA . GLN C 1 164 ? 34.190 -12.839 -23.892 1.00 33.17 440 GLN C CA 1
ATOM 5374 C C . GLN C 1 164 ? 33.158 -13.811 -23.368 1.00 39.08 440 GLN C C 1
ATOM 5375 O O . GLN C 1 164 ? 32.575 -14.529 -24.141 1.00 48.53 440 GLN C O 1
ATOM 5381 N N . GLU C 1 165 ? 32.991 -13.874 -22.042 1.00 39.51 441 GLU C N 1
ATOM 5382 C CA . GLU C 1 165 ? 31.953 -14.688 -21.415 1.00 35.77 441 GLU C CA 1
ATOM 5383 C C . GLU C 1 165 ? 30.771 -13.817 -21.017 1.00 36.66 441 GLU C C 1
ATOM 5384 O O . GLU C 1 165 ? 30.939 -12.689 -20.601 1.00 42.89 441 GLU C O 1
ATOM 5390 N N . PRO C 1 166 ? 29.561 -14.344 -21.087 1.00 36.71 442 PRO C N 1
ATOM 5391 C CA . PRO C 1 166 ? 28.407 -13.589 -20.619 1.00 35.28 442 PRO C CA 1
ATOM 5392 C C . PRO C 1 166 ? 28.490 -13.137 -19.159 1.00 31.77 442 PRO C C 1
ATOM 5393 O O . PRO C 1 166 ? 28.966 -13.904 -18.302 1.00 28.42 442 PRO C O 1
ATOM 5397 N N . VAL C 1 167 ? 27.899 -11.980 -18.850 1.00 30.83 443 VAL C N 1
ATOM 5398 C CA . VAL C 1 167 ? 27.693 -11.642 -17.443 1.00 31.58 443 VAL C CA 1
ATOM 5399 C C . VAL C 1 167 ? 26.664 -12.532 -16.805 1.00 27.32 443 VAL C C 1
ATOM 5400 O O . VAL C 1 167 ? 25.663 -12.953 -17.411 1.00 28.37 443 VAL C O 1
ATOM 5404 N N . ASP C 1 168 ? 26.988 -12.944 -15.594 1.00 26.89 444 ASP C N 1
ATOM 5405 C CA . ASP C 1 168 ? 26.116 -13.767 -14.784 1.00 30.73 444 ASP C CA 1
ATOM 5406 C C . ASP C 1 168 ? 25.517 -12.894 -13.688 1.00 29.30 444 ASP C C 1
ATOM 5407 O O . ASP C 1 168 ? 26.226 -12.483 -12.771 1.00 32.35 444 ASP C O 1
ATOM 5412 N N . ILE C 1 169 ? 24.202 -12.651 -13.784 1.00 25.67 445 ILE C N 1
ATOM 5413 C CA . ILE C 1 169 ? 23.398 -11.958 -12.757 1.00 24.36 445 ILE C CA 1
ATOM 5414 C C . ILE C 1 169 ? 23.278 -12.906 -11.555 1.00 23.14 445 ILE C C 1
ATOM 5415 O O . ILE C 1 169 ? 22.753 -13.984 -11.677 1.00 22.16 445 ILE C O 1
ATOM 5420 N N . ASN C 1 170 ? 23.699 -12.462 -10.381 1.00 23.60 446 ASN C N 1
ATOM 5421 C CA . ASN C 1 170 ? 23.558 -13.277 -9.188 1.00 25.03 446 ASN C CA 1
ATOM 5422 C C . ASN C 1 170 ? 22.276 -12.898 -8.460 1.00 20.99 446 ASN C C 1
ATOM 5423 O O . ASN C 1 170 ? 22.231 -11.977 -7.614 1.00 20.85 446 ASN C O 1
ATOM 5428 N N . THR C 1 171 ? 21.176 -13.544 -8.846 1.00 25.46 447 THR C N 1
ATOM 5429 C CA . THR C 1 171 ? 19.828 -13.147 -8.414 1.00 25.45 447 THR C CA 1
ATOM 5430 C C . THR C 1 171 ? 19.716 -13.371 -6.913 1.00 30.79 447 THR C C 1
ATOM 5431 O O . THR C 1 171 ? 18.955 -12.686 -6.211 1.00 26.32 447 THR C O 1
ATOM 5435 N N . GLU C 1 172 ? 20.534 -14.261 -6.399 1.00 32.13 448 GLU C N 1
ATOM 5436 C CA . GLU C 1 172 ? 20.506 -14.595 -4.963 1.00 39.19 448 GLU C CA 1
ATOM 5437 C C . GLU C 1 172 ? 21.038 -13.505 -4.077 1.00 33.44 448 GLU C C 1
ATOM 5438 O O . GLU C 1 172 ? 20.802 -13.528 -2.871 1.00 32.65 448 GLU C O 1
ATOM 5444 N N . SER C 1 173 ? 21.796 -12.584 -4.647 1.00 28.96 449 SER C N 1
ATOM 5445 C CA . SER C 1 173 ? 22.339 -11.434 -3.890 1.00 28.19 449 SER C CA 1
ATOM 5446 C C . SER C 1 173 ? 21.961 -10.100 -4.459 1.00 26.74 449 SER C C 1
ATOM 5447 O O . SER C 1 173 ? 22.649 -9.112 -4.209 1.00 23.89 449 SER C O 1
ATOM 5450 N N . SER C 1 174 ? 20.863 -10.079 -5.213 1.00 27.64 450 SER C N 1
ATOM 5451 C CA . SER C 1 174 ? 20.284 -8.908 -5.762 1.00 21.89 450 SER C CA 1
ATOM 5452 C C . SER C 1 174 ? 18.850 -8.722 -5.282 1.00 23.38 450 SER C C 1
ATOM 5453 O O . SER C 1 174 ? 18.135 -9.664 -4.986 1.00 23.69 450 SER C O 1
ATOM 5456 N N . THR C 1 175 ? 18.433 -7.474 -5.194 1.00 19.44 451 THR C N 1
ATOM 5457 C CA . THR C 1 175 ? 17.050 -7.148 -5.011 1.00 24.05 451 THR C CA 1
ATOM 5458 C C . THR C 1 175 ? 16.251 -7.824 -6.176 1.00 26.26 451 THR C C 1
ATOM 5459 O O . THR C 1 175 ? 16.698 -7.866 -7.323 1.00 30.71 451 THR C O 1
ATOM 5463 N N . CYS C 1 176 ? 15.121 -8.437 -5.893 1.00 29.92 452 CYS C N 1
ATOM 5464 C CA . CYS C 1 176 ? 14.307 -8.957 -7.002 1.00 32.53 452 CYS C CA 1
ATOM 5465 C C . CYS C 1 176 ? 13.863 -7.715 -7.795 1.00 31.11 452 CYS C C 1
ATOM 5466 O O . CYS C 1 176 ? 13.022 -6.941 -7.348 1.00 34.57 452 CYS C O 1
ATOM 5469 N N . SER C 1 177 ? 14.506 -7.503 -8.925 1.00 34.38 453 SER C N 1
ATOM 5470 C CA A SER C 1 177 ? 14.395 -6.235 -9.657 0.50 31.98 453 SER C CA 1
ATOM 5471 C CA B SER C 1 177 ? 14.413 -6.235 -9.653 0.50 30.09 453 SER C CA 1
ATOM 5472 C C . SER C 1 177 ? 14.355 -6.439 -11.168 1.00 32.77 453 SER C C 1
ATOM 5473 O O . SER C 1 177 ? 14.617 -5.488 -11.942 1.00 29.43 453 SER C O 1
ATOM 5478 N N . ASP C 1 178 ? 14.016 -7.673 -11.592 1.00 28.72 454 ASP C N 1
ATOM 5479 C CA . ASP C 1 178 ? 13.994 -8.041 -13.013 1.00 35.19 454 ASP C CA 1
ATOM 5480 C C . ASP C 1 178 ? 15.357 -7.693 -13.689 1.00 32.62 454 ASP C C 1
ATOM 5481 O O . ASP C 1 178 ? 15.386 -7.184 -14.823 1.00 33.50 454 ASP C O 1
ATOM 5486 N N . ALA C 1 179 ? 16.491 -7.871 -13.011 1.00 26.01 455 ALA C N 1
ATOM 5487 C CA . ALA C 1 179 ? 17.712 -7.361 -13.579 1.00 25.50 455 ALA C CA 1
ATOM 5488 C C . ALA C 1 179 ? 17.939 -8.074 -14.866 1.00 29.81 455 ALA C C 1
ATOM 5489 O O . ALA C 1 179 ? 17.668 -9.270 -14.921 1.00 24.06 455 ALA C O 1
ATOM 5491 N N . GLU C 1 180 ? 18.417 -7.364 -15.889 1.00 28.47 456 GLU C N 1
ATOM 5492 C CA . GLU C 1 180 ? 18.806 -8.024 -17.144 1.00 26.93 456 GLU C CA 1
ATOM 5493 C C . GLU C 1 180 ? 19.784 -7.172 -17.895 1.00 25.62 456 GLU C C 1
ATOM 5494 O O . GLU C 1 180 ? 19.728 -5.936 -17.806 1.00 20.37 456 GLU C O 1
ATOM 5500 N N . VAL C 1 181 ? 20.630 -7.816 -18.702 1.00 24.40 457 VAL C N 1
ATOM 5501 C CA . VAL C 1 181 ? 21.512 -7.076 -19.555 1.00 25.54 457 VAL C CA 1
ATOM 5502 C C . VAL C 1 181 ? 20.659 -6.454 -20.650 1.00 23.43 457 VAL C C 1
ATOM 5503 O O . VAL C 1 181 ? 19.685 -7.020 -21.082 1.00 25.73 457 VAL C O 1
ATOM 5507 N N . VAL C 1 182 ? 20.990 -5.213 -20.958 1.00 24.35 458 VAL C N 1
ATOM 5508 C CA . VAL C 1 182 ? 20.300 -4.490 -22.001 1.00 24.04 458 VAL C CA 1
ATOM 5509 C C . VAL C 1 182 ? 21.328 -3.825 -22.876 1.00 18.80 458 VAL C C 1
ATOM 5510 O O . VAL C 1 182 ? 22.512 -3.565 -22.554 1.00 20.24 458 VAL C O 1
ATOM 5514 N N . ASN C 1 183 ? 20.862 -3.518 -24.066 1.00 20.97 459 ASN C N 1
ATOM 5515 C CA . ASN C 1 183 ? 21.626 -2.710 -25.003 1.00 21.61 459 ASN C CA 1
ATOM 5516 C C . ASN C 1 183 ? 21.376 -1.248 -24.612 1.00 22.04 459 ASN C C 1
ATOM 5517 O O . ASN C 1 183 ? 20.256 -0.823 -24.483 1.00 24.13 459 ASN C O 1
ATOM 5522 N N . MET C 1 184 ? 22.441 -0.493 -24.446 1.00 22.75 460 MET C N 1
ATOM 5523 C CA . MET C 1 184 ? 22.361 0.874 -24.026 1.00 25.24 460 MET C CA 1
ATOM 5524 C C . MET C 1 184 ? 23.568 1.562 -24.651 1.00 28.41 460 MET C C 1
ATOM 5525 O O . MET C 1 184 ? 24.688 1.495 -24.120 1.00 30.77 460 MET C O 1
ATOM 5530 N N . ASP C 1 185 ? 23.398 2.196 -25.815 1.00 27.95 461 ASP C N 1
ATOM 5531 C CA . ASP C 1 185 ? 24.641 2.665 -26.428 1.00 29.89 461 ASP C CA 1
ATOM 5532 C C . ASP C 1 185 ? 25.070 4.093 -26.112 1.00 26.81 461 ASP C C 1
ATOM 5533 O O . ASP C 1 185 ? 26.126 4.500 -26.550 1.00 36.02 461 ASP C O 1
ATOM 5538 N N . GLN C 1 186 ? 24.333 4.763 -25.219 1.00 28.49 462 GLN C N 1
ATOM 5539 C CA . GLN C 1 186 ? 24.714 6.045 -24.592 1.00 30.90 462 GLN C CA 1
ATOM 5540 C C . GLN C 1 186 ? 25.938 5.906 -23.641 1.00 30.40 462 GLN C C 1
ATOM 5541 O O . GLN C 1 186 ? 26.536 6.904 -23.272 1.00 27.47 462 GLN C O 1
ATOM 5547 N N . GLU C 1 187 ? 26.274 4.691 -23.209 1.00 28.35 463 GLU C N 1
ATOM 5548 C CA . GLU C 1 187 ? 27.481 4.481 -22.351 1.00 31.68 463 GLU C CA 1
ATOM 5549 C C . GLU C 1 187 ? 28.255 3.320 -22.922 1.00 28.61 463 GLU C C 1
ATOM 5550 O O . GLU C 1 187 ? 27.674 2.421 -23.466 1.00 29.95 463 GLU C O 1
ATOM 5556 N N . MET C 1 188 ? 29.560 3.360 -22.784 1.00 25.85 464 MET C N 1
ATOM 5557 C CA . MET C 1 188 ? 30.385 2.352 -23.307 1.00 28.52 464 MET C CA 1
ATOM 5558 C C . MET C 1 188 ? 30.528 1.181 -22.310 1.00 24.04 464 MET C C 1
ATOM 5559 O O . MET C 1 188 ? 30.978 1.385 -21.185 1.00 20.08 464 MET C O 1
ATOM 5564 N N . GLY C 1 189 ? 30.308 -0.025 -22.801 1.00 23.30 465 GLY C N 1
ATOM 5565 C CA . GLY C 1 189 ? 30.583 -1.262 -22.043 1.00 21.91 465 GLY C CA 1
ATOM 5566 C C . GLY C 1 189 ? 29.327 -2.087 -21.945 1.00 24.66 465 GLY C C 1
ATOM 5567 O O . GLY C 1 189 ? 28.511 -2.111 -22.869 1.00 26.72 465 GLY C O 1
ATOM 5568 N N . THR C 1 190 ? 29.188 -2.795 -20.830 1.00 23.20 466 THR C N 1
ATOM 5569 C CA . THR C 1 190 ? 28.135 -3.757 -20.662 1.00 21.05 466 THR C CA 1
ATOM 5570 C C . THR C 1 190 ? 27.122 -3.200 -19.696 1.00 16.75 466 THR C C 1
ATOM 5571 O O . THR C 1 190 ? 27.459 -2.785 -18.599 1.00 16.92 466 THR C O 1
ATOM 5575 N N . SER C 1 191 ? 25.857 -3.212 -20.053 1.00 14.97 467 SER C N 1
ATOM 5576 C CA . SER C 1 191 ? 24.819 -2.603 -19.342 1.00 15.96 467 SER C CA 1
ATOM 5577 C C . SER C 1 191 ? 23.769 -3.577 -18.752 1.00 16.25 467 SER C C 1
ATOM 5578 O O . SER C 1 191 ? 23.192 -4.375 -19.469 1.00 18.41 467 SER C O 1
ATOM 5581 N N . ILE C 1 192 ? 23.469 -3.325 -17.507 1.00 17.65 468 ILE C N 1
ATOM 5582 C CA . ILE C 1 192 ? 22.423 -4.033 -16.786 1.00 16.50 468 ILE C CA 1
ATOM 5583 C C . ILE C 1 192 ? 21.340 -3.078 -16.347 1.00 16.71 468 ILE C C 1
ATOM 5584 O O . ILE C 1 192 ? 21.580 -2.093 -15.637 1.00 19.09 468 ILE C O 1
ATOM 5589 N N . LYS C 1 193 ? 20.087 -3.443 -16.607 1.00 17.72 469 LYS C N 1
ATOM 5590 C CA . LYS C 1 193 ? 18.933 -2.620 -16.188 1.00 22.94 469 LYS C CA 1
ATOM 5591 C C . LYS C 1 193 ? 18.161 -3.235 -15.073 1.00 19.61 469 LYS C C 1
ATOM 5592 O O . LYS C 1 193 ? 17.951 -4.441 -15.058 1.00 21.40 469 LYS C O 1
ATOM 5598 N N . ILE C 1 194 ? 17.774 -2.440 -14.109 1.00 24.84 470 ILE C N 1
ATOM 5599 C CA A ILE C 1 194 ? 16.870 -2.871 -13.053 0.50 25.75 470 ILE C CA 1
ATOM 5600 C CA B ILE C 1 194 ? 16.838 -2.913 -13.111 0.50 21.24 470 ILE C CA 1
ATOM 5601 C C . ILE C 1 194 ? 15.501 -2.195 -13.275 1.00 25.97 470 ILE C C 1
ATOM 5602 O O . ILE C 1 194 ? 15.426 -0.992 -13.597 1.00 23.22 470 ILE C O 1
ATOM 5611 N N . SER C 1 195 ? 14.426 -2.934 -13.039 1.00 23.31 471 SER C N 1
ATOM 5612 C CA . SER C 1 195 ? 13.082 -2.417 -13.301 1.00 30.11 471 SER C CA 1
ATOM 5613 C C . SER C 1 195 ? 12.644 -1.201 -12.456 1.00 29.54 471 SER C C 1
ATOM 5614 O O . SER C 1 195 ? 12.068 -0.269 -12.978 1.00 28.50 471 SER C O 1
ATOM 5617 N N . LYS C 1 196 ? 12.929 -1.221 -11.149 1.00 28.76 472 LYS C N 1
ATOM 5618 C CA . LYS C 1 196 ? 12.511 -0.217 -10.222 1.00 26.21 472 LYS C CA 1
ATOM 5619 C C . LYS C 1 196 ? 13.493 -0.089 -9.067 1.00 28.80 472 LYS C C 1
ATOM 5620 O O . LYS C 1 196 ? 14.004 -1.108 -8.586 1.00 26.49 472 LYS C O 1
ATOM 5626 N N . ILE C 1 197 ? 13.664 1.146 -8.608 1.00 22.48 473 ILE C N 1
ATOM 5627 C CA . ILE C 1 197 ? 14.142 1.448 -7.255 1.00 26.75 473 ILE C CA 1
ATOM 5628 C C . ILE C 1 197 ? 13.021 2.214 -6.555 1.00 29.18 473 ILE C C 1
ATOM 5629 O O . ILE C 1 197 ? 12.754 3.390 -6.870 1.00 26.19 473 ILE C O 1
ATOM 5634 N N . ALA C 1 198 ? 12.379 1.558 -5.583 1.00 29.51 474 ALA C N 1
ATOM 5635 C CA . ALA C 1 198 ? 11.300 2.155 -4.826 1.00 27.84 474 ALA C CA 1
ATOM 5636 C C . ALA C 1 198 ? 11.730 3.390 -4.041 1.00 32.08 474 ALA C C 1
ATOM 5637 O O . ALA C 1 198 ? 12.880 3.553 -3.655 1.00 32.40 474 ALA C O 1
ATOM 5639 N N . ALA C 1 199 ? 10.801 4.311 -3.846 1.00 35.48 475 ALA C N 1
ATOM 5640 C CA . ALA C 1 199 ? 11.042 5.465 -2.991 1.00 32.10 475 ALA C CA 1
ATOM 5641 C C . ALA C 1 199 ? 11.686 5.044 -1.702 1.00 34.16 475 ALA C C 1
ATOM 5642 O O . ALA C 1 199 ? 11.226 4.124 -1.023 1.00 29.09 475 ALA C O 1
ATOM 5644 N N . ASN C 1 200 ? 12.764 5.733 -1.359 1.00 29.93 476 ASN C N 1
ATOM 5645 C CA . ASN C 1 200 ? 13.452 5.581 -0.085 1.00 35.81 476 ASN C CA 1
ATOM 5646 C C . ASN C 1 200 ? 14.025 4.180 0.200 1.00 40.67 476 ASN C C 1
ATOM 5647 O O . ASN C 1 200 ? 14.460 3.905 1.302 1.00 47.34 476 ASN C O 1
ATOM 5652 N N . ASP C 1 201 ? 14.111 3.352 -0.841 1.00 34.84 477 ASP C N 1
ATOM 5653 C CA . ASP C 1 201 ? 14.508 1.971 -0.680 1.00 33.41 477 ASP C CA 1
ATOM 5654 C C . ASP C 1 201 ? 15.983 1.789 -0.935 1.00 29.09 477 ASP C C 1
ATOM 5655 O O . ASP C 1 201 ? 16.640 2.610 -1.599 1.00 30.26 477 ASP C O 1
ATOM 5660 N N . ALA C 1 202 ? 16.514 0.768 -0.291 1.00 27.39 478 ALA C N 1
ATOM 5661 C CA . ALA C 1 202 ? 17.895 0.362 -0.468 1.00 28.33 478 ALA C CA 1
ATOM 5662 C C . ALA C 1 202 ? 17.885 -1.033 -1.083 1.00 28.14 478 ALA C C 1
ATOM 5663 O O . ALA C 1 202 ? 17.157 -1.897 -0.680 1.00 32.80 478 ALA C O 1
ATOM 5665 N N . GLY C 1 203 ? 18.749 -1.235 -2.047 1.00 22.56 479 GLY C N 1
ATOM 5666 C CA . GLY C 1 203 ? 18.794 -2.483 -2.781 1.00 23.39 479 GLY C CA 1
ATOM 5667 C C . GLY C 1 203 ? 20.202 -2.760 -3.218 1.00 19.83 479 GLY C C 1
ATOM 5668 O O . GLY C 1 203 ? 21.145 -2.025 -2.847 1.00 18.70 479 GLY C O 1
ATOM 5669 N N . ALA C 1 204 ? 20.345 -3.840 -3.952 1.00 19.88 480 ALA C N 1
ATOM 5670 C CA . ALA C 1 204 ? 21.614 -4.237 -4.420 1.00 17.64 480 ALA C CA 1
ATOM 5671 C C . ALA C 1 204 ? 21.493 -4.958 -5.757 1.00 19.76 480 ALA C C 1
ATOM 5672 O O . ALA C 1 204 ? 20.535 -5.752 -6.023 1.00 24.29 480 ALA C O 1
ATOM 5674 N N . LEU C 1 205 ? 22.517 -4.760 -6.596 1.00 18.80 481 LEU C N 1
ATOM 5675 C CA . LEU C 1 205 ? 22.681 -5.542 -7.833 1.00 19.72 481 LEU C CA 1
ATOM 5676 C C . LEU C 1 205 ? 24.017 -6.269 -7.809 1.00 17.73 481 LEU C C 1
ATOM 5677 O O . LEU C 1 205 ? 25.062 -5.699 -7.606 1.00 17.65 481 LEU C O 1
ATOM 5682 N N . ALA C 1 206 ? 23.949 -7.571 -8.083 1.00 17.79 482 ALA C N 1
ATOM 5683 C CA . ALA C 1 206 ? 25.065 -8.439 -7.951 1.00 20.92 482 ALA C CA 1
ATOM 5684 C C . ALA C 1 206 ? 25.239 -9.256 -9.191 1.00 15.48 482 ALA C C 1
ATOM 5685 O O . ALA C 1 206 ? 24.295 -9.819 -9.720 1.00 16.67 482 ALA C O 1
ATOM 5687 N N . PHE C 1 207 ? 26.491 -9.372 -9.615 1.00 19.91 483 PHE C N 1
ATOM 5688 C CA . PHE C 1 207 ? 26.787 -10.106 -10.830 1.00 18.72 483 PHE C CA 1
ATOM 5689 C C . PHE C 1 207 ? 28.271 -10.405 -10.910 1.00 18.63 483 PHE C C 1
ATOM 5690 O O . PHE C 1 207 ? 29.080 -9.872 -10.175 1.00 17.61 483 PHE C O 1
ATOM 5698 N N . THR C 1 208 ? 28.606 -11.348 -11.771 1.00 18.09 484 THR C N 1
ATOM 5699 C CA . THR C 1 208 ? 29.927 -11.745 -12.009 1.00 19.23 48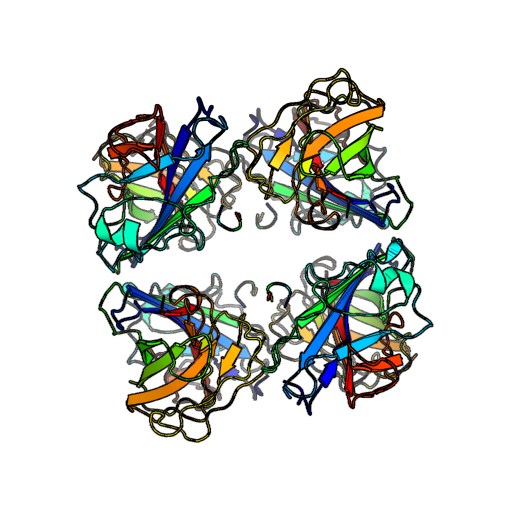4 THR C CA 1
ATOM 5700 C C . THR C 1 208 ? 30.297 -11.411 -13.430 1.00 19.06 484 THR C C 1
ATOM 5701 O O . THR C 1 208 ? 29.525 -11.668 -14.340 1.00 20.08 484 THR C O 1
ATOM 5705 N N . ILE C 1 209 ? 31.451 -10.777 -13.614 1.00 21.10 485 ILE C N 1
ATOM 5706 C CA . ILE C 1 209 ? 31.824 -10.273 -14.963 1.00 21.59 485 ILE C CA 1
ATOM 5707 C C . ILE C 1 209 ? 33.353 -10.389 -15.140 1.00 21.94 485 ILE C C 1
ATOM 5708 O O . ILE C 1 209 ? 34.077 -10.212 -14.186 1.00 20.91 485 ILE C O 1
ATOM 5713 N N . GLU C 1 210 ? 33.787 -10.717 -16.362 1.00 21.11 486 GLU C N 1
ATOM 5714 C CA . GLU C 1 210 ? 35.168 -10.819 -16.686 1.00 19.23 486 GLU C CA 1
ATOM 5715 C C . GLU C 1 210 ? 35.818 -9.510 -16.897 1.00 25.76 486 GLU C C 1
ATOM 5716 O O . GLU C 1 210 ? 35.254 -8.670 -17.553 1.00 25.68 486 GLU C O 1
ATOM 5722 N N . ALA C 1 211 ? 37.018 -9.351 -16.330 1.00 25.92 487 ALA C N 1
ATOM 5723 C CA . ALA C 1 211 ? 37.825 -8.155 -16.478 1.00 28.23 487 ALA C CA 1
ATOM 5724 C C . ALA C 1 211 ? 39.246 -8.562 -16.131 1.00 31.29 487 ALA C C 1
ATOM 5725 O O . ALA C 1 211 ? 39.439 -9.485 -15.339 1.00 30.32 487 ALA C O 1
ATOM 5727 N N . PRO C 1 212 ? 40.228 -7.836 -16.652 1.00 29.42 488 PRO C N 1
ATOM 5728 C CA . PRO C 1 212 ? 41.608 -8.242 -16.470 1.00 29.48 488 PRO C CA 1
ATOM 5729 C C . PRO C 1 212 ? 42.181 -7.921 -15.108 1.00 32.82 488 PRO C C 1
ATOM 5730 O O . PRO C 1 212 ? 43.109 -8.596 -14.679 1.00 29.74 488 PRO C O 1
ATOM 5734 N N . TYR C 1 213 ? 41.676 -6.863 -14.467 1.00 22.77 489 TYR C N 1
ATOM 5735 C CA . TYR C 1 213 ? 42.082 -6.440 -13.167 1.00 25.49 489 TYR C CA 1
ATOM 5736 C C . TYR C 1 213 ? 40.947 -5.569 -12.635 1.00 27.80 489 TYR C C 1
ATOM 5737 O O . TYR C 1 213 ? 40.080 -5.101 -13.397 1.00 23.66 489 TYR C O 1
ATOM 5746 N N . GLU C 1 214 ? 40.907 -5.480 -11.318 1.00 30.04 490 GLU C N 1
ATOM 5747 C CA . GLU C 1 214 ? 39.824 -4.811 -10.657 1.00 31.01 490 GLU C CA 1
ATOM 5748 C C . GLU C 1 214 ? 39.568 -3.422 -11.205 1.00 29.13 490 GLU C C 1
ATOM 5749 O O . GLU C 1 214 ? 38.401 -2.993 -11.383 1.00 26.84 490 GLU C O 1
ATOM 5755 N N . ASP C 1 215 ? 40.627 -2.670 -11.443 1.00 28.76 491 ASP C N 1
ATOM 5756 C CA . ASP C 1 215 ? 40.479 -1.252 -11.814 1.00 26.11 491 ASP C CA 1
ATOM 5757 C C . ASP C 1 215 ? 39.816 -1.039 -13.178 1.00 23.98 491 ASP C C 1
ATOM 5758 O O . ASP C 1 215 ? 39.309 0.066 -13.437 1.00 23.02 491 ASP C O 1
ATOM 5763 N N . ALA C 1 216 ? 39.755 -2.087 -13.988 1.00 18.76 492 ALA C N 1
ATOM 5764 C CA . ALA C 1 216 ? 39.148 -2.088 -15.280 1.00 18.19 492 ALA C CA 1
ATOM 5765 C C . ALA C 1 216 ? 37.635 -2.101 -15.236 1.00 18.04 492 ALA C C 1
ATOM 5766 O O . ALA C 1 216 ? 36.959 -1.725 -16.196 1.00 21.49 492 ALA C O 1
ATOM 5768 N N . LEU C 1 217 ? 37.094 -2.414 -14.075 1.00 19.14 493 LEU C N 1
ATOM 5769 C CA . LEU C 1 217 ? 35.686 -2.311 -13.857 1.00 19.39 493 LEU C CA 1
ATOM 5770 C C . LEU C 1 217 ? 35.162 -0.897 -13.671 1.00 17.36 493 LEU C C 1
ATOM 5771 O O . LEU C 1 217 ? 33.950 -0.733 -13.554 1.00 19.09 493 LEU C O 1
ATOM 5776 N N . TYR C 1 218 ? 36.009 0.095 -13.568 1.00 19.95 494 TYR C N 1
ATOM 5777 C CA . TYR C 1 218 ? 35.598 1.451 -13.183 1.00 19.35 494 TYR C CA 1
ATOM 5778 C C . TYR C 1 218 ? 36.019 2.390 -14.289 1.00 19.90 494 TYR C C 1
ATOM 5779 O O . TYR C 1 218 ? 37.017 2.165 -14.967 1.00 20.80 494 TYR C O 1
ATOM 5788 N N . PRO C 1 219 ? 35.259 3.470 -14.502 1.00 23.32 495 PRO C N 1
ATOM 5789 C CA . PRO C 1 219 ? 34.118 3.949 -13.785 1.00 21.04 495 PRO C CA 1
ATOM 5790 C C . PRO C 1 219 ? 32.824 3.175 -14.120 1.00 20.64 495 PRO C C 1
ATOM 5791 O O . PRO C 1 219 ? 32.600 2.806 -15.253 1.00 21.77 495 PRO C O 1
ATOM 5795 N N . MET C 1 220 ? 32.019 2.879 -13.115 1.00 18.15 496 MET C N 1
ATOM 5796 C CA . MET C 1 220 ? 30.727 2.356 -13.332 1.00 18.23 496 MET C CA 1
ATOM 5797 C C . MET C 1 220 ? 29.770 3.522 -13.412 1.00 22.20 496 MET C C 1
ATOM 5798 O O . MET C 1 220 ? 29.747 4.354 -12.483 1.00 19.26 496 MET C O 1
ATOM 5803 N N . THR C 1 221 ? 28.915 3.515 -14.426 1.00 20.32 497 THR C N 1
ATOM 5804 C CA . THR C 1 221 ? 28.000 4.621 -14.664 1.00 19.99 497 THR C CA 1
ATOM 5805 C C . THR C 1 221 ? 26.581 4.199 -14.411 1.00 18.62 497 THR C C 1
ATOM 5806 O O . THR C 1 221 ? 26.200 3.046 -14.740 1.00 21.29 497 THR C O 1
ATOM 5810 N N . VAL C 1 222 ? 25.836 5.062 -13.765 1.00 14.05 498 VAL C N 1
ATOM 5811 C CA . VAL C 1 222 ? 24.418 4.788 -13.594 1.00 14.97 498 VAL C CA 1
ATOM 5812 C C . VAL C 1 222 ? 23.677 5.821 -14.490 1.00 17.18 498 VAL C C 1
ATOM 5813 O O . VAL C 1 222 ? 24.041 7.016 -14.590 1.00 16.09 498 VAL C O 1
ATOM 5817 N N . SER C 1 223 ? 22.579 5.358 -15.058 1.00 17.62 499 SER C N 1
ATOM 5818 C CA . SER C 1 223 ? 21.686 6.186 -15.897 1.00 18.17 499 SER C CA 1
ATOM 5819 C C . SER C 1 223 ? 20.246 6.008 -15.431 1.00 19.41 499 SER C C 1
ATOM 5820 O O . SER C 1 223 ? 19.756 4.874 -15.325 1.00 18.69 499 SER C O 1
ATOM 5823 N N . PHE C 1 224 ? 19.600 7.146 -15.090 1.00 16.96 500 PHE C N 1
ATOM 5824 C CA . PHE C 1 224 ? 18.192 7.178 -14.726 1.00 18.75 500 PHE C CA 1
ATOM 5825 C C . PHE C 1 224 ? 17.582 8.533 -15.137 1.00 20.35 500 PHE C C 1
ATOM 5826 O O . PHE C 1 224 ? 18.256 9.501 -15.396 1.00 20.92 500 PHE C O 1
ATOM 5834 N N . GLN C 1 225 ? 16.255 8.540 -15.201 1.00 21.30 501 GLN C N 1
ATOM 5835 C CA . GLN C 1 225 ? 15.506 9.684 -15.641 1.00 27.67 501 GLN C CA 1
ATOM 5836 C C . GLN C 1 225 ? 14.063 9.512 -15.159 1.00 27.82 501 GLN C C 1
ATOM 5837 O O . GLN C 1 225 ? 13.448 8.454 -15.364 1.00 28.06 501 GLN C O 1
ATOM 5843 N N . GLU C 1 226 ? 13.503 10.529 -14.478 1.00 26.60 502 GLU C N 1
ATOM 5844 C CA . GLU C 1 226 ? 12.102 10.461 -14.115 1.00 25.93 502 GLU C CA 1
ATOM 5845 C C . GLU C 1 226 ? 11.452 11.776 -14.421 1.00 28.04 502 GLU C C 1
ATOM 5846 O O . GLU C 1 226 ? 12.098 12.827 -14.328 1.00 17.51 502 GLU C O 1
ATOM 5852 N N . SER C 1 227 ? 10.174 11.738 -14.722 1.00 26.81 503 SER C N 1
ATOM 5853 C CA . SER C 1 227 ? 9.423 12.962 -14.886 1.00 24.67 503 SER C CA 1
ATOM 5854 C C . SER C 1 227 ? 7.996 12.816 -14.349 1.00 27.11 503 SER C C 1
ATOM 5855 O O . SER C 1 227 ? 7.483 11.709 -14.202 1.00 22.59 503 SER C O 1
ATOM 5858 N N . THR C 1 228 ? 7.403 13.959 -14.008 1.00 25.46 504 THR C N 1
ATOM 5859 C CA . THR C 1 228 ? 6.057 14.025 -13.435 1.00 28.07 504 THR C CA 1
ATOM 5860 C C . THR C 1 228 ? 5.317 15.163 -14.137 1.00 21.08 504 THR C C 1
ATOM 5861 O O . THR C 1 228 ? 5.906 16.219 -14.298 1.00 22.94 504 THR C O 1
ATOM 5865 N N . ARG C 1 229 ? 4.091 14.928 -14.602 1.00 20.17 505 ARG C N 1
ATOM 5866 C CA . ARG C 1 229 ? 3.273 16.015 -15.194 1.00 18.78 505 ARG C CA 1
ATOM 5867 C C . ARG C 1 229 ? 2.157 16.334 -14.219 1.00 23.14 505 ARG C C 1
ATOM 5868 O O . ARG C 1 229 ? 1.376 15.463 -13.928 1.00 17.39 505 ARG C O 1
ATOM 5876 N N . ASP C 1 230 ? 2.144 17.550 -13.681 1.00 24.97 506 ASP C N 1
ATOM 5877 C CA . ASP C 1 230 ? 1.207 17.955 -12.596 1.00 28.52 506 ASP C CA 1
ATOM 5878 C C . ASP C 1 230 ? 1.485 19.419 -12.374 1.00 27.94 506 ASP C C 1
ATOM 5879 O O . ASP C 1 230 ? 2.660 19.805 -12.086 1.00 24.45 506 ASP C O 1
ATOM 5884 N N . LYS C 1 231 ? 0.428 20.237 -12.401 1.00 27.89 507 LYS C N 1
ATOM 5885 C CA . LYS C 1 231 ? 0.507 21.665 -12.166 1.00 28.86 507 LYS C CA 1
ATOM 5886 C C . LYS C 1 231 ? 1.253 22.033 -10.883 1.00 26.54 507 LYS C C 1
ATOM 5887 O O . LYS C 1 231 ? 1.924 23.086 -10.815 1.00 25.82 507 LYS C O 1
ATOM 5893 N N . LEU C 1 232 ? 1.142 21.162 -9.897 1.00 26.37 508 LEU C N 1
ATOM 5894 C CA . LEU C 1 232 ? 1.758 21.420 -8.602 1.00 31.94 508 LEU C CA 1
ATOM 5895 C C . LEU C 1 232 ? 3.113 20.729 -8.377 1.00 28.08 508 LEU C C 1
ATOM 5896 O O . LEU C 1 232 ? 3.646 20.734 -7.251 1.00 27.58 508 LEU C O 1
ATOM 5901 N N . ALA C 1 233 ? 3.634 20.057 -9.409 1.00 28.29 509 ALA C N 1
ATOM 5902 C CA . ALA C 1 233 ? 4.869 19.288 -9.333 1.00 24.27 509 ALA C CA 1
ATOM 5903 C C . ALA C 1 233 ? 5.979 20.222 -8.926 1.00 23.24 509 ALA C C 1
ATOM 5904 O O . ALA C 1 233 ? 5.993 21.382 -9.336 1.00 23.98 509 ALA C O 1
ATOM 5906 N N . LYS C 1 234 ? 6.869 19.698 -8.085 1.00 29.38 510 LYS C N 1
ATOM 5907 C CA . LYS C 1 234 ? 8.040 20.401 -7.615 1.00 28.31 510 LYS C CA 1
ATOM 5908 C C . LYS C 1 234 ? 9.256 19.633 -8.091 1.00 28.96 510 LYS C C 1
ATOM 5909 O O . LYS C 1 234 ? 9.258 18.422 -8.001 1.00 25.49 510 LYS C O 1
ATOM 5915 N N . SER C 1 235 ? 10.288 20.336 -8.529 1.00 22.66 511 SER C N 1
ATOM 5916 C CA . SER C 1 235 ? 11.519 19.702 -8.997 1.00 22.88 511 SER C CA 1
ATOM 5917 C C . SER C 1 235 ? 12.249 19.105 -7.793 1.00 21.88 511 SER C C 1
ATOM 5918 O O . SER C 1 235 ? 11.929 19.429 -6.632 1.00 19.68 511 SER C O 1
ATOM 5921 N N . PHE C 1 236 ? 13.284 18.354 -8.082 1.00 22.03 512 PHE C N 1
ATOM 5922 C CA . PHE C 1 236 ? 14.169 17.874 -7.077 1.00 25.42 512 PHE C CA 1
ATOM 5923 C C . PHE C 1 236 ? 14.587 18.989 -6.112 1.00 24.05 512 PHE C C 1
ATOM 5924 O O . PHE C 1 236 ? 14.717 18.757 -4.911 1.00 21.70 512 PHE C O 1
ATOM 5932 N N . THR C 1 237 ? 14.938 20.148 -6.610 1.00 24.67 513 THR C N 1
ATOM 5933 C CA . THR C 1 237 ? 15.497 21.138 -5.705 1.00 26.29 513 THR C CA 1
ATOM 5934 C C . THR C 1 237 ? 14.388 22.027 -5.139 1.00 26.07 513 THR C C 1
ATOM 5935 O O . THR C 1 237 ? 14.671 22.945 -4.415 1.00 27.52 513 THR C O 1
ATOM 5939 N N . GLY C 1 238 ? 13.145 21.736 -5.480 1.00 29.39 514 GLY C N 1
ATOM 5940 C CA . GLY C 1 238 ? 12.018 22.497 -4.993 1.00 30.14 514 GLY C CA 1
ATOM 5941 C C . GLY C 1 238 ? 11.483 23.545 -5.947 1.00 29.37 514 GLY C C 1
ATOM 5942 O O . GLY C 1 238 ? 10.610 24.314 -5.567 1.00 28.61 514 GLY C O 1
ATOM 5943 N N . MET C 1 239 ? 12.001 23.631 -7.171 1.00 24.28 515 MET C N 1
ATOM 5944 C CA . MET C 1 239 ? 11.428 24.562 -8.124 1.00 25.16 515 MET C CA 1
ATOM 5945 C C . MET C 1 239 ? 9.971 24.195 -8.442 1.00 22.69 515 MET C C 1
ATOM 5946 O O . MET C 1 239 ? 9.702 23.053 -8.755 1.00 22.94 515 MET C O 1
ATOM 5951 N N . ALA C 1 240 ? 9.125 25.215 -8.522 1.00 25.66 516 ALA C N 1
ATOM 5952 C CA . ALA C 1 240 ? 7.677 25.017 -8.809 1.00 25.14 516 ALA C CA 1
ATOM 5953 C C . ALA C 1 240 ? 7.009 26.313 -9.197 1.00 22.60 516 ALA C C 1
ATOM 5954 O O . ALA C 1 240 ? 7.637 27.393 -8.981 1.00 22.36 516 ALA C O 1
ATOM 5956 N N . ILE C 1 241 ? 5.786 26.216 -9.762 1.00 19.98 517 ILE C N 1
ATOM 5957 C CA . ILE C 1 241 ? 5.059 27.354 -10.296 1.00 21.70 517 ILE C CA 1
ATOM 5958 C C . ILE C 1 241 ? 3.843 27.611 -9.400 1.00 19.77 517 ILE C C 1
ATOM 5959 O O . ILE C 1 241 ? 3.225 26.674 -8.938 1.00 20.64 517 ILE C O 1
ATOM 5964 N N . GLN C 1 242 ? 3.620 28.869 -9.053 1.00 19.65 518 GLN C N 1
ATOM 5965 C CA . GLN C 1 242 ? 2.490 29.294 -8.163 1.00 23.26 518 GLN C CA 1
ATOM 5966 C C . GLN C 1 242 ? 1.313 29.608 -9.055 1.00 26.30 518 GLN C C 1
ATOM 5967 O O . GLN C 1 242 ? 0.198 29.127 -8.854 1.00 21.42 518 GLN C O 1
ATOM 5973 N N . SER C 1 243 ? 1.556 30.376 -10.128 1.00 25.94 519 SER C N 1
ATOM 5974 C CA . SER C 1 243 ? 0.494 30.606 -11.121 1.00 26.41 519 SER C CA 1
ATOM 5975 C C . SER C 1 243 ? 1.074 31.134 -12.388 1.00 24.38 519 SER C C 1
ATOM 5976 O O . SER C 1 243 ? 2.284 31.475 -12.454 1.00 21.65 519 SER C O 1
ATOM 5979 N N . VAL C 1 244 ? 0.213 31.220 -13.399 1.00 22.76 520 VAL C N 1
ATOM 5980 C CA . VAL C 1 244 ? 0.508 31.907 -14.640 1.00 21.50 520 VAL C CA 1
ATOM 5981 C C . VAL C 1 244 ? -0.630 32.934 -14.833 1.00 23.40 520 VAL C C 1
ATOM 5982 O O . VAL C 1 244 ? -1.807 32.623 -14.686 1.00 22.28 520 VAL C O 1
ATOM 5986 N N . VAL C 1 245 ? -0.253 34.103 -15.301 1.00 20.75 521 VAL C N 1
ATOM 5987 C CA . VAL C 1 245 ? -1.091 35.275 -15.290 1.00 21.42 521 VAL C CA 1
ATOM 5988 C C . VAL C 1 245 ? -0.865 36.106 -16.568 1.00 23.18 521 VAL C C 1
ATOM 5989 O O . VAL C 1 245 ? 0.211 36.077 -17.164 1.00 25.02 521 VAL C O 1
ATOM 5993 N N . MET C 1 246 ? -1.846 36.919 -16.949 1.00 23.65 522 MET C N 1
ATOM 5994 C CA . MET C 1 246 ? -1.707 37.854 -18.031 1.00 26.50 522 MET C CA 1
ATOM 5995 C C . MET C 1 246 ? -0.659 38.852 -17.644 1.00 21.88 522 MET C C 1
ATOM 5996 O O . MET C 1 246 ? -0.695 39.352 -16.513 1.00 29.01 522 MET C O 1
ATOM 6001 N N . ALA C 1 247 ? 0.185 39.259 -18.603 1.00 18.97 523 ALA C N 1
ATOM 6002 C CA . ALA C 1 247 ? 1.270 40.202 -18.306 1.00 21.99 523 ALA C CA 1
ATOM 6003 C C . ALA C 1 247 ? 0.764 41.575 -17.973 1.00 24.50 523 ALA C C 1
ATOM 6004 O O . ALA C 1 247 ? 1.340 42.255 -17.137 1.00 25.59 523 ALA C O 1
ATOM 6006 N N . ASN C 1 248 ? -0.319 41.952 -18.609 1.00 24.50 524 ASN C N 1
ATOM 6007 C CA . ASN C 1 248 ? -0.859 43.262 -18.452 1.00 30.24 524 ASN C CA 1
ATOM 6008 C C . ASN C 1 248 ? -1.934 43.347 -17.325 1.00 30.59 524 ASN C C 1
ATOM 6009 O O . ASN C 1 248 ? -2.431 44.467 -17.058 1.00 27.00 524 ASN C O 1
ATOM 6014 N N . ASP C 1 249 ? -2.340 42.201 -16.729 1.00 28.48 525 ASP C N 1
ATOM 6015 C CA . ASP C 1 249 ? -3.322 42.080 -15.630 1.00 33.42 525 ASP C CA 1
ATOM 6016 C C . ASP C 1 249 ? -3.073 40.814 -14.764 1.00 29.53 525 ASP C C 1
ATOM 6017 O O . ASP C 1 249 ? -3.600 39.712 -15.033 1.00 28.00 525 ASP C O 1
ATOM 6022 N N . HIS C 1 250 ? -2.304 40.986 -13.688 1.00 31.84 526 HIS C N 1
ATOM 6023 C CA . HIS C 1 250 ? -1.894 39.871 -12.833 1.00 32.79 526 HIS C CA 1
ATOM 6024 C C . HIS C 1 250 ? -3.016 39.184 -12.038 1.00 34.80 526 HIS C C 1
ATOM 6025 O O . HIS C 1 250 ? -2.785 38.155 -11.442 1.00 35.30 526 HIS C O 1
ATOM 6032 N N . ASP C 1 251 ? -4.198 39.772 -12.032 1.00 42.41 527 ASP C N 1
ATOM 6033 C CA . ASP C 1 251 ? -5.385 39.119 -11.437 1.00 44.59 527 ASP C CA 1
ATOM 6034 C C . ASP C 1 251 ? -6.034 38.092 -12.376 1.00 43.70 527 ASP C C 1
ATOM 6035 O O . ASP C 1 251 ? -6.820 37.264 -11.936 1.00 49.72 527 ASP C O 1
ATOM 6040 N N . GLN C 1 252 ? -5.707 38.171 -13.672 1.00 41.54 528 GLN C N 1
ATOM 6041 C CA . GLN C 1 252 ? -6.250 37.276 -14.661 1.00 32.94 528 GLN C CA 1
ATOM 6042 C C . GLN C 1 252 ? -5.286 36.094 -14.845 1.00 31.47 528 GLN C C 1
ATOM 6043 O O . GLN C 1 252 ? -4.240 36.245 -15.481 1.00 27.63 528 GLN C O 1
ATOM 6049 N N . GLU C 1 253 ? -5.659 34.935 -14.306 1.00 24.86 529 GLU C N 1
ATOM 6050 C CA . GLU C 1 253 ? -4.852 33.715 -14.339 1.00 31.28 529 GLU C CA 1
ATOM 6051 C C . GLU C 1 253 ? -5.167 32.938 -15.592 1.00 31.99 529 GLU C C 1
ATOM 6052 O O . GLU C 1 253 ? -6.243 33.090 -16.150 1.00 25.83 529 GLU C O 1
ATOM 6058 N N . LEU C 1 254 ? -4.169 32.211 -16.083 1.00 25.09 530 LEU C N 1
ATOM 6059 C CA . LEU C 1 254 ? -4.265 31.475 -17.348 1.00 21.53 530 LEU C CA 1
ATOM 6060 C C . LEU C 1 254 ? -4.059 29.992 -17.130 1.00 20.93 530 LEU C C 1
ATOM 6061 O O . LEU C 1 254 ? -3.416 29.597 -16.167 1.00 19.65 530 LEU C O 1
ATOM 6066 N N . PRO C 1 255 ? -4.619 29.120 -17.997 1.00 19.94 531 PRO C N 1
ATOM 6067 C CA . PRO C 1 255 ? -4.496 27.714 -17.808 1.00 20.93 531 PRO C CA 1
ATOM 6068 C C . PRO C 1 255 ? -3.075 27.264 -18.201 1.00 18.59 531 PRO C C 1
ATOM 6069 O O . PRO C 1 255 ? -2.489 27.847 -19.124 1.00 19.37 531 PRO C O 1
ATOM 6073 N N . TYR C 1 256 ? -2.553 26.235 -17.538 1.00 19.55 532 TYR C N 1
ATOM 6074 C CA . TYR C 1 256 ? -1.197 25.759 -17.884 1.00 19.15 532 TYR C CA 1
ATOM 6075 C C . TYR C 1 256 ? -0.983 24.378 -17.299 1.00 23.85 532 TYR C C 1
ATOM 6076 O O . TYR C 1 256 ? -1.783 23.919 -16.470 1.00 22.51 532 TYR C O 1
ATOM 6085 N N . ASP C 1 257 ? 0.070 23.699 -17.763 1.00 21.29 533 ASP C N 1
ATOM 6086 C CA . ASP C 1 257 ? 0.547 22.472 -17.109 1.00 19.75 533 ASP C CA 1
ATOM 6087 C C . ASP C 1 257 ? 2.074 22.559 -16.883 1.00 18.47 533 ASP C C 1
ATOM 6088 O O . ASP C 1 257 ? 2.731 23.428 -17.464 1.00 20.36 533 ASP C O 1
ATOM 6093 N N . VAL C 1 258 ? 2.581 21.672 -16.022 1.00 17.43 534 VAL C N 1
ATOM 6094 C CA . VAL C 1 258 ? 3.940 21.676 -15.583 1.00 19.05 534 VAL C CA 1
ATOM 6095 C C . VAL C 1 258 ? 4.419 20.263 -15.605 1.00 15.67 534 VAL C C 1
ATOM 6096 O O . VAL C 1 258 ? 3.675 19.318 -15.222 1.00 13.70 534 VAL C O 1
ATOM 6100 N N . ILE C 1 259 ? 5.605 20.090 -16.147 1.00 15.56 535 ILE C N 1
ATOM 6101 C CA . ILE C 1 259 ? 6.366 18.862 -16.113 1.00 17.94 535 ILE C CA 1
ATOM 6102 C C . ILE C 1 259 ? 7.633 19.103 -15.389 1.00 19.70 535 ILE C C 1
ATOM 6103 O O . ILE C 1 259 ? 8.389 20.017 -15.756 1.00 19.16 535 ILE C O 1
ATOM 6108 N N . THR C 1 260 ? 7.953 18.251 -14.410 1.00 19.98 536 THR C N 1
ATOM 6109 C CA . THR C 1 260 ? 9.300 18.288 -13.809 1.00 18.75 536 THR C CA 1
ATOM 6110 C C . THR C 1 260 ? 10.037 17.022 -14.143 1.00 16.34 536 THR C C 1
ATOM 6111 O O . THR C 1 260 ? 9.422 15.978 -14.332 1.00 20.46 536 THR C O 1
ATOM 6115 N N . SER C 1 261 ? 11.327 17.133 -14.329 1.00 14.11 537 SER C N 1
ATOM 6116 C CA . SER C 1 261 ? 12.195 16.017 -14.644 1.00 15.06 537 SER C CA 1
ATOM 6117 C C . SER C 1 261 ? 13.539 16.092 -13.903 1.00 16.89 537 SER C C 1
ATOM 6118 O O . SER C 1 261 ? 14.025 17.146 -13.577 1.00 17.81 537 SER C O 1
ATOM 6121 N N . LEU C 1 262 ? 14.090 14.909 -13.617 1.00 16.18 538 LEU C N 1
ATOM 6122 C CA . LEU C 1 262 ? 15.420 14.733 -13.076 1.00 17.88 538 LEU C CA 1
ATOM 6123 C C . LEU C 1 262 ? 16.033 13.634 -13.926 1.00 16.43 538 LEU C C 1
ATOM 6124 O O . LEU C 1 262 ? 15.423 12.601 -14.140 1.00 15.19 538 LEU C O 1
ATOM 6129 N N . LYS C 1 263 ? 17.257 13.911 -14.423 1.00 17.07 539 LYS C N 1
ATOM 6130 C CA . LYS C 1 263 ? 18.030 13.030 -15.249 1.00 16.69 539 LYS C CA 1
ATOM 6131 C C . LYS C 1 263 ? 19.478 13.023 -14.768 1.00 16.21 539 LYS C C 1
ATOM 6132 O O . LYS C 1 263 ? 20.014 14.026 -14.408 1.00 12.18 539 LYS C O 1
ATOM 6138 N N . SER C 1 264 ? 20.067 11.841 -14.661 1.00 16.11 540 SER C N 1
ATOM 6139 C CA . SER C 1 264 ? 21.481 11.710 -14.452 1.00 16.54 540 SER C CA 1
ATOM 6140 C C . SER C 1 264 ? 22.268 12.078 -15.698 1.00 19.08 540 SER C C 1
ATOM 6141 O O . SER C 1 264 ? 21.756 11.989 -16.811 1.00 16.90 540 SER C O 1
ATOM 6144 N N . ASP C 1 265 ? 23.486 12.563 -15.499 1.00 17.80 541 ASP C N 1
ATOM 6145 C CA . ASP C 1 265 ? 24.432 12.750 -16.584 1.00 19.93 541 ASP C CA 1
ATOM 6146 C C . ASP C 1 265 ? 25.708 11.992 -16.197 1.00 19.63 541 ASP C C 1
ATOM 6147 O O . ASP C 1 265 ? 25.756 10.771 -16.358 1.00 19.85 541 ASP C O 1
ATOM 6152 N N . GLU C 1 266 ? 26.692 12.649 -15.561 1.00 18.22 542 GLU C N 1
ATOM 6153 C CA . GLU C 1 266 ? 27.926 11.970 -15.277 1.00 18.30 542 GLU C CA 1
ATOM 6154 C C . GLU C 1 266 ? 27.794 11.479 -13.824 1.00 17.60 542 GLU C C 1
ATOM 6155 O O . GLU C 1 266 ? 28.042 12.244 -12.907 1.00 16.50 542 GLU C O 1
ATOM 6161 N N . TYR C 1 267 ? 27.214 10.301 -13.698 1.00 15.03 543 TYR C N 1
ATOM 6162 C CA . TYR C 1 267 ? 26.785 9.814 -12.427 1.00 16.17 543 TYR C CA 1
ATOM 6163 C C . TYR C 1 267 ? 27.496 8.502 -12.264 1.00 14.45 543 TYR C C 1
ATOM 6164 O O . TYR C 1 267 ? 27.113 7.485 -12.871 1.00 13.14 543 TYR C O 1
ATOM 6173 N N . LEU C 1 268 ? 28.584 8.553 -11.503 1.00 13.79 544 LEU C N 1
ATOM 6174 C CA . LEU C 1 268 ? 29.486 7.371 -11.512 1.00 16.83 544 LEU C CA 1
ATOM 6175 C C . LEU C 1 268 ? 30.243 7.033 -10.243 1.00 15.74 544 LEU C C 1
ATOM 6176 O O . LEU C 1 268 ? 30.457 7.893 -9.395 1.00 19.01 544 LEU C O 1
ATOM 6181 N N . VAL C 1 269 ? 30.734 5.819 -10.204 1.00 16.09 545 VAL C N 1
ATOM 6182 C CA . VAL C 1 269 ? 31.621 5.347 -9.177 1.00 16.50 545 VAL C CA 1
ATOM 6183 C C . VAL C 1 269 ? 32.955 5.143 -9.862 1.00 17.08 545 VAL C C 1
ATOM 6184 O O . VAL C 1 269 ? 33.096 4.362 -10.828 1.00 17.11 545 VAL C O 1
ATOM 6188 N N . GLN C 1 270 ? 33.968 5.653 -9.236 1.00 20.86 546 GLN C N 1
ATOM 6189 C CA . GLN C 1 270 ? 35.306 5.653 -9.828 1.00 27.81 546 GLN C CA 1
ATOM 6190 C C . GLN C 1 270 ? 36.339 5.265 -8.792 1.00 38.82 546 GLN C C 1
ATOM 6191 O O . GLN C 1 270 ? 37.268 4.493 -9.050 1.00 36.84 546 GLN C O 1
ATOM 6198 N N . VAL D 1 9 ? 56.005 24.639 -27.764 1.00 36.66 285 VAL D N 1
ATOM 6199 C CA . VAL D 1 9 ? 56.366 23.302 -27.220 1.00 36.99 285 VAL D CA 1
ATOM 6200 C C . VAL D 1 9 ? 57.653 23.389 -26.408 1.00 28.78 285 VAL D C 1
ATOM 6201 O O . VAL D 1 9 ? 58.717 23.627 -26.950 1.00 27.63 285 VAL D O 1
ATOM 6205 N N . PRO D 1 10 ? 57.571 23.150 -25.100 1.00 27.77 286 PRO D N 1
ATOM 6206 C CA . PRO D 1 10 ? 58.793 23.192 -24.298 1.00 25.54 286 PRO D CA 1
ATOM 6207 C C . PRO D 1 10 ? 59.795 22.132 -24.782 1.00 28.21 286 PRO D C 1
ATOM 6208 O O . PRO D 1 10 ? 59.389 21.041 -25.212 1.00 25.09 286 PRO D O 1
ATOM 6212 N N . GLU D 1 11 ? 61.092 22.424 -24.667 1.00 26.28 287 GLU D N 1
ATOM 6213 C CA . GLU D 1 11 ? 62.078 21.425 -25.043 1.00 33.89 287 GLU D CA 1
ATOM 6214 C C . GLU D 1 11 ? 62.235 20.367 -23.955 1.00 26.88 287 GLU D C 1
ATOM 6215 O O . GLU D 1 11 ? 62.196 20.646 -22.768 1.00 22.81 287 GLU D O 1
ATOM 6221 N N . ASN D 1 12 ? 62.442 19.149 -24.416 1.00 25.29 288 ASN D N 1
ATOM 6222 C CA . ASN D 1 12 ? 62.687 17.995 -23.564 1.00 23.59 288 ASN D CA 1
ATOM 6223 C C . ASN D 1 12 ? 64.121 17.600 -23.719 1.00 23.08 288 ASN D C 1
ATOM 6224 O O . ASN D 1 12 ? 64.537 17.336 -24.845 1.00 23.77 288 ASN D O 1
ATOM 6229 N N . ASN D 1 13 ? 64.870 17.502 -22.608 1.00 24.00 289 ASN D N 1
ATOM 6230 C CA . ASN D 1 13 ? 66.257 17.164 -22.698 1.00 26.21 289 ASN D CA 1
ATOM 6231 C C . ASN D 1 13 ? 66.492 15.688 -22.364 1.00 26.22 289 ASN D C 1
ATOM 6232 O O . ASN D 1 13 ? 67.617 15.260 -22.196 1.00 28.81 289 ASN D O 1
ATOM 6237 N N . GLY D 1 14 ? 65.409 14.914 -22.231 1.00 23.30 290 GLY D N 1
ATOM 6238 C CA . GLY D 1 14 ? 65.443 13.502 -21.941 1.00 21.69 290 GLY D CA 1
ATOM 6239 C C . GLY D 1 14 ? 64.122 13.039 -21.337 1.00 18.35 290 GLY D C 1
ATOM 6240 O O . GLY D 1 14 ? 63.368 12.305 -21.937 1.00 18.76 290 GLY D O 1
ATOM 6241 N N . ILE D 1 15 ? 63.941 13.399 -20.092 1.00 19.40 291 ILE D N 1
ATOM 6242 C CA . ILE D 1 15 ? 62.681 13.294 -19.406 1.00 19.86 291 ILE D CA 1
ATOM 6243 C C . ILE D 1 15 ? 62.169 14.687 -19.138 1.00 19.76 291 ILE D C 1
ATOM 6244 O O . ILE D 1 15 ? 62.828 15.529 -18.485 1.00 16.97 291 ILE D O 1
ATOM 6249 N N . LEU D 1 16 ? 60.886 14.898 -19.502 1.00 18.41 292 LEU D N 1
ATOM 6250 C CA . LEU D 1 16 ? 60.220 16.117 -19.102 1.00 17.55 292 LEU D CA 1
ATOM 6251 C C . LEU D 1 16 ? 58.863 15.739 -18.501 1.00 17.19 292 LEU D C 1
ATOM 6252 O O . LEU D 1 16 ? 58.033 15.114 -19.176 1.00 17.26 292 LEU D O 1
ATOM 6257 N N . ILE D 1 17 ? 58.659 16.159 -17.255 1.00 15.44 293 ILE D N 1
ATOM 6258 C CA . ILE D 1 17 ? 57.447 15.973 -16.539 1.00 18.49 293 ILE D CA 1
ATOM 6259 C C . ILE D 1 17 ? 56.694 17.308 -16.431 1.00 17.63 293 ILE D C 1
ATOM 6260 O O . ILE D 1 17 ? 57.234 18.315 -16.012 1.00 19.32 293 ILE D O 1
ATOM 6265 N N . SER D 1 18 ? 55.417 17.281 -16.794 1.00 17.64 294 SER D N 1
ATOM 6266 C CA A SER D 1 18 ? 54.572 18.445 -16.781 0.50 17.32 294 SER D CA 1
ATOM 6267 C CA B SER D 1 18 ? 54.623 18.488 -16.756 0.50 14.04 294 SER D CA 1
ATOM 6268 C C . SER D 1 18 ? 53.449 18.191 -15.819 1.00 14.61 294 SER D C 1
ATOM 6269 O O . SER D 1 18 ? 52.698 17.183 -15.947 1.00 16.02 294 SER D O 1
ATOM 6274 N N . ILE D 1 19 ? 53.311 19.040 -14.844 1.00 14.89 295 ILE D N 1
ATOM 6275 C CA . ILE D 1 19 ? 52.215 18.935 -13.880 1.00 14.04 295 ILE D CA 1
ATOM 6276 C C . ILE D 1 19 ? 51.306 20.090 -14.284 1.00 15.05 295 ILE D C 1
ATOM 6277 O O . ILE D 1 19 ? 51.656 21.314 -14.063 1.00 15.92 295 ILE D O 1
ATOM 6282 N N . LYS D 1 20 ? 50.119 19.789 -14.861 1.00 15.33 296 LYS D N 1
ATOM 6283 C CA . LYS D 1 20 ? 49.272 20.845 -15.415 1.00 15.83 296 LYS D CA 1
ATOM 6284 C C . LYS D 1 20 ? 47.952 20.891 -14.619 1.00 17.16 296 LYS D C 1
ATOM 6285 O O . LYS D 1 20 ? 47.267 19.862 -14.501 1.00 18.83 296 LYS D O 1
ATOM 6291 N N . GLU D 1 21 ? 47.639 22.052 -14.022 1.00 14.01 297 GLU D N 1
ATOM 6292 C CA . GLU D 1 21 ? 46.389 22.239 -13.341 1.00 15.65 297 GLU D CA 1
ATOM 6293 C C . GLU D 1 21 ? 45.580 23.320 -14.082 1.00 13.69 297 GLU D C 1
ATOM 6294 O O . GLU D 1 21 ? 46.116 24.307 -14.603 1.00 13.19 297 GLU D O 1
ATOM 6300 N N . VAL D 1 22 ? 44.285 23.071 -14.104 1.00 15.11 298 VAL D N 1
ATOM 6301 C CA . VAL D 1 22 ? 43.333 23.933 -14.681 1.00 16.75 298 VAL D CA 1
ATOM 6302 C C . VAL D 1 22 ? 42.273 24.242 -13.688 1.00 14.10 298 VAL D C 1
ATOM 6303 O O . VAL D 1 22 ? 41.722 23.341 -13.023 1.00 13.87 298 VAL D O 1
ATOM 6307 N N . ILE D 1 23 ? 41.988 25.530 -13.526 1.00 14.82 299 ILE D N 1
ATOM 6308 C CA . ILE D 1 23 ? 41.021 25.990 -12.483 1.00 14.05 299 ILE D CA 1
ATOM 6309 C C . ILE D 1 23 ? 39.791 26.675 -13.074 1.00 14.00 299 ILE D C 1
ATOM 6310 O O . ILE D 1 23 ? 39.929 27.557 -13.869 1.00 15.79 299 ILE D O 1
ATOM 6315 N N . ASN D 1 24 ? 38.618 26.197 -12.663 1.00 13.73 300 ASN D N 1
ATOM 6316 C CA . ASN D 1 24 ? 37.356 26.746 -12.908 1.00 14.68 300 ASN D CA 1
ATOM 6317 C C . ASN D 1 24 ? 36.863 27.361 -11.588 1.00 16.04 300 ASN D C 1
ATOM 6318 O O . ASN D 1 24 ? 37.051 26.799 -10.464 1.00 16.02 300 ASN D O 1
ATOM 6323 N N . ALA D 1 25 ? 36.268 28.543 -11.730 1.00 13.95 301 ALA D N 1
ATOM 6324 C CA . ALA D 1 25 ? 35.694 29.211 -10.570 1.00 15.07 301 ALA D CA 1
ATOM 6325 C C . ALA D 1 25 ? 34.573 30.082 -11.029 1.00 14.47 301 ALA D C 1
ATOM 6326 O O . ALA D 1 25 ? 34.710 30.787 -12.070 1.00 18.12 301 ALA D O 1
ATOM 6328 N N . GLU D 1 26 ? 33.550 30.219 -10.186 1.00 16.13 302 GLU D N 1
ATOM 6329 C CA . GLU D 1 26 ? 32.470 31.171 -10.477 1.00 15.13 302 GLU D CA 1
ATOM 6330 C C . GLU D 1 26 ? 32.129 32.040 -9.259 1.00 16.13 302 GLU D C 1
ATOM 6331 O O . GLU D 1 26 ? 32.098 31.530 -8.149 1.00 15.64 302 GLU D O 1
ATOM 6337 N N . PHE D 1 27 ? 31.888 33.318 -9.517 1.00 16.67 303 PHE D N 1
ATOM 6338 C CA . PHE D 1 27 ? 31.630 34.346 -8.487 1.00 20.94 303 PHE D CA 1
ATOM 6339 C C . PHE D 1 27 ? 30.305 34.980 -8.829 1.00 22.02 303 PHE D C 1
ATOM 6340 O O . PHE D 1 27 ? 29.942 35.125 -10.022 1.00 17.10 303 PHE D O 1
ATOM 6348 N N . SER D 1 28 ? 29.520 35.336 -7.807 1.00 28.75 304 SER D N 1
ATOM 6349 C CA . SER D 1 28 ? 28.438 36.270 -8.026 1.00 26.14 304 SER D CA 1
ATOM 6350 C C . SER D 1 28 ? 29.030 37.632 -8.336 1.00 23.94 304 SER D C 1
ATOM 6351 O O . SER D 1 28 ? 30.190 37.932 -8.068 1.00 23.91 304 SER D O 1
ATOM 6354 N N . ARG D 1 29 ? 28.202 38.561 -8.787 1.00 27.53 305 ARG D N 1
ATOM 6355 C CA . ARG D 1 29 ? 28.738 39.909 -9.111 1.00 27.87 305 ARG D CA 1
ATOM 6356 C C . ARG D 1 29 ? 29.359 40.620 -7.907 1.00 27.46 305 ARG D C 1
ATOM 6357 O O . ARG D 1 29 ? 30.300 41.384 -8.082 1.00 26.73 305 ARG D O 1
ATOM 6365 N N . ASP D 1 30 ? 28.867 40.348 -6.700 1.00 28.87 306 ASP D N 1
ATOM 6366 C CA . ASP D 1 30 ? 29.424 41.023 -5.517 1.00 30.55 306 ASP D CA 1
ATOM 6367 C C . ASP D 1 30 ? 30.665 40.315 -4.973 1.00 29.61 306 ASP D C 1
ATOM 6368 O O . ASP D 1 30 ? 31.119 40.588 -3.863 1.00 23.91 306 ASP D O 1
ATOM 6373 N N . GLY D 1 31 ? 31.145 39.321 -5.709 1.00 25.67 307 GLY D N 1
ATOM 6374 C CA . GLY D 1 31 ? 32.277 38.552 -5.283 1.00 24.49 307 GLY D CA 1
ATOM 6375 C C . GLY D 1 31 ? 32.047 37.342 -4.439 1.00 20.57 307 GLY D C 1
ATOM 6376 O O . GLY D 1 31 ? 33.024 36.700 -4.009 1.00 23.25 307 GLY D O 1
ATOM 6377 N N . THR D 1 32 ? 30.807 36.948 -4.157 1.00 21.54 308 THR D N 1
ATOM 6378 C CA . THR D 1 32 ? 30.576 35.749 -3.360 1.00 21.01 308 THR D CA 1
ATOM 6379 C C . THR D 1 32 ? 30.931 34.510 -4.208 1.00 20.71 308 THR D C 1
ATOM 6380 O O . THR D 1 32 ? 30.484 34.397 -5.345 1.00 20.22 308 THR D O 1
ATOM 6384 N N . ILE D 1 33 ? 31.696 33.594 -3.659 1.00 17.67 309 ILE D N 1
ATOM 6385 C CA . ILE D 1 33 ? 32.131 32.395 -4.428 1.00 17.39 309 ILE D CA 1
ATOM 6386 C C . ILE D 1 33 ? 30.951 31.425 -4.550 1.00 15.48 309 ILE D C 1
ATOM 6387 O O . ILE D 1 33 ? 30.295 31.036 -3.600 1.00 16.46 309 ILE D O 1
ATOM 6392 N N . HIS D 1 34 ? 30.637 31.080 -5.769 1.00 13.91 310 HIS D N 1
ATOM 6393 C CA . HIS D 1 34 ? 29.638 30.037 -6.033 1.00 13.29 310 HIS D CA 1
ATOM 6394 C C . HIS D 1 34 ? 30.168 28.645 -6.096 1.00 12.97 310 HIS D C 1
ATOM 6395 O O . HIS D 1 34 ? 29.582 27.732 -5.584 1.00 12.09 310 HIS D O 1
ATOM 6402 N N . SER D 1 35 ? 31.354 28.447 -6.710 1.00 13.17 311 SER D N 1
ATOM 6403 C CA . SER D 1 35 ? 31.845 27.100 -6.934 1.00 12.49 311 SER D CA 1
ATOM 6404 C C . SER D 1 35 ? 33.266 27.216 -7.421 1.00 12.31 311 SER D C 1
ATOM 6405 O O . SER D 1 35 ? 33.686 28.295 -7.954 1.00 15.74 311 SER D O 1
ATOM 6408 N N . SER D 1 36 ? 33.929 26.096 -7.404 1.00 12.57 312 SER D N 1
ATOM 6409 C CA . SER D 1 36 ? 35.287 25.988 -8.048 1.00 12.65 312 SER D CA 1
ATOM 6410 C C . SER D 1 36 ? 35.618 24.481 -8.328 1.00 13.28 312 SER D C 1
ATOM 6411 O O . SER D 1 36 ? 35.010 23.566 -7.771 1.00 13.84 312 SER D O 1
ATOM 6414 N N . GLU D 1 37 ? 36.492 24.273 -9.300 1.00 15.09 313 GLU D N 1
ATOM 6415 C CA . GLU D 1 37 ? 36.852 22.944 -9.710 1.00 15.14 313 GLU D CA 1
ATOM 6416 C C . GLU D 1 37 ? 38.223 23.031 -10.316 1.00 13.28 313 GLU D C 1
ATOM 6417 O O . GLU D 1 37 ? 38.475 23.822 -11.245 1.00 11.83 313 GLU D O 1
ATOM 6423 N N . LEU D 1 38 ? 39.122 22.266 -9.711 1.00 12.22 314 LEU D N 1
ATOM 6424 C CA . LEU D 1 38 ? 40.512 22.135 -10.182 1.00 15.87 314 LEU D CA 1
ATOM 6425 C C . LEU D 1 38 ? 40.735 20.749 -10.799 1.00 14.91 314 LEU D C 1
ATOM 6426 O O . LEU D 1 38 ? 40.344 19.738 -10.243 1.00 19.61 314 LEU D O 1
ATOM 6431 N N . LYS D 1 39 ? 41.295 20.697 -11.999 1.00 16.83 315 LYS D N 1
ATOM 6432 C CA . LYS D 1 39 ? 41.595 19.450 -12.623 1.00 17.02 315 LYS D CA 1
ATOM 6433 C C . LYS D 1 39 ? 43.056 19.426 -12.882 1.00 16.74 315 LYS D C 1
ATOM 6434 O O . LYS D 1 39 ? 43.635 20.460 -13.271 1.00 15.50 315 LYS D O 1
ATOM 6440 N N . GLY D 1 40 ? 43.680 18.255 -12.688 1.00 16.01 316 GLY D N 1
ATOM 6441 C CA . GLY D 1 40 ? 45.075 18.198 -12.911 1.00 12.61 316 GLY D CA 1
ATOM 6442 C C . GLY D 1 40 ? 45.453 16.935 -13.664 1.00 12.07 316 GLY D C 1
ATOM 6443 O O . GLY D 1 40 ? 44.761 15.951 -13.644 1.00 11.64 316 GLY D O 1
ATOM 6444 N N . VAL D 1 41 ? 46.616 16.981 -14.278 1.00 14.32 317 VAL D N 1
ATOM 6445 C CA . VAL D 1 41 ? 47.173 15.893 -15.028 1.00 15.35 317 VAL D CA 1
ATOM 6446 C C . VAL D 1 41 ? 48.697 15.997 -14.946 1.00 17.00 317 VAL D C 1
ATOM 6447 O O . VAL D 1 41 ? 49.279 17.070 -14.905 1.00 15.93 317 VAL D O 1
ATOM 6451 N N . LEU D 1 42 ? 49.292 14.841 -14.791 1.00 18.95 318 LEU D N 1
ATOM 6452 C CA . LEU D 1 42 ? 50.747 14.672 -14.788 1.00 21.07 318 LEU D CA 1
ATOM 6453 C C . LEU D 1 42 ? 51.065 14.002 -16.108 1.00 20.48 318 LEU D C 1
ATOM 6454 O O . LEU D 1 42 ? 50.635 12.880 -16.356 1.00 20.79 318 LEU D O 1
ATOM 6459 N N . GLU D 1 43 ? 51.786 14.711 -16.949 1.00 19.04 319 GLU D N 1
ATOM 6460 C CA . GLU D 1 43 ? 52.208 14.201 -18.278 1.00 20.07 319 GLU D CA 1
ATOM 6461 C C . GLU D 1 43 ? 53.740 13.901 -18.245 1.00 17.49 319 GLU D C 1
ATOM 6462 O O . GLU D 1 43 ? 54.505 14.613 -17.591 1.00 20.06 319 GLU D O 1
ATOM 6468 N N . LEU D 1 44 ? 54.098 12.833 -18.910 1.00 18.40 320 LEU D N 1
ATOM 6469 C CA . LEU D 1 44 ? 55.473 12.419 -19.025 1.00 18.71 320 LEU D CA 1
ATOM 6470 C C . LEU D 1 44 ? 55.845 12.410 -20.483 1.00 18.05 320 LEU D C 1
ATOM 6471 O O . LEU D 1 44 ? 55.126 11.819 -21.312 1.00 18.47 320 LEU D O 1
ATOM 6476 N N . ARG D 1 45 ? 56.999 13.029 -20.811 1.00 17.90 321 ARG D N 1
ATOM 6477 C CA . ARG D 1 45 ? 57.546 12.975 -22.164 1.00 18.61 321 ARG D CA 1
ATOM 6478 C C . ARG D 1 45 ? 58.980 12.440 -22.039 1.00 17.06 321 ARG D C 1
ATOM 6479 O O . ARG D 1 45 ? 59.763 12.871 -21.154 1.00 17.34 321 ARG D O 1
ATOM 6487 N N . ILE D 1 46 ? 59.278 11.465 -22.880 1.00 17.43 322 ILE D N 1
ATOM 6488 C CA . ILE D 1 46 ? 60.637 10.870 -22.852 1.00 16.85 322 ILE D CA 1
ATOM 6489 C C . ILE D 1 46 ? 61.136 10.872 -24.303 1.00 15.67 322 ILE D C 1
ATOM 6490 O O . ILE D 1 46 ? 60.468 10.348 -25.187 1.00 16.32 322 ILE D O 1
ATOM 6495 N N . ASN D 1 47 ? 62.324 11.392 -24.514 1.00 17.31 323 ASN D N 1
ATOM 6496 C CA . ASN D 1 47 ? 62.841 11.335 -25.851 1.00 20.63 323 ASN D CA 1
ATOM 6497 C C . ASN D 1 47 ? 64.163 10.609 -25.979 1.00 26.17 323 ASN D C 1
ATOM 6498 O O . ASN D 1 47 ? 64.823 10.762 -27.009 1.00 25.86 323 ASN D O 1
ATOM 6503 N N . ASP D 1 48 ? 64.592 9.910 -24.909 1.00 24.33 324 ASP D N 1
ATOM 6504 C CA . ASP D 1 48 ? 65.896 9.205 -24.844 1.00 27.11 324 ASP D CA 1
ATOM 6505 C C . ASP D 1 48 ? 65.594 7.796 -24.377 1.00 22.87 324 ASP D C 1
ATOM 6506 O O . ASP D 1 48 ? 65.180 7.567 -23.289 1.00 19.88 324 ASP D O 1
ATOM 6511 N N . HIS D 1 49 ? 65.767 6.842 -25.291 1.00 22.93 325 HIS D N 1
ATOM 6512 C CA . HIS D 1 49 ? 65.478 5.442 -24.999 1.00 25.52 325 HIS D CA 1
ATOM 6513 C C . HIS D 1 49 ? 66.163 4.883 -23.750 1.00 29.07 325 HIS D C 1
ATOM 6514 O O . HIS D 1 49 ? 65.650 3.980 -23.111 1.00 30.84 325 HIS D O 1
ATOM 6521 N N . ASP D 1 50 ? 67.333 5.415 -23.423 1.00 32.06 326 ASP D N 1
ATOM 6522 C CA . ASP D 1 50 ? 68.057 5.010 -22.207 1.00 35.81 326 ASP D CA 1
ATOM 6523 C C . ASP D 1 50 ? 67.326 5.431 -20.944 1.00 31.84 326 ASP D C 1
ATOM 6524 O O . ASP D 1 50 ? 67.626 4.930 -19.879 1.00 30.15 326 ASP D O 1
ATOM 6529 N N . LEU D 1 51 ? 66.368 6.338 -21.064 1.00 29.19 327 LEU D N 1
ATOM 6530 C CA . LEU D 1 51 ? 65.604 6.823 -19.880 1.00 29.15 327 LEU D CA 1
ATOM 6531 C C . LEU D 1 51 ? 64.177 6.286 -19.790 1.00 25.67 327 LEU D C 1
ATOM 6532 O O . LEU D 1 51 ? 63.399 6.685 -18.894 1.00 24.18 327 LEU D O 1
ATOM 6537 N N . SER D 1 52 ? 63.829 5.355 -20.669 1.00 24.26 328 SER D N 1
ATOM 6538 C CA . SER D 1 52 ? 62.445 4.898 -20.839 1.00 23.60 328 SER D CA 1
ATOM 6539 C C . SER D 1 52 ? 62.017 3.867 -19.813 1.00 25.70 328 SER D C 1
ATOM 6540 O O . SER D 1 52 ? 60.851 3.625 -19.676 1.00 25.81 328 SER D O 1
ATOM 6543 N N . HIS D 1 53 ? 62.977 3.229 -19.127 1.00 26.43 329 HIS D N 1
ATOM 6544 C CA . HIS D 1 53 ? 62.716 2.213 -18.121 1.00 28.67 329 HIS D CA 1
ATOM 6545 C C . HIS D 1 53 ? 62.792 2.836 -16.753 1.00 31.93 329 HIS D C 1
ATOM 6546 O O . HIS D 1 53 ? 63.649 2.459 -15.927 1.00 33.01 329 HIS D O 1
ATOM 6553 N N . SER D 1 54 ? 61.923 3.817 -16.533 1.00 31.73 330 SER D N 1
ATOM 6554 C CA . SER D 1 54 ? 62.020 4.715 -15.409 1.00 31.13 330 SER D CA 1
ATOM 6555 C C . SER D 1 54 ? 60.732 4.725 -14.598 1.00 25.90 330 SER D C 1
ATOM 6556 O O . SER D 1 54 ? 59.665 4.262 -15.068 1.00 23.66 330 SER D O 1
ATOM 6559 N N . ASN D 1 55 ? 60.837 5.180 -13.372 1.00 28.90 331 ASN D N 1
ATOM 6560 C CA . ASN D 1 55 ? 59.669 5.340 -12.527 1.00 26.12 331 ASN D CA 1
ATOM 6561 C C . ASN D 1 55 ? 59.757 6.722 -11.915 1.00 24.96 331 ASN D C 1
ATOM 6562 O O . ASN D 1 55 ? 60.854 7.187 -11.619 1.00 24.40 331 ASN D O 1
ATOM 6567 N N . LEU D 1 56 ? 58.604 7.343 -11.630 1.00 23.46 332 LEU D N 1
ATOM 6568 C CA . LEU D 1 56 ? 58.565 8.674 -11.032 1.00 22.28 332 LEU D CA 1
ATOM 6569 C C . LEU D 1 56 ? 58.156 8.528 -9.565 1.00 24.18 332 LEU D C 1
ATOM 6570 O O . LEU D 1 56 ? 57.237 7.784 -9.270 1.00 23.33 332 LEU D O 1
ATOM 6575 N N . LYS D 1 57 ? 58.851 9.197 -8.669 1.00 22.99 333 LYS D N 1
ATOM 6576 C CA . LYS D 1 57 ? 58.472 9.179 -7.270 1.00 26.04 333 LYS D CA 1
ATOM 6577 C C . LYS D 1 57 ? 57.877 10.511 -6.971 1.00 21.45 333 LYS D C 1
ATOM 6578 O O . LYS D 1 57 ? 58.527 11.545 -7.146 1.00 23.56 333 LYS D O 1
ATOM 6584 N N . LEU D 1 58 ? 56.638 10.506 -6.536 1.00 23.35 334 LEU D N 1
ATOM 6585 C CA A LEU D 1 58 ? 55.982 11.742 -6.164 0.50 20.07 334 LEU D CA 1
ATOM 6586 C CA B LEU D 1 58 ? 55.964 11.740 -6.135 0.50 20.42 334 LEU D CA 1
ATOM 6587 C C . LEU D 1 58 ? 56.484 12.191 -4.787 1.00 20.06 334 LEU D C 1
ATOM 6588 O O . LEU D 1 58 ? 56.913 11.393 -4.012 1.00 21.07 334 LEU D O 1
ATOM 6597 N N . ALA D 1 59 ? 56.385 13.461 -4.541 1.00 20.12 335 ALA D N 1
ATOM 6598 C CA . ALA D 1 59 ? 56.781 14.072 -3.257 1.00 22.13 335 ALA D CA 1
ATOM 6599 C C . ALA D 1 59 ? 56.096 13.447 -2.077 1.00 21.79 335 ALA D C 1
ATOM 6600 O O . ALA D 1 59 ? 54.889 13.091 -2.143 1.00 20.67 335 ALA D O 1
ATOM 6602 N N . ASP D 1 60 ? 56.828 13.342 -0.969 1.00 20.15 336 ASP D N 1
ATOM 6603 C CA . ASP D 1 60 ? 56.301 12.693 0.242 1.00 20.21 336 ASP D CA 1
ATOM 6604 C C . ASP D 1 60 ? 55.118 13.495 0.808 1.00 18.05 336 ASP D C 1
ATOM 6605 O O . ASP D 1 60 ? 54.257 12.944 1.471 1.00 21.08 336 ASP D O 1
ATOM 6610 N N . SER D 1 61 ? 55.078 14.812 0.546 1.00 19.74 337 SER D N 1
ATOM 6611 C CA . SER D 1 61 ? 53.970 15.674 1.009 1.00 19.17 337 SER D CA 1
ATOM 6612 C C . SER D 1 61 ? 52.621 15.335 0.398 1.00 21.83 337 SER D C 1
ATOM 6613 O O . SER D 1 61 ? 51.620 15.802 0.906 1.00 24.46 337 SER D O 1
ATOM 6616 N N . ILE D 1 62 ? 52.566 14.529 -0.653 1.00 24.60 338 ILE D N 1
ATOM 6617 C CA . ILE D 1 62 ? 51.266 14.289 -1.347 1.00 24.27 338 ILE D CA 1
ATOM 6618 C C . ILE D 1 62 ? 50.546 13.148 -0.686 1.00 21.67 338 ILE D C 1
ATOM 6619 O O . ILE D 1 62 ? 51.071 12.055 -0.504 1.00 21.32 338 ILE D O 1
ATOM 6624 N N . ASP D 1 63 ? 49.305 13.383 -0.291 1.00 19.25 339 ASP D N 1
ATOM 6625 C CA . ASP D 1 63 ? 48.538 12.233 0.233 1.00 19.14 339 ASP D CA 1
ATOM 6626 C C . ASP D 1 63 ? 47.801 11.584 -0.899 1.00 22.60 339 ASP D C 1
ATOM 6627 O O . ASP D 1 63 ? 46.717 12.053 -1.297 1.00 26.67 339 ASP D O 1
ATOM 6632 N N . VAL D 1 64 ? 48.347 10.491 -1.369 1.00 24.38 340 VAL D N 1
ATOM 6633 C CA . VAL D 1 64 ? 47.753 9.779 -2.518 1.00 23.70 340 VAL D CA 1
ATOM 6634 C C . VAL D 1 64 ? 46.449 9.018 -2.193 1.00 24.65 340 VAL D C 1
ATOM 6635 O O . VAL D 1 64 ? 45.841 8.477 -3.097 1.00 23.75 340 VAL D O 1
ATOM 6639 N N . ARG D 1 65 ? 46.059 8.935 -0.925 1.00 24.76 341 ARG D N 1
ATOM 6640 C CA . ARG D 1 65 ? 44.790 8.313 -0.518 1.00 27.48 341 ARG D CA 1
ATOM 6641 C C . ARG D 1 65 ? 43.683 9.339 -0.207 1.00 22.44 341 ARG D C 1
ATOM 6642 O O . ARG D 1 65 ? 42.662 9.003 0.339 1.00 23.16 341 ARG D O 1
ATOM 6650 N N . ASP D 1 66 ? 43.935 10.618 -0.469 1.00 19.48 342 ASP D N 1
ATOM 6651 C CA . ASP D 1 66 ? 42.958 11.670 -0.251 1.00 19.56 342 ASP D CA 1
ATOM 6652 C C . ASP D 1 66 ? 41.901 11.506 -1.338 1.00 19.95 342 ASP D C 1
ATOM 6653 O O . ASP D 1 66 ? 42.128 11.854 -2.509 1.00 19.17 342 ASP D O 1
ATOM 6658 N N . LYS D 1 67 ? 40.727 10.996 -0.905 1.00 18.85 343 LYS D N 1
ATOM 6659 C CA . LYS D 1 67 ? 39.636 10.716 -1.844 1.00 21.03 343 LYS D CA 1
ATOM 6660 C C . LYS D 1 67 ? 39.032 11.945 -2.501 1.00 17.42 343 LYS D C 1
ATOM 6661 O O . LYS D 1 67 ? 38.505 11.864 -3.607 1.00 17.58 343 LYS D O 1
ATOM 6667 N N . SER D 1 68 ? 39.219 13.081 -1.910 1.00 18.48 344 SER D N 1
ATOM 6668 C CA . SER D 1 68 ? 38.685 14.309 -2.477 1.00 20.63 344 SER D CA 1
ATOM 6669 C C . SER D 1 68 ? 39.440 14.722 -3.745 1.00 20.75 344 SER D C 1
ATOM 6670 O O . SER D 1 68 ? 38.970 15.591 -4.478 1.00 18.39 344 SER D O 1
ATOM 6673 N N . PHE D 1 69 ? 40.645 14.147 -3.968 1.00 21.14 345 PHE D N 1
ATOM 6674 C CA . PHE D 1 69 ? 41.345 14.388 -5.219 1.00 20.76 345 PHE D CA 1
ATOM 6675 C C . PHE D 1 69 ? 41.010 13.420 -6.392 1.00 18.10 345 PHE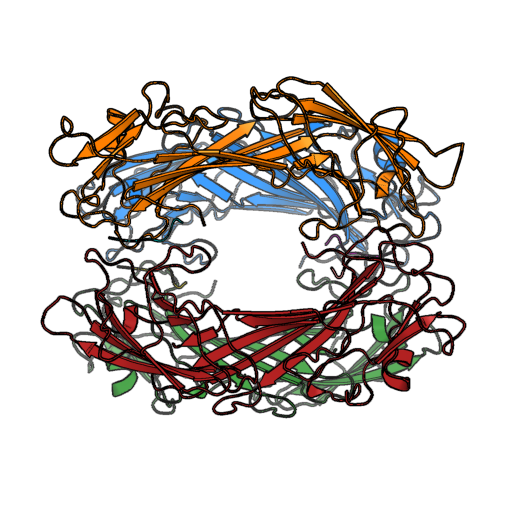 D C 1
ATOM 6676 O O . PHE D 1 69 ? 41.365 13.721 -7.514 1.00 16.01 345 PHE D O 1
ATOM 6684 N N . GLN D 1 70 ? 40.274 12.360 -6.127 1.00 16.07 346 GLN D N 1
ATOM 6685 C CA . GLN D 1 70 ? 39.975 11.266 -7.026 1.00 19.78 346 GLN D CA 1
ATOM 6686 C C . GLN D 1 70 ? 41.162 10.989 -7.953 1.00 18.84 346 GLN D C 1
ATOM 6687 O O . GLN D 1 70 ? 41.020 11.184 -9.170 1.00 17.82 346 GLN D O 1
ATOM 6693 N N . PHE D 1 71 ? 42.313 10.638 -7.363 1.00 17.03 347 PHE D N 1
ATOM 6694 C CA . PHE D 1 71 ? 43.509 10.285 -8.133 1.00 16.52 347 PHE D CA 1
ATOM 6695 C C . PHE D 1 71 ? 43.120 9.139 -9.024 1.00 17.27 347 PHE D C 1
ATOM 6696 O O . PHE D 1 71 ? 42.575 8.145 -8.587 1.00 20.32 347 PHE D O 1
ATOM 6704 N N . LYS D 1 72 ? 43.450 9.278 -10.315 1.00 16.29 348 LYS D N 1
ATOM 6705 C CA . LYS D 1 72 ? 43.211 8.178 -11.240 1.00 17.49 348 LYS D CA 1
ATOM 6706 C C . LYS D 1 72 ? 44.443 7.982 -12.064 1.00 20.60 348 LYS D C 1
ATOM 6707 O O . LYS D 1 72 ? 44.957 8.925 -12.624 1.00 14.75 348 LYS D O 1
ATOM 6713 N N . THR D 1 73 ? 44.997 6.781 -12.012 1.00 19.03 349 THR D N 1
ATOM 6714 C CA . THR D 1 73 ? 46.123 6.404 -12.878 1.00 19.96 349 THR D CA 1
ATOM 6715 C C . THR D 1 73 ? 45.656 5.925 -14.261 1.00 20.15 349 THR D C 1
ATOM 6716 O O . THR D 1 73 ? 44.537 5.371 -14.495 1.00 18.98 349 THR D O 1
ATOM 6720 N N . HIS D 1 74 ? 46.508 6.133 -15.231 1.00 20.43 350 HIS D N 1
ATOM 6721 C CA . HIS D 1 74 ? 46.291 5.598 -16.531 1.00 19.75 350 HIS D CA 1
ATOM 6722 C C . HIS D 1 74 ? 46.131 4.074 -16.497 1.00 18.94 350 HIS D C 1
ATOM 6723 O O . HIS D 1 74 ? 46.786 3.452 -15.668 1.00 22.35 350 HIS D O 1
ATOM 6730 N N . PRO D 1 75 ? 45.294 3.461 -17.373 1.00 18.84 351 PRO D N 1
ATOM 6731 C CA . PRO D 1 75 ? 45.165 1.985 -17.406 1.00 21.79 351 PRO D CA 1
ATOM 6732 C C . PRO D 1 75 ? 46.477 1.165 -17.411 1.00 23.37 351 PRO D C 1
ATOM 6733 O O . PRO D 1 75 ? 46.554 0.191 -16.718 1.00 21.42 351 PRO D O 1
ATOM 6737 N N . ASN D 1 76 ? 47.531 1.667 -18.051 1.00 26.21 352 ASN D N 1
ATOM 6738 C CA . ASN D 1 76 ? 48.832 1.035 -18.049 1.00 26.69 352 ASN D CA 1
ATOM 6739 C C . ASN D 1 76 ? 49.749 1.279 -16.854 1.00 28.94 352 ASN D C 1
ATOM 6740 O O . ASN D 1 76 ? 50.821 0.719 -16.808 1.00 22.91 352 ASN D O 1
ATOM 6745 N N . ILE D 1 77 ? 49.318 2.100 -15.910 1.00 20.93 353 ILE D N 1
ATOM 6746 C CA . ILE D 1 77 ? 50.120 2.517 -14.792 1.00 22.30 353 ILE D CA 1
ATOM 6747 C C . ILE D 1 77 ? 49.565 1.691 -13.633 1.00 21.23 353 ILE D C 1
ATOM 6748 O O . ILE D 1 77 ? 48.338 1.422 -13.554 1.00 26.28 353 ILE D O 1
ATOM 6753 N N . ASP D 1 78 ? 50.472 1.245 -12.793 1.00 23.38 354 ASP D N 1
ATOM 6754 C CA . ASP D 1 78 ? 50.170 0.344 -11.677 1.00 25.11 354 ASP D CA 1
ATOM 6755 C C . ASP D 1 78 ? 49.541 1.177 -10.527 1.00 23.34 354 ASP D C 1
ATOM 6756 O O . ASP D 1 78 ? 50.260 1.897 -9.816 1.00 27.76 354 ASP D O 1
ATOM 6761 N N . LYS D 1 79 ? 48.249 1.041 -10.362 1.00 26.91 355 LYS D N 1
ATOM 6762 C CA . LYS D 1 79 ? 47.507 1.764 -9.294 1.00 28.02 355 LYS D CA 1
ATOM 6763 C C . LYS D 1 79 ? 48.017 1.388 -7.895 1.00 27.82 355 LYS D C 1
ATOM 6764 O O . LYS D 1 79 ? 48.176 2.247 -7.029 1.00 23.18 355 LYS D O 1
ATOM 6770 N N . GLN D 1 80 ? 48.294 0.106 -7.674 1.00 26.00 356 GLN D N 1
ATOM 6771 C CA . GLN D 1 80 ? 48.684 -0.402 -6.352 1.00 28.12 356 GLN D CA 1
ATOM 6772 C C . GLN D 1 80 ? 50.030 0.146 -5.857 1.00 26.96 356 GLN D C 1
ATOM 6773 O O . GLN D 1 80 ? 50.154 0.593 -4.719 1.00 26.94 356 GLN D O 1
ATOM 6779 N N . SER D 1 81 ? 51.009 0.272 -6.765 1.00 25.89 357 SER D N 1
ATOM 6780 C CA . SER D 1 81 ? 52.238 0.990 -6.489 1.00 27.43 357 SER D CA 1
ATOM 6781 C C . SER D 1 81 ? 52.069 2.494 -6.239 1.00 25.49 357 SER D C 1
ATOM 6782 O O . SER D 1 81 ? 52.849 3.096 -5.490 1.00 28.04 357 SER D O 1
ATOM 6785 N N . PHE D 1 82 ? 51.138 3.127 -6.960 1.00 22.24 358 PHE D N 1
ATOM 6786 C CA . PHE D 1 82 ? 50.905 4.526 -6.720 1.00 19.13 358 PHE D CA 1
ATOM 6787 C C . PHE D 1 82 ? 50.414 4.713 -5.277 1.00 19.03 358 PHE D C 1
ATOM 6788 O O . PHE D 1 82 ? 50.882 5.586 -4.500 1.00 22.35 358 PHE D O 1
ATOM 6796 N N . LEU D 1 83 ? 49.462 3.892 -4.937 1.00 19.81 359 LEU D N 1
ATOM 6797 C CA . LEU D 1 83 ? 48.776 3.976 -3.620 1.00 23.96 359 LEU D CA 1
ATOM 6798 C C . LEU D 1 83 ? 49.737 3.543 -2.481 1.00 25.80 359 LEU D C 1
ATOM 6799 O O . LEU D 1 83 ? 49.797 4.187 -1.446 1.00 24.73 359 LEU D O 1
ATOM 6804 N N . SER D 1 84 ? 50.558 2.522 -2.741 1.00 28.33 360 SER D N 1
ATOM 6805 C CA . SER D 1 84 ? 51.522 2.017 -1.722 1.00 28.86 360 SER D CA 1
ATOM 6806 C C . SER D 1 84 ? 52.751 2.881 -1.461 1.00 28.72 360 SER D C 1
ATOM 6807 O O . SER D 1 84 ? 53.113 3.093 -0.317 1.00 33.95 360 SER D O 1
ATOM 6810 N N . THR D 1 85 ? 53.389 3.367 -2.510 1.00 28.31 361 THR D N 1
ATOM 6811 C CA . THR D 1 85 ? 54.661 4.069 -2.427 1.00 28.39 361 THR D CA 1
ATOM 6812 C C . THR D 1 85 ? 54.790 5.374 -3.184 1.00 28.09 361 THR D C 1
ATOM 6813 O O . THR D 1 85 ? 55.897 5.914 -3.263 1.00 22.59 361 THR D O 1
ATOM 6817 N N . LYS D 1 86 ? 53.677 5.883 -3.697 1.00 25.05 362 LYS D N 1
ATOM 6818 C CA . LYS D 1 86 ? 53.666 7.183 -4.396 1.00 22.73 362 LYS D CA 1
ATOM 6819 C C . LYS D 1 86 ? 54.598 7.109 -5.597 1.00 23.05 362 LYS D C 1
ATOM 6820 O O . LYS D 1 86 ? 55.252 8.071 -5.945 1.00 23.88 362 LYS D O 1
ATOM 6826 N N . LEU D 1 87 ? 54.534 5.973 -6.248 1.00 22.65 363 LEU D N 1
ATOM 6827 C CA . LEU D 1 87 ? 55.382 5.650 -7.380 1.00 26.67 363 LEU D CA 1
ATOM 6828 C C . LEU D 1 87 ? 54.514 5.603 -8.637 1.00 23.89 363 LEU D C 1
ATOM 6829 O O . LEU D 1 87 ? 53.425 5.035 -8.618 1.00 33.27 363 LEU D O 1
ATOM 6834 N N . ILE D 1 88 ? 55.002 6.207 -9.731 1.00 23.37 364 ILE D N 1
ATOM 6835 C CA . ILE D 1 88 ? 54.392 6.013 -11.019 1.00 22.04 364 ILE D CA 1
ATOM 6836 C C . ILE D 1 88 ? 55.280 4.998 -11.765 1.00 21.07 364 ILE D C 1
ATOM 6837 O O . ILE D 1 88 ? 56.435 5.298 -12.053 1.00 23.28 364 ILE D O 1
ATOM 6842 N N . SER D 1 89 ? 54.687 3.897 -12.153 1.00 20.89 365 SER D N 1
ATOM 6843 C CA . SER D 1 89 ? 55.374 2.737 -12.704 1.00 23.10 365 SER D CA 1
ATOM 6844 C C . SER D 1 89 ? 54.387 2.010 -13.581 1.00 21.85 365 SER D C 1
ATOM 6845 O O . SER D 1 89 ? 53.198 2.096 -13.370 1.00 23.21 365 SER D O 1
ATOM 6848 N N . LEU D 1 90 ? 54.865 1.272 -14.598 1.00 24.31 366 LEU D N 1
ATOM 6849 C CA . LEU D 1 90 ? 53.992 0.479 -15.434 1.00 23.73 366 LEU D CA 1
ATOM 6850 C C . LEU D 1 90 ? 53.390 -0.741 -14.731 1.00 24.94 366 LEU D C 1
ATOM 6851 O O . LEU D 1 90 ? 54.025 -1.372 -13.903 1.00 28.91 366 LEU D O 1
ATOM 6856 N N . ARG D 1 91 ? 52.157 -1.074 -15.096 1.00 29.64 367 ARG D N 1
ATOM 6857 C CA . ARG D 1 91 ? 51.463 -2.249 -14.576 1.00 32.75 367 ARG D CA 1
ATOM 6858 C C . ARG D 1 91 ? 52.162 -3.556 -15.051 1.00 35.76 367 ARG D C 1
ATOM 6859 O O . ARG D 1 91 ? 52.293 -4.500 -14.308 1.00 36.58 367 ARG D O 1
ATOM 6867 N N . ASP D 1 92 ? 52.625 -3.563 -16.283 1.00 33.76 368 ASP D N 1
ATOM 6868 C CA . ASP D 1 92 ? 53.467 -4.663 -16.797 1.00 36.51 368 ASP D CA 1
ATOM 6869 C C . ASP D 1 92 ? 54.936 -4.305 -16.612 1.00 36.44 368 ASP D C 1
ATOM 6870 O O . ASP D 1 92 ? 55.491 -3.468 -17.340 1.00 37.83 368 ASP D O 1
ATOM 6875 N N . LYS D 1 93 ? 55.589 -4.970 -15.663 1.00 41.94 369 LYS D N 1
ATOM 6876 C CA . LYS D 1 93 ? 56.938 -4.578 -15.256 1.00 43.29 369 LYS D CA 1
ATOM 6877 C C . LYS D 1 93 ? 58.028 -4.847 -16.329 1.00 40.16 369 LYS D C 1
ATOM 6878 O O . LYS D 1 93 ? 59.114 -4.287 -16.241 1.00 46.19 369 LYS D O 1
ATOM 6884 N N . SER D 1 94 ? 57.712 -5.649 -17.333 1.00 35.38 370 SER D N 1
ATOM 6885 C CA . SER D 1 94 ? 58.610 -5.892 -18.466 1.00 40.75 370 SER D CA 1
ATOM 6886 C C . SER D 1 94 ? 58.512 -4.889 -19.621 1.00 43.63 370 SER D C 1
ATOM 6887 O O . SER D 1 94 ? 59.227 -5.052 -20.624 1.00 41.46 370 SER D O 1
ATOM 6890 N N . LYS D 1 95 ? 57.618 -3.895 -19.525 1.00 41.92 371 LYS D N 1
ATOM 6891 C CA . LYS D 1 95 ? 57.491 -2.902 -20.578 1.00 37.76 371 LYS D CA 1
ATOM 6892 C C . LYS D 1 95 ? 58.177 -1.597 -20.164 1.00 28.99 371 LYS D C 1
ATOM 6893 O O . LYS D 1 95 ? 58.649 -1.460 -19.053 1.00 30.05 371 LYS D O 1
ATOM 6899 N N . ALA D 1 96 ? 58.301 -0.678 -21.105 1.00 24.28 372 ALA D N 1
ATOM 6900 C CA . ALA D 1 96 ? 58.980 0.621 -20.829 1.00 24.11 372 ALA D CA 1
ATOM 6901 C C . ALA D 1 96 ? 58.068 1.704 -21.381 1.00 21.60 372 ALA D C 1
ATOM 6902 O O . ALA D 1 96 ? 57.156 1.406 -22.184 1.00 19.09 372 ALA D O 1
ATOM 6904 N N . PHE D 1 97 ? 58.284 2.934 -20.989 1.00 19.40 373 PHE D N 1
ATOM 6905 C CA . PHE D 1 97 ? 57.487 4.033 -21.553 1.00 19.26 373 PHE D CA 1
ATOM 6906 C C . PHE D 1 97 ? 57.841 4.312 -22.985 1.00 20.69 373 PHE D C 1
ATOM 6907 O O . PHE D 1 97 ? 59.038 4.359 -23.359 1.00 22.22 373 PHE D O 1
ATOM 6915 N N . PRO D 1 98 ? 56.835 4.582 -23.780 1.00 19.43 374 PRO D N 1
ATOM 6916 C CA . PRO D 1 98 ? 57.186 5.190 -25.051 1.00 19.47 374 PRO D CA 1
ATOM 6917 C C . PRO D 1 98 ? 58.185 6.305 -24.955 1.00 19.83 374 PRO D C 1
ATOM 6918 O O . PRO D 1 98 ? 57.983 7.229 -24.219 1.00 20.96 374 PRO D O 1
ATOM 6922 N N . ALA D 1 99 ? 59.204 6.266 -25.837 1.00 19.78 375 ALA D N 1
ATOM 6923 C CA . ALA D 1 99 ? 60.313 7.196 -25.762 1.00 19.77 375 ALA D CA 1
ATOM 6924 C C . ALA D 1 99 ? 60.545 7.994 -27.046 1.00 20.76 375 ALA D C 1
ATOM 6925 O O . ALA D 1 99 ? 61.664 8.315 -27.384 1.00 23.60 375 ALA D O 1
ATOM 6927 N N . ASN D 1 100 ? 59.468 8.292 -27.776 1.00 19.68 376 ASN D N 1
ATOM 6928 C CA . ASN D 1 100 ? 59.563 9.172 -28.943 1.00 20.36 376 ASN D CA 1
ATOM 6929 C C . ASN D 1 100 ? 58.820 10.506 -28.715 1.00 20.96 376 ASN D C 1
ATOM 6930 O O . ASN D 1 100 ? 58.108 11.037 -29.592 1.00 17.27 376 ASN D O 1
ATOM 6935 N N . ASP D 1 101 ? 59.112 11.088 -27.566 1.00 20.96 377 ASP D N 1
ATOM 6936 C CA . ASP D 1 101 ? 58.648 12.344 -27.127 1.00 19.35 377 ASP D CA 1
ATOM 6937 C C . ASP D 1 101 ? 57.112 12.554 -27.212 1.00 20.98 377 ASP D C 1
ATOM 6938 O O . ASP D 1 101 ? 56.700 13.663 -27.447 1.00 18.39 377 ASP D O 1
ATOM 6943 N N . GLN D 1 102 ? 56.327 11.504 -27.003 1.00 19.30 378 GLN D N 1
ATOM 6944 C CA . GLN D 1 102 ? 54.912 11.627 -26.899 1.00 18.57 378 GLN D CA 1
ATOM 6945 C C . GLN D 1 102 ? 54.537 12.074 -25.504 1.00 18.09 378 GLN D C 1
ATOM 6946 O O . GLN D 1 102 ? 55.085 11.568 -24.479 1.00 14.57 378 GLN D O 1
ATOM 6952 N N . SER D 1 103 ? 53.494 12.888 -25.412 1.00 19.01 379 SER D N 1
ATOM 6953 C CA . SER D 1 103 ? 52.951 13.294 -24.123 1.00 19.32 379 SER D CA 1
ATOM 6954 C C . SER D 1 103 ? 52.067 12.162 -23.542 1.00 18.30 379 SER D C 1
ATOM 6955 O O . SER D 1 103 ? 51.002 11.825 -24.048 1.00 19.65 379 SER D O 1
ATOM 6958 N N . LEU D 1 104 ? 52.522 11.624 -22.422 1.00 15.42 380 LEU D N 1
ATOM 6959 C CA . LEU D 1 104 ? 51.862 10.476 -21.812 1.00 15.52 380 LEU D CA 1
ATOM 6960 C C . LEU D 1 104 ? 51.194 11.004 -20.509 1.00 15.39 380 LEU D C 1
ATOM 6961 O O . LEU D 1 104 ? 51.880 11.294 -19.552 1.00 16.92 380 LEU D O 1
ATOM 6966 N N . GLY D 1 105 ? 49.866 11.023 -20.488 1.00 14.45 381 GLY D N 1
ATOM 6967 C CA . GLY D 1 105 ? 49.065 11.316 -19.263 1.00 14.12 381 GLY D CA 1
ATOM 6968 C C . GLY D 1 105 ? 49.120 10.074 -18.369 1.00 15.70 381 GLY D C 1
ATOM 6969 O O . GLY D 1 105 ? 48.670 8.991 -18.765 1.00 20.87 381 GLY D O 1
ATOM 6970 N N . VAL D 1 106 ? 49.753 10.181 -17.217 1.00 13.43 382 VAL D N 1
ATOM 6971 C CA . VAL D 1 106 ? 49.912 9.056 -16.382 1.00 16.21 382 VAL D CA 1
ATOM 6972 C C . VAL D 1 106 ? 49.025 9.097 -15.137 1.00 16.24 382 VAL D C 1
ATOM 6973 O O . VAL D 1 106 ? 48.803 8.082 -14.483 1.00 16.00 382 VAL D O 1
ATOM 6977 N N . LEU D 1 107 ? 48.649 10.308 -14.715 1.00 16.83 383 LEU D N 1
ATOM 6978 C CA . LEU D 1 107 ? 47.907 10.457 -13.470 1.00 16.38 383 LEU D CA 1
ATOM 6979 C C . LEU D 1 107 ? 47.016 11.682 -13.625 1.00 14.25 383 LEU D C 1
ATOM 6980 O O . LEU D 1 107 ? 47.425 12.703 -14.228 1.00 18.83 383 LEU D O 1
ATOM 6985 N N . ARG D 1 108 ? 45.777 11.592 -13.107 1.00 13.41 384 ARG D N 1
ATOM 6986 C CA . ARG D 1 108 ? 44.816 12.736 -13.122 1.00 15.36 384 ARG D CA 1
ATOM 6987 C C . ARG D 1 108 ? 44.212 12.875 -11.726 1.00 14.64 384 ARG D C 1
ATOM 6988 O O . ARG D 1 108 ? 44.128 11.958 -10.974 1.00 20.75 384 ARG D O 1
ATOM 6996 N N . TRP D 1 109 ? 43.748 14.075 -11.438 1.00 16.17 385 TRP D N 1
ATOM 6997 C CA . TRP D 1 109 ? 43.066 14.373 -10.205 1.00 15.31 385 TRP D CA 1
ATOM 6998 C C . TRP D 1 109 ? 42.053 15.476 -10.488 1.00 15.51 385 TRP D C 1
ATOM 6999 O O . TRP D 1 109 ? 42.145 16.217 -11.456 1.00 13.06 385 TRP D O 1
ATOM 7010 N N . ARG D 1 110 ? 41.050 15.523 -9.633 1.00 15.78 386 ARG D N 1
ATOM 7011 C CA . ARG D 1 110 ? 40.027 16.551 -9.724 1.00 13.65 386 ARG D CA 1
ATOM 7012 C C . ARG D 1 110 ? 39.511 16.877 -8.343 1.00 14.72 386 ARG D C 1
ATOM 7013 O O . ARG D 1 110 ? 39.230 15.973 -7.545 1.00 16.80 386 ARG D O 1
ATOM 7021 N N . LYS D 1 111 ? 39.375 18.143 -8.058 1.00 14.72 387 LYS D N 1
ATOM 7022 C CA . LYS D 1 111 ? 38.788 18.505 -6.722 1.00 14.86 387 LYS D CA 1
ATOM 7023 C C . LYS D 1 111 ? 37.825 19.609 -6.921 1.00 15.17 387 LYS D C 1
ATOM 7024 O O . LYS D 1 111 ? 38.084 20.498 -7.725 1.00 14.20 387 LYS D O 1
ATOM 7030 N N . VAL D 1 112 ? 36.752 19.604 -6.100 1.00 15.27 388 VAL D N 1
ATOM 7031 C CA . VAL D 1 112 ? 35.702 20.637 -6.172 1.00 17.28 388 VAL D CA 1
ATOM 7032 C C . VAL D 1 112 ? 35.487 21.331 -4.820 1.00 16.36 388 VAL D C 1
ATOM 7033 O O . VAL D 1 112 ? 35.795 20.786 -3.757 1.00 17.57 388 VAL D O 1
ATOM 7037 N N . ALA D 1 113 ? 35.086 22.587 -4.884 1.00 16.83 389 ALA D N 1
ATOM 7038 C CA . ALA D 1 113 ? 34.744 23.284 -3.679 1.00 17.04 389 ALA D CA 1
ATOM 7039 C C . ALA D 1 113 ? 33.419 24.033 -3.896 1.00 15.98 389 ALA D C 1
ATOM 7040 O O . ALA D 1 113 ? 33.080 24.425 -5.058 1.00 17.16 389 ALA D O 1
ATOM 7042 N N . PRO D 1 114 ? 32.689 24.222 -2.805 1.00 19.02 390 PRO D N 1
ATOM 7043 C CA . PRO D 1 114 ? 31.320 24.750 -2.975 1.00 18.48 390 PRO D CA 1
ATOM 7044 C C . PRO D 1 114 ? 31.257 26.217 -2.716 1.00 17.30 390 PRO D C 1
ATOM 7045 O O . PRO D 1 114 ? 32.279 26.926 -2.742 1.00 20.61 390 PRO D O 1
ATOM 7049 N N . ALA D 1 115 ? 30.032 26.730 -2.525 1.00 17.06 391 ALA D N 1
ATOM 7050 C CA . ALA D 1 115 ? 29.816 28.179 -2.293 1.00 16.54 391 ALA D CA 1
ATOM 7051 C C . ALA D 1 115 ? 30.620 28.652 -1.086 1.00 16.33 391 ALA D C 1
ATOM 7052 O O . ALA D 1 115 ? 30.750 27.927 -0.112 1.00 18.19 391 ALA D O 1
ATOM 7054 N N . GLU D 1 116 ? 31.171 29.832 -1.212 1.00 17.60 392 GLU D N 1
ATOM 7055 C CA . GLU D 1 116 ? 31.880 30.548 -0.128 1.00 20.73 392 GLU D CA 1
ATOM 7056 C C . GLU D 1 116 ? 33.168 29.862 0.295 1.00 24.02 392 GLU D C 1
ATOM 7057 O O . GLU D 1 116 ? 33.643 30.118 1.359 1.00 21.34 392 GLU D O 1
ATOM 7063 N N . ASP D 1 117 ? 33.726 28.951 -0.525 1.00 22.06 393 ASP D N 1
ATOM 7064 C CA . ASP D 1 117 ? 34.945 28.265 -0.119 1.00 23.69 393 ASP D CA 1
ATOM 7065 C C . ASP D 1 117 ? 36.023 28.706 -1.090 1.00 22.35 393 ASP D C 1
ATOM 7066 O O . ASP D 1 117 ? 35.870 28.452 -2.277 1.00 22.27 393 ASP D O 1
ATOM 7071 N N . ASP D 1 118 ? 37.096 29.332 -0.585 1.00 22.85 394 ASP D N 1
ATOM 7072 C CA . ASP D 1 118 ? 38.193 29.879 -1.416 1.00 23.30 394 ASP D CA 1
ATOM 7073 C C . ASP D 1 118 ? 39.459 29.007 -1.485 1.00 24.42 394 ASP D C 1
ATOM 7074 O O . ASP D 1 118 ? 40.494 29.417 -2.028 1.00 20.29 394 ASP D O 1
ATOM 7079 N N . SER D 1 119 ? 39.379 27.792 -0.997 1.00 22.87 395 SER D N 1
ATOM 7080 C CA . SER D 1 119 ? 40.601 26.976 -0.904 1.00 27.67 395 SER D CA 1
ATOM 7081 C C . SER D 1 119 ? 41.251 26.642 -2.232 1.00 27.52 395 SER D C 1
ATOM 7082 O O . SER D 1 119 ? 42.467 26.424 -2.294 1.00 21.52 395 SER D O 1
ATOM 7085 N N . LEU D 1 120 ? 40.486 26.670 -3.325 1.00 22.91 396 LEU D N 1
ATOM 7086 C CA . LEU D 1 120 ? 41.018 26.315 -4.635 1.00 21.16 396 LEU D CA 1
ATOM 7087 C C . LEU D 1 120 ? 41.290 27.504 -5.518 1.00 24.80 396 LEU D C 1
ATOM 7088 O O . LEU D 1 120 ? 41.637 27.290 -6.660 1.00 24.97 396 LEU D O 1
ATOM 7093 N N . ILE D 1 121 ? 40.961 28.726 -5.039 1.00 21.66 397 ILE D N 1
ATOM 7094 C CA . ILE D 1 121 ? 40.920 29.884 -5.834 1.00 21.37 397 ILE D CA 1
ATOM 7095 C C . ILE D 1 121 ? 42.213 30.702 -5.733 1.00 21.70 397 ILE D C 1
ATOM 7096 O O . ILE D 1 121 ? 42.588 31.155 -4.636 1.00 20.06 397 ILE D O 1
ATOM 7101 N N . PRO D 1 122 ? 42.889 30.912 -6.872 1.00 19.21 398 PRO D N 1
ATOM 7102 C CA . PRO D 1 122 ? 44.132 31.775 -6.835 1.00 22.05 398 PRO D CA 1
ATOM 7103 C C . PRO D 1 122 ? 43.890 33.251 -6.900 1.00 23.54 398 PRO D C 1
ATOM 7104 O O . PRO D 1 122 ? 44.727 34.067 -6.433 1.00 24.27 398 PRO D O 1
ATOM 7108 N N . LEU D 1 123 ? 42.740 33.635 -7.442 1.00 21.31 399 LEU D N 1
ATOM 7109 C CA . LEU D 1 123 ? 42.455 35.019 -7.672 1.00 24.09 399 LEU D CA 1
ATOM 7110 C C . LEU D 1 123 ? 40.971 35.285 -7.411 1.00 21.55 399 LEU D C 1
ATOM 7111 O O . LEU D 1 123 ? 40.089 34.796 -8.122 1.00 20.31 399 LEU D O 1
ATOM 7116 N N . THR D 1 124 ? 40.692 36.054 -6.351 1.00 21.53 400 THR D N 1
ATOM 7117 C CA . THR D 1 124 ? 39.293 36.396 -6.017 1.00 22.41 400 THR D CA 1
ATOM 7118 C C . THR D 1 124 ? 38.886 37.648 -6.811 1.00 22.97 400 THR D C 1
ATOM 7119 O O . THR D 1 124 ? 39.717 38.399 -7.207 1.00 24.74 400 THR D O 1
ATOM 7123 N N . LEU D 1 125 ? 37.606 37.775 -7.091 1.00 22.39 401 LEU D N 1
ATOM 7124 C CA . LEU D 1 125 ? 37.055 38.819 -7.943 1.00 24.52 401 LEU D CA 1
ATOM 7125 C C . LEU D 1 125 ? 35.811 39.401 -7.291 1.00 20.95 401 LEU D C 1
ATOM 7126 O O . LEU D 1 125 ? 35.008 38.660 -6.727 1.00 24.12 401 LEU D O 1
ATOM 7131 N N . THR D 1 126 ? 35.613 40.700 -7.476 1.00 25.39 402 THR D N 1
ATOM 7132 C CA . THR D 1 126 ? 34.363 41.358 -7.165 1.00 22.34 402 THR D CA 1
ATOM 7133 C C . THR D 1 126 ? 34.125 42.402 -8.260 1.00 20.59 402 THR D C 1
ATOM 7134 O O . THR D 1 126 ? 35.052 42.969 -8.805 1.00 20.56 402 THR D O 1
ATOM 7138 N N . THR D 1 127 ? 32.874 42.662 -8.549 1.00 17.20 403 THR D N 1
ATOM 7139 C CA . THR D 1 127 ? 32.548 43.706 -9.501 1.00 21.89 403 THR D CA 1
ATOM 7140 C C . THR D 1 127 ? 31.557 44.739 -8.915 1.00 21.93 403 THR D C 1
ATOM 7141 O O . THR D 1 127 ? 30.753 44.426 -8.015 1.00 21.74 403 THR D O 1
ATOM 7145 N N . ALA D 1 128 ? 31.635 45.946 -9.418 1.00 28.74 404 ALA D N 1
ATOM 7146 C CA . ALA D 1 128 ? 30.687 47.021 -9.094 1.00 30.01 404 ALA D CA 1
ATOM 7147 C C . ALA D 1 128 ? 30.401 47.703 -10.405 1.00 34.81 404 ALA D C 1
ATOM 7148 O O . ALA D 1 128 ? 31.296 47.991 -11.177 1.00 30.18 404 ALA D O 1
ATOM 7150 N N . VAL D 1 129 ? 29.120 47.919 -10.667 1.00 34.23 405 VAL D N 1
ATOM 7151 C CA . VAL D 1 129 ? 28.699 48.536 -11.892 1.00 33.73 405 VAL D CA 1
ATOM 7152 C C . VAL D 1 129 ? 27.689 49.647 -11.550 1.00 38.80 405 VAL D C 1
ATOM 7153 O O . VAL D 1 129 ? 26.864 49.486 -10.640 1.00 43.09 405 VAL D O 1
ATOM 7157 N N . SER D 1 130 ? 27.740 50.738 -12.311 1.00 42.81 406 SER D N 1
ATOM 7158 C CA . SER D 1 130 ? 26.739 51.794 -12.250 1.00 38.91 406 SER D CA 1
ATOM 7159 C C . SER D 1 130 ? 26.605 52.455 -13.578 1.00 40.32 406 SER D C 1
ATOM 7160 O O . SER D 1 130 ? 27.611 52.545 -14.320 1.00 35.52 406 SER D O 1
ATOM 7163 N N . PRO D 1 131 ? 25.418 53.048 -13.847 1.00 44.46 407 PRO D N 1
ATOM 7164 C CA . PRO D 1 131 ? 25.315 53.813 -15.095 1.00 44.51 407 PRO D CA 1
ATOM 7165 C C . PRO D 1 131 ? 26.361 54.900 -15.121 1.00 40.89 407 PRO D C 1
ATOM 7166 O O . PRO D 1 131 ? 26.576 55.541 -14.125 1.00 42.51 407 PRO D O 1
ATOM 7170 N N . SER D 1 132 ? 27.046 55.085 -16.239 1.00 39.25 408 SER D N 1
ATOM 7171 C CA . SER D 1 132 ? 28.059 56.126 -16.277 1.00 41.18 408 SER D CA 1
ATOM 7172 C C . SER D 1 132 ? 27.442 57.484 -16.530 1.00 49.70 408 SER D C 1
ATOM 7173 O O . SER D 1 132 ? 26.333 57.611 -17.070 1.00 42.84 408 SER D O 1
ATOM 7176 N N . GLU D 1 133 ? 28.206 58.510 -16.170 1.00 65.44 409 GLU D N 1
ATOM 7177 C CA . GLU D 1 133 ? 28.079 59.764 -16.909 1.00 60.71 409 GLU D CA 1
ATOM 7178 C C . GLU D 1 133 ? 29.366 60.465 -17.375 1.00 58.97 409 GLU D C 1
ATOM 7179 O O . GLU D 1 133 ? 30.403 60.577 -16.695 1.00 57.98 409 GLU D O 1
ATOM 7185 N N . SER D 1 134 ? 29.214 60.941 -18.595 1.00 53.28 410 SER D N 1
ATOM 7186 C CA . SER D 1 134 ? 30.239 61.394 -19.489 1.00 51.35 410 SER D CA 1
ATOM 7187 C C . SER D 1 134 ? 30.676 60.176 -20.315 1.00 54.63 410 SER D C 1
ATOM 7188 O O . SER D 1 134 ? 31.864 59.883 -20.438 1.00 60.48 410 SER D O 1
ATOM 7191 N N . GLN D 1 135 ? 29.662 59.441 -20.780 1.00 48.37 411 GLN D N 1
ATOM 7192 C CA . GLN D 1 135 ? 29.671 58.646 -22.015 1.00 50.15 411 GLN D CA 1
ATOM 7193 C C . GLN D 1 135 ? 28.503 57.738 -21.776 1.00 53.32 411 GLN D C 1
ATOM 7194 O O . GLN D 1 135 ? 27.933 57.783 -20.663 1.00 39.35 411 GLN D O 1
ATOM 7200 N N . GLN D 1 136 ? 28.292 56.853 -22.763 1.00 61.06 412 GLN D N 1
ATOM 7201 C CA . GLN D 1 136 ? 27.048 56.127 -22.991 1.00 69.72 412 GLN D CA 1
ATOM 7202 C C . GLN D 1 136 ? 27.110 54.626 -22.677 1.00 70.28 412 GLN D C 1
ATOM 7203 O O . GLN D 1 136 ? 27.146 53.771 -23.571 1.00 80.87 412 GLN D O 1
ATOM 7209 N N . GLY D 1 137 ? 27.047 54.302 -21.396 1.00 58.81 413 GLY D N 1
ATOM 7210 C CA . GLY D 1 137 ? 27.334 52.944 -20.979 1.00 54.44 413 GLY D CA 1
ATOM 7211 C C . GLY D 1 137 ? 27.543 52.906 -19.474 1.00 46.25 413 GLY D C 1
ATOM 7212 O O . GLY D 1 137 ? 27.097 53.794 -18.750 1.00 37.85 413 GLY D O 1
ATOM 7213 N N . PHE D 1 138 ? 28.278 51.911 -19.010 1.00 36.05 414 PHE D N 1
ATOM 7214 C CA . PHE D 1 138 ? 28.346 51.580 -17.588 1.00 36.85 414 PHE D CA 1
ATOM 7215 C C . PHE D 1 138 ? 29.781 51.728 -17.106 1.00 31.09 414 PHE D C 1
ATOM 7216 O O . PHE D 1 138 ? 30.721 51.488 -17.855 1.00 31.81 414 PHE D O 1
ATOM 7224 N N . ASP D 1 139 ? 29.912 52.203 -15.868 1.00 24.59 415 ASP D N 1
ATOM 7225 C CA . ASP D 1 139 ? 31.230 52.373 -15.213 1.00 28.92 415 ASP D CA 1
ATOM 7226 C C . ASP D 1 139 ? 31.407 51.115 -14.375 1.00 30.70 415 ASP D C 1
ATOM 7227 O O . ASP D 1 139 ? 30.572 50.788 -13.500 1.00 35.03 415 ASP D O 1
ATOM 7232 N N . VAL D 1 140 ? 32.402 50.343 -14.757 1.00 27.25 416 VAL D N 1
ATOM 7233 C CA . VAL D 1 140 ? 32.652 49.059 -14.180 1.00 30.38 416 VAL D CA 1
ATOM 7234 C C . VAL D 1 140 ? 33.922 49.113 -13.352 1.00 28.07 416 VAL D C 1
ATOM 7235 O O . VAL D 1 140 ? 34.911 49.659 -13.783 1.00 23.93 416 VAL D O 1
ATOM 7239 N N . ILE D 1 141 ? 33.876 48.459 -12.195 1.00 32.80 417 ILE D N 1
ATOM 7240 C CA . ILE D 1 141 ? 35.062 48.245 -11.403 1.00 31.86 417 ILE D CA 1
ATOM 7241 C C . ILE D 1 141 ? 35.191 46.764 -11.087 1.00 30.87 417 ILE D C 1
ATOM 7242 O O . ILE D 1 141 ? 34.239 46.141 -10.575 1.00 29.75 417 ILE D O 1
ATOM 7247 N N . ILE D 1 142 ? 36.320 46.191 -11.493 1.00 26.60 418 ILE D N 1
ATOM 7248 C CA . ILE D 1 142 ? 36.630 44.773 -11.192 1.00 25.50 418 ILE D CA 1
ATOM 7249 C C . ILE D 1 142 ? 37.741 44.790 -10.160 1.00 25.37 418 ILE D C 1
ATOM 7250 O O . ILE D 1 142 ? 38.856 45.252 -10.398 1.00 24.97 418 ILE D O 1
ATOM 7255 N N . GLU D 1 143 ? 37.417 44.293 -8.975 1.00 27.54 419 GLU D N 1
ATOM 7256 C CA . GLU D 1 143 ? 38.430 44.161 -7.950 1.00 26.46 419 GLU D CA 1
ATOM 7257 C C . GLU D 1 143 ? 38.936 42.768 -7.826 1.00 23.44 419 GLU D C 1
ATOM 7258 O O . GLU D 1 143 ? 38.161 41.839 -7.842 1.00 27.37 419 GLU D O 1
ATOM 7264 N N . TYR D 1 144 ? 40.237 42.633 -7.669 1.00 22.79 420 TYR D N 1
ATOM 7265 C CA . TYR D 1 144 ? 40.875 41.332 -7.624 1.00 21.62 420 TYR D CA 1
ATOM 7266 C C . TYR D 1 144 ? 41.906 41.249 -6.490 1.00 24.94 420 TYR D C 1
ATOM 7267 O O . TYR D 1 144 ? 42.467 42.278 -6.081 1.00 25.42 420 TYR D O 1
ATOM 7276 N N . GLU D 1 145 ? 42.088 40.053 -5.958 1.00 21.10 421 GLU D N 1
ATOM 7277 C CA . GLU D 1 145 ? 43.125 39.747 -4.994 1.00 26.06 421 GLU D CA 1
ATOM 7278 C C . GLU D 1 145 ? 43.730 38.408 -5.296 1.00 21.83 421 GLU D C 1
ATOM 7279 O O . GLU D 1 145 ? 42.986 37.419 -5.427 1.00 24.36 421 GLU D O 1
ATOM 7285 N N . SER D 1 146 ? 45.045 38.379 -5.465 1.00 21.54 422 SER D N 1
ATOM 7286 C CA . SER D 1 146 ? 45.816 37.172 -5.675 1.00 22.05 422 SER D CA 1
ATOM 7287 C C . SER D 1 146 ? 46.248 36.569 -4.352 1.00 24.56 422 SER D C 1
ATOM 7288 O O . SER D 1 146 ? 46.732 37.330 -3.465 1.00 22.79 422 SER D O 1
ATOM 7291 N N . VAL D 1 147 ? 46.107 35.279 -4.210 1.00 24.08 423 VAL D N 1
ATOM 7292 C CA . VAL D 1 147 ? 46.822 34.530 -3.127 1.00 27.49 423 VAL D CA 1
ATOM 7293 C C . VAL D 1 147 ? 48.037 33.717 -3.592 1.00 28.38 423 VAL D C 1
ATOM 7294 O O . VAL D 1 147 ? 48.584 32.885 -2.860 1.00 28.21 423 VAL D O 1
ATOM 7298 N N . LEU D 1 148 ? 48.496 33.949 -4.795 1.00 26.48 424 LEU D N 1
ATOM 7299 C CA . LEU D 1 148 ? 49.632 33.248 -5.270 1.00 29.61 424 LEU D CA 1
ATOM 7300 C C . LEU D 1 148 ? 50.935 33.863 -4.749 1.00 33.84 424 LEU D C 1
ATOM 7301 O O . LEU D 1 148 ? 50.979 35.065 -4.461 1.00 29.76 424 LEU D O 1
ATOM 7306 N N . GLU D 1 149 ? 51.972 33.027 -4.681 1.00 31.74 425 GLU D N 1
ATOM 7307 C CA . GLU D 1 149 ? 53.302 33.451 -4.240 1.00 37.21 425 GLU D CA 1
ATOM 7308 C C . GLU D 1 149 ? 54.140 33.964 -5.377 1.00 37.82 425 GLU D C 1
ATOM 7309 O O . GLU D 1 149 ? 55.279 34.393 -5.151 1.00 35.32 425 GLU D O 1
ATOM 7315 N N . THR D 1 150 ? 53.614 33.893 -6.587 1.00 30.75 426 THR D N 1
ATOM 7316 C CA . THR D 1 150 ? 54.324 34.399 -7.753 1.00 39.27 426 THR D CA 1
ATOM 7317 C C . THR D 1 150 ? 53.405 35.347 -8.494 1.00 34.91 426 THR D C 1
ATOM 7318 O O . THR D 1 150 ? 52.197 35.327 -8.238 1.00 35.15 426 THR D O 1
ATOM 7322 N N . GLU D 1 151 ? 53.991 36.185 -9.362 1.00 34.03 427 GLU D N 1
ATOM 7323 C CA . GLU D 1 151 ? 53.231 37.192 -10.107 1.00 35.77 427 GLU D CA 1
ATOM 7324 C C . GLU D 1 151 ? 52.407 36.514 -11.209 1.00 29.65 427 GLU D C 1
ATOM 7325 O O . GLU D 1 151 ? 52.780 35.443 -11.714 1.00 30.08 427 GLU D O 1
ATOM 7331 N N . LEU D 1 152 ? 51.220 37.069 -11.484 1.00 30.47 428 LEU D N 1
ATOM 7332 C CA . LEU D 1 152 ? 50.484 36.695 -12.712 1.00 28.10 428 LEU D CA 1
ATOM 7333 C C . LEU D 1 152 ? 50.747 37.811 -13.705 1.00 25.86 428 LEU D C 1
ATOM 7334 O O . LEU D 1 152 ? 50.506 38.972 -13.413 1.00 33.37 428 LEU D O 1
ATOM 7339 N N . ALA D 1 153 ? 51.197 37.444 -14.904 1.00 23.65 429 ALA D N 1
ATOM 7340 C CA . ALA D 1 153 ? 51.445 38.381 -15.931 1.00 24.92 429 ALA D CA 1
ATOM 7341 C C . ALA D 1 153 ? 50.355 38.253 -16.984 1.00 28.74 429 ALA D C 1
ATOM 7342 O O . ALA D 1 153 ? 49.828 37.166 -17.201 1.00 24.18 429 ALA D O 1
ATOM 7344 N N . ASP D 1 154 ? 50.012 39.373 -17.611 1.00 24.34 430 ASP D N 1
ATOM 7345 C CA . ASP D 1 154 ? 49.118 39.361 -18.799 1.00 28.04 430 ASP D CA 1
ATOM 7346 C C . ASP D 1 154 ? 47.747 38.709 -18.554 1.00 23.96 430 ASP D C 1
ATOM 7347 O O . ASP D 1 154 ? 47.351 37.774 -19.231 1.00 25.45 430 ASP D O 1
ATOM 7352 N N . VAL D 1 155 ? 47.045 39.199 -17.562 1.00 22.67 431 VAL D N 1
ATOM 7353 C CA . VAL D 1 155 ? 45.775 38.676 -17.117 1.00 19.93 431 VAL D CA 1
ATOM 7354 C C . VAL D 1 155 ? 44.727 39.399 -17.932 1.00 22.35 431 VAL D C 1
ATOM 7355 O O . VAL D 1 155 ? 44.757 40.624 -18.059 1.00 20.39 431 VAL D O 1
ATOM 7359 N N . ILE D 1 156 ? 43.842 38.630 -18.552 1.00 22.79 432 ILE D N 1
ATOM 7360 C CA . ILE D 1 156 ? 42.870 39.205 -19.475 1.00 20.21 432 ILE D CA 1
ATOM 7361 C C . ILE D 1 156 ? 41.465 39.085 -18.948 1.00 22.67 432 ILE D C 1
ATOM 7362 O O . ILE D 1 156 ? 40.980 38.014 -18.585 1.00 23.24 432 ILE D O 1
ATOM 7367 N N . PHE D 1 157 ? 40.785 40.208 -18.912 1.00 20.82 433 PHE D N 1
ATOM 7368 C CA . PHE D 1 157 ? 39.358 40.255 -18.552 1.00 18.49 433 PHE D CA 1
ATOM 7369 C C . PHE D 1 157 ? 38.530 40.485 -19.804 1.00 21.03 433 PHE D C 1
ATOM 7370 O O . PHE D 1 157 ? 38.849 41.419 -20.596 1.00 22.33 433 PHE D O 1
ATOM 7378 N N . THR D 1 158 ? 37.460 39.686 -20.012 1.00 17.25 434 THR D N 1
ATOM 7379 C CA . THR D 1 158 ? 36.626 39.811 -21.210 1.00 18.42 434 THR D CA 1
ATOM 7380 C C . THR D 1 158 ? 35.197 40.098 -20.822 1.00 17.35 434 THR D C 1
ATOM 7381 O O . THR D 1 158 ? 34.637 39.477 -19.928 1.00 14.82 434 THR D O 1
ATOM 7385 N N . ILE D 1 159 ? 34.650 41.136 -21.444 1.00 19.66 435 ILE D N 1
ATOM 7386 C CA . ILE D 1 159 ? 33.304 41.564 -21.230 1.00 20.90 435 ILE D CA 1
ATOM 7387 C C . ILE D 1 159 ? 32.557 41.204 -22.532 1.00 18.37 435 ILE D C 1
ATOM 7388 O O . ILE D 1 159 ? 33.018 41.591 -23.623 1.00 18.32 435 ILE D O 1
ATOM 7393 N N . PRO D 1 160 ? 31.473 40.475 -22.440 1.00 17.27 436 PRO D N 1
ATOM 7394 C CA . PRO D 1 160 ? 30.724 39.933 -23.647 1.00 19.39 436 PRO D CA 1
ATOM 7395 C C . PRO D 1 160 ? 29.852 40.914 -24.424 1.00 22.26 436 PRO D C 1
ATOM 7396 O O . PRO D 1 160 ? 28.693 40.610 -24.751 1.00 22.78 436 PRO D O 1
ATOM 7400 N N . VAL D 1 161 ? 30.437 42.035 -24.790 1.00 22.09 437 VAL D N 1
ATOM 7401 C CA . VAL D 1 161 ? 29.701 43.073 -25.551 1.00 22.79 437 VAL D CA 1
ATOM 7402 C C . VAL D 1 161 ? 30.641 43.548 -26.619 1.00 20.81 437 VAL D C 1
ATOM 7403 O O . VAL D 1 161 ? 31.880 43.352 -26.528 1.00 22.04 437 VAL D O 1
ATOM 7407 N N . PHE D 1 162 ? 30.093 44.128 -27.655 1.00 23.14 438 PHE D N 1
ATOM 7408 C CA . PHE D 1 162 ? 30.910 44.696 -28.709 1.00 27.24 438 PHE D CA 1
ATOM 7409 C C . PHE D 1 162 ? 30.464 46.110 -28.901 1.00 31.00 438 PHE D C 1
ATOM 7410 O O . PHE D 1 162 ? 29.637 46.366 -29.790 1.00 37.59 438 PHE D O 1
ATOM 7418 N N . PRO D 1 163 ? 30.970 47.046 -28.094 1.00 31.93 439 PRO D N 1
ATOM 7419 C CA . PRO D 1 163 ? 30.423 48.409 -28.182 1.00 30.90 439 PRO D CA 1
ATOM 7420 C C . PRO D 1 163 ? 30.813 49.218 -29.409 1.00 36.62 439 PRO D C 1
ATOM 7421 O O . PRO D 1 163 ? 31.914 49.012 -29.972 1.00 35.76 439 PRO D O 1
ATOM 7425 N N . GLN D 1 164 ? 29.899 50.103 -29.829 1.00 37.63 440 GLN D N 1
ATOM 7426 C CA . GLN D 1 164 ? 30.134 51.057 -30.963 1.00 47.56 440 GLN D CA 1
ATOM 7427 C C . GLN D 1 164 ? 31.161 52.137 -30.637 1.00 41.47 440 GLN D C 1
ATOM 7428 O O . GLN D 1 164 ? 31.826 52.649 -31.527 1.00 51.29 440 GLN D O 1
ATOM 7434 N N . GLU D 1 165 ? 31.265 52.483 -29.364 1.00 46.42 441 GLU D N 1
ATOM 7435 C CA . GLU D 1 165 ? 32.296 53.408 -28.860 1.00 45.33 441 GLU D CA 1
ATOM 7436 C C . GLU D 1 165 ? 33.488 52.683 -28.231 1.00 48.88 441 GLU D C 1
ATOM 7437 O O . GLU D 1 165 ? 33.312 51.667 -27.594 1.00 50.35 441 GLU D O 1
ATOM 7443 N N . PRO D 1 166 ? 34.717 53.228 -28.369 1.00 47.57 442 PRO D N 1
ATOM 7444 C CA . PRO D 1 166 ? 35.877 52.663 -27.667 1.00 47.09 442 PRO D CA 1
ATOM 7445 C C . PRO D 1 166 ? 35.716 52.563 -26.136 1.00 45.57 442 PRO D C 1
ATOM 7446 O O . PRO D 1 166 ? 35.109 53.427 -25.512 1.00 33.62 442 PRO D O 1
ATOM 7450 N N . VAL D 1 167 ? 36.308 51.530 -25.543 1.00 41.25 443 VAL D N 1
ATOM 7451 C CA . VAL D 1 167 ? 36.373 51.418 -24.095 1.00 43.40 443 VAL D CA 1
ATOM 7452 C C . VAL D 1 167 ? 37.211 52.525 -23.530 1.00 36.50 443 VAL D C 1
ATOM 7453 O O . VAL D 1 167 ? 38.284 52.734 -24.030 1.00 35.23 443 VAL D O 1
ATOM 7457 N N . ASP D 1 168 ? 36.785 53.109 -22.411 1.00 35.93 444 ASP D N 1
ATOM 7458 C CA . ASP D 1 168 ? 37.568 54.113 -21.714 1.00 37.87 444 ASP D CA 1
ATOM 7459 C C . ASP D 1 168 ? 38.070 53.492 -20.401 1.00 35.14 444 ASP D C 1
ATOM 7460 O O . ASP D 1 168 ? 37.287 53.260 -19.495 1.00 29.17 444 ASP D O 1
ATOM 7465 N N . ILE D 1 169 ? 39.370 53.232 -20.340 1.00 40.01 445 ILE D N 1
ATOM 7466 C CA . ILE D 1 169 ? 40.083 52.763 -19.135 1.00 44.29 445 ILE D CA 1
ATOM 7467 C C . ILE D 1 169 ? 40.187 53.921 -18.140 1.00 45.56 445 ILE D C 1
ATOM 7468 O O . ILE D 1 169 ? 40.712 54.974 -18.456 1.00 46.33 445 ILE D O 1
ATOM 7473 N N . ASN D 1 170 ? 39.668 53.730 -16.948 1.00 48.35 446 ASN D N 1
ATOM 7474 C CA . ASN D 1 170 ? 39.675 54.790 -15.950 1.00 50.76 446 ASN D CA 1
ATOM 7475 C C . ASN D 1 170 ? 40.912 54.555 -15.100 1.00 56.53 446 ASN D C 1
ATOM 7476 O O . ASN D 1 170 ? 40.905 53.850 -14.074 1.00 58.05 446 ASN D O 1
ATOM 7481 N N . THR D 1 171 ? 42.005 55.153 -15.568 1.00 63.82 447 THR D N 1
ATOM 7482 C CA . THR D 1 171 ? 43.370 54.880 -15.079 1.00 65.08 447 THR D CA 1
ATOM 7483 C C . THR D 1 171 ? 43.506 55.264 -13.602 1.00 69.35 447 THR D C 1
ATOM 7484 O O . THR D 1 171 ? 44.238 54.641 -12.823 1.00 57.24 447 THR D O 1
ATOM 7488 N N . GLU D 1 172 ? 42.716 56.240 -13.192 1.00 77.98 448 GLU D N 1
ATOM 7489 C CA . GLU D 1 172 ? 42.846 56.730 -11.844 1.00 79.07 448 GLU D CA 1
ATOM 7490 C C . GLU D 1 172 ? 42.088 55.949 -10.798 1.00 76.97 448 GLU D C 1
ATOM 7491 O O . GLU D 1 172 ? 42.424 56.006 -9.614 1.00 78.82 448 GLU D O 1
ATOM 7497 N N . SER D 1 173 ? 41.125 55.154 -11.244 1.00 74.93 449 SER D N 1
ATOM 7498 C CA . SER D 1 173 ? 40.267 54.417 -10.348 1.00 69.07 449 SER D CA 1
ATOM 7499 C C . SER D 1 173 ? 40.763 52.964 -10.403 1.00 74.43 449 SER D C 1
ATOM 7500 O O . SER D 1 173 ? 40.486 52.157 -9.509 1.00 64.28 449 SER D O 1
ATOM 7503 N N . SER D 1 174 ? 41.502 52.633 -11.463 1.00 73.97 450 SER D N 1
ATOM 7504 C CA . SER D 1 174 ? 41.983 51.284 -11.641 1.00 75.61 450 SER D CA 1
ATOM 7505 C C . SER D 1 174 ? 43.356 51.305 -10.999 1.00 80.68 450 SER D C 1
ATOM 7506 O O . SER D 1 174 ? 43.702 52.293 -10.331 1.00 85.61 450 SER D O 1
ATOM 7509 N N . THR D 1 175 ? 44.098 50.213 -11.153 1.00 81.46 451 THR D N 1
ATOM 7510 C CA . THR D 1 175 ? 45.426 50.089 -10.576 1.00 76.33 451 THR D CA 1
ATOM 7511 C C . THR D 1 175 ? 46.443 50.917 -11.307 1.00 72.65 451 THR D C 1
ATOM 7512 O O . THR D 1 175 ? 46.141 51.700 -12.208 1.00 61.68 451 THR D O 1
ATOM 7516 N N . CYS D 1 176 ? 47.666 50.739 -10.842 1.00 82.60 452 CYS D N 1
ATOM 7517 C CA . CYS D 1 176 ? 48.809 51.483 -11.272 1.00 85.09 452 CYS D CA 1
ATOM 7518 C C . CYS D 1 176 ? 49.871 50.425 -11.688 1.00 79.33 452 CYS D C 1
ATOM 7519 O O . CYS D 1 176 ? 51.058 50.736 -11.875 1.00 77.18 452 CYS D O 1
ATOM 7522 N N . SER D 1 177 ? 49.404 49.168 -11.811 1.00 66.30 453 SER D N 1
ATOM 7523 C CA . SER D 1 177 ? 49.665 48.395 -13.033 1.00 60.98 453 SER D CA 1
ATOM 7524 C C . SER D 1 177 ? 48.689 48.897 -14.110 1.00 58.85 453 SER D C 1
ATOM 7525 O O . SER D 1 177 ? 47.626 49.493 -13.820 1.00 59.41 453 SER D O 1
ATOM 7528 N N . ASP D 1 178 ? 49.098 48.650 -15.347 1.00 54.91 454 ASP D N 1
ATOM 7529 C CA . ASP D 1 178 ? 48.557 49.300 -16.518 1.00 54.36 454 ASP D CA 1
ATOM 7530 C C . ASP D 1 178 ? 47.699 48.332 -17.316 1.00 48.03 454 ASP D C 1
ATOM 7531 O O . ASP D 1 178 ? 47.899 47.124 -17.274 1.00 48.64 454 ASP D O 1
ATOM 7536 N N . ALA D 1 179 ? 46.698 48.901 -17.961 1.00 41.71 455 ALA D N 1
ATOM 7537 C CA . ALA D 1 179 ? 45.652 48.185 -18.626 1.00 34.16 455 ALA D CA 1
ATOM 7538 C C . ALA D 1 179 ? 45.512 48.661 -20.018 1.00 33.27 455 ALA D C 1
ATOM 7539 O O . ALA D 1 179 ? 45.672 49.849 -20.286 1.00 27.74 455 ALA D O 1
ATOM 7541 N N . GLU D 1 180 ? 45.196 47.741 -20.945 1.00 30.96 456 GLU D N 1
ATOM 7542 C CA . GLU D 1 180 ? 44.911 48.144 -22.311 1.00 26.31 456 GLU D CA 1
ATOM 7543 C C . GLU D 1 180 ? 44.042 47.106 -23.017 1.00 28.65 456 GLU D C 1
ATOM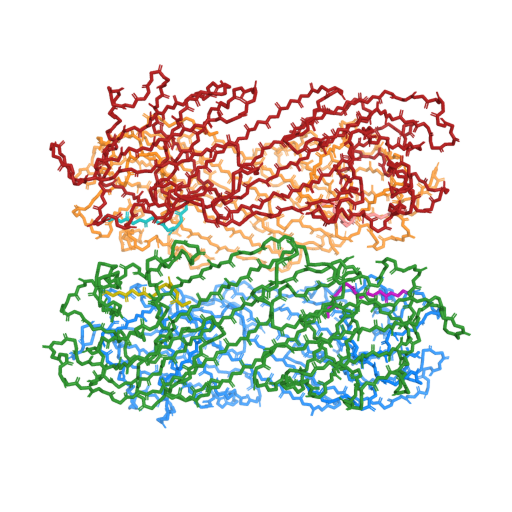 7544 O O . GLU D 1 180 ? 44.047 45.906 -22.671 1.00 23.00 456 GLU D O 1
ATOM 7550 N N . VAL D 1 181 ? 43.273 47.556 -23.974 1.00 24.09 457 VAL D N 1
ATOM 7551 C CA . VAL D 1 181 ? 42.449 46.630 -24.685 1.00 24.91 457 VAL D CA 1
ATOM 7552 C C . VAL D 1 181 ? 43.360 45.814 -25.568 1.00 25.11 457 VAL D C 1
ATOM 7553 O O . VAL D 1 181 ? 44.358 46.348 -26.100 1.00 23.09 457 VAL D O 1
ATOM 7557 N N . VAL D 1 182 ? 43.016 44.536 -25.746 1.00 19.86 458 VAL D N 1
ATOM 7558 C CA . VAL D 1 182 ? 43.783 43.634 -26.587 1.00 23.94 458 VAL D CA 1
ATOM 7559 C C . VAL D 1 182 ? 42.849 42.744 -27.370 1.00 23.43 458 VAL D C 1
ATOM 7560 O O . VAL D 1 182 ? 41.655 42.549 -27.030 1.00 23.72 458 VAL D O 1
ATOM 7564 N N . ASN D 1 183 ? 43.380 42.207 -28.449 1.00 26.71 459 ASN D N 1
ATOM 7565 C CA . ASN D 1 183 ? 42.638 41.201 -29.219 1.00 24.08 459 ASN D CA 1
ATOM 7566 C C . ASN D 1 183 ? 42.852 39.872 -28.489 1.00 24.58 459 ASN D C 1
ATOM 7567 O O . ASN D 1 183 ? 43.979 39.469 -28.257 1.00 24.75 459 ASN D O 1
ATOM 7572 N N . MET D 1 184 ? 41.780 39.161 -28.196 1.00 26.80 460 MET D N 1
ATOM 7573 C CA . MET D 1 184 ? 41.885 37.877 -27.550 1.00 29.76 460 MET D CA 1
ATOM 7574 C C . MET D 1 184 ? 40.713 37.040 -28.055 1.00 28.72 460 MET D C 1
ATOM 7575 O O . MET D 1 184 ? 39.570 37.146 -27.567 1.00 27.14 460 MET D O 1
ATOM 7580 N N . ASP D 1 185 ? 40.914 36.208 -29.057 1.00 29.08 461 ASP D N 1
ATOM 7581 C CA . ASP D 1 185 ? 39.674 35.567 -29.587 1.00 32.93 461 ASP D CA 1
ATOM 7582 C C . ASP D 1 185 ? 39.218 34.223 -28.965 1.00 32.13 461 ASP D C 1
ATOM 7583 O O . ASP D 1 185 ? 38.211 33.685 -29.387 1.00 31.11 461 ASP D O 1
ATOM 7588 N N . GLN D 1 186 ? 39.912 33.757 -27.907 1.00 33.81 462 GLN D N 1
ATOM 7589 C CA . GLN D 1 186 ? 39.479 32.624 -27.073 1.00 31.97 462 GLN D CA 1
ATOM 7590 C C . GLN D 1 186 ? 38.244 32.916 -26.266 1.00 31.34 462 GLN D C 1
ATOM 7591 O O . GLN D 1 186 ? 37.646 32.014 -25.713 1.00 30.92 462 GLN D O 1
ATOM 7597 N N . GLU D 1 187 ? 37.887 34.192 -26.092 1.00 26.51 463 GLU D N 1
ATOM 7598 C CA . GLU D 1 187 ? 36.641 34.522 -25.418 1.00 24.46 463 GLU D CA 1
ATOM 7599 C C . GLU D 1 187 ? 35.923 35.568 -26.273 1.00 25.57 463 GLU D C 1
ATOM 7600 O O . GLU D 1 187 ? 36.555 36.350 -26.934 1.00 27.05 463 GLU D O 1
ATOM 7606 N N . MET D 1 188 ? 34.613 35.563 -26.226 1.00 26.67 464 MET D N 1
ATOM 7607 C CA . MET D 1 188 ? 33.814 36.460 -27.070 1.00 33.34 464 MET D CA 1
ATOM 7608 C C . MET D 1 188 ? 33.546 37.767 -26.345 1.00 25.42 464 MET D C 1
ATOM 7609 O O . MET D 1 188 ? 33.075 37.783 -25.208 1.00 24.09 464 MET D O 1
ATOM 7614 N N . GLY D 1 189 ? 33.921 38.848 -27.005 1.00 24.55 465 GLY D N 1
ATOM 7615 C CA . GLY D 1 189 ? 33.627 40.176 -26.534 1.00 23.42 465 GLY D CA 1
ATOM 7616 C C . GLY D 1 189 ? 34.881 41.010 -26.551 1.00 21.62 465 GLY D C 1
ATOM 7617 O O . GLY D 1 189 ? 35.726 40.858 -27.400 1.00 31.75 465 GLY D O 1
ATOM 7618 N N . THR D 1 190 ? 34.921 41.965 -25.662 1.00 19.93 466 THR D N 1
ATOM 7619 C CA . THR D 1 190 ? 35.949 42.954 -25.601 1.00 17.61 466 THR D CA 1
ATOM 7620 C C . THR D 1 190 ? 36.908 42.623 -24.466 1.00 16.96 466 THR D C 1
ATOM 7621 O O . THR D 1 190 ? 36.496 42.412 -23.329 1.00 17.97 466 THR D O 1
ATOM 7625 N N . SER D 1 191 ? 38.204 42.644 -24.771 1.00 17.32 467 SER D N 1
ATOM 7626 C CA . SER D 1 191 ? 39.159 42.125 -23.807 1.00 17.92 467 SER D CA 1
ATOM 7627 C C . SER D 1 191 ? 40.154 43.163 -23.348 1.00 18.32 467 SER D C 1
ATOM 7628 O O . SER D 1 191 ? 40.728 43.946 -24.184 1.00 21.62 467 SER D O 1
ATOM 7631 N N . ILE D 1 192 ? 40.362 43.191 -22.042 1.00 20.03 468 ILE D N 1
ATOM 7632 C CA . ILE D 1 192 ? 41.340 44.169 -21.414 1.00 18.40 468 ILE D CA 1
ATOM 7633 C C . ILE D 1 192 ? 42.391 43.430 -20.649 1.00 19.17 468 ILE D C 1
ATOM 7634 O O . ILE D 1 192 ? 42.074 42.572 -19.842 1.00 18.26 468 ILE D O 1
ATOM 7639 N N . LYS D 1 193 ? 43.653 43.765 -20.881 1.00 20.60 469 LYS D N 1
ATOM 7640 C CA . LYS D 1 193 ? 44.727 43.029 -20.368 1.00 23.11 469 LYS D CA 1
ATOM 7641 C C . LYS D 1 193 ? 45.354 43.881 -19.317 1.00 26.44 469 LYS D C 1
ATOM 7642 O O . LYS D 1 193 ? 45.580 45.053 -19.534 1.00 20.81 469 LYS D O 1
ATOM 7648 N N . ILE D 1 194 ? 45.665 43.261 -18.211 1.00 24.26 470 ILE D N 1
ATOM 7649 C CA A ILE D 1 194 ? 46.478 43.923 -17.216 0.50 28.16 470 ILE D CA 1
ATOM 7650 C CA B ILE D 1 194 ? 46.484 43.939 -17.244 0.50 28.09 470 ILE D CA 1
ATOM 7651 C C . ILE D 1 194 ? 47.863 43.290 -17.211 1.00 28.08 470 ILE D C 1
ATOM 7652 O O . ILE D 1 194 ? 48.014 42.060 -17.318 1.00 23.70 470 ILE D O 1
ATOM 7661 N N . SER D 1 195 ? 48.883 44.136 -17.107 1.00 30.29 471 SER D N 1
ATOM 7662 C CA . SER D 1 195 ? 50.254 43.663 -17.290 1.00 27.86 471 SER D CA 1
ATOM 7663 C C . SER D 1 195 ? 50.683 42.700 -16.194 1.00 28.80 471 SER D C 1
ATOM 7664 O O . SER D 1 195 ? 51.264 41.662 -16.495 1.00 25.03 471 SER D O 1
ATOM 7667 N N . LYS D 1 196 ? 50.369 43.030 -14.937 1.00 29.59 472 LYS D N 1
ATOM 7668 C CA . LYS D 1 196 ? 50.795 42.220 -13.805 1.00 34.12 472 LYS D CA 1
ATOM 7669 C C . LYS D 1 196 ? 49.849 42.281 -12.659 1.00 30.18 472 LYS D C 1
ATOM 7670 O O . LYS D 1 196 ? 49.255 43.353 -12.387 1.00 28.83 472 LYS D O 1
ATOM 7676 N N . ILE D 1 197 ? 49.736 41.138 -11.976 1.00 27.79 473 ILE D N 1
ATOM 7677 C CA . ILE D 1 197 ? 49.169 41.077 -10.625 1.00 28.79 473 ILE D CA 1
ATOM 7678 C C . ILE D 1 197 ? 50.273 40.488 -9.765 1.00 29.69 473 ILE D C 1
ATOM 7679 O O . ILE D 1 197 ? 50.581 39.306 -9.854 1.00 26.81 473 ILE D O 1
ATOM 7684 N N . ALA D 1 198 ? 50.900 41.331 -8.964 1.00 35.31 474 ALA D N 1
ATOM 7685 C CA . ALA D 1 198 ? 51.954 40.897 -8.072 1.00 39.15 474 ALA D CA 1
ATOM 7686 C C . ALA D 1 198 ? 51.485 39.773 -7.097 1.00 31.57 474 ALA D C 1
ATOM 7687 O O . ALA D 1 198 ? 50.315 39.685 -6.716 1.00 34.02 474 ALA D O 1
ATOM 7689 N N . ALA D 1 199 ? 52.432 38.918 -6.695 1.00 37.35 475 ALA D N 1
ATOM 7690 C CA . ALA D 1 199 ? 52.183 37.933 -5.628 1.00 33.64 475 ALA D CA 1
ATOM 7691 C C . ALA D 1 199 ? 51.485 38.587 -4.445 1.00 36.28 475 ALA D C 1
ATOM 7692 O O . ALA D 1 199 ? 51.892 39.651 -3.958 1.00 34.06 475 ALA D O 1
ATOM 7694 N N . ASN D 1 200 ? 50.399 37.957 -4.007 1.00 32.51 476 ASN D N 1
ATOM 7695 C CA . ASN D 1 200 ? 49.649 38.341 -2.834 1.00 34.86 476 ASN D CA 1
ATOM 7696 C C . ASN D 1 200 ? 49.009 39.735 -2.859 1.00 39.72 476 ASN D C 1
ATOM 7697 O O . ASN D 1 200 ? 48.525 40.225 -1.848 1.00 42.86 476 ASN D O 1
ATOM 7702 N N . ASP D 1 201 ? 48.965 40.361 -4.031 1.00 39.95 477 ASP D N 1
ATOM 7703 C CA . ASP D 1 201 ? 48.529 41.737 -4.139 1.00 44.09 477 ASP D CA 1
ATOM 7704 C C . ASP D 1 201 ? 47.036 41.847 -4.485 1.00 45.77 477 ASP D C 1
ATOM 7705 O O . ASP D 1 201 ? 46.425 40.911 -5.000 1.00 47.52 477 ASP D O 1
ATOM 7710 N N . ALA D 1 202 ? 46.448 42.959 -4.079 1.00 40.91 478 ALA D N 1
ATOM 7711 C CA . ALA D 1 202 ? 45.063 43.299 -4.385 1.00 40.08 478 ALA D CA 1
ATOM 7712 C C . ALA D 1 202 ? 45.033 44.563 -5.268 1.00 44.67 478 ALA D C 1
ATOM 7713 O O . ALA D 1 202 ? 45.829 45.464 -5.083 1.00 44.04 478 ALA D O 1
ATOM 7715 N N . GLY D 1 203 ? 44.139 44.599 -6.257 1.00 37.19 479 GLY D N 1
ATOM 7716 C CA . GLY D 1 203 ? 44.080 45.701 -7.205 1.00 36.19 479 GLY D CA 1
ATOM 7717 C C . GLY D 1 203 ? 42.694 45.835 -7.788 1.00 30.94 479 GLY D C 1
ATOM 7718 O O . GLY D 1 203 ? 41.761 45.174 -7.331 1.00 24.81 479 GLY D O 1
ATOM 7719 N N . ALA D 1 204 ? 42.558 46.759 -8.732 1.00 29.87 480 ALA D N 1
ATOM 7720 C CA . ALA D 1 204 ? 41.292 47.051 -9.346 1.00 29.11 480 ALA D CA 1
ATOM 7721 C C . ALA D 1 204 ? 41.483 47.476 -10.789 1.00 31.61 480 ALA D C 1
ATOM 7722 O O . ALA D 1 204 ? 42.492 48.103 -11.140 1.00 36.16 480 ALA D O 1
ATOM 7724 N N . LEU D 1 205 ? 40.509 47.106 -11.611 1.00 30.14 481 LEU D N 1
ATOM 7725 C CA . LEU D 1 205 ? 40.423 47.542 -13.004 1.00 28.45 481 LEU D CA 1
ATOM 7726 C C . LEU D 1 205 ? 39.117 48.251 -13.194 1.00 28.82 481 LEU D C 1
ATOM 7727 O O . LEU D 1 205 ? 38.046 47.695 -12.928 1.00 23.48 481 LEU D O 1
ATOM 7732 N N . ALA D 1 206 ? 39.207 49.476 -13.706 1.00 28.26 482 ALA D N 1
ATOM 7733 C CA . ALA D 1 206 ? 38.089 50.339 -13.829 1.00 28.25 482 ALA D CA 1
ATOM 7734 C C . ALA D 1 206 ? 38.001 50.914 -15.244 1.00 28.75 482 ALA D C 1
ATOM 7735 O O . ALA D 1 206 ? 38.979 51.313 -15.793 1.00 28.04 482 ALA D O 1
ATOM 7737 N N . PHE D 1 207 ? 36.790 50.852 -15.812 1.00 30.24 483 PHE D N 1
ATOM 7738 C CA . PHE D 1 207 ? 36.580 51.300 -17.172 1.00 27.00 483 PHE D CA 1
ATOM 7739 C C . PHE D 1 207 ? 35.135 51.596 -17.378 1.00 28.40 483 PHE D C 1
ATOM 7740 O O . PHE D 1 207 ? 34.255 51.172 -16.616 1.00 28.59 483 PHE D O 1
ATOM 7748 N N . THR D 1 208 ? 34.879 52.277 -18.479 1.00 30.82 484 THR D N 1
ATOM 7749 C CA . THR D 1 208 ? 33.557 52.529 -18.927 1.00 29.99 484 THR D CA 1
ATOM 7750 C C . THR D 1 208 ? 33.354 51.871 -20.271 1.00 27.90 484 THR D C 1
ATOM 7751 O O . THR D 1 208 ? 34.187 51.988 -21.145 1.00 27.98 484 THR D O 1
ATOM 7755 N N . ILE D 1 209 ? 32.219 51.198 -20.419 1.00 28.72 485 ILE D N 1
ATOM 7756 C CA . ILE D 1 209 ? 31.931 50.426 -21.640 1.00 25.52 485 ILE D CA 1
ATOM 7757 C C . ILE D 1 209 ? 30.450 50.528 -21.942 1.00 25.31 485 ILE D C 1
ATOM 7758 O O . ILE D 1 209 ? 29.647 50.527 -21.047 1.00 26.74 485 ILE D O 1
ATOM 7763 N N . GLU D 1 210 ? 30.112 50.605 -23.232 1.00 32.21 486 GLU D N 1
ATOM 7764 C CA . GLU D 1 210 ? 28.715 50.633 -23.679 1.00 31.84 486 GLU D CA 1
ATOM 7765 C C . GLU D 1 210 ? 28.087 49.270 -23.664 1.00 37.16 486 GLU D C 1
ATOM 7766 O O . GLU D 1 210 ? 28.708 48.314 -24.078 1.00 41.10 486 GLU D O 1
ATOM 7772 N N . ALA D 1 211 ? 26.851 49.203 -23.196 1.00 37.18 487 ALA D N 1
ATOM 7773 C CA . ALA D 1 211 ? 26.070 48.008 -23.206 1.00 40.46 487 ALA D CA 1
ATOM 7774 C C . ALA D 1 211 ? 24.628 48.438 -23.166 1.00 41.01 487 ALA D C 1
ATOM 7775 O O . ALA D 1 211 ? 24.331 49.473 -22.599 1.00 42.99 487 ALA D O 1
ATOM 7777 N N . PRO D 1 212 ? 23.732 47.601 -23.674 1.00 48.96 488 PRO D N 1
ATOM 7778 C CA . PRO D 1 212 ? 22.325 47.952 -23.681 1.00 52.18 488 PRO D CA 1
ATOM 7779 C C . PRO D 1 212 ? 21.618 47.900 -22.328 1.00 55.86 488 PRO D C 1
ATOM 7780 O O . PRO D 1 212 ? 20.636 48.620 -22.133 1.00 56.99 488 PRO D O 1
ATOM 7784 N N . TYR D 1 213 ? 22.075 47.051 -21.412 1.00 44.52 489 TYR D N 1
ATOM 7785 C CA . TYR D 1 213 ? 21.545 47.001 -20.058 1.00 41.73 489 TYR D CA 1
ATOM 7786 C C . TYR D 1 213 ? 22.597 46.301 -19.221 1.00 43.97 489 TYR D C 1
ATOM 7787 O O . TYR D 1 213 ? 23.485 45.605 -19.766 1.00 39.96 489 TYR D O 1
ATOM 7796 N N . GLU D 1 214 ? 22.518 46.501 -17.911 1.00 40.91 490 GLU D N 1
ATOM 7797 C CA . GLU D 1 214 ? 23.540 46.030 -16.982 1.00 46.78 490 GLU D CA 1
ATOM 7798 C C . GLU D 1 214 ? 23.856 44.525 -17.136 1.00 41.92 490 GLU D C 1
ATOM 7799 O O . GLU D 1 214 ? 25.025 44.109 -17.124 1.00 50.35 490 GLU D O 1
ATOM 7805 N N . ASP D 1 215 ? 22.826 43.713 -17.285 1.00 39.58 491 ASP D N 1
ATOM 7806 C CA . ASP D 1 215 ? 23.029 42.262 -17.255 1.00 39.39 491 ASP D CA 1
ATOM 7807 C C . ASP D 1 215 ? 23.787 41.751 -18.475 1.00 34.67 491 ASP D C 1
ATOM 7808 O O . ASP D 1 215 ? 24.308 40.651 -18.420 1.00 28.01 491 ASP D O 1
ATOM 7813 N N . ALA D 1 216 ? 23.898 42.575 -19.524 1.00 30.18 492 ALA D N 1
ATOM 7814 C CA . ALA D 1 216 ? 24.606 42.249 -20.729 1.00 29.33 492 ALA D CA 1
ATOM 7815 C C . ALA D 1 216 ? 26.108 42.244 -20.536 1.00 28.41 492 ALA D C 1
ATOM 7816 O O . ALA D 1 216 ? 26.856 41.726 -21.372 1.00 28.46 492 ALA D O 1
ATOM 7818 N N . LEU D 1 217 ? 26.561 42.903 -19.486 1.00 26.33 493 LEU D N 1
ATOM 7819 C CA . LEU D 1 217 ? 27.941 42.965 -19.165 1.00 24.54 493 LEU D CA 1
ATOM 7820 C C . LEU D 1 217 ? 28.449 41.635 -18.563 1.00 23.66 493 LEU D C 1
ATOM 7821 O O . LEU D 1 217 ? 29.639 41.481 -18.366 1.00 20.42 493 LEU D O 1
ATOM 7826 N N . TYR D 1 218 ? 27.579 40.711 -18.229 1.00 20.93 494 TYR D N 1
ATOM 7827 C CA . TYR D 1 218 ? 27.960 39.504 -17.564 1.00 22.33 494 TYR D CA 1
ATOM 7828 C C . TYR D 1 218 ? 27.612 38.294 -18.479 1.00 24.77 494 TYR D C 1
ATOM 7829 O O . TYR D 1 218 ? 26.702 38.382 -19.277 1.00 22.02 494 TYR D O 1
ATOM 7838 N N . PRO D 1 219 ? 28.323 37.154 -18.359 1.00 21.83 495 PRO D N 1
ATOM 7839 C CA . PRO D 1 219 ? 29.458 36.824 -17.510 1.00 22.32 495 PRO D CA 1
ATOM 7840 C C . PRO D 1 219 ? 30.746 37.520 -17.916 1.00 22.70 495 PRO D C 1
ATOM 7841 O O . PRO D 1 219 ? 31.063 37.654 -19.130 1.00 21.19 495 PRO D O 1
ATOM 7845 N N . MET D 1 220 ? 31.483 38.034 -16.936 1.00 22.31 496 MET D N 1
ATOM 7846 C CA . MET D 1 220 ? 32.825 38.550 -17.203 1.00 23.56 496 MET D CA 1
ATOM 7847 C C . MET D 1 220 ? 33.792 37.402 -16.997 1.00 22.91 496 MET D C 1
ATOM 7848 O O . MET D 1 220 ? 33.770 36.771 -15.954 1.00 22.56 496 MET D O 1
ATOM 7853 N N . THR D 1 221 ? 34.663 37.192 -17.968 1.00 19.69 497 THR D N 1
ATOM 7854 C CA . THR D 1 221 ? 35.555 36.110 -17.887 1.00 20.52 497 THR D CA 1
ATOM 7855 C C . THR D 1 221 ? 36.929 36.645 -17.605 1.00 20.06 497 THR D C 1
ATOM 7856 O O . THR D 1 221 ? 37.384 37.650 -18.189 1.00 19.07 497 THR D O 1
ATOM 7860 N N . VAL D 1 222 ? 37.694 35.909 -16.812 1.00 18.30 498 VAL D N 1
ATOM 7861 C CA . VAL D 1 222 ? 39.107 36.170 -16.653 1.00 18.65 498 VAL D CA 1
ATOM 7862 C C . VAL D 1 222 ? 39.962 35.030 -17.202 1.00 18.42 498 VAL D C 1
ATOM 7863 O O . VAL D 1 222 ? 39.624 33.836 -17.083 1.00 19.57 498 VAL D O 1
ATOM 7867 N N . SER D 1 223 ? 41.050 35.408 -17.876 1.00 19.85 499 SER D N 1
ATOM 7868 C CA A SER D 1 223 ? 41.974 34.460 -18.496 0.50 21.89 499 SER D CA 1
ATOM 7869 C CA B SER D 1 223 ? 41.970 34.468 -18.513 0.50 21.07 499 SER D CA 1
ATOM 7870 C C . SER D 1 223 ? 43.406 34.709 -18.007 1.00 22.50 499 SER D C 1
ATOM 7871 O O . SER D 1 223 ? 43.930 35.840 -18.073 1.00 18.73 499 SER D O 1
ATOM 7876 N N . PHE D 1 224 ? 44.041 33.680 -17.431 1.00 21.63 500 PHE D N 1
ATOM 7877 C CA . PHE D 1 224 ? 45.446 33.758 -16.958 1.00 21.17 500 PHE D CA 1
ATOM 7878 C C . PHE D 1 224 ? 46.135 32.390 -17.036 1.00 21.73 500 PHE D C 1
ATOM 7879 O O . PHE D 1 224 ? 45.465 31.348 -17.107 1.00 20.12 500 PHE D O 1
ATOM 7887 N N . GLN D 1 225 ? 47.468 32.407 -17.044 1.00 23.37 501 GLN D N 1
ATOM 7888 C CA . GLN D 1 225 ? 48.296 31.201 -17.172 1.00 23.55 501 GLN D CA 1
ATOM 7889 C C . GLN D 1 225 ? 49.692 31.530 -16.620 1.00 23.86 501 GLN D C 1
ATOM 7890 O O . GLN D 1 225 ? 50.254 32.585 -16.949 1.00 25.53 501 GLN D O 1
ATOM 7896 N N . GLU D 1 226 ? 50.210 30.675 -15.774 1.00 23.40 502 GLU D N 1
ATOM 7897 C CA . GLU D 1 226 ? 51.589 30.781 -15.351 1.00 25.34 502 GLU D CA 1
ATOM 7898 C C . GLU D 1 226 ? 52.192 29.389 -15.373 1.00 23.74 502 GLU D C 1
ATOM 7899 O O . GLU D 1 226 ? 51.553 28.424 -15.113 1.00 22.42 502 GLU D O 1
ATOM 7905 N N . SER D 1 227 ? 53.499 29.341 -15.597 1.00 26.56 503 SER D N 1
ATOM 7906 C CA . SER D 1 227 ? 54.237 28.121 -15.503 1.00 25.47 503 SER D CA 1
ATOM 7907 C C . SER D 1 227 ? 55.628 28.395 -14.932 1.00 27.98 503 SER D C 1
ATOM 7908 O O . SER D 1 227 ? 56.115 29.578 -14.901 1.00 26.65 503 SER D O 1
ATOM 7911 N N . THR D 1 228 ? 56.206 27.360 -14.358 1.00 30.19 504 THR D N 1
ATOM 7912 C CA . THR D 1 228 ? 57.606 27.450 -13.873 1.00 31.90 504 THR D CA 1
ATOM 7913 C C . THR D 1 228 ? 58.304 26.149 -14.294 1.00 28.96 504 THR D C 1
ATOM 7914 O O . THR D 1 228 ? 57.694 25.083 -14.288 1.00 22.13 504 THR D O 1
ATOM 7918 N N . ARG D 1 229 ? 59.542 26.259 -14.767 1.00 23.32 505 ARG D N 1
ATOM 7919 C CA . ARG D 1 229 ? 60.314 25.116 -15.113 1.00 24.91 505 ARG D CA 1
ATOM 7920 C C . ARG D 1 229 ? 61.395 24.997 -14.032 1.00 26.78 505 ARG D C 1
ATOM 7921 O O . ARG D 1 229 ? 62.282 25.811 -13.963 1.00 31.74 505 ARG D O 1
ATOM 7929 N N . ASP D 1 230 ? 61.310 23.962 -13.225 1.00 33.70 506 ASP D N 1
ATOM 7930 C CA . ASP D 1 230 ? 62.202 23.831 -12.046 1.00 41.09 506 ASP D CA 1
ATOM 7931 C C . ASP D 1 230 ? 61.948 22.465 -11.476 1.00 37.74 506 ASP D C 1
ATOM 7932 O O . ASP D 1 230 ? 60.780 22.092 -11.276 1.00 25.83 506 ASP D O 1
ATOM 7937 N N . LYS D 1 231 ? 63.014 21.666 -11.327 1.00 34.91 507 LYS D N 1
ATOM 7938 C CA . LYS D 1 231 ? 62.895 20.305 -10.830 1.00 32.99 507 LYS D CA 1
ATOM 7939 C C . LYS D 1 231 ? 62.090 20.195 -9.541 1.00 32.77 507 LYS D C 1
ATOM 7940 O O . LYS D 1 231 ? 61.437 19.169 -9.285 1.00 31.95 507 LYS D O 1
ATOM 7946 N N . LEU D 1 232 ? 62.151 21.242 -8.749 1.00 31.37 508 LEU D N 1
ATOM 7947 C CA . LEU D 1 232 ? 61.537 21.246 -7.432 1.00 40.96 508 LEU D CA 1
ATOM 7948 C C . LEU D 1 232 ? 60.183 22.004 -7.408 1.00 43.15 508 LEU D C 1
ATOM 7949 O O . LEU D 1 232 ? 59.576 22.179 -6.342 1.00 43.52 508 LEU D O 1
ATOM 7954 N N . ALA D 1 233 ? 59.707 22.418 -8.590 1.00 36.54 509 ALA D N 1
ATOM 7955 C CA . ALA D 1 233 ? 58.437 23.162 -8.696 1.00 41.39 509 ALA D CA 1
ATOM 7956 C C . ALA D 1 233 ? 57.320 22.301 -8.096 1.00 38.98 509 ALA D C 1
ATOM 7957 O O . ALA D 1 233 ? 57.299 21.073 -8.309 1.00 37.34 509 ALA D O 1
ATOM 7959 N N . LYS D 1 234 ? 56.415 22.963 -7.384 1.00 37.30 510 LYS D N 1
ATOM 7960 C CA . LYS D 1 234 ? 55.179 22.387 -6.863 1.00 36.40 510 LYS D CA 1
ATOM 7961 C C . LYS D 1 234 ? 53.984 23.065 -7.506 1.00 29.88 510 LYS D C 1
ATOM 7962 O O . LYS D 1 234 ? 54.035 24.253 -7.743 1.00 30.61 510 LYS D O 1
ATOM 7968 N N . SER D 1 235 ? 52.958 22.297 -7.864 1.00 24.77 511 SER D N 1
ATOM 7969 C CA . SER D 1 235 ? 51.778 22.812 -8.478 1.00 21.55 511 SER D CA 1
ATOM 7970 C C . SER D 1 235 ? 50.977 23.602 -7.435 1.00 23.75 511 SER D C 1
ATOM 7971 O O . SER D 1 235 ? 51.266 23.544 -6.243 1.00 26.07 511 SER D O 1
ATOM 7974 N N . PHE D 1 236 ? 49.945 24.289 -7.905 1.00 19.58 512 PHE D N 1
ATOM 7975 C CA . PHE D 1 236 ? 49.023 25.008 -7.055 1.00 20.53 512 PHE D CA 1
ATOM 7976 C C . PHE D 1 236 ? 48.489 24.119 -5.928 1.00 21.51 512 PHE D C 1
ATOM 7977 O O . PHE D 1 236 ? 48.363 24.540 -4.796 1.00 20.25 512 PHE D O 1
ATOM 7985 N N . THR D 1 237 ? 48.169 22.887 -6.204 1.00 20.73 513 THR D N 1
ATOM 7986 C CA . THR D 1 237 ? 47.706 22.003 -5.108 1.00 22.27 513 THR D CA 1
ATOM 7987 C C . THR D 1 237 ? 48.763 21.261 -4.346 1.00 23.61 513 THR D C 1
ATOM 7988 O O . THR D 1 237 ? 48.447 20.480 -3.412 1.00 27.05 513 THR D O 1
ATOM 7992 N N . GLY D 1 238 ? 50.014 21.467 -4.701 1.00 25.62 514 GLY D N 1
ATOM 7993 C CA . GLY D 1 238 ? 51.064 20.751 -4.058 1.00 28.72 514 GLY D CA 1
ATOM 7994 C C . GLY D 1 238 ? 51.603 19.511 -4.694 1.00 25.00 514 GLY D C 1
ATOM 7995 O O . GLY D 1 238 ? 52.490 18.889 -4.131 1.00 22.38 514 GLY D O 1
ATOM 7996 N N . MET D 1 239 ? 51.212 19.217 -5.939 1.00 22.33 515 MET D N 1
ATOM 7997 C CA . MET D 1 239 ? 51.828 18.139 -6.655 1.00 22.89 515 MET D CA 1
ATOM 7998 C C . MET D 1 239 ? 53.247 18.438 -7.110 1.00 21.96 515 MET D C 1
ATOM 7999 O O . MET D 1 239 ? 53.551 19.526 -7.596 1.00 16.66 515 MET D O 1
ATOM 8004 N N . ALA D 1 240 ? 54.084 17.435 -6.950 1.00 19.98 516 ALA D N 1
ATOM 8005 C CA . ALA D 1 240 ? 55.512 17.632 -7.159 1.00 19.70 516 ALA D CA 1
ATOM 8006 C C . ALA D 1 240 ? 56.176 16.285 -7.245 1.00 19.44 516 ALA D C 1
ATOM 8007 O O . ALA D 1 240 ? 55.613 15.267 -6.804 1.00 17.31 516 ALA D O 1
ATOM 8009 N N . ILE D 1 241 ? 57.353 16.266 -7.869 1.00 22.11 517 ILE D N 1
ATOM 8010 C CA . ILE D 1 241 ? 58.169 15.057 -8.044 1.00 22.93 517 ILE D CA 1
ATOM 8011 C C . ILE D 1 241 ? 59.319 15.142 -7.045 1.00 25.23 517 ILE D C 1
ATOM 8012 O O . ILE D 1 241 ? 59.934 16.171 -6.879 1.00 28.02 517 ILE D O 1
ATOM 8017 N N . GLN D 1 242 ? 59.591 14.042 -6.404 1.00 24.59 518 GLN D N 1
ATOM 8018 C CA . GLN D 1 242 ? 60.705 13.886 -5.483 1.00 31.43 518 GLN D CA 1
ATOM 8019 C C . GLN D 1 242 ? 61.956 13.422 -6.301 1.00 27.17 518 GLN D C 1
ATOM 8020 O O . GLN D 1 242 ? 63.067 13.934 -6.119 1.00 23.18 518 GLN D O 1
ATOM 8026 N N . SER D 1 243 ? 61.764 12.420 -7.156 1.00 24.19 519 SER D N 1
ATOM 8027 C CA . SER D 1 243 ? 62.827 11.965 -8.001 1.00 24.39 519 SER D CA 1
ATOM 8028 C C . SER D 1 243 ? 62.286 11.111 -9.117 1.00 26.08 519 SER D C 1
ATOM 8029 O O . SER D 1 243 ? 61.141 10.680 -9.095 1.00 25.17 519 SER D O 1
ATOM 8032 N N . VAL D 1 244 ? 63.209 10.798 -10.044 1.00 26.11 520 VAL D N 1
ATOM 8033 C CA . VAL D 1 244 ? 62.991 9.858 -11.078 1.00 25.42 520 VAL D CA 1
ATOM 8034 C C . VAL D 1 244 ? 64.121 8.830 -10.985 1.00 28.11 520 VAL D C 1
ATOM 8035 O O . VAL D 1 244 ? 65.296 9.175 -10.814 1.00 27.76 520 VAL D O 1
ATOM 8039 N N . VAL D 1 245 ? 63.741 7.590 -11.117 1.00 31.23 521 VAL D N 1
ATOM 8040 C CA . VAL D 1 245 ? 64.553 6.449 -10.677 1.00 33.53 521 VAL D CA 1
ATOM 8041 C C . VAL D 1 245 ? 64.426 5.323 -11.713 1.00 32.68 521 VAL D C 1
ATOM 8042 O O . VAL D 1 245 ? 63.437 5.244 -12.462 1.00 25.41 521 VAL D O 1
ATOM 8046 N N . MET D 1 246 ? 65.465 4.498 -11.844 1.00 31.16 522 MET D N 1
ATOM 8047 C CA . MET D 1 246 ? 65.430 3.334 -12.732 1.00 33.15 522 MET D CA 1
ATOM 8048 C C . MET D 1 246 ? 64.404 2.399 -12.195 1.00 28.08 522 MET D C 1
ATOM 8049 O O . MET D 1 246 ? 64.319 2.230 -10.977 1.00 29.36 522 MET D O 1
ATOM 8054 N N . ALA D 1 247 ? 63.598 1.799 -13.081 1.00 31.67 523 ALA D N 1
ATOM 8055 C CA . ALA D 1 247 ? 62.498 0.954 -12.632 1.00 32.34 523 ALA D CA 1
ATOM 8056 C C . ALA D 1 247 ? 63.015 -0.277 -11.907 1.00 39.98 523 ALA D C 1
ATOM 8057 O O . ALA D 1 247 ? 62.356 -0.786 -11.027 1.00 45.12 523 ALA D O 1
ATOM 8059 N N . ASN D 1 248 ? 64.183 -0.762 -12.294 1.00 44.19 524 ASN D N 1
ATOM 8060 C CA . ASN D 1 248 ? 64.750 -1.952 -11.625 1.00 52.74 524 ASN D CA 1
ATOM 8061 C C . ASN D 1 248 ? 65.333 -1.567 -10.281 1.00 52.70 524 ASN D C 1
ATOM 8062 O O . ASN D 1 248 ? 65.161 -2.260 -9.285 1.00 60.20 524 ASN D O 1
ATOM 8067 N N . ASP D 1 249 ? 65.996 -0.418 -10.279 1.00 51.51 525 ASP D N 1
ATOM 8068 C CA . ASP D 1 249 ? 66.929 -0.048 -9.237 1.00 50.33 525 ASP D CA 1
ATOM 8069 C C . ASP D 1 249 ? 66.576 1.333 -8.731 1.00 48.78 525 ASP D C 1
ATOM 8070 O O . ASP D 1 249 ? 67.105 2.360 -9.230 1.00 46.35 525 ASP D O 1
ATOM 8075 N N . HIS D 1 250 ? 65.717 1.350 -7.711 1.00 43.34 526 HIS D N 1
ATOM 8076 C CA . HIS D 1 250 ? 65.248 2.590 -7.149 1.00 44.53 526 HIS D CA 1
ATOM 8077 C C . HIS D 1 250 ? 66.300 3.465 -6.450 1.00 47.59 526 HIS D C 1
ATOM 8078 O O . HIS D 1 250 ? 66.028 4.618 -6.162 1.00 50.10 526 HIS D O 1
ATOM 8085 N N . ASP D 1 251 ? 67.519 2.964 -6.274 1.00 57.28 527 ASP D N 1
ATOM 8086 C CA . ASP D 1 251 ? 68.659 3.786 -5.818 1.00 62.17 527 ASP D CA 1
ATOM 8087 C C . ASP D 1 251 ? 69.358 4.571 -6.938 1.00 59.09 527 ASP D C 1
ATOM 8088 O O . ASP D 1 251 ? 70.102 5.520 -6.666 1.00 56.96 527 ASP D O 1
ATOM 8093 N N . GLN D 1 252 ? 69.119 4.179 -8.189 1.00 54.76 528 GLN D N 1
ATOM 8094 C CA . GLN D 1 252 ? 69.718 4.846 -9.340 1.00 50.19 528 GLN D CA 1
ATOM 8095 C C . GLN D 1 252 ? 68.763 5.928 -9.871 1.00 43.08 528 GLN D C 1
ATOM 8096 O O . GLN D 1 252 ? 67.769 5.616 -10.547 1.00 35.33 528 GLN D O 1
ATOM 8102 N N . GLU D 1 253 ? 69.107 7.174 -9.597 1.00 36.44 529 GLU D N 1
ATOM 8103 C CA . GLU D 1 253 ? 68.318 8.325 -10.019 1.00 38.75 529 GLU D CA 1
ATOM 8104 C C . GLU D 1 253 ? 68.687 8.760 -11.418 1.00 38.26 529 GLU D C 1
ATOM 8105 O O . GLU D 1 253 ? 69.815 8.528 -11.877 1.00 32.18 529 GLU D O 1
ATOM 8111 N N . LEU D 1 254 ? 67.725 9.372 -12.118 1.00 29.94 530 LEU D N 1
ATOM 8112 C CA . LEU D 1 254 ? 67.907 9.763 -13.515 1.00 29.60 530 LEU D CA 1
ATOM 8113 C C . LEU D 1 254 ? 67.684 11.240 -13.673 1.00 29.10 530 LEU D C 1
ATOM 8114 O O . LEU D 1 254 ? 66.988 11.829 -12.874 1.00 29.43 530 LEU D O 1
ATOM 8119 N N . PRO D 1 255 ? 68.260 11.863 -14.722 1.00 23.34 531 PRO D N 1
ATOM 8120 C CA . PRO D 1 255 ? 68.087 13.272 -14.890 1.00 22.59 531 PRO D CA 1
ATOM 8121 C C . PRO D 1 255 ? 66.690 13.572 -15.421 1.00 25.79 531 PRO D C 1
ATOM 8122 O O . PRO D 1 255 ? 66.144 12.775 -16.210 1.00 23.68 531 PRO D O 1
ATOM 8126 N N . TYR D 1 256 ? 66.146 14.717 -15.060 1.00 25.18 532 TYR D N 1
ATOM 8127 C CA . TYR D 1 256 ? 64.791 15.087 -15.544 1.00 25.17 532 TYR D CA 1
ATOM 8128 C C . TYR D 1 256 ? 64.533 16.533 -15.228 1.00 22.88 532 TYR D C 1
ATOM 8129 O O . TYR D 1 256 ? 65.306 17.170 -14.474 1.00 21.38 532 TYR D O 1
ATOM 8138 N N . ASP D 1 257 ? 63.495 17.077 -15.842 1.00 21.84 533 ASP D N 1
ATOM 8139 C CA . ASP D 1 257 ? 63.064 18.388 -15.590 1.00 23.63 533 ASP D CA 1
ATOM 8140 C C . ASP D 1 257 ? 61.538 18.340 -15.358 1.00 19.50 533 ASP D C 1
ATOM 8141 O O . ASP D 1 257 ? 60.859 17.417 -15.835 1.00 17.48 533 ASP D O 1
ATOM 8146 N N . VAL D 1 258 ? 61.022 19.403 -14.773 1.00 20.89 534 VAL D N 1
ATOM 8147 C CA . VAL D 1 258 ? 59.609 19.506 -14.385 1.00 19.65 534 VAL D CA 1
ATOM 8148 C C . VAL D 1 258 ? 59.178 20.894 -14.767 1.00 21.81 534 VAL D C 1
ATOM 8149 O O . VAL D 1 258 ? 59.930 21.870 -14.541 1.00 19.49 534 VAL D O 1
ATOM 8153 N N . ILE D 1 259 ? 58.036 20.973 -15.450 1.00 20.11 535 ILE D N 1
ATOM 8154 C CA . ILE D 1 259 ? 57.286 22.181 -15.604 1.00 19.61 535 ILE D CA 1
ATOM 8155 C C . ILE D 1 259 ? 55.980 22.035 -14.813 1.00 18.42 535 ILE D C 1
ATOM 8156 O O . ILE D 1 259 ? 55.226 21.045 -14.996 1.00 20.64 535 ILE D O 1
ATOM 8161 N N . THR D 1 260 ? 55.657 23.013 -13.995 1.00 21.30 536 THR D N 1
ATOM 8162 C CA . THR D 1 260 ? 54.279 23.128 -13.477 1.00 19.57 536 THR D CA 1
ATOM 8163 C C . THR D 1 260 ? 53.571 24.288 -14.083 1.00 17.75 536 THR D C 1
ATOM 8164 O O . THR D 1 260 ? 54.182 25.280 -14.404 1.00 19.37 536 THR D O 1
ATOM 8168 N N . SER D 1 261 ? 52.235 24.150 -14.210 1.00 18.42 537 SER D N 1
ATOM 8169 C CA . SER D 1 261 ? 51.410 25.206 -14.782 1.00 17.77 537 SER D CA 1
ATOM 8170 C C . SER D 1 261 ? 50.074 25.258 -14.055 1.00 15.52 537 SER D C 1
ATOM 8171 O O . SER D 1 261 ? 49.581 24.263 -13.571 1.00 19.29 537 SER D O 1
ATOM 8174 N N . LEU D 1 262 ? 49.491 26.447 -14.103 1.00 17.10 538 LEU D N 1
ATOM 8175 C CA . LEU D 1 262 ? 48.123 26.678 -13.644 1.00 17.63 538 LEU D CA 1
ATOM 8176 C C . LEU D 1 262 ? 47.544 27.631 -14.678 1.00 16.20 538 LEU D C 1
ATOM 8177 O O . LEU D 1 262 ? 48.205 28.665 -15.104 1.00 16.32 538 LEU D O 1
ATOM 8182 N N . LYS D 1 263 ? 46.388 27.228 -15.193 1.00 15.63 539 LYS D N 1
ATOM 8183 C CA . LYS D 1 263 ? 45.677 27.953 -16.263 1.00 17.82 539 LYS D CA 1
ATOM 8184 C C . LYS D 1 263 ? 44.213 28.060 -15.813 1.00 17.40 539 LYS D C 1
ATOM 8185 O O . LYS D 1 263 ? 43.623 27.105 -15.275 1.00 17.06 539 LYS D O 1
ATOM 8191 N N . SER D 1 264 ? 43.607 29.213 -16.025 1.00 17.71 540 SER D N 1
ATOM 8192 C CA . SER D 1 264 ? 42.146 29.358 -15.878 1.00 17.34 540 SER D CA 1
ATOM 8193 C C . SER D 1 264 ? 41.446 28.634 -17.028 1.00 16.29 540 SER D C 1
ATOM 8194 O O . SER D 1 264 ? 41.972 28.517 -18.121 1.00 17.92 540 SER D O 1
ATOM 8197 N N . ASP D 1 265 ? 40.200 28.242 -16.805 1.00 18.28 541 ASP D N 1
ATOM 8198 C CA . ASP D 1 265 ? 39.297 27.818 -17.870 1.00 18.47 541 ASP D CA 1
ATOM 8199 C C . ASP D 1 265 ? 37.940 28.595 -17.727 1.00 18.22 541 ASP D C 1
ATOM 8200 O O . ASP D 1 265 ? 37.872 29.747 -18.120 1.00 23.99 541 ASP D O 1
ATOM 8205 N N . GLU D 1 266 ? 36.951 28.030 -17.081 1.00 14.11 542 GLU D N 1
ATOM 8206 C CA . GLU D 1 266 ? 35.717 28.713 -16.887 1.00 18.06 542 GLU D CA 1
ATOM 8207 C C . GLU D 1 266 ? 35.842 29.484 -15.546 1.00 14.85 542 GLU D C 1
ATOM 8208 O O . GLU D 1 266 ? 35.477 28.971 -14.530 1.00 15.77 542 GLU D O 1
ATOM 8214 N N . TYR D 1 267 ? 36.326 30.690 -15.643 1.00 13.19 543 TYR D N 1
ATOM 8215 C CA . TYR D 1 267 ? 36.713 31.539 -14.456 1.00 15.49 543 TYR D CA 1
ATOM 8216 C C . TYR D 1 267 ? 35.999 32.828 -14.687 1.00 16.03 543 TYR D C 1
ATOM 8217 O O . TYR D 1 267 ? 36.407 33.704 -15.500 1.00 16.33 543 TYR D O 1
ATOM 8226 N N . LEU D 1 268 ? 34.824 32.903 -14.074 1.00 16.78 544 LEU D N 1
ATOM 8227 C CA . LEU D 1 268 ? 33.988 34.010 -14.374 1.00 21.35 544 LEU D CA 1
ATOM 8228 C C . LEU D 1 268 ? 33.184 34.595 -13.231 1.00 18.33 544 LEU D C 1
ATOM 8229 O O . LEU D 1 268 ? 32.918 33.960 -12.234 1.00 19.57 544 LEU D O 1
ATOM 8234 N N . VAL D 1 269 ? 32.690 35.783 -13.516 1.00 20.49 545 VAL D N 1
ATOM 8235 C CA . VAL D 1 269 ? 31.687 36.390 -12.672 1.00 22.94 545 VAL D CA 1
ATOM 8236 C C . VAL D 1 269 ? 30.380 36.551 -13.404 1.00 19.99 545 VAL D C 1
ATOM 8237 O O . VAL D 1 269 ? 30.320 37.092 -14.507 1.00 19.14 545 VAL D O 1
ATOM 8241 N N . GLN D 1 270 ? 29.324 36.161 -12.746 1.00 21.57 546 GLN D N 1
ATOM 8242 C CA . GLN D 1 270 ? 28.045 36.021 -13.378 1.00 27.65 546 GLN D CA 1
ATOM 8243 C C . GLN D 1 270 ? 26.923 36.564 -12.533 1.00 36.62 546 GLN D C 1
ATOM 8244 O O . GLN D 1 270 ? 26.004 37.257 -13.047 1.00 39.10 546 GLN D O 1
ATOM 8251 N N . ASP E 2 2 ? 28.919 1.320 -31.164 1.00 44.52 2 ASP P N 1
ATOM 8252 C CA . ASP E 2 2 ? 30.099 2.125 -30.697 1.00 48.39 2 ASP P CA 1
ATOM 8253 C C . ASP E 2 2 ? 31.458 1.467 -31.227 1.00 44.46 2 ASP P C 1
ATOM 8254 O O . ASP E 2 2 ? 31.444 0.326 -31.762 1.00 32.12 2 ASP P O 1
ATOM 8259 N N . TRP E 2 3 ? 32.594 2.194 -31.143 1.00 48.62 3 TRP P N 1
ATOM 8260 C CA . TRP E 2 3 ? 33.899 1.806 -31.821 1.00 49.09 3 TRP P CA 1
ATOM 8261 C C . TRP E 2 3 ? 35.036 1.619 -30.890 1.00 51.89 3 TRP P C 1
ATOM 8262 O O . TRP E 2 3 ? 36.157 1.364 -31.334 1.00 53.51 3 TRP P O 1
ATOM 8273 N N . ASN E 2 4 ? 34.789 1.828 -29.612 1.00 58.55 4 ASN P N 1
ATOM 8274 C CA . ASN E 2 4 ? 35.786 1.517 -28.603 1.00 56.71 4 ASN P CA 1
ATOM 8275 C C . ASN E 2 4 ? 35.491 0.146 -27.986 1.00 47.61 4 ASN P C 1
ATOM 8276 O O . ASN E 2 4 ? 35.626 -0.018 -26.798 1.00 46.30 4 ASN P O 1
ATOM 8281 N N . TRP E 2 5 ? 35.066 -0.847 -28.765 1.00 43.61 5 TRP P N 1
ATOM 8282 C CA . TRP E 2 5 ? 34.755 -2.104 -28.120 1.00 39.30 5 TRP P CA 1
ATOM 8283 C C . TRP E 2 5 ? 36.037 -2.911 -28.166 1.00 44.67 5 TRP P C 1
ATOM 8284 O O . TRP E 2 5 ? 36.938 -2.608 -28.921 1.00 47.12 5 TRP P O 1
ATOM 8295 N N . GLU E 2 6 ? 36.112 -3.939 -27.342 1.00 57.45 6 GLU P N 1
ATOM 8296 C CA . GLU E 2 6 ? 37.363 -4.629 -27.065 1.00 54.50 6 GLU P CA 1
ATOM 8297 C C . GLU E 2 6 ? 37.203 -6.101 -27.276 1.00 56.45 6 GLU P C 1
ATOM 8298 O O . GLU E 2 6 ? 36.120 -6.676 -26.969 1.00 44.81 6 GLU P O 1
ATOM 8304 N N . VAL E 2 7 ? 38.275 -6.709 -27.790 1.00 47.96 7 VAL P N 1
ATOM 8305 C CA . VAL E 2 7 ? 38.420 -8.140 -27.759 1.00 55.51 7 VAL P CA 1
ATOM 8306 C C . VAL E 2 7 ? 39.561 -8.431 -26.762 1.00 56.50 7 VAL P C 1
ATOM 8307 O O . VAL E 2 7 ? 39.463 -9.343 -25.934 1.00 61.93 7 VAL P O 1
ATOM 8311 N N . ASP F 2 2 ? 35.442 35.646 -35.384 1.00 43.78 2 ASP Q N 1
ATOM 8312 C CA . ASP F 2 2 ? 34.315 34.876 -34.804 1.00 46.58 2 ASP Q CA 1
ATOM 8313 C C . ASP F 2 2 ? 32.990 35.409 -35.329 1.00 51.59 2 ASP Q C 1
ATOM 8314 O O . ASP F 2 2 ? 32.923 36.495 -35.935 1.00 33.75 2 ASP Q O 1
ATOM 8319 N N . TRP F 2 3 ? 31.937 34.620 -35.114 1.00 50.69 3 TRP Q N 1
ATOM 8320 C CA . TRP F 2 3 ? 30.691 34.830 -35.818 1.00 51.73 3 TRP Q CA 1
ATOM 8321 C C . TRP F 2 3 ? 29.524 35.174 -34.939 1.00 57.54 3 TRP Q C 1
ATOM 8322 O O . TRP F 2 3 ? 28.431 35.379 -35.460 1.00 53.67 3 TRP Q O 1
ATOM 8333 N N . ASN F 2 4 ? 29.716 35.229 -33.627 1.00 56.25 4 ASN Q N 1
ATOM 8334 C CA . ASN F 2 4 ? 28.673 35.870 -32.834 1.00 64.97 4 ASN Q CA 1
ATOM 8335 C C . ASN F 2 4 ? 29.143 37.221 -32.272 1.00 58.96 4 ASN Q C 1
ATOM 8336 O O . ASN F 2 4 ? 29.545 37.283 -31.126 1.00 55.03 4 ASN Q O 1
ATOM 8341 N N . TRP F 2 5 ? 29.099 38.267 -33.121 1.00 46.76 5 TRP Q N 1
ATOM 8342 C CA . TRP F 2 5 ? 29.307 39.652 -32.729 1.00 46.85 5 TRP Q CA 1
ATOM 8343 C C . TRP F 2 5 ? 28.088 40.387 -33.194 1.00 55.44 5 TRP Q C 1
ATOM 8344 O O . TRP F 2 5 ? 27.429 39.926 -34.119 1.00 59.75 5 TRP Q O 1
ATOM 8355 N N . GLU F 2 6 ? 27.784 41.521 -32.565 1.00 60.91 6 GLU Q N 1
ATOM 8356 C CA . GLU F 2 6 ? 26.595 42.298 -32.907 1.00 57.55 6 GLU Q CA 1
ATOM 8357 C C . GLU F 2 6 ? 26.859 43.798 -33.087 1.00 58.04 6 GLU Q C 1
ATOM 8358 O O . GLU F 2 6 ? 27.943 44.312 -32.821 1.00 45.46 6 GLU Q O 1
ATOM 8364 N N . VAL F 2 7 ? 25.842 44.498 -33.556 1.00 61.77 7 VAL Q N 1
ATOM 8365 C CA . VAL F 2 7 ? 25.921 45.925 -33.728 1.00 70.80 7 VAL Q CA 1
ATOM 8366 C C . VAL F 2 7 ? 24.877 46.532 -32.788 1.00 74.95 7 VAL Q C 1
ATOM 8367 O O . VAL F 2 7 ? 25.056 47.638 -32.267 1.00 79.20 7 VAL Q O 1
ATOM 8371 N N . ASP G 2 2 ? 17.963 25.667 -25.905 1.00 51.63 2 ASP R N 1
ATOM 8372 C CA . ASP G 2 2 ? 16.751 26.544 -25.972 1.00 54.23 2 ASP R CA 1
ATOM 8373 C C . ASP G 2 2 ? 17.012 27.952 -25.451 1.00 55.10 2 ASP R C 1
ATOM 8374 O O . ASP G 2 2 ? 16.065 28.625 -24.982 1.00 34.56 2 ASP R O 1
ATOM 8379 N N . TRP G 2 3 ? 18.291 28.389 -25.578 1.00 54.06 3 TRP R N 1
ATOM 8380 C CA . TRP G 2 3 ? 18.773 29.708 -25.114 1.00 57.88 3 TRP R CA 1
ATOM 8381 C C . TRP G 2 3 ? 19.309 30.486 -26.279 1.00 56.36 3 TRP R C 1
ATOM 8382 O O . TRP G 2 3 ? 20.207 31.301 -26.125 1.00 66.71 3 TRP R O 1
ATOM 8393 N N . ASN G 2 4 ? 18.776 30.230 -27.456 1.00 62.45 4 ASN R N 1
ATOM 8394 C CA . ASN G 2 4 ? 19.051 31.122 -28.553 1.00 61.15 4 ASN R CA 1
ATOM 8395 C C . ASN G 2 4 ? 17.833 31.942 -28.971 1.00 59.34 4 ASN R C 1
ATOM 8396 O O . ASN G 2 4 ? 17.907 32.768 -29.890 1.00 58.77 4 ASN R O 1
ATOM 8401 N N . TRP G 2 5 ? 16.720 31.759 -28.277 1.00 48.48 5 TRP R N 1
ATOM 8402 C CA . TRP G 2 5 ? 15.511 32.371 -28.745 1.00 43.72 5 TRP R CA 1
ATOM 8403 C C . TRP G 2 5 ? 15.619 33.869 -28.484 1.00 48.48 5 TRP R C 1
ATOM 8404 O O . TRP G 2 5 ? 16.423 34.311 -27.658 1.00 53.65 5 TRP R O 1
ATOM 8415 N N . GLU G 2 6 ? 14.872 34.651 -29.245 1.00 53.31 6 GLU R N 1
ATOM 8416 C CA . GLU G 2 6 ? 15.053 36.083 -29.287 1.00 60.79 6 GLU R CA 1
ATOM 8417 C C . GLU G 2 6 ? 13.723 36.679 -29.676 1.00 66.71 6 GLU R C 1
ATOM 8418 O O . GLU G 2 6 ? 12.823 35.948 -30.109 1.00 54.68 6 GLU R O 1
ATOM 8424 N N . VAL G 2 7 ? 13.583 37.991 -29.492 1.00 70.19 7 VAL R N 1
ATOM 8425 C CA . VAL G 2 7 ? 12.517 38.740 -30.151 1.00 70.95 7 VAL R CA 1
ATOM 8426 C C . VAL G 2 7 ? 12.458 40.190 -29.674 1.00 70.70 7 VAL R C 1
ATOM 8427 O O . VAL G 2 7 ? 11.418 40.836 -29.759 1.00 62.69 7 VAL R O 1
ATOM 8431 N N . ASP H 2 2 ? 45.890 12.887 -24.191 1.00 65.06 2 ASP S N 1
ATOM 8432 C CA . ASP H 2 2 ? 47.135 12.124 -23.879 1.00 63.58 2 ASP S CA 1
ATOM 8433 C C . ASP H 2 2 ? 46.816 10.907 -23.000 1.00 55.24 2 ASP S C 1
ATOM 8434 O O . ASP H 2 2 ? 47.654 10.488 -22.222 1.00 44.41 2 ASP S O 1
ATOM 8439 N N . TRP H 2 3 ? 45.603 10.359 -23.132 1.00 50.56 3 TRP S N 1
ATOM 8440 C CA . TRP H 2 3 ? 45.169 9.197 -22.345 1.00 53.29 3 TRP S CA 1
ATOM 8441 C C . TRP H 2 3 ? 45.010 7.970 -23.193 1.00 56.39 3 TRP S C 1
ATOM 8442 O O . TRP H 2 3 ? 44.914 6.874 -22.640 1.00 55.34 3 TRP S O 1
ATOM 8453 N N . ASN H 2 4 ? 44.932 8.118 -24.514 1.00 60.70 4 ASN S N 1
ATOM 8454 C CA . ASN H 2 4 ? 44.855 6.920 -25.341 1.00 63.71 4 ASN S CA 1
ATOM 8455 C C . ASN H 2 4 ? 46.231 6.374 -25.816 1.00 59.72 4 ASN S C 1
ATOM 8456 O O . ASN H 2 4 ? 46.305 5.809 -26.915 1.00 64.38 4 ASN S O 1
ATOM 8461 N N . TRP H 2 5 ? 47.296 6.484 -25.000 1.00 48.51 5 TRP S N 1
ATOM 8462 C CA . TRP H 2 5 ? 48.526 5.728 -25.308 1.00 45.34 5 TRP S CA 1
ATOM 8463 C C . TRP H 2 5 ? 48.461 4.314 -24.723 1.00 50.75 5 TRP S C 1
ATOM 8464 O O . TRP H 2 5 ? 47.623 4.061 -23.869 1.00 61.56 5 TRP S O 1
ATOM 8475 N N . GLU H 2 6 ? 49.343 3.404 -25.159 1.00 55.71 6 GLU S N 1
ATOM 8476 C CA . GLU H 2 6 ? 49.262 1.999 -24.730 1.00 58.88 6 GLU S CA 1
ATOM 8477 C C . GLU H 2 6 ? 50.541 1.141 -24.797 1.00 56.69 6 GLU S C 1
ATOM 8478 O O . GLU H 2 6 ? 51.071 0.858 -25.856 1.00 56.85 6 GLU S O 1
ATOM 8484 N N . VAL H 2 7 ? 50.932 0.618 -23.647 1.00 62.04 7 VAL S N 1
ATOM 8485 C CA . VAL H 2 7 ? 52.186 -0.103 -23.492 1.00 67.04 7 VAL S CA 1
ATOM 8486 C C . VAL H 2 7 ? 52.055 -1.190 -22.404 1.00 64.09 7 VAL S C 1
ATOM 8487 O O . VAL H 2 7 ? 52.295 -0.946 -21.218 1.00 56.03 7 VAL S O 1
#

Foldseek 3Di:
DDDWPFKEKEKEKEKAWEAAQAQWTAKMKMKIWIWIFGADPVQFQKKFAWDPPDDPPPCLFVKDFDPQWDPCCCNPGVMTHGPPNVDTHDHNGDIHTTIMTMHMDGIRDCPQPQKTWHKDWDQDPPDQFIKMKIKMWGQAQAKWAWKKKFWQAEAPDDKAWPLVQWDASQKDWDDDPVDHHTMIIGGIDGHGDMTMTIITDHDNDDCSRPWMFMWTKDKDKAQQDAEPVGIHTDFMARNVGRVHTDDYIYMYMYIYDNYTYD/DDDWPFKEKEKEKEKAWEAAQQQWTAKMKIKIWIKIFGADPVQFQKKFAWDPPDQLPPVQFVKDFDPQWDPVCCNPGVMTHGPPNPDTHDHRGDIHTTIMTMHMDGIRDCLRPQKTWHKDWDADDPDHAIKMKIKMWGQAQAKFAWKKKFFQAEDPDDKFWPCVAAPAKDWDDDPVDHHTMITDGIDGHGDITMTIIGDHDPDDCSRPWMFMWTKDKDKAQADAEPVGIHTPFMARNVDRVHTDDYIYMYMYIYDNYTYD/DDDWPFKEKEKEKEKAWEAAQQQWTAKMKIKIWIWIFGADPVQFQKKFAWDPPDQPPPVQFVKDFDPQWDPVCCNVGVMTHGPPNVDTHDHRGDTHTTIMTMHMDGIRDCLLPQKTWHKDWDQDPPDQFIKMKIKMWGQAQAKWAWKKKFWQAEAPDDKFWPCVQWDVFVKDWDDDPVDHHTMIIGGMDGHGDMIMTIITGHDNDDVSRPWMFMWTKDKDKAQADAEPVGIHTPFMARSVDRVHTDDYIYMYMYIYDNYTHD/DDDWPFKEKEKEKEKAWEAAQQQWTAKMKIKIWIKIFGADPVQFQKKFAWDPPDQPPPVQFVKDFDPQWCPVCCNVGVMTHGPPNPDTHDHNGDIHGTIMTMHMDGIRDCLLPQKTWHKDWDQDPPDAFIKMKIKMWGQAQAKWAWKKKFFQAEDPDDKFWPCVQWDPQDKDWDDDPVDHHTMMTGGIDGHGDITMTIIGDHDPDDCSRDFMFMWTKDKDKAQADAEPVGIHTPFMARSVGRVHTDDYIYMYMYIYDNYTYD/DPPDDD/DPPDDD/DPPDDD/DPPDDD

Nearest PDB structures (foldseek):
  5fjz-assembly1_C  TM=1.000E+00  e=4.549E-55  Saccharomyces cerevisiae
  5fjz-assembly1_B  TM=9.981E-01  e=1.924E-53  Saccharomyces cerevisiae
  5fk0-assembly6_F  TM=9.830E-01  e=6.115E-53  Saccharomyces cerevisiae
  5nzv-assembly1_D  TM=8.270E-01  e=7.453E-23  Mus musculus
  4o8q-assembly1_A  TM=8.180E-01  e=1.920E-21  Bos taurus

Secondary structure (P-SEA, 3-state):
ccccccbbbbbbbbbbbbbccccccccbbbbbbbbbbbcccccccbbbbcccccccccccccccccccccaaaaacccccccccccccccccccccccccbbbbbcccccccccccbbbbbbbbccccccbbbbbbbbcccccccbbbbbbcccccbbbbccccccccccbbbbbccccccbbbbbcccccccccccccccccccccccccbbbbbbbbbbccccccccccccccccccccccbbbbbbbbbbccccccccc/ccccccbbbbbbbbbbbbbccccccccbbbbbbbbbbbcccccccbbbbcccccccccccccccccccccaaaaaaccbbbbccccccccccccccccccbbbbbcccccccccccbbbbbcccccccccbbbbbbcccccccccbbbbbbcccccccccccccccccbbbbbbcccccbbbbbcccccccccccccccccccccccccbbbbbbbbbbccccccccccccccccccccccbbbbbbbbbbccccccccc/ccccccbbbbbbbbbbbbbcccccccbbbbbbbbbbbbcccccccbbbbcccccccccccccccccccccaaaaacccbbbbccccccccccccccccccbbbbbcccccccccbbbbbbbcccccccccbbbbbbbbcccccccbbbbbbcccccccccccccccccccbbbbbccccccbbbbbcccccccccccccccccccccccccbbbbbbbbbbccccccccccccccccccccccbbbbbbbbbbccccccccc/ccccccbbbbbbbbbbbbbcccccccbbbbbbbbbbbbccccccccccccccccccccccccccccccccaaaaacccccccccccccccccccccccbbbbbbbcccccccccbbbbbbbcccccccccbbbbbbcccccccccbbbbbbccccccccccccccccccbbbbbbbcccccbbbbbcccccccccccccccccccccccccbbbbbbbbbbccccccccccccccccccccccbbbbbbbbbbccccccccc/cccccc/cccccc/cccccc/cccccc

Solvent-accessible surface area: 44363 Å² total; per-residue (Å²): 137,67,125,10,120,3,3,3,0,12,0,77,1,47,0,22,2,15,0,6,68,80,20,39,18,3,5,4,40,0,105,6,30,0,19,0,17,0,56,50,103,114,15,5,94,3,4,0,60,2,12,104,86,14,85,9,160,43,95,20,30,16,22,61,13,4,65,30,0,26,30,125,21,0,41,87,91,54,13,0,0,11,76,54,130,93,72,4,1,0,4,5,11,9,7,0,1,0,0,91,6,56,50,14,2,29,32,140,47,92,78,9,2,0,0,39,4,46,14,55,31,56,105,21,170,98,30,152,7,25,46,0,62,3,90,7,83,2,81,14,152,70,80,0,45,77,0,26,4,3,0,39,13,24,5,49,84,33,15,74,32,30,72,148,50,18,75,17,84,85,11,87,43,27,13,20,58,139,60,96,9,0,2,0,42,0,41,120,4,51,40,87,63,64,13,17,0,3,0,5,0,40,10,112,69,73,36,21,0,19,43,5,19,1,32,6,108,45,80,56,97,71,89,145,10,124,9,64,49,21,6,6,7,81,8,0,0,58,30,146,72,73,135,95,111,23,90,20,45,0,21,4,20,4,102,9,78,118,0,31,2,37,138,66,121,10,127,2,4,2,0,11,0,80,1,46,0,24,2,14,0,9,66,80,18,37,18,5,4,4,42,0,106,6,30,0,21,0,16,0,53,47,97,115,16,6,99,3,3,0,54,1,14,106,82,14,88,7,150,43,89,19,31,21,25,65,12,5,66,33,0,26,36,117,21,0,38,75,89,52,12,0,0,13,75,68,132,98,73,5,1,0,4,8,13,8,9,0,0,0,0,94,6,54,51,14,2,31,33,138,49,87,74,9,1,0,0,36,5,46,12,59,27,59,93,17,180,101,74,122,26,27,45,1,48,2,88,22,85,1,72,14,140,73,83,0,42,75,0,26,4,4,0,39,12,28,6,54,66,55,15,64,29,38,87,176,71,46,98,98,11,88,46,27,14,19,58,137,58,104,8,0,1,0,42,12,42,132,4,50,42,83,71,60,27,20,0,0,0,4,3,39,21,110,70,70,35,20,0,20,52,4,18,2,32,5,113,46,77,70,90,65,91,150,12,104,8,59,47,17,6,4,11,89,7,0,0,58,38,144,69,77,134,97,110,22,93,27,33,0,22,10,22,3,87,12,77,121,0,31,3,31,137,66,125,8,117,2,4,4,0,12,0,78,1,38,0,23,3,13,0,10,66,86,20,35,18,4,6,4,41,0,104,6,29,0,16,0,17,0,49,51,75,121,17,8,84,3,3,0,65,4,10,98,85,13,86,7,146,44,90,17,32,14,22,62,14,4,61,40,0,26,28,114,24,0,34,77,91,52,13,0,0,13,77,75,111,94,83,5,1,0,0,2,14,8,10,0,1,0,0,89,5,54,55,14,2,30,33,139,49,90,78,10,2,0,0,40,4,47,13,56,31,58,102,21,183,92,29,143,11,22,46,1,60,3,90,7,82,1,75,14,143,72,81,0,45,77,0,26,4,3,0,29,13,16,7,58,82,20,14,80,36,44,98,176,59,20,60,135,9,110,25,88,43,26,12,23,50,139,55,62,9,0,2,0,42,0,34,118,3,45,40,86,70,65,12,18,0,2,0,5,0,37,11,110,63,70,27,21,0,18,50,6,18,3,23,8,124,44,76,52,92,68,90,147,9,127,8,64,42,20,5,6,8,105,10,0,0,56,22,128,75,72,135,98,110,23,92,25,34,0,19,10,25,4,90,14,76,116,0,28,3,27,137,67,127,9,109,2,3,4,0,13,0,79,1,47,0,23,2,13,0,7,64,81,18,36,19,3,6,4,42,0,106,6,30,0,16,0,18,0,63,57,71,116,16,1,87,3,3,0,56,2,16,106,84,13,86,8,150,45,98,18,29,17,19,62,12,2,63,32,0,22,26,106,20,0,41,87,86,55,9,0,0,10,67,66,130,100,85,5,1,0,4,6,12,9,8,0,1,0,0,89,6,57,52,16,3,30,30,137,49,90,76,10,2,0,0,40,4,45,11,56,28,60,106,18,144,97,75,142,11,26,50,1,60,2,89,11,83,1,76,14,138,61,82,1,44,75,0,25,4,3,0,47,14,29,7,56,79,35,15,57,42,43,83,160,65,10,31,134,32,103,23,95,45,27,14,20,53,139,58,68,8,0,2,0,41,0,39,112,3,46,41,82,72,67,14,17,0,2,0,11,3,45,18,111,59,66,36,21,0,17,51,4,18,2,28,6,111,44,72,59,99,61,100,145,9,125,9,62,41,20,5,5,11,91,8,0,0,48,33,126,66,70,137,96,111,24,90,21,37,0,21,10,21,4,92,6,76,116,0,29,3,32,54,53,80,3,87,54,55,44,107,1,113,47,66,58,70,3,107,59,71,55,94,3,115,18

Organism: Saccharomyces cerevisiae (strain ATCC 204508 / S288c) (NCBI:txid559292)

B-factor: mean 28.94, std 12.47, range [10.2, 102.63]

Radius of gyration: 30.64 Å; Cα contacts (8 Å, |Δi|>4): 3119; chains: 8; bounding box: 76×86×61 Å

InterPro domains:
  IPR011012 Longin-like domain superfamily [SSF64356] (5-143)
  IPR022775 AP complex, mu/sigma subunit [PF01217] (8-125)
  IPR027059 Coatomer delta subunit [PTHR10121] (1-545)
  IPR028565 Mu homology domain [PF00928] (285-465)
  IPR028565 Mu homology domain [PS51072] (288-546)
  IPR036168 AP-2 complex subunit mu, C-terminal superfamily [SSF49447] (284-545)

GO terms:
  GO:0030126 COPI vesicle coat (C, IDA)
  GO:0048313 Golgi inheritance (P, IGI)
  GO:0090167 Golgi distribution to daughter cells (P, IGI)
  GO:0030126 COPI vesicle coat (C, IMP)
  GO:0006888 endoplasmic reticulum to Golgi vesicle-mediated transport (P, IMP)
  GO:0006890 retrograde vesicle-mediated transport, Golgi to endoplasmic reticulum (P, IMP)
  GO:0005515 protein binding (F, IPI)